Protein 3PVZ (pdb70)

CATH classification: 3.40.50.720 (+1 more: 3.90.25.40)

B-factor: mean 49.59, std 17.49, range [9.99, 131.61]

InterPro domains:
  IPR003869 Polysaccharide biosynthesis protein, CapD-like domain [PF02719] (36-335)
  IPR003869 Polysaccharide biosynthesis protein, CapD-like domain [cd05237] (31-339)
  IPR036291 NAD(P)-binding domain superfamily [SSF51735] (34-307)
  IPR051203 Polysaccharide Synthase-Related Protein [PTHR43318] (16-387)

Foldseek 3Di:
DVQVLQQFDDAQAVPVCVVCVVVLLVDQQEFAEEQEQLLFLLNLLLLLVSVQSAHQYYEYEAQDPPSVVSVVVCCVPRNDHPHHYYYYNDDLPDPVVVVVLVVPVQGQEYEYAWDDDDLCLLVWVVSCVLCGQPVSLLVNLVSNLVNVHAEYEYAAQQAPDDDDSSLSRVNVVLCSLVRHAYEYEHEWAAALTPPDLNVVLVVCVVVLAAREFAPPDWTWYHYSNSSSVQRSCRPPPTRQKYKYWDCDPRTDTDGRVSSSQVVLVVVQAHEDEDDDRVVRGVCSVPVVVVRYGYYYHDYPDRDDDPWDKDVPGDGMIITRDDDDDDPVLVVVVVVQVVVVVVVDDGSVSVVVNSCCVVVD/DCVQPDDDALCPPFCVVCVVVLLVVQQAFAEEEEQLLFLLNLLLQLSSQQSAHQYYEYEAQDPVSVVSVVVSCVPPNDHDHHYYYYNDDLPDPVVVVVCVVPVAGQFYEYEWDDDDPVQLPWVPSCCLCTQPVSLLVVLVSNLVNPHAEYEYAAQQDPDAAQSSLSRVNVVCCSLVRHAYEHEHHDAADPTPPVDVVPPRDDPDYDHSNSSSVQSSCRPPPGHHWYWYACVVPGDRIDTDRHDDPVLVVVVCVQVVVVVVVDDGSVSVVVSSCCSPPHNYDCPVVVPD/DLCVLQPFDDAQAPFPCVVCVVVLLVDQQAWAEEQEQLLFLLNLLLLLVSQQSAHQYYEYEALDPVSVVSVVVNCVPPNDHPHHYYYYNDDLLDPVNVVVCVVPVAGQFYEYAWDDDDLVQLVWVVSCCLCTQPVSLLVNLVSCLVNVHQEYEYAAQQAPDADASSLSRVNVVCCSLVRHAYEYEHEDAAALTPPDLNVCLVVCVVVLAAREFAQPDKDWHHHSNSSSVQRSCRPPPTGHKYKYWDDDPRTDIGGPVSSSQVVLVVVQAHEDEDDDRVRQRVCSVPRVVVRYHYYYHDDDHRDDPPFDWDPPGPTMIITRHDDDPVLNVVVVVQVVVVVVVDDGSVSVVVNSCCSVPHD/DLQVLQQFDDDLAVPVCVVCVVVLLVDQQEFAEEQEQLLFLLNLLLLLVSVQSAHQYYEYEALDPPSVVSVVCCCVVHNDHPHHYYYYNDDLPDPVVVVVCVVPVAGQEYEYAWDDDDLCLLVWDVSCCLCTQPVSVLVNLVSNLVNVHQEYEYAAQLAPDDDDSSLSRVLVVLCSLVRHAYEYEHEWAAALTPPDLNVVLVVCVVVLAAREFEPVAWTWYDYSNSSSVQRSCRVPPGGAKYKYWDDDPRTDTDGRVSSSQSVLVVVQAHEDEDDDRVVQGVCSVPPVVVRYGYYHHDYDPDHRDDPPWDWDVPGDTMIITDDDDPVLNVLVVVQVVVVVVVDDGSVSVVVNSCSVVVD

Secondary structure (DSSP, 8-state):
-HHHHTT-SS-SSHHHHHHHHHHHHHHHHT-EEEEETTTSHHHHHHHHHHHTT--SEEEEE-S-S---HHHHHHHHHT---SSEEEEE---TTSHHHHHHHHH----SEEEE------GGGGSSTTT---IIIIIHHHHHHHHHHHTT-SEEEEEPPS-SS-----HHHH-----GGGTSEEEEE---EETT-TTSHHHHHHHHHHTT--EEEESS-EE-EE-HHHHHHHH--TTT--TTEEEEE---TT---EEHHHHHHHHHHHTT-EEEE-S-HHHHHHHHHHTTTTTEEEEEEE----S-TTS-B----SSEEEEE------HHHHHHHHHHHH---SS---HHHHHHHHH--TT-/-TTTT-SS-TTHHHHHHHHHHHHHHHHT-EEEEETTTSHHHHHHHHHHHTT--SEEEEE-S-S---HHHHHHHHHH---SSEEEEE---TTSHHHHHHHHH----SEEEE------GGGGSSTTT---IIIIIHHHHHHHHHHHTT-SEEEEE--S-SS-----HHHH-----GGGTSEEEEE----BTT-TT--TTTT------B-HHHHHHHH--TTTPPTT-EEEE-----SSEEEE----HHHHHHHHHHHH--TTS---HHHHHHHHH--TT----SSSTT--/-HHHHTT-SS-SSHHHHHHHHHHHHHHHHH-EEEEETTTSHHHHHHHHHHHTT--SEEEEE-S-S---HHHHHHHHHH---SSEEEEE---TTSHHHHHHHHH----SEEEE------GGGSSSTTT---IIIIIHHHHHHHHHHHHT-SEEEEEPPS-SSPP---HHHH-----GGGTS-EEEE----BTT-TTSHHHHHHHHHHHT--EEEESS-EEE-B-HHHHHHHH--TTTPPTT-EEEEPP-TT--EEEHHHHHHHHHHHHT-EEEE-SSHHHHHHHTTTGGGGTEEEEEEE------TTSEE----SSEEEEE----HHHHHHHHHHHH--TTS---HHHHHHHHH--TT--/-HHHHTT--S-SSHHHHHHHHHHHHHHHHT-EEEEETTTSHHHHHHHHHHHTT--SEEEEE-S-S---HHHHHHHHHT---SSEEEEE---TTSHHHHHHHHH----SEEEE------GGGGSSTTT---IIIIIIHHHHHHHHHHTT-SEEEEEPPS-SSPP---HHHH-----GGGTSEEEEE---EETT-TTSHHHHHHHHHHTT--EEEESS-EE-EE-HHHHHHHH--TTTPPTT-EEEE---SS---EEHHHHHHHHHHHTT-EEEE-SSHHHHHHHHHHTGGGTEEEEEEE--------TTSEE----SSEEEEE---HHHHHHHHHHHH--TTS---HHHHHHHHH--TT-

Organism: Aliivibrio fischeri (strain ATCC 700601 / ES114) (NCBI:txid312309)

Solvent-accessible surface area: 57460 Å² total

Sequence (1366 aa):
SILSLIGRDTELFHQDINANEKELQSVVSQSRFLVLGGAGSIGQAVTKEIFKRNPQKLHVVDISENNVELVRRDIRSSFGYINGDFQTFALDIGSIIEYDAFIKADGQYDYVLNLSALKHVRRSEKDPFTLRIDVNVFNTDKTIQQSIDAGAKKYFCVVSTDKAANPVNGASKRRIIEFLRKSEEIAISTARFANVAFSDGSLLHGFNNQRIQKNQPIVAPNDIKRYFVTPQESGELCLSCIFGENRDIFFPKLSEEALHLISFADIAVKYLKQQLGYEPHLLCESEDEARELAKTTLPAQGKWPCLFTTSSEFFTDKETLDARFDNLGIIKNDSLYQQQELLELFEQKIGQKTDRQQWTKEEIVQLFFIIPDFLSLIGRDTELFHQDINANEKELQSVVSQSRFLVLGGAGSIGQQAVTKEIFKRNPQKLHVVDISENNVELVRDIRSSFGYINGDFQTFALDIGSIEYDAFIKADGQYDYVLNLSALKHVRSEKDPFTLRIDVNVFNTDKTIQQSIDAGAKKYFCVSTDKAANPVNGASKRIEFLRKSEEIAISTARFANVAFSDGSRIQKNQPIRRYFVTPQESGELCLSCIFGENRDIFFPKDARFDNLGIIKNYQQQELLELFEQKIGQKTDRRQWTKEEEIVQLFFFIIPDFGHKETGKYLDSILSLIGRDTELFHQDINANEKELQSVVSQSRFLVLGGAGSIGQAVTKEIFKRNPQKLHVVDISENNVELVRDIRSSFGYINGDFQTFALDIGSIEYDAFIKADGQYDYVLNLSALKHHVRSEEKDPFTLRIDVNVFNTDKTIQQSIDAGAKKYFCVSTDKAANNPVNGASKRIEFLRKSEEIAISTARFANVAFSDGSLLHGFNQRIQKNQPIVAPNDIKRYFVTPQESGELCLSCIFGENRDIFFPKLSEALHLISFADIAVKYLKKQLGYEPHLCEESEDEARELAKTLPAQGKWPCLFTSSEFFTDKKETLDARFDNLGIIKNLYQQELLELFEQKIGQKTDRQWTKEEIVQLFFIIPDFGSILSLIGRDDTELFHQQDINANEKELQSVVSQSRFLVLGGAGSIGQAVTKEIFKRNPQKLHVVDIISENNVELVRDIRSSFGYINGDFQTFALDIGSIEYDAFIKADGQYDYVLNLSALKHVRSEKDPFTLLRIDVNVFNTDKTIQQSIDAGAKKYFCVSTDKAANPVNGASKRIEFLRKSEEIAISTARFANVAFSDGSLLHGFNQRIQKNQPIVAPNDIKRYFVTPQESGELCLSCIFGENRDIFFPKLSEALHLISFADIAVKYLKQLGYEEPHLCESEDEARELAKTLPAQGKWPCLFTSSDTEFFTDKETLDARFDNLGIIKNYQQELLELFEQKIGQKTDRRQWTKEEIVQLFFIIPDF

Radius of gyration: 36.91 Å; Cα contacts (8 Å, |Δi|>4): 2591; chains: 4; bounding box: 86×91×104 Å

Structure (mmCIF, N/CA/C/O backbone):
data_3PVZ
#
_entry.id   3PVZ
#
_cell.length_a   69.920
_cell.length_b   74.837
_cell.length_c   88.789
_cell.angle_alpha   102.710
_cell.angle_beta   95.150
_cell.angle_gamma   100.350
#
_symmetry.space_group_name_H-M   'P 1'
#
loop_
_entity.id
_entity.type
_entity.pdbx_description
1 polymer 'UDP-N-acetylglucosamine 4,6-dehydratase'
2 non-polymer NICOTINAMIDE-ADENINE-DINUCLEOTIDE
3 non-polymer 'THIOCYANATE ION'
4 non-polymer 'SODIUM ION'
5 water water
#
loop_
_atom_site.group_PDB
_atom_site.id
_atom_site.type_symbol
_atom_site.label_atom_id
_atom_site.label_alt_id
_atom_site.label_comp_id
_atom_site.label_asym_id
_atom_site.label_entity_id
_atom_site.label_seq_id
_atom_site.pdbx_PDB_ins_code
_atom_site.Cartn_x
_atom_site.Cartn_y
_atom_site.Cartn_z
_atom_site.occupancy
_atom_site.B_iso_or_equiv
_atom_site.auth_seq_id
_atom_site.auth_comp_id
_atom_site.auth_asym_id
_atom_site.auth_atom_id
_atom_site.pdbx_PDB_model_num
ATOM 1 N N . SER A 1 6 ? 0.582 57.178 108.946 1.00 61.10 3 SER A N 1
ATOM 2 C CA . SER A 1 6 ? 1.380 57.174 110.209 1.00 61.47 3 SER A CA 1
ATOM 3 C C . SER A 1 6 ? 2.157 58.461 110.407 1.00 60.64 3 SER A C 1
ATOM 4 O O . SER A 1 6 ? 2.060 59.088 111.463 1.00 61.31 3 SER A O 1
ATOM 7 N N . ILE A 1 7 ? 2.927 58.868 109.401 1.00 59.23 4 ILE A N 1
ATOM 8 C CA . ILE A 1 7 ? 3.515 60.206 109.427 1.00 58.26 4 ILE A CA 1
ATOM 9 C C . ILE A 1 7 ? 2.375 61.228 109.579 1.00 58.10 4 ILE A C 1
ATOM 10 O O . ILE A 1 7 ? 2.476 62.157 110.373 1.00 57.64 4 ILE A O 1
ATOM 15 N N . LEU A 1 8 ? 1.295 61.037 108.818 1.00 57.66 5 LEU A N 1
ATOM 16 C CA . LEU A 1 8 ? 0.119 61.909 108.893 1.00 57.73 5 LEU A CA 1
ATOM 17 C C . LEU A 1 8 ? -0.401 62.052 110.303 1.00 58.59 5 LEU A C 1
ATOM 18 O O . LEU A 1 8 ? -0.517 63.169 110.818 1.00 59.05 5 LEU A O 1
ATOM 23 N N . SER A 1 9 ? -0.705 60.934 110.950 1.00 59.29 6 SER A N 1
ATOM 24 C CA . SER A 1 9 ? -1.164 61.013 112.329 1.00 60.34 6 SER A CA 1
ATOM 25 C C . SER A 1 9 ? -0.153 61.782 113.194 1.00 59.90 6 SER A C 1
ATOM 26 O O . SER A 1 9 ? -0.556 62.557 114.033 1.00 60.67 6 SER A O 1
ATOM 29 N N . LEU A 1 10 ? 1.146 61.618 112.963 1.00 58.86 7 LEU A N 1
ATOM 30 C CA . LEU A 1 10 ? 2.147 62.386 113.724 1.00 58.87 7 LEU A CA 1
ATOM 31 C C . LEU A 1 10 ? 2.053 63.889 113.507 1.00 58.98 7 LEU A C 1
ATOM 32 O O . LEU A 1 10 ? 2.284 64.654 114.437 1.00 59.97 7 LEU A O 1
ATOM 37 N N . ILE A 1 11 ? 1.701 64.325 112.304 1.00 58.19 8 ILE A N 1
ATOM 38 C CA . ILE A 1 11 ? 1.628 65.762 112.059 1.00 57.93 8 ILE A CA 1
ATOM 39 C C . ILE A 1 11 ? 0.195 66.267 112.168 1.00 59.00 8 ILE A C 1
ATOM 40 O O . ILE A 1 11 ? -0.192 67.243 111.507 1.00 59.42 8 ILE A O 1
ATOM 45 N N . GLY A 1 12 ? -0.596 65.607 113.012 1.00 60.25 9 GLY A N 1
ATOM 46 C CA . GLY A 1 12 ? -1.905 66.134 113.422 1.00 60.83 9 GLY A CA 1
ATOM 47 C C . GLY A 1 12 ? -2.932 66.253 112.320 1.00 60.90 9 GLY A C 1
ATOM 48 O O . GLY A 1 12 ? -3.776 67.145 112.354 1.00 61.68 9 GLY A O 1
ATOM 49 N N . ARG A 1 13 ? -2.852 65.351 111.344 1.00 60.79 10 ARG A N 1
ATOM 50 C CA . ARG A 1 13 ? -3.757 65.308 110.204 1.00 60.78 10 ARG A CA 1
ATOM 51 C C . ARG A 1 13 ? -4.114 63.854 109.968 1.00 61.85 10 ARG A C 1
ATOM 52 O O . ARG A 1 13 ? -3.491 62.972 110.516 1.00 62.24 10 ARG A O 1
ATOM 60 N N . ASP A 1 14 ? -5.116 63.608 109.139 1.00 63.09 11 ASP A N 1
ATOM 61 C CA . ASP A 1 14 ? -5.558 62.245 108.846 1.00 64.23 11 ASP A CA 1
ATOM 62 C C . ASP A 1 14 ? -5.727 61.999 107.330 1.00 63.55 11 ASP A C 1
ATOM 63 O O . ASP A 1 14 ? -5.848 60.849 106.890 1.00 63.58 11 ASP A O 1
ATOM 68 N N . THR A 1 15 ? -5.622 63.065 106.530 1.00 62.83 12 THR A N 1
ATOM 69 C CA . THR A 1 15 ? -5.820 62.977 105.079 1.00 61.71 12 THR A CA 1
ATOM 70 C C . THR A 1 15 ? -4.724 63.709 104.265 1.00 59.64 12 THR A C 1
ATOM 71 O O . THR A 1 15 ? -4.196 64.738 104.702 1.00 59.66 12 THR A O 1
ATOM 75 N N . GLU A 1 16 ? -4.404 63.175 103.088 1.00 57.65 13 GLU A N 1
ATOM 76 C CA . GLU A 1 16 ? -3.415 63.783 102.193 1.00 55.94 13 GLU A CA 1
ATOM 77 C C . GLU A 1 16 ? -3.838 65.201 101.804 1.00 53.46 13 GLU A C 1
ATOM 78 O O . GLU A 1 16 ? -5.011 65.539 101.885 1.00 54.32 13 GLU A O 1
ATOM 84 N N . LEU A 1 17 ? -2.868 66.048 101.476 1.00 50.16 14 LEU A N 1
ATOM 85 C CA . LEU A 1 17 ? -3.139 67.417 101.033 1.00 48.70 14 LEU A CA 1
ATOM 86 C C . LEU A 1 17 ? -3.735 67.566 99.637 1.00 46.90 14 LEU A C 1
ATOM 87 O O . LEU A 1 17 ? -4.589 68.415 99.425 1.00 46.10 14 LEU A O 1
ATOM 92 N N . PHE A 1 18 ? -3.243 66.791 98.670 1.00 45.13 15 PHE A N 1
ATOM 93 C CA . PHE A 1 18 ? -3.547 67.058 97.262 1.00 43.89 15 PHE A CA 1
ATOM 94 C C . PHE A 1 18 ? -4.413 65.972 96.597 1.00 44.41 15 PHE A C 1
ATOM 95 O O . PHE A 1 18 ? -4.469 65.858 95.369 1.00 43.19 15 PHE A O 1
ATOM 103 N N . HIS A 1 19 ? -5.079 65.185 97.417 1.00 44.83 16 HIS A N 1
ATOM 104 C CA . HIS A 1 19 ? -5.912 64.115 96.920 1.00 46.67 16 HIS A CA 1
ATOM 105 C C . HIS A 1 19 ? -6.848 64.557 95.775 1.00 46.25 16 HIS A C 1
ATOM 106 O O . HIS A 1 19 ? -7.006 63.851 94.770 1.00 45.82 16 HIS A O 1
ATOM 113 N N . GLN A 1 20 ? -7.420 65.741 95.891 1.00 45.78 17 GLN A N 1
ATOM 114 C CA . GLN A 1 20 ? -8.320 66.240 94.839 1.00 46.14 17 GLN A CA 1
ATOM 115 C C . GLN A 1 20 ? -7.598 66.637 93.526 1.00 44.27 17 GLN A C 1
ATOM 116 O O . GLN A 1 20 ? -8.028 66.257 92.426 1.00 44.36 17 GLN A O 1
ATOM 122 N N . ASP A 1 21 ? -6.511 67.396 93.636 1.00 42.04 18 ASP A N 1
ATOM 123 C CA . ASP A 1 21 ? -5.742 67.804 92.462 1.00 40.15 18 ASP A CA 1
ATOM 124 C C . ASP A 1 21 ? -5.034 66.663 91.789 1.00 39.09 18 ASP A C 1
ATOM 125 O O . ASP A 1 21 ? -5.016 66.580 90.580 1.00 38.65 18 ASP A O 1
ATOM 130 N N . ILE A 1 22 ? -4.472 65.754 92.571 1.00 38.99 19 ILE A N 1
ATOM 131 C CA . ILE A 1 22 ? -3.839 64.586 92.011 1.00 38.38 19 ILE A CA 1
ATOM 132 C C . ILE A 1 22 ? -4.866 63.697 91.279 1.00 38.81 19 ILE A C 1
ATOM 133 O O . ILE A 1 22 ? -4.631 63.306 90.121 1.00 37.96 19 ILE A O 1
ATOM 138 N N . ASN A 1 23 ? -5.972 63.363 91.955 1.00 39.20 20 ASN A N 1
ATOM 139 C CA . ASN A 1 23 ? -7.001 62.532 91.353 1.00 39.51 20 ASN A CA 1
ATOM 140 C C . ASN A 1 23 ? -7.574 63.146 90.114 1.00 38.36 20 ASN A C 1
ATOM 141 O O . ASN A 1 23 ? -7.736 62.472 89.124 1.00 38.25 20 ASN A O 1
ATOM 146 N N . ALA A 1 24 ? -7.838 64.438 90.153 1.00 38.10 21 ALA A N 1
ATOM 147 C CA . ALA A 1 24 ? -8.365 65.159 88.993 1.00 37.77 21 ALA A CA 1
ATOM 148 C C . ALA A 1 24 ? -7.408 65.167 87.780 1.00 37.36 21 ALA A C 1
ATOM 149 O O . ALA A 1 24 ? -7.856 65.289 86.652 1.00 37.64 21 ALA A O 1
ATOM 151 N N . ASN A 1 25 ? -6.101 65.032 88.006 1.00 36.79 22 ASN A N 1
ATOM 152 C CA . ASN A 1 25 ? -5.102 65.158 86.932 1.00 36.50 22 ASN A CA 1
ATOM 153 C C . ASN A 1 25 ? -4.348 63.867 86.657 1.00 36.40 22 ASN A C 1
ATOM 154 O O . ASN A 1 25 ? -3.393 63.861 85.879 1.00 36.47 22 ASN A O 1
ATOM 159 N N . GLU A 1 26 ? -4.768 62.792 87.310 1.00 35.65 23 GLU A N 1
ATOM 160 C CA . GLU A 1 26 ? -4.048 61.526 87.287 1.00 35.76 23 GLU A CA 1
ATOM 161 C C . GLU A 1 26 ? -3.912 61.017 85.873 1.00 35.66 23 GLU A C 1
ATOM 162 O O . GLU A 1 26 ? -2.851 60.578 85.494 1.00 34.35 23 GLU A O 1
ATOM 168 N N . LYS A 1 27 ? -4.976 61.113 85.086 1.00 36.32 24 LYS A N 1
ATOM 169 C CA . LYS A 1 27 ? -4.980 60.507 83.785 1.00 37.61 24 LYS A CA 1
ATOM 170 C C . LYS A 1 27 ? -3.954 61.229 82.925 1.00 36.18 24 LYS A C 1
ATOM 171 O O . LYS A 1 27 ? -3.196 60.594 82.181 1.00 34.61 24 LYS A O 1
ATOM 177 N N . GLU A 1 28 ? -3.943 62.551 83.031 1.00 34.95 25 GLU A N 1
ATOM 178 C CA . GLU A 1 28 ? -3.023 63.372 82.224 1.00 34.15 25 GLU A CA 1
ATOM 179 C C . GLU A 1 28 ? -1.617 63.213 82.737 1.00 32.91 25 GLU A C 1
ATOM 180 O O . GLU A 1 28 ? -0.698 63.142 81.943 1.00 31.85 25 GLU A O 1
ATOM 186 N N . LEU A 1 29 ? -1.446 63.082 84.053 1.00 32.65 26 LEU A N 1
ATOM 187 C CA . LEU A 1 29 ? -0.112 62.795 84.591 1.00 31.89 26 LEU A CA 1
ATOM 188 C C . LEU A 1 29 ? 0.466 61.502 83.957 1.00 32.20 26 LEU A C 1
ATOM 189 O O . LEU A 1 29 ? 1.644 61.443 83.533 1.00 31.30 26 LEU A O 1
ATOM 194 N N . GLN A 1 30 ? -0.381 60.478 83.879 1.00 30.96 27 GLN A N 1
ATOM 195 C CA . GLN A 1 30 ? 0.041 59.182 83.414 1.00 31.00 27 GLN A CA 1
ATOM 196 C C . GLN A 1 30 ? 0.348 59.191 81.930 1.00 29.67 27 GLN A C 1
ATOM 197 O O . GLN A 1 30 ? 1.264 58.562 81.497 1.00 27.55 27 GLN A O 1
ATOM 203 N N . SER A 1 31 ? -0.450 59.919 81.163 1.00 31.13 28 SER A N 1
ATOM 204 C CA . SER A 1 31 ? -0.192 60.140 79.755 1.00 31.09 28 SER A CA 1
ATOM 205 C C . SER A 1 31 ? 1.143 60.834 79.553 1.00 31.00 28 SER A C 1
ATOM 206 O O . SER A 1 31 ? 1.935 60.348 78.747 1.00 32.81 28 SER A O 1
ATOM 209 N N . VAL A 1 32 ? 1.428 61.922 80.277 1.00 29.84 29 VAL A N 1
ATOM 210 C CA . VAL A 1 32 ? 2.668 62.667 80.103 1.00 28.51 29 VAL A CA 1
ATOM 211 C C . VAL A 1 32 ? 3.909 61.864 80.516 1.00 28.01 29 VAL A C 1
ATOM 212 O O . VAL A 1 32 ? 4.827 61.707 79.719 1.00 26.78 29 VAL A O 1
ATOM 216 N N . VAL A 1 33 ? 3.880 61.260 81.700 1.00 27.14 30 VAL A N 1
ATOM 217 C CA . VAL A 1 33 ? 5.014 60.541 82.221 1.00 25.82 30 VAL A CA 1
ATOM 218 C C . VAL A 1 33 ? 5.377 59.352 81.319 1.00 26.61 30 VAL A C 1
ATOM 219 O O . VAL A 1 33 ? 6.561 59.064 81.056 1.00 25.01 30 VAL A O 1
ATOM 223 N N . SER A 1 34 ? 4.353 58.654 80.847 1.00 27.95 31 SER A N 1
ATOM 224 C CA . SER A 1 34 ? 4.572 57.496 79.987 1.00 28.99 31 SER A CA 1
ATOM 225 C C . SER A 1 34 ? 5.253 57.844 78.619 1.00 27.72 31 SER A C 1
ATOM 226 O O . SER A 1 34 ? 5.807 56.965 77.957 1.00 26.42 31 SER A O 1
ATOM 229 N N . GLN A 1 35 ? 5.161 59.088 78.173 1.00 27.09 32 GLN A N 1
ATOM 230 C CA . GLN A 1 35 ? 5.850 59.499 76.940 1.00 27.07 32 GLN A CA 1
ATOM 231 C C . GLN A 1 35 ? 6.979 60.490 77.158 1.00 26.44 32 GLN A C 1
ATOM 232 O O . GLN A 1 35 ? 7.396 61.223 76.189 1.00 27.10 32 GLN A O 1
ATOM 238 N N . SER A 1 36 ? 7.473 60.594 78.376 1.00 25.25 33 SER A N 1
ATOM 239 C CA . SER A 1 36 ? 8.516 61.588 78.621 1.00 25.67 33 SER A CA 1
ATOM 240 C C . SER A 1 36 ? 9.704 61.002 79.335 1.00 24.57 33 SER A C 1
ATOM 241 O O . SER A 1 36 ? 9.663 59.885 79.963 1.00 24.24 33 SER A O 1
ATOM 244 N N . ARG A 1 37 ? 10.805 61.702 79.125 1.00 22.76 34 ARG A N 1
ATOM 245 C CA . ARG A 1 37 ? 12.090 61.425 79.704 1.00 22.43 34 ARG A CA 1
ATOM 246 C C . ARG A 1 37 ? 12.415 62.372 80.846 1.00 23.33 34 ARG A C 1
ATOM 247 O O . ARG A 1 37 ? 12.316 63.594 80.692 1.00 22.96 34 ARG A O 1
ATOM 255 N N . PHE A 1 38 ? 12.889 61.832 81.960 1.00 22.98 35 PHE A N 1
ATOM 256 C CA . PHE A 1 38 ? 13.150 62.603 83.158 1.00 23.31 35 PHE A CA 1
ATOM 257 C C . PHE A 1 38 ? 14.558 62.416 83.675 1.00 24.03 35 PHE A C 1
ATOM 258 O O . PHE A 1 38 ? 15.061 61.282 83.801 1.00 25.62 35 PHE A O 1
ATOM 266 N N . LEU A 1 39 ? 15.133 63.535 84.120 1.00 23.12 36 LEU A N 1
ATOM 267 C CA . LEU A 1 39 ? 16.373 63.576 84.841 1.00 22.34 36 LEU A CA 1
ATOM 268 C C . LEU A 1 39 ? 16.087 64.191 86.232 1.00 23.33 36 LEU A C 1
ATOM 269 O O . LEU A 1 39 ? 15.587 65.268 86.294 1.00 24.04 36 LEU A O 1
ATOM 274 N N . VAL A 1 40 ? 16.440 63.509 87.335 1.00 22.85 37 VAL A N 1
ATOM 275 C CA . VAL A 1 40 ? 16.268 64.041 88.664 1.00 22.36 37 VAL A CA 1
ATOM 276 C C . VAL A 1 40 ? 17.608 64.152 89.316 1.00 23.91 37 VAL A C 1
ATOM 277 O O . VAL A 1 40 ? 18.255 63.142 89.658 1.00 24.83 37 VAL A O 1
ATOM 281 N N . LEU A 1 41 ? 17.995 65.390 89.556 1.00 24.13 38 LEU A N 1
ATOM 282 C CA . LEU A 1 41 ? 19.206 65.722 90.237 1.00 25.51 38 LEU A CA 1
ATOM 283 C C . LEU A 1 41 ? 18.940 65.883 91.725 1.00 25.19 38 LEU A C 1
ATOM 284 O O . LEU A 1 41 ? 17.998 66.462 92.143 1.00 25.71 38 LEU A O 1
ATOM 289 N N . GLY A 1 42 ? 19.862 65.423 92.529 1.00 27.16 39 GLY A N 1
ATOM 290 C CA . GLY A 1 42 ? 19.636 65.310 93.956 1.00 27.15 39 GLY A CA 1
ATOM 291 C C . GLY A 1 42 ? 18.524 64.341 94.246 1.00 26.72 39 GLY A C 1
ATOM 292 O O . GLY A 1 42 ? 17.800 64.450 95.275 1.00 28.08 39 GLY A O 1
ATOM 293 N N . GLY A 1 43 ? 18.408 63.355 93.375 1.00 25.92 40 GLY A N 1
ATOM 294 C CA . GLY A 1 43 ? 17.287 62.439 93.456 1.00 25.33 40 GLY A CA 1
ATOM 295 C C . GLY A 1 43 ? 17.402 61.419 94.560 1.00 25.66 40 GLY A C 1
ATOM 296 O O . GLY A 1 43 ? 16.473 60.705 94.728 1.00 25.48 40 GLY A O 1
ATOM 297 N N . ALA A 1 44 ? 18.541 61.286 95.235 1.00 26.28 41 ALA A N 1
ATOM 298 C CA . ALA A 1 44 ? 18.630 60.430 96.444 1.00 28.45 41 ALA A CA 1
ATOM 299 C C . ALA A 1 44 ? 18.274 61.182 97.733 1.00 28.73 41 ALA A C 1
ATOM 300 O O . ALA A 1 44 ? 18.307 60.617 98.809 1.00 30.71 41 ALA A O 1
ATOM 302 N N . GLY A 1 45 ? 17.941 62.451 97.619 1.00 29.48 42 GLY A N 1
ATOM 303 C CA . GLY A 1 45 ? 17.681 63.277 98.786 1.00 30.23 42 GLY A CA 1
ATOM 304 C C . GLY A 1 45 ? 16.236 63.088 99.194 1.00 31.23 42 GLY A C 1
ATOM 305 O O . GLY A 1 45 ? 15.487 62.337 98.549 1.00 30.33 42 GLY A O 1
ATOM 306 N N . SER A 1 46 ? 15.808 63.800 100.235 1.00 31.92 43 SER A N 1
ATOM 307 C CA . SER A 1 46 ? 14.469 63.574 100.773 1.00 32.32 43 SER A CA 1
ATOM 308 C C . SER A 1 46 ? 13.377 63.974 99.804 1.00 30.69 43 SER A C 1
ATOM 309 O O . SER A 1 46 ? 12.534 63.130 99.491 1.00 31.01 43 SER A O 1
ATOM 312 N N . ILE A 1 47 ? 13.362 65.201 99.295 1.00 28.33 44 ILE A N 1
ATOM 313 C CA . ILE A 1 47 ? 12.364 65.510 98.273 1.00 27.59 44 ILE A CA 1
ATOM 314 C C . ILE A 1 47 ? 12.678 64.791 96.916 1.00 29.01 44 ILE A C 1
ATOM 315 O O . ILE A 1 47 ? 11.760 64.258 96.231 1.00 30.68 44 ILE A O 1
ATOM 320 N N . GLY A 1 48 ? 13.967 64.663 96.592 1.00 27.89 45 GLY A N 1
ATOM 321 C CA . GLY A 1 48 ? 14.398 63.967 95.379 1.00 27.92 45 GLY A CA 1
ATOM 322 C C . GLY A 1 48 ? 13.807 62.585 95.252 1.00 27.41 45 GLY A C 1
ATOM 323 O O . GLY A 1 48 ? 13.273 62.215 94.245 1.00 27.36 45 GLY A O 1
ATOM 324 N N . GLN A 1 49 ? 13.975 61.779 96.273 1.00 28.68 46 GLN A N 1
ATOM 325 C CA . GLN A 1 49 ? 13.444 60.440 96.221 1.00 28.29 46 GLN A CA 1
ATOM 326 C C . GLN A 1 49 ? 11.949 60.475 96.076 1.00 27.38 46 GLN A C 1
ATOM 327 O O . GLN A 1 49 ? 11.383 59.662 95.376 1.00 28.71 46 GLN A O 1
ATOM 333 N N . ALA A 1 50 ? 11.292 61.394 96.745 1.00 27.79 47 ALA A N 1
ATOM 334 C CA . ALA A 1 50 ? 9.841 61.371 96.744 1.00 28.28 47 ALA A CA 1
ATOM 335 C C . ALA A 1 50 ? 9.345 61.647 95.353 1.00 27.24 47 ALA A C 1
ATOM 336 O O . ALA A 1 50 ? 8.410 60.991 94.904 1.00 26.86 47 ALA A O 1
ATOM 338 N N . VAL A 1 51 ? 9.964 62.607 94.669 1.00 27.25 48 VAL A N 1
ATOM 339 C CA . VAL A 1 51 ? 9.455 62.964 93.352 1.00 27.11 48 VAL A CA 1
ATOM 340 C C . VAL A 1 51 ? 9.867 61.858 92.342 1.00 27.65 48 VAL A C 1
ATOM 341 O O . VAL A 1 51 ? 9.139 61.581 91.378 1.00 27.40 48 VAL A O 1
ATOM 345 N N . THR A 1 52 ? 10.983 61.181 92.614 1.00 26.74 49 THR A N 1
ATOM 346 C CA . THR A 1 52 ? 11.449 60.080 91.754 1.00 27.74 49 THR A CA 1
ATOM 347 C C . THR A 1 52 ? 10.453 58.919 91.801 1.00 27.94 49 THR A C 1
ATOM 348 O O . THR A 1 52 ? 10.086 58.342 90.784 1.00 27.11 49 THR A O 1
ATOM 352 N N . LYS A 1 53 ? 9.962 58.645 92.998 1.00 28.66 50 LYS A N 1
ATOM 353 C CA . LYS A 1 53 ? 8.914 57.635 93.178 1.00 29.65 50 LYS A CA 1
ATOM 354 C C . LYS A 1 53 ? 7.624 58.105 92.497 1.00 29.16 50 LYS A C 1
ATOM 355 O O . LYS A 1 53 ? 7.044 57.350 91.747 1.00 29.56 50 LYS A O 1
ATOM 361 N N . GLU A 1 54 ? 7.218 59.351 92.685 1.00 27.78 51 GLU A N 1
ATOM 362 C CA . GLU A 1 54 ? 6.048 59.809 91.966 1.00 28.02 51 GLU A CA 1
ATOM 363 C C . GLU A 1 54 ? 6.141 59.614 90.471 1.00 26.17 51 GLU A C 1
ATOM 364 O O . GLU A 1 54 ? 5.151 59.331 89.833 1.00 25.27 51 GLU A O 1
ATOM 370 N N . ILE A 1 55 ? 7.316 59.743 89.911 1.00 26.31 52 ILE A N 1
ATOM 371 C CA . ILE A 1 55 ? 7.507 59.556 88.483 1.00 26.85 52 ILE A CA 1
ATOM 372 C C . ILE A 1 55 ? 7.495 58.049 88.177 1.00 27.78 52 ILE A C 1
ATOM 373 O O . ILE A 1 55 ? 6.753 57.564 87.315 1.00 27.43 52 ILE A O 1
ATOM 378 N N . PHE A 1 56 ? 8.307 57.304 88.913 1.00 27.92 53 PHE A N 1
ATOM 379 C CA . PHE A 1 56 ? 8.470 55.892 88.649 1.00 26.98 53 PHE A CA 1
ATOM 380 C C . PHE A 1 56 ? 7.136 55.107 88.618 1.00 27.55 53 PHE A C 1
ATOM 381 O O . PHE A 1 56 ? 6.944 54.245 87.770 1.00 27.26 53 PHE A O 1
ATOM 389 N N . LYS A 1 57 ? 6.240 55.386 89.551 1.00 28.64 54 LYS A N 1
ATOM 390 C CA . LYS A 1 57 ? 4.993 54.630 89.686 1.00 29.62 54 LYS A CA 1
ATOM 391 C C . LYS A 1 57 ? 4.037 54.926 88.528 1.00 29.61 54 LYS A C 1
ATOM 392 O O . LYS A 1 57 ? 3.050 54.208 88.343 1.00 28.40 54 LYS A O 1
ATOM 398 N N . ARG A 1 58 ? 4.308 55.999 87.776 1.00 26.84 55 ARG A N 1
ATOM 399 C CA . ARG A 1 58 ? 3.502 56.347 86.597 1.00 27.84 55 ARG A CA 1
ATOM 400 C C . ARG A 1 58 ? 4.173 55.926 85.273 1.00 28.96 55 ARG A C 1
ATOM 401 O O . ARG A 1 58 ? 3.841 56.450 84.182 1.00 29.54 55 ARG A O 1
ATOM 409 N N . ASN A 1 59 ? 5.147 55.019 85.409 1.00 28.35 56 ASN A N 1
ATOM 410 C CA . ASN A 1 59 ? 5.723 54.238 84.318 1.00 28.74 56 ASN A CA 1
ATOM 411 C C . ASN A 1 59 ? 6.362 55.074 83.201 1.00 27.69 56 ASN A C 1
ATOM 412 O O . ASN A 1 59 ? 5.894 55.043 82.089 1.00 28.79 56 ASN A O 1
ATOM 417 N N . PRO A 1 60 ? 7.416 55.821 83.518 1.00 27.52 57 PRO A N 1
ATOM 418 C CA . PRO A 1 60 ? 8.049 56.780 82.637 1.00 26.01 57 PRO A CA 1
ATOM 419 C C . PRO A 1 60 ? 8.898 56.129 81.525 1.00 26.02 57 PRO A C 1
ATOM 420 O O . PRO A 1 60 ? 9.455 55.038 81.733 1.00 22.42 57 PRO A O 1
ATOM 424 N N . GLN A 1 61 ? 9.096 56.853 80.412 1.00 24.60 58 GLN A N 1
ATOM 425 C CA . GLN A 1 61 ? 9.839 56.299 79.277 1.00 26.31 58 GLN A CA 1
ATOM 426 C C . GLN A 1 61 ? 11.294 56.188 79.682 1.00 25.86 58 GLN A C 1
ATOM 427 O O . GLN A 1 61 ? 12.002 55.232 79.366 1.00 27.93 58 GLN A O 1
ATOM 433 N N . LYS A 1 62 ? 11.738 57.181 80.428 1.00 26.91 59 LYS A N 1
ATOM 434 C CA . LYS A 1 62 ? 13.140 57.380 80.789 1.00 25.20 59 LYS A CA 1
ATOM 435 C C . LYS A 1 62 ? 13.151 58.138 82.118 1.00 24.25 59 LYS A C 1
ATOM 436 O O . LYS A 1 62 ? 12.453 59.147 82.261 1.00 20.73 59 LYS A O 1
ATOM 442 N N . LEU A 1 63 ? 13.908 57.588 83.084 1.00 23.38 60 LEU A N 1
ATOM 443 C CA . LEU A 1 63 ? 14.135 58.185 84.354 1.00 24.15 60 LEU A CA 1
ATOM 444 C C . LEU A 1 63 ? 15.539 57.933 84.874 1.00 23.46 60 LEU A C 1
ATOM 445 O O . LEU A 1 63 ? 15.917 56.814 85.241 1.00 23.26 60 LEU A O 1
ATOM 450 N N . HIS A 1 64 ? 16.322 58.997 84.897 1.00 23.41 61 HIS A N 1
ATOM 451 C CA . HIS A 1 64 ? 17.700 58.955 85.341 1.00 23.70 61 HIS A CA 1
ATOM 452 C C . HIS A 1 64 ? 17.834 59.761 86.608 1.00 24.06 61 HIS A C 1
ATOM 453 O O . HIS A 1 64 ? 17.372 60.890 86.665 1.00 22.91 61 HIS A O 1
ATOM 460 N N . VAL A 1 65 ? 18.400 59.119 87.656 1.00 24.46 62 VAL A N 1
ATOM 461 C CA . VAL A 1 65 ? 18.578 59.737 88.962 1.00 25.65 62 VAL A CA 1
ATOM 462 C C . VAL A 1 65 ? 20.066 60.001 89.221 1.00 25.50 62 VAL A C 1
ATOM 463 O O . VAL A 1 65 ? 20.889 59.127 89.031 1.00 27.20 62 VAL A O 1
ATOM 467 N N . VAL A 1 66 ? 20.423 61.187 89.656 1.00 25.81 63 VAL A N 1
ATOM 468 C CA . VAL A 1 66 ? 21.826 61.551 89.930 1.00 25.47 63 VAL A CA 1
ATOM 469 C C . VAL A 1 66 ? 22.015 62.170 91.309 1.00 26.54 63 VAL A C 1
ATOM 470 O O . VAL A 1 66 ? 21.319 63.085 91.676 1.00 27.96 63 VAL A O 1
ATOM 474 N N . ASP A 1 67 ? 22.969 61.682 92.101 1.00 27.71 64 ASP A N 1
ATOM 475 C CA . ASP A 1 67 ? 23.170 62.207 93.447 1.00 28.36 64 ASP A CA 1
ATOM 476 C C . ASP A 1 67 ? 24.516 61.740 93.920 1.00 29.70 64 ASP A C 1
ATOM 477 O O . ASP A 1 67 ? 24.983 60.682 93.519 1.00 28.36 64 ASP A O 1
ATOM 482 N N . ILE A 1 68 ? 25.144 62.514 94.780 1.00 31.36 65 ILE A N 1
ATOM 483 C CA . ILE A 1 68 ? 26.463 62.140 95.229 1.00 33.65 65 ILE A CA 1
ATOM 484 C C . ILE A 1 68 ? 26.396 61.019 96.221 1.00 34.51 65 ILE A C 1
ATOM 485 O O . ILE A 1 68 ? 27.365 60.304 96.341 1.00 35.25 65 ILE A O 1
ATOM 490 N N . SER A 1 69 ? 25.262 60.811 96.888 1.00 33.60 66 SER A N 1
ATOM 491 C CA . SER A 1 69 ? 25.187 59.757 97.890 1.00 34.61 66 SER A CA 1
ATOM 492 C C . SER A 1 69 ? 24.906 58.388 97.248 1.00 35.09 66 SER A C 1
ATOM 493 O O . SER A 1 69 ? 23.782 58.110 96.885 1.00 34.95 66 SER A O 1
ATOM 496 N N . GLU A 1 70 ? 25.924 57.520 97.151 1.00 36.32 67 GLU A N 1
ATOM 497 C CA . GLU A 1 70 ? 25.709 56.140 96.648 1.00 35.78 67 GLU A CA 1
ATOM 498 C C . GLU A 1 70 ? 24.919 55.345 97.634 1.00 36.57 67 GLU A C 1
ATOM 499 O O . GLU A 1 70 ? 24.089 54.501 97.213 1.00 37.32 67 GLU A O 1
ATOM 505 N N . ASN A 1 71 ? 25.160 55.583 98.930 1.00 36.57 68 ASN A N 1
ATOM 506 C CA . ASN A 1 71 ? 24.362 54.908 99.992 1.00 37.84 68 ASN A CA 1
ATOM 507 C C . ASN A 1 71 ? 22.875 55.198 99.944 1.00 37.17 68 ASN A C 1
ATOM 508 O O . ASN A 1 71 ? 22.099 54.287 99.997 1.00 39.23 68 ASN A O 1
ATOM 513 N N . ASN A 1 72 ? 22.465 56.452 99.856 1.00 37.20 69 ASN A N 1
ATOM 514 C CA . ASN A 1 72 ? 21.029 56.767 99.769 1.00 36.72 69 ASN A CA 1
ATOM 515 C C . ASN A 1 72 ? 20.411 56.358 98.435 1.00 36.05 69 ASN A C 1
ATOM 516 O O . ASN A 1 72 ? 19.236 55.976 98.350 1.00 35.06 69 ASN A O 1
ATOM 529 N N . VAL A 1 74 ? 21.194 53.497 96.944 1.00 37.11 71 VAL A N 1
ATOM 530 C CA . VAL A 1 74 ? 20.873 52.099 97.172 1.00 37.61 71 VAL A CA 1
ATOM 531 C C . VAL A 1 74 ? 19.545 51.991 97.904 1.00 36.91 71 VAL A C 1
ATOM 532 O O . VAL A 1 74 ? 18.683 51.179 97.531 1.00 37.49 71 VAL A O 1
ATOM 536 N N . GLU A 1 75 ? 19.340 52.824 98.915 1.00 35.35 72 GLU A N 1
ATOM 537 C CA . GLU A 1 75 ? 18.055 52.854 99.576 1.00 35.93 72 GLU A CA 1
ATOM 538 C C . GLU A 1 75 ? 16.856 53.233 98.648 1.00 34.97 72 GLU A C 1
ATOM 539 O O . GLU A 1 75 ? 15.763 52.635 98.724 1.00 35.11 72 GLU A O 1
ATOM 545 N N . LEU A 1 76 ? 17.058 54.193 97.755 1.00 32.84 73 LEU A N 1
ATOM 546 C CA . LEU A 1 76 ? 16.003 54.605 96.844 1.00 32.52 73 LEU A CA 1
ATOM 547 C C . LEU A 1 76 ? 15.604 53.453 95.943 1.00 33.71 73 LEU A C 1
ATOM 548 O O . LEU A 1 76 ? 14.409 53.194 95.709 1.00 34.46 73 LEU A O 1
ATOM 553 N N . VAL A 1 77 ? 16.594 52.795 95.377 1.00 34.99 74 VAL A N 1
ATOM 554 C CA . VAL A 1 77 ? 16.308 51.633 94.516 1.00 36.97 74 VAL A CA 1
ATOM 555 C C . VAL A 1 77 ? 15.610 50.482 95.303 1.00 38.66 74 VAL A C 1
ATOM 556 O O . VAL A 1 77 ? 14.613 49.957 94.839 1.00 37.88 74 VAL A O 1
ATOM 560 N N . ARG A 1 78 ? 16.092 50.131 96.499 1.00 41.43 75 ARG A N 1
ATOM 561 C CA A ARG A 1 78 ? 15.437 49.076 97.293 0.60 42.99 75 ARG A CA 1
ATOM 562 C CA B ARG A 1 78 ? 15.442 49.097 97.356 0.40 42.64 75 ARG A CA 1
ATOM 563 C C . ARG A 1 78 ? 13.978 49.419 97.606 1.00 43.16 75 ARG A C 1
ATOM 564 O O . ARG A 1 78 ? 13.112 48.609 97.435 1.00 44.58 75 ARG A O 1
ATOM 579 N N . ASP A 1 79 ? 13.716 50.627 98.038 1.00 44.02 76 ASP A N 1
ATOM 580 C CA . ASP A 1 79 ? 12.366 51.116 98.231 1.00 44.98 76 ASP A CA 1
ATOM 581 C C . ASP A 1 79 ? 11.509 51.030 96.932 1.00 43.94 76 ASP A C 1
ATOM 582 O O . ASP A 1 79 ? 10.332 50.629 96.937 1.00 43.12 76 ASP A O 1
ATOM 587 N N . ILE A 1 80 ? 12.080 51.450 95.814 1.00 42.89 77 ILE A N 1
ATOM 588 C CA . ILE A 1 80 ? 11.354 51.396 94.553 1.00 41.95 77 ILE A CA 1
ATOM 589 C C . ILE A 1 80 ? 11.074 49.934 94.191 1.00 42.61 77 ILE A C 1
ATOM 590 O O . ILE A 1 80 ? 9.986 49.608 93.745 1.00 41.97 77 ILE A O 1
ATOM 595 N N . ARG A 1 81 ? 12.055 49.061 94.375 1.00 43.98 78 ARG A N 1
ATOM 596 C CA . ARG A 1 81 ? 11.855 47.652 94.029 1.00 45.92 78 ARG A CA 1
ATOM 597 C C . ARG A 1 81 ? 10.724 47.044 94.841 1.00 46.56 78 ARG A C 1
ATOM 598 O O . ARG A 1 81 ? 9.888 46.351 94.293 1.00 46.89 78 ARG A O 1
ATOM 606 N N . SER A 1 82 ? 10.660 47.324 96.129 1.00 47.43 79 SER A N 1
ATOM 607 C CA . SER A 1 82 ? 9.630 46.680 96.936 1.00 49.52 79 SER A CA 1
ATOM 608 C C . SER A 1 82 ? 8.268 47.368 96.833 1.00 48.60 79 SER A C 1
ATOM 609 O O . SER A 1 82 ? 7.243 46.720 96.899 1.00 49.19 79 SER A O 1
ATOM 612 N N . SER A 1 83 ? 8.254 48.672 96.632 1.00 47.67 80 SER A N 1
ATOM 613 C CA . SER A 1 83 ? 6.998 49.374 96.418 1.00 47.30 80 SER A CA 1
ATOM 614 C C . SER A 1 83 ? 6.389 49.116 95.043 1.00 45.77 80 SER A C 1
ATOM 615 O O . SER A 1 83 ? 5.193 48.895 94.956 1.00 45.21 80 SER A O 1
ATOM 618 N N . PHE A 1 84 ? 7.199 49.184 93.976 1.00 44.06 81 PHE A N 1
ATOM 619 C CA . PHE A 1 84 ? 6.649 49.261 92.615 1.00 42.53 81 PHE A CA 1
ATOM 620 C C . PHE A 1 84 ? 7.137 48.199 91.689 1.00 41.76 81 PHE A C 1
ATOM 621 O O . PHE A 1 84 ? 6.483 47.891 90.705 1.00 42.19 81 PHE A O 1
ATOM 629 N N . GLY A 1 85 ? 8.298 47.638 91.963 1.00 41.45 82 GLY A N 1
ATOM 630 C CA . GLY A 1 85 ? 8.844 46.606 91.089 1.00 41.21 82 GLY A CA 1
ATOM 631 C C . GLY A 1 85 ? 9.654 47.246 89.950 1.00 39.84 82 GLY A C 1
ATOM 632 O O . GLY A 1 85 ? 10.537 48.051 90.203 1.00 38.76 82 GLY A O 1
ATOM 633 N N . TYR A 1 86 ? 9.359 46.845 88.719 1.00 39.26 83 TYR A N 1
ATOM 634 C CA . TYR A 1 86 ? 10.172 47.162 87.553 1.00 39.44 83 TYR A CA 1
ATOM 635 C C . TYR A 1 86 ? 9.304 47.731 86.457 1.00 37.57 83 TYR A C 1
ATOM 636 O O . TYR A 1 86 ? 8.102 47.516 86.450 1.00 37.22 83 TYR A O 1
ATOM 645 N N . ILE A 1 87 ? 9.942 48.507 85.582 1.00 35.31 84 ILE A N 1
ATOM 646 C CA . ILE A 1 87 ? 9.318 49.086 84.420 1.00 34.08 84 ILE A CA 1
ATOM 647 C C . ILE A 1 87 ? 10.117 48.731 83.171 1.00 33.54 84 ILE A C 1
ATOM 648 O O . ILE A 1 87 ? 11.249 48.286 83.272 1.00 31.39 84 ILE A O 1
ATOM 653 N N . ASN A 1 88 ? 9.536 48.971 81.986 1.00 33.63 85 ASN A N 1
ATOM 654 C CA . ASN A 1 88 ? 10.196 48.582 80.720 1.00 34.03 85 ASN A CA 1
ATOM 655 C C . ASN A 1 88 ? 11.183 49.646 80.284 1.00 33.07 85 ASN A C 1
ATOM 656 O O . ASN A 1 88 ? 12.103 49.349 79.547 1.00 32.54 85 ASN A O 1
ATOM 661 N N . GLY A 1 89 ? 10.941 50.863 80.763 1.00 32.11 86 GLY A N 1
ATOM 662 C CA . GLY A 1 89 ? 11.658 52.077 80.339 1.00 31.84 86 GLY A CA 1
ATOM 663 C C . GLY A 1 89 ? 13.028 52.172 80.960 1.00 31.29 86 GLY A C 1
ATOM 664 O O . GLY A 1 89 ? 13.495 51.249 81.623 1.00 30.11 86 GLY A O 1
ATOM 665 N N . ASP A 1 90 ? 13.699 53.283 80.664 1.00 30.69 87 ASP A N 1
ATOM 666 C CA . ASP A 1 90 ? 15.111 53.388 80.879 1.00 29.23 87 ASP A CA 1
ATOM 667 C C . ASP A 1 90 ? 15.288 54.034 82.245 1.00 29.47 87 ASP A C 1
ATOM 668 O O . ASP A 1 90 ? 15.378 55.279 82.343 1.00 28.18 87 ASP A O 1
ATOM 673 N N . PHE A 1 91 ? 15.358 53.182 83.280 1.00 28.59 88 PHE A N 1
ATOM 674 C CA . PHE A 1 91 ? 15.591 53.614 84.655 1.00 28.91 88 PHE A CA 1
ATOM 675 C C . PHE A 1 91 ? 17.043 53.324 85.072 1.00 28.69 88 PHE A C 1
ATOM 676 O O . PHE A 1 91 ? 17.508 52.189 85.028 1.00 28.45 88 PHE A O 1
ATOM 684 N N . GLN A 1 92 ? 17.776 54.371 85.420 1.00 28.73 89 GLN A N 1
ATOM 685 C CA . GLN A 1 92 ? 19.179 54.235 85.835 1.00 27.54 89 GLN A CA 1
ATOM 686 C C . GLN A 1 92 ? 19.554 55.304 86.849 1.00 26.64 89 GLN A C 1
ATOM 687 O O . GLN A 1 92 ? 19.088 56.441 86.787 1.00 25.93 89 GLN A O 1
ATOM 693 N N . THR A 1 93 ? 20.496 54.940 87.713 1.00 26.24 90 THR A N 1
ATOM 694 C CA . THR A 1 93 ? 20.983 55.801 88.740 1.00 25.75 90 THR A CA 1
ATOM 695 C C . THR A 1 93 ? 22.505 55.978 88.576 1.00 26.04 90 THR A C 1
ATOM 696 O O . THR A 1 93 ? 23.199 55.095 88.146 1.00 25.35 90 THR A O 1
ATOM 700 N N . PHE A 1 94 ? 23.018 57.134 88.982 1.00 26.91 91 PHE A N 1
ATOM 701 C CA . PHE A 1 94 ? 24.384 57.557 88.732 1.00 26.26 91 PHE A CA 1
ATOM 702 C C . PHE A 1 94 ? 24.792 58.358 89.941 1.00 26.55 91 PHE A C 1
ATOM 703 O O . PHE A 1 94 ? 24.231 59.434 90.205 1.00 26.47 91 PHE A O 1
ATOM 711 N N . ALA A 1 95 ? 25.811 57.892 90.650 1.00 27.73 92 ALA A N 1
ATOM 712 C CA . ALA A 1 95 ? 26.258 58.550 91.881 1.00 27.40 92 ALA A CA 1
ATOM 713 C C . ALA A 1 95 ? 27.286 59.614 91.542 1.00 26.92 92 ALA A C 1
ATOM 714 O O . ALA A 1 95 ? 28.462 59.466 91.857 1.00 28.00 92 ALA A O 1
ATOM 716 N N . LEU A 1 96 ? 26.836 60.681 90.905 1.00 27.75 93 LEU A N 1
ATOM 717 C CA . LEU A 1 96 ? 27.713 61.705 90.377 1.00 27.52 93 LEU A CA 1
ATOM 718 C C . LEU A 1 96 ? 27.454 63.044 91.106 1.00 28.28 93 LEU A C 1
ATOM 719 O O . LEU A 1 96 ? 26.356 63.300 91.620 1.00 28.56 93 LEU A O 1
ATOM 724 N N . ASP A 1 97 ? 28.507 63.826 91.226 1.00 28.25 94 ASP A N 1
ATOM 725 C CA . ASP A 1 97 ? 28.462 65.160 91.688 1.00 29.46 94 ASP A CA 1
ATOM 726 C C . ASP A 1 97 ? 28.232 66.049 90.455 1.00 29.89 94 ASP A C 1
ATOM 727 O O . ASP A 1 97 ? 28.995 66.003 89.485 1.00 30.15 94 ASP A O 1
ATOM 732 N N . ILE A 1 98 ? 27.220 66.884 90.516 1.00 30.84 95 ILE A N 1
ATOM 733 C CA . ILE A 1 98 ? 26.779 67.666 89.357 1.00 31.39 95 ILE A CA 1
ATOM 734 C C . ILE A 1 98 ? 27.866 68.688 88.907 1.00 32.55 95 ILE A C 1
ATOM 735 O O . ILE A 1 98 ? 27.897 69.100 87.730 1.00 34.23 95 ILE A O 1
ATOM 740 N N . GLY A 1 99 ? 28.724 69.109 89.832 1.00 31.86 96 GLY A N 1
ATOM 741 C CA . GLY A 1 99 ? 29.832 70.012 89.520 1.00 33.36 96 GLY A CA 1
ATOM 742 C C . GLY A 1 99 ? 31.032 69.399 88.799 1.00 33.76 96 GLY A C 1
ATOM 743 O O . GLY A 1 99 ? 31.984 70.091 88.512 1.00 37.23 96 GLY A O 1
ATOM 744 N N . SER A 1 100 ? 31.007 68.123 88.472 1.00 31.81 97 SER A N 1
ATOM 745 C CA . SER A 1 100 ? 32.215 67.438 88.064 1.00 30.91 97 SER A CA 1
ATOM 746 C C . SER A 1 100 ? 32.335 67.190 86.558 1.00 30.66 97 SER A C 1
ATOM 747 O O . SER A 1 100 ? 31.349 67.213 85.814 1.00 30.09 97 SER A O 1
ATOM 750 N N . ILE A 1 101 ? 33.566 66.887 86.145 1.00 31.12 98 ILE A N 1
ATOM 751 C CA A ILE A 1 101 ? 33.909 66.447 84.769 0.50 30.34 98 ILE A CA 1
ATOM 752 C CA B ILE A 1 101 ? 33.825 66.490 84.752 0.50 30.50 98 ILE A CA 1
ATOM 753 C C . ILE A 1 101 ? 33.094 65.194 84.423 1.00 29.56 98 ILE A C 1
ATOM 754 O O . ILE A 1 101 ? 32.646 65.013 83.308 1.00 27.81 98 ILE A O 1
ATOM 763 N N . GLU A 1 102 ? 32.954 64.294 85.422 1.00 29.18 99 GLU A N 1
ATOM 764 C CA . GLU A 1 102 ? 32.218 63.084 85.216 1.00 27.80 99 GLU A CA 1
ATOM 765 C C . GLU A 1 102 ? 30.774 63.381 84.814 1.00 26.74 99 GLU A C 1
ATOM 766 O O . GLU A 1 102 ? 30.253 62.787 83.882 1.00 26.40 99 GLU A O 1
ATOM 772 N N . TYR A 1 103 ? 30.120 64.270 85.548 1.00 25.88 100 TYR A N 1
ATOM 773 C CA . TYR A 1 103 ? 28.758 64.661 85.277 1.00 25.35 100 TYR A CA 1
ATOM 774 C C . TYR A 1 103 ? 28.682 65.357 83.894 1.00 26.42 100 TYR A C 1
ATOM 775 O O . TYR A 1 103 ? 27.750 65.192 83.129 1.00 28.08 100 TYR A O 1
ATOM 784 N N . ASP A 1 104 ? 29.677 66.143 83.552 1.00 27.92 101 ASP A N 1
ATOM 785 C CA . ASP A 1 104 ? 29.636 66.883 82.269 1.00 28.01 101 ASP A CA 1
ATOM 786 C C . ASP A 1 104 ? 29.818 65.915 81.085 1.00 26.99 101 ASP A C 1
ATOM 787 O 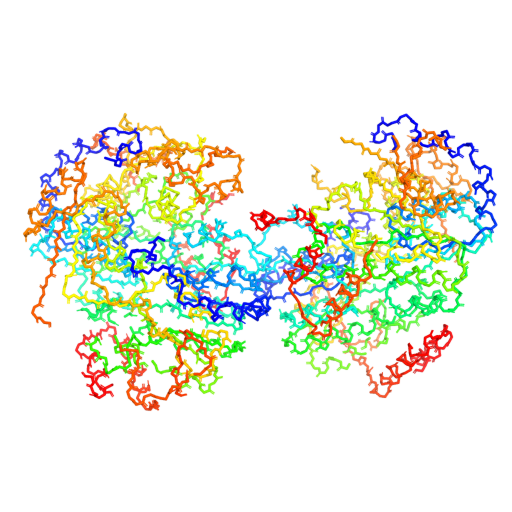O . ASP A 1 104 ? 29.240 66.120 79.998 1.00 27.49 101 ASP A O 1
ATOM 792 N N . ALA A 1 105 ? 30.584 64.864 81.320 1.00 24.95 102 ALA A N 1
ATOM 793 C CA . ALA A 1 105 ? 30.803 63.834 80.314 1.00 25.96 102 ALA A CA 1
ATOM 794 C C . ALA A 1 105 ? 29.531 62.964 80.197 1.00 26.16 102 ALA A C 1
ATOM 795 O O . ALA A 1 105 ? 29.200 62.548 79.108 1.00 28.18 102 ALA A O 1
ATOM 797 N N . PHE A 1 106 ? 28.806 62.780 81.301 1.00 25.31 103 PHE A N 1
ATOM 798 C CA . PHE A 1 106 ? 27.497 62.090 81.295 1.00 26.36 103 PHE A CA 1
ATOM 799 C C . PHE A 1 106 ? 26.499 62.880 80.464 1.00 26.37 103 PHE A C 1
ATOM 800 O O . PHE A 1 106 ? 25.796 62.310 79.673 1.00 29.38 103 PHE A O 1
ATOM 808 N N . ILE A 1 107 ? 26.478 64.193 80.598 1.00 26.52 104 ILE A N 1
ATOM 809 C CA . ILE A 1 107 ? 25.583 65.039 79.803 1.00 25.59 104 ILE A CA 1
ATOM 810 C C . ILE A 1 107 ? 26.024 65.101 78.359 1.00 25.90 104 ILE A C 1
ATOM 811 O O . ILE A 1 107 ? 25.225 65.014 77.497 1.00 26.56 104 ILE A O 1
ATOM 816 N N . LYS A 1 108 ? 27.297 65.198 78.097 1.00 27.79 105 LYS A N 1
ATOM 817 C CA . LYS A 1 108 ? 27.777 65.230 76.699 1.00 28.96 105 LYS A CA 1
ATOM 818 C C . LYS A 1 108 ? 27.430 63.919 75.936 1.00 27.16 105 LYS A C 1
ATOM 819 O O . LYS A 1 108 ? 27.065 63.934 74.761 1.00 25.74 105 LYS A O 1
ATOM 825 N N . ALA A 1 109 ? 27.533 62.775 76.629 1.00 25.74 106 ALA A N 1
ATOM 826 C CA . ALA A 1 109 ? 27.233 61.520 75.994 1.00 24.74 106 ALA A CA 1
ATOM 827 C C . ALA A 1 109 ? 25.724 61.384 75.753 1.00 23.95 106 ALA A C 1
ATOM 828 O O . ALA A 1 109 ? 25.295 60.745 74.802 1.00 24.90 106 ALA A O 1
ATOM 830 N N . ASP A 1 110 ? 24.907 61.962 76.612 1.00 24.49 107 ASP A N 1
ATOM 831 C CA . ASP A 1 110 ? 23.463 61.767 76.548 1.00 24.46 107 ASP A CA 1
ATOM 832 C C . ASP A 1 110 ? 22.766 63.053 76.670 1.00 25.54 107 ASP A C 1
ATOM 833 O O . ASP A 1 110 ? 22.659 63.793 75.619 1.00 28.08 107 ASP A O 1
ATOM 838 N N . GLY A 1 111 ? 22.337 63.415 77.889 1.00 24.58 108 GLY A N 1
ATOM 839 C CA . GLY A 1 111 ? 21.620 64.681 78.124 1.00 25.63 108 GLY A CA 1
ATOM 840 C C . GLY A 1 111 ? 20.231 64.883 77.516 1.00 25.05 108 GLY A C 1
ATOM 841 O O . GLY A 1 111 ? 19.642 65.921 77.608 1.00 24.93 108 GLY A O 1
ATOM 842 N N . GLN A 1 112 ? 19.689 63.866 76.907 1.00 26.23 109 GLN A N 1
ATOM 843 C CA . GLN A 1 112 ? 18.415 63.945 76.202 1.00 25.94 109 GLN A CA 1
ATOM 844 C C . GLN A 1 112 ? 17.275 63.651 77.147 1.00 26.69 109 GLN A C 1
ATOM 845 O O . GLN A 1 112 ? 17.015 62.452 77.438 1.00 25.79 109 GLN A O 1
ATOM 851 N N . TYR A 1 113 ? 16.639 64.722 77.645 1.00 25.56 110 TYR A N 1
ATOM 852 C CA . TYR A 1 113 ? 15.555 64.646 78.637 1.00 26.21 110 TYR A CA 1
ATOM 853 C C . TYR A 1 113 ? 14.474 65.639 78.256 1.00 25.86 110 TYR A C 1
ATOM 854 O O . TYR A 1 113 ? 14.751 66.597 77.587 1.00 25.55 110 TYR A O 1
ATOM 863 N N . ASP A 1 114 ? 13.231 65.380 78.651 1.00 25.73 111 ASP A N 1
ATOM 864 C CA . ASP A 1 114 ? 12.149 66.336 78.414 1.00 26.36 111 ASP A CA 1
ATOM 865 C C . ASP A 1 114 ? 12.012 67.230 79.647 1.00 26.37 111 ASP A C 1
ATOM 866 O O . ASP A 1 114 ? 11.841 68.459 79.514 1.00 24.98 111 ASP A O 1
ATOM 871 N N . TYR A 1 115 ? 12.199 66.621 80.825 1.00 24.04 112 TYR A N 1
ATOM 872 C CA . TYR A 1 115 ? 11.986 67.294 82.078 1.00 24.82 112 TYR A CA 1
ATOM 873 C C . TYR A 1 115 ? 13.192 67.042 82.968 1.00 25.72 112 TYR A C 1
ATOM 874 O O . TYR A 1 115 ? 13.614 65.888 83.182 1.00 24.50 112 TYR A O 1
ATOM 883 N N . VAL A 1 116 ? 13.763 68.134 83.466 1.00 27.30 113 VAL A N 1
ATOM 884 C CA . VAL A 1 116 ? 14.930 68.068 84.342 1.00 27.87 113 VAL A CA 1
ATOM 885 C C . VAL A 1 116 ? 14.519 68.674 85.689 1.00 28.83 113 VAL A C 1
ATOM 886 O O . VAL A 1 116 ? 14.033 69.777 85.719 1.00 28.69 113 VAL A O 1
ATOM 890 N N . LEU A 1 117 ? 14.653 67.898 86.773 1.00 28.32 114 LEU A N 1
ATOM 891 C CA . LEU A 1 117 ? 14.236 68.309 88.110 1.00 28.72 114 LEU A CA 1
ATOM 892 C C . LEU A 1 117 ? 15.481 68.377 89.004 1.00 28.56 114 LEU A C 1
ATOM 893 O O . LEU A 1 117 ? 16.265 67.436 89.050 1.00 27.96 114 LEU A O 1
ATOM 898 N N . ASN A 1 118 ? 15.708 69.514 89.643 1.00 29.35 115 ASN A N 1
ATOM 899 C CA . ASN A 1 118 ? 16.871 69.698 90.502 1.00 29.31 115 ASN A CA 1
ATOM 900 C C . ASN A 1 118 ? 16.442 69.867 91.939 1.00 30.15 115 ASN A C 1
ATOM 901 O O . ASN A 1 118 ? 15.962 70.925 92.327 1.00 29.53 115 ASN A O 1
ATOM 906 N N . LEU A 1 119 ? 16.616 68.803 92.723 1.00 29.74 116 LEU A N 1
ATOM 907 C CA . LEU A 1 119 ? 16.328 68.821 94.131 1.00 29.97 116 LEU A CA 1
ATOM 908 C C . LEU A 1 119 ? 17.652 68.688 94.868 1.00 31.01 116 LEU A C 1
ATOM 909 O O . LEU A 1 119 ? 17.675 68.260 96.003 1.00 30.90 116 LEU A O 1
ATOM 914 N N . SER A 1 120 ? 18.754 69.115 94.247 1.00 31.27 117 SER A N 1
ATOM 915 C CA . SER A 1 120 ? 20.052 69.052 94.915 1.00 31.29 117 SER A CA 1
ATOM 916 C C . SER A 1 120 ? 20.303 70.409 95.566 1.00 31.88 117 SER A C 1
ATOM 917 O O . SER A 1 120 ? 19.845 71.420 95.056 1.00 33.22 117 SER A O 1
ATOM 920 N N . ALA A 1 121 ? 21.046 70.411 96.658 1.00 32.64 118 ALA A N 1
ATOM 921 C CA . ALA A 1 121 ? 21.332 71.635 97.463 1.00 34.11 118 ALA A CA 1
ATOM 922 C C . ALA A 1 121 ? 22.232 71.327 98.613 1.00 34.83 118 ALA A C 1
ATOM 923 O O . ALA A 1 121 ? 22.361 70.169 99.011 1.00 33.70 118 ALA A O 1
ATOM 925 N N . LEU A 1 122 ? 22.830 72.398 99.133 1.00 36.27 119 LEU A N 1
ATOM 926 C CA . LEU A 1 122 ? 23.241 72.477 100.520 1.00 39.00 119 LEU A CA 1
ATOM 927 C C . LEU A 1 122 ? 22.205 73.340 101.200 1.00 40.16 119 LEU A C 1
ATOM 928 O O . LEU A 1 122 ? 21.923 74.442 100.706 1.00 39.47 119 LEU A O 1
ATOM 933 N N . LYS A 1 123 ? 21.621 72.824 102.289 1.00 40.27 120 LYS A N 1
ATOM 934 C CA . LYS A 1 123 ? 20.441 73.446 102.878 1.00 40.84 120 LYS A CA 1
ATOM 935 C C . LYS A 1 123 ? 20.574 73.843 104.347 1.00 42.52 120 LYS A C 1
ATOM 936 O O . LYS A 1 123 ? 19.714 74.573 104.815 1.00 42.43 120 LYS A O 1
ATOM 942 N N . HIS A 1 124 ? 21.616 73.379 105.063 1.00 43.43 121 HIS A N 1
ATOM 943 C CA . HIS A 1 124 ? 21.762 73.668 106.495 1.00 44.76 121 HIS A CA 1
ATOM 944 C C . HIS A 1 124 ? 22.305 75.051 106.742 1.00 45.86 121 HIS A C 1
ATOM 945 O O . HIS A 1 124 ? 23.359 75.427 106.236 1.00 45.06 121 HIS A O 1
ATOM 952 N N . VAL A 1 125 ? 21.550 75.823 107.510 1.00 47.76 122 VAL A N 1
ATOM 953 C CA . VAL A 1 125 ? 21.880 77.224 107.812 1.00 50.00 122 VAL A CA 1
ATOM 954 C C . VAL A 1 125 ? 23.335 77.368 108.317 1.00 51.71 122 VAL A C 1
ATOM 955 O O . VAL A 1 125 ? 24.036 78.302 107.950 1.00 51.69 122 VAL A O 1
ATOM 959 N N . ARG A 1 126 ? 23.763 76.394 109.113 1.00 53.10 123 ARG A N 1
ATOM 960 C CA A ARG A 1 126 ? 25.101 76.342 109.686 0.50 54.75 123 ARG A CA 1
ATOM 961 C CA B ARG A 1 126 ? 25.114 76.370 109.691 0.50 54.69 123 ARG A CA 1
ATOM 962 C C . ARG A 1 126 ? 26.195 76.141 108.639 1.00 54.72 123 ARG A C 1
ATOM 963 O O . ARG A 1 126 ? 27.365 76.303 108.925 1.00 55.65 123 ARG A O 1
ATOM 978 N N . SER A 1 127 ? 25.813 75.792 107.412 1.00 54.02 124 SER A N 1
ATOM 979 C CA . SER A 1 127 ? 26.794 75.659 106.346 1.00 53.83 124 SER A CA 1
ATOM 980 C C . SER A 1 127 ? 27.409 77.022 106.027 1.00 54.90 124 SER A C 1
ATOM 981 O O . SER A 1 127 ? 28.305 77.133 105.201 1.00 55.51 124 SER A O 1
ATOM 984 N N . GLU A 1 128 ? 26.928 78.048 106.714 1.00 55.51 125 GLU A N 1
ATOM 985 C CA . GLU A 1 128 ? 27.539 79.366 106.740 1.00 56.75 125 GLU A CA 1
ATOM 986 C C . GLU A 1 128 ? 28.785 79.545 107.579 1.00 56.63 125 GLU A C 1
ATOM 987 O O . GLU A 1 128 ? 29.410 80.594 107.479 1.00 57.66 125 GLU A O 1
ATOM 993 N N . LYS A 1 129 ? 29.059 78.608 108.483 1.00 55.58 126 LYS A N 1
ATOM 994 C CA . LYS A 1 129 ? 30.126 78.755 109.498 1.00 55.59 126 LYS A CA 1
ATOM 995 C C . LYS A 1 129 ? 31.365 79.387 108.946 1.00 54.11 126 LYS A C 1
ATOM 996 O O . LYS A 1 129 ? 31.903 80.325 109.499 1.00 55.08 126 LYS A O 1
ATOM 1002 N N . ASP A 1 130 ? 31.840 78.784 107.866 1.00 51.12 127 ASP A N 1
ATOM 1003 C CA . ASP A 1 130 ? 33.197 78.977 107.414 1.00 50.20 127 ASP A CA 1
ATOM 1004 C C . ASP A 1 130 ? 33.174 79.341 105.952 1.00 48.14 127 ASP A C 1
ATOM 1005 O O . ASP A 1 130 ? 32.205 79.118 105.289 1.00 46.72 127 ASP A O 1
ATOM 1010 N N . PRO A 1 131 ? 34.246 79.942 105.459 1.00 48.19 128 PRO A N 1
ATOM 1011 C CA . PRO A 1 131 ? 34.139 80.400 104.097 1.00 47.42 128 PRO A CA 1
ATOM 1012 C C . PRO A 1 131 ? 34.199 79.257 103.056 1.00 45.64 128 PRO A C 1
ATOM 1013 O O . PRO A 1 131 ? 33.844 79.467 101.908 1.00 44.69 128 PRO A O 1
ATOM 1017 N N . PHE A 1 132 ? 34.607 78.062 103.464 1.00 44.33 129 PHE A N 1
ATOM 1018 C CA . PHE A 1 132 ? 34.816 76.992 102.504 1.00 43.36 129 PHE A CA 1
ATOM 1019 C C . PHE A 1 132 ? 33.497 76.273 102.253 1.00 42.08 129 PHE A C 1
ATOM 1020 O O . PHE A 1 132 ? 33.101 76.100 101.115 1.00 42.66 129 PHE A O 1
ATOM 1028 N N . THR A 1 133 ? 32.782 75.931 103.305 1.00 41.81 130 THR A N 1
ATOM 1029 C CA . THR A 1 133 ? 31.441 75.394 103.157 1.00 41.21 130 THR A CA 1
ATOM 1030 C C . THR A 1 133 ? 30.500 76.387 102.458 1.00 40.90 130 THR A C 1
ATOM 1031 O O . THR A 1 133 ? 29.691 75.992 101.619 1.00 40.42 130 THR A O 1
ATOM 1035 N N . LEU A 1 134 ? 30.655 77.670 102.759 1.00 41.94 131 LEU A N 1
ATOM 1036 C CA . LEU A 1 134 ? 29.848 78.724 102.163 1.00 41.82 131 LEU A CA 1
ATOM 1037 C C . LEU A 1 134 ? 30.070 78.813 100.669 1.00 41.01 131 LEU A C 1
ATOM 1038 O O . LEU A 1 134 ? 29.144 79.042 99.916 1.00 41.50 131 LEU A O 1
ATOM 1051 N N . ARG A 1 136 ? 31.076 76.325 98.820 1.00 38.40 133 ARG A N 1
ATOM 1052 C CA . ARG A 1 136 ? 30.481 75.135 98.251 1.00 37.37 133 ARG A CA 1
ATOM 1053 C C . ARG A 1 136 ? 28.965 75.294 98.062 1.00 36.45 133 ARG A C 1
ATOM 1054 O O . ARG A 1 136 ? 28.405 74.800 97.121 1.00 34.74 133 ARG A O 1
ATOM 1070 N N . ILE A 1 138 ? 27.399 78.020 97.533 1.00 37.51 135 ILE A N 1
ATOM 1071 C CA . ILE A 1 138 ? 27.206 78.890 96.377 1.00 37.45 135 ILE A CA 1
ATOM 1072 C C . ILE A 1 138 ? 27.361 78.075 95.083 1.00 37.18 135 ILE A C 1
ATOM 1073 O O . ILE A 1 138 ? 26.602 78.286 94.136 1.00 35.88 135 ILE A O 1
ATOM 1078 N N . ASP A 1 139 ? 28.313 77.145 95.064 1.00 37.23 136 ASP A N 1
ATOM 1079 C CA . ASP A 1 139 ? 28.591 76.340 93.864 1.00 38.06 136 ASP A CA 1
ATOM 1080 C C . ASP A 1 139 ? 27.455 75.386 93.598 1.00 36.66 136 ASP A C 1
ATOM 1081 O O . ASP A 1 139 ? 26.969 75.280 92.440 1.00 36.01 136 ASP A O 1
ATOM 1086 N N . VAL A 1 140 ? 27.015 74.712 94.669 1.00 35.56 137 VAL A N 1
ATOM 1087 C CA . VAL A 1 140 ? 25.899 73.763 94.579 1.00 33.20 137 VAL A CA 1
ATOM 1088 C C . VAL A 1 140 ? 24.565 74.482 94.357 1.00 33.56 137 VAL A C 1
ATOM 1089 O O . VAL A 1 140 ? 23.770 74.040 93.528 1.00 31.97 137 VAL A O 1
ATOM 1093 N N . ASN A 1 141 ? 24.298 75.588 95.066 1.00 33.80 138 ASN A N 1
ATOM 1094 C CA . ASN A 1 141 ? 22.968 76.131 94.978 1.00 33.82 138 ASN A CA 1
ATOM 1095 C C . ASN A 1 141 ? 22.875 77.104 93.790 1.00 33.70 138 ASN A C 1
ATOM 1096 O O . ASN A 1 141 ? 21.834 77.156 93.179 1.00 33.64 138 ASN A O 1
ATOM 1101 N N . VAL A 1 142 ? 23.921 77.861 93.464 1.00 33.53 139 VAL A N 1
ATOM 1102 C CA . VAL A 1 142 ? 23.834 78.841 92.342 1.00 34.03 139 VAL A CA 1
ATOM 1103 C C . VAL A 1 142 ? 24.400 78.281 91.013 1.00 33.80 139 VAL A C 1
ATOM 1104 O O . VAL A 1 142 ? 23.645 78.032 90.056 1.00 32.05 139 VAL A O 1
ATOM 1108 N N . PHE A 1 143 ? 25.704 78.017 90.988 1.00 34.40 140 PHE A N 1
ATOM 1109 C CA . PHE A 1 143 ? 26.398 77.689 89.753 1.00 35.06 140 PHE A CA 1
ATOM 1110 C C . PHE A 1 143 ? 26.066 76.352 89.121 1.00 33.82 140 PHE A C 1
ATOM 1111 O O . PHE A 1 143 ? 25.954 76.274 87.911 1.00 34.44 140 PHE A O 1
ATOM 1119 N N . ASN A 1 144 ? 25.849 75.315 89.915 1.00 33.40 141 ASN A N 1
ATOM 1120 C CA . ASN A 1 144 ? 25.421 74.028 89.395 1.00 32.27 141 ASN A CA 1
ATOM 1121 C C . ASN A 1 144 ? 24.041 74.157 88.788 1.00 32.16 141 ASN A C 1
ATOM 1122 O O . ASN A 1 144 ? 23.690 73.475 87.796 1.00 33.16 141 ASN A O 1
ATOM 1127 N N . THR A 1 145 ? 23.216 74.977 89.400 1.00 31.72 142 THR A N 1
ATOM 1128 C CA . THR A 1 145 ? 21.858 75.133 88.929 1.00 31.24 142 THR A CA 1
ATOM 1129 C C . THR A 1 145 ? 21.885 75.829 87.578 1.00 30.97 142 THR A C 1
ATOM 1130 O O . THR A 1 145 ? 21.315 75.303 86.621 1.00 30.24 142 THR A O 1
ATOM 1134 N N . ASP A 1 146 ? 22.616 76.950 87.485 1.00 31.41 143 ASP A N 1
ATOM 1135 C CA . ASP A 1 146 ? 22.735 77.710 86.234 1.00 31.47 143 ASP A CA 1
ATOM 1136 C C . ASP A 1 146 ? 23.315 76.816 85.122 1.00 30.87 143 ASP A C 1
ATOM 1137 O O . ASP A 1 146 ? 22.742 76.760 84.045 1.00 30.61 143 ASP A O 1
ATOM 1142 N N . LYS A 1 147 ? 24.399 76.076 85.397 1.00 30.26 144 LYS A N 1
ATOM 1143 C CA . LYS A 1 147 ? 24.985 75.178 84.402 1.00 29.56 144 LYS A CA 1
ATOM 1144 C C . LYS A 1 147 ? 24.021 74.079 83.921 1.00 29.17 144 LYS A C 1
ATOM 1145 O O . LYS A 1 147 ? 23.935 73.816 82.738 1.00 30.27 144 LYS A O 1
ATOM 1151 N N . THR A 1 148 ? 23.333 73.401 84.826 1.00 28.97 145 THR A N 1
ATOM 1152 C CA . THR A 1 148 ? 22.452 72.283 84.435 1.00 27.65 145 THR A CA 1
ATOM 1153 C C . THR A 1 148 ? 21.226 72.855 83.664 1.00 27.95 145 THR A C 1
ATOM 1154 O O . THR A 1 148 ? 20.669 72.230 82.794 1.00 28.35 145 THR A O 1
ATOM 1158 N N . ILE A 1 149 ? 20.797 74.047 83.992 1.00 28.91 146 ILE A N 1
ATOM 1159 C CA . ILE A 1 149 ? 19.801 74.709 83.130 1.00 29.23 146 ILE A CA 1
ATOM 1160 C C . ILE A 1 149 ? 20.349 74.936 81.691 1.00 29.06 146 ILE A C 1
ATOM 1161 O O . ILE A 1 149 ? 19.664 74.616 80.699 1.00 29.48 146 ILE A O 1
ATOM 1166 N N . GLN A 1 150 ? 21.570 75.445 81.575 1.00 28.88 147 GLN A N 1
ATOM 1167 C CA . GLN A 1 150 ? 22.179 75.680 80.249 1.00 28.95 147 GLN A CA 1
ATOM 1168 C C . GLN A 1 150 ? 22.323 74.367 79.476 1.00 28.88 147 GLN A C 1
ATOM 1169 O O . GLN A 1 150 ? 21.995 74.289 78.288 1.00 27.06 147 GLN A O 1
ATOM 1175 N N . GLN A 1 151 ? 22.700 73.276 80.185 1.00 28.98 148 GLN A N 1
ATOM 1176 C CA . GLN A 1 151 ? 22.825 71.999 79.551 1.00 26.99 148 GLN A CA 1
ATOM 1177 C C . GLN A 1 151 ? 21.444 71.487 79.121 1.00 27.65 148 GLN A C 1
ATOM 1178 O O . GLN A 1 151 ? 21.315 70.756 78.138 1.00 27.18 148 GLN A O 1
ATOM 1184 N N . SER A 1 152 ? 20.416 71.831 79.869 1.00 27.50 149 SER A N 1
ATOM 1185 C CA . SER A 1 152 ? 19.066 71.463 79.494 1.00 28.60 149 SER A CA 1
ATOM 1186 C C . SER A 1 152 ? 18.573 72.247 78.236 1.00 29.36 149 SER A C 1
ATOM 1187 O O . SER A 1 152 ? 17.934 71.645 77.347 1.00 30.59 149 SER A O 1
ATOM 1190 N N . ILE A 1 153 ? 18.850 73.550 78.158 1.00 30.04 150 ILE A N 1
ATOM 1191 C CA . ILE A 1 153 ? 18.556 74.352 76.942 1.00 30.99 150 ILE A CA 1
ATOM 1192 C C . ILE A 1 153 ? 19.277 73.755 75.740 1.00 31.80 150 ILE A C 1
ATOM 1193 O O . ILE A 1 153 ? 18.685 73.547 74.715 1.00 31.32 150 ILE A O 1
ATOM 1198 N N . ASP A 1 154 ? 20.552 73.422 75.904 1.00 33.56 151 ASP A N 1
ATOM 1199 C CA . ASP A 1 154 ? 21.372 72.878 74.811 1.00 34.29 151 ASP A CA 1
ATOM 1200 C C . ASP A 1 154 ? 20.831 71.561 74.259 1.00 33.83 151 ASP A C 1
ATOM 1201 O O . ASP A 1 154 ? 20.984 71.266 73.078 1.00 33.10 151 ASP A O 1
ATOM 1206 N N . ALA A 1 155 ? 20.185 70.770 75.105 1.00 32.99 152 ALA A N 1
ATOM 1207 C CA . ALA A 1 155 ? 19.667 69.487 74.654 1.00 32.99 152 ALA A CA 1
ATOM 1208 C C . ALA A 1 155 ? 18.212 69.593 74.221 1.00 32.57 152 ALA A C 1
ATOM 1209 O O . ALA A 1 155 ? 17.603 68.592 73.892 1.00 30.70 152 ALA A O 1
ATOM 1211 N N . GLY A 1 156 ? 17.635 70.798 74.240 1.00 32.79 153 GLY A N 1
ATOM 1212 C CA . GLY A 1 156 ? 16.209 70.938 73.899 1.00 33.03 153 GLY A CA 1
ATOM 1213 C C . GLY A 1 156 ? 15.180 70.405 74.913 1.00 32.80 153 GLY A C 1
ATOM 1214 O O . GLY A 1 156 ? 14.063 70.121 74.520 1.00 33.88 153 GLY A O 1
ATOM 1215 N N . ALA A 1 157 ? 15.539 70.226 76.199 1.00 31.92 154 ALA A N 1
ATOM 1216 C CA . ALA A 1 157 ? 14.536 69.962 77.268 1.00 30.52 154 ALA A CA 1
ATOM 1217 C C . ALA A 1 157 ? 13.404 70.958 77.207 1.00 31.01 154 ALA A C 1
ATOM 1218 O O . ALA A 1 157 ? 13.609 72.093 76.800 1.00 30.25 154 ALA A O 1
ATOM 1220 N N . LYS A 1 158 ? 12.216 70.562 77.631 1.00 29.54 155 LYS A N 1
ATOM 1221 C CA . LYS A 1 158 ? 11.116 71.477 77.556 1.00 31.07 155 LYS A CA 1
ATOM 1222 C C . LYS A 1 158 ? 10.849 72.208 78.857 1.00 29.98 155 LYS A C 1
ATOM 1223 O O . LYS A 1 158 ? 10.207 73.265 78.823 1.00 27.21 155 LYS A O 1
ATOM 1229 N N . LYS A 1 159 ? 11.403 71.681 79.961 1.00 28.76 156 LYS A N 1
ATOM 1230 C CA . LYS A 1 159 ? 11.067 72.168 81.286 1.00 29.00 156 LYS A CA 1
ATOM 1231 C C . LYS A 1 159 ? 12.135 71.830 82.305 1.00 28.45 156 LYS A C 1
ATOM 1232 O O . LYS A 1 159 ? 12.633 70.707 82.383 1.00 26.67 156 LYS A O 1
ATOM 1238 N N . TYR A 1 160 ? 12.492 72.845 83.077 1.00 28.33 157 TYR A N 1
ATOM 1239 C CA . TYR A 1 160 ? 13.386 72.674 84.197 1.00 28.76 157 TYR A CA 1
ATOM 1240 C C . TYR A 1 160 ? 12.604 73.049 85.461 1.00 28.89 157 TYR A C 1
ATOM 1241 O O . TYR A 1 160 ? 11.837 73.967 85.462 1.00 28.49 157 TYR A O 1
ATOM 1250 N N . PHE A 1 161 ? 12.769 72.262 86.502 1.00 30.04 158 PHE A N 1
ATOM 1251 C CA . PHE A 1 161 ? 12.079 72.439 87.745 1.00 29.64 158 PHE A CA 1
ATOM 1252 C C . PHE A 1 161 ? 13.120 72.479 88.832 1.00 30.96 158 PHE A C 1
ATOM 1253 O O . PHE A 1 161 ? 14.054 71.645 88.875 1.00 28.16 158 PHE A O 1
ATOM 1261 N N . CYS A 1 162 ? 12.930 73.414 89.759 1.00 32.94 159 CYS A N 1
ATOM 1262 C CA . CYS A 1 162 ? 13.760 73.411 90.936 1.00 35.41 159 CYS A CA 1
ATOM 1263 C C . CYS A 1 162 ? 13.033 74.111 92.081 1.00 36.12 159 CYS A C 1
ATOM 1264 O O . CYS A 1 162 ? 11.923 74.540 91.917 1.00 36.59 159 CYS A O 1
ATOM 1267 N N . VAL A 1 163 ? 13.674 74.233 93.231 1.00 36.83 160 VAL A N 1
ATOM 1268 C CA A VAL A 1 163 ? 13.009 74.726 94.431 0.50 37.93 160 VAL A CA 1
ATOM 1269 C CA B VAL A 1 163 ? 12.982 74.724 94.404 0.50 37.65 160 VAL A CA 1
ATOM 1270 C C . VAL A 1 163 ? 13.134 76.230 94.543 1.00 39.36 160 VAL A C 1
ATOM 1271 O O . VAL A 1 163 ? 14.123 76.800 94.098 1.00 39.41 160 VAL A O 1
ATOM 1278 N N . SER A 1 164 ? 12.132 76.856 95.160 1.00 41.36 161 SER A N 1
ATOM 1279 C CA . SER A 1 164 ? 12.205 78.266 95.495 1.00 43.93 161 SER A CA 1
ATOM 1280 C C . SER A 1 164 ? 12.707 78.466 96.913 1.00 45.86 161 SER A C 1
ATOM 1281 O O . SER A 1 164 ? 12.754 77.512 97.701 1.00 46.15 161 SER A O 1
ATOM 1284 N N . THR A 1 165 ? 13.050 79.729 97.216 1.00 48.01 162 THR A N 1
ATOM 1285 C CA . THR A 1 165 ? 13.253 80.213 98.593 1.00 49.89 162 THR A CA 1
ATOM 1286 C C . THR A 1 165 ? 12.087 79.778 99.461 1.00 51.08 162 THR A C 1
ATOM 1287 O O . THR A 1 165 ? 10.938 79.816 99.022 1.00 51.10 162 THR A O 1
ATOM 1291 N N . ASP A 1 166 ? 12.375 79.339 100.678 1.00 53.36 163 ASP A N 1
ATOM 1292 C CA . ASP A 1 166 ? 11.323 78.835 101.575 1.00 55.40 163 ASP A CA 1
ATOM 1293 C C . ASP A 1 166 ? 10.231 79.876 101.853 1.00 57.12 163 ASP A C 1
ATOM 1294 O O . ASP A 1 166 ? 9.075 79.518 102.102 1.00 58.02 163 ASP A O 1
ATOM 1299 N N . LYS A 1 167 ? 10.596 81.157 101.811 1.00 58.67 164 LYS A N 1
ATOM 1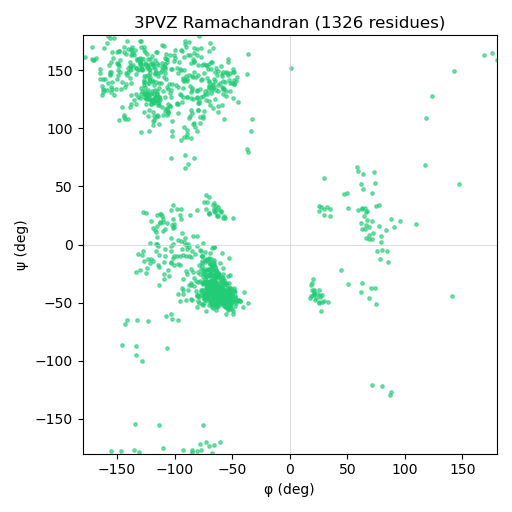300 C CA . LYS A 1 167 ? 9.656 82.231 102.106 1.00 60.05 164 LYS A CA 1
ATOM 1301 C C . LYS A 1 167 ? 9.782 83.412 101.152 1.00 60.04 164 LYS A C 1
ATOM 1302 O O . LYS A 1 167 ? 10.851 83.670 100.563 1.00 59.34 164 LYS A O 1
ATOM 1308 N N . ALA A 1 168 ? 8.671 84.129 101.011 1.00 60.11 165 ALA A N 1
ATOM 1309 C CA . ALA A 1 168 ? 8.614 85.274 100.117 1.00 60.53 165 ALA A CA 1
ATOM 1310 C C . ALA A 1 168 ? 9.409 86.457 100.691 1.00 61.31 165 ALA A C 1
ATOM 1311 O O . ALA A 1 168 ? 9.906 87.302 99.945 1.00 61.51 165 ALA A O 1
ATOM 1313 N N . ALA A 1 169 ? 9.544 86.494 102.019 1.00 61.79 166 ALA A N 1
ATOM 1314 C CA . ALA A 1 169 ? 10.215 87.604 102.731 1.00 62.65 166 ALA A CA 1
ATOM 1315 C C . ALA A 1 169 ? 11.691 87.607 102.445 1.00 62.10 166 ALA A C 1
ATOM 1316 O O . ALA A 1 169 ? 12.236 86.585 102.089 1.00 61.16 166 ALA A O 1
ATOM 1318 N N . ASN A 1 170 ? 12.323 88.761 102.607 1.00 62.56 167 ASN A N 1
ATOM 1319 C CA . ASN A 1 170 ? 13.767 88.873 102.529 1.00 62.74 167 ASN A CA 1
ATOM 1320 C C . ASN A 1 170 ? 14.514 87.804 103.298 1.00 61.23 167 ASN A C 1
ATOM 1321 O O . ASN A 1 170 ? 14.065 87.360 104.353 1.00 60.78 167 ASN A O 1
ATOM 1326 N N . PRO A 1 171 ? 15.657 87.364 102.753 1.00 60.08 168 PRO A N 1
ATOM 1327 C CA . PRO A 1 171 ? 16.436 86.368 103.465 1.00 58.74 168 PRO A CA 1
ATOM 1328 C C . PRO A 1 171 ? 17.089 87.000 104.660 1.00 58.77 168 PRO A C 1
ATOM 1329 O O . PRO A 1 171 ? 17.335 88.202 104.667 1.00 58.91 168 PRO A O 1
ATOM 1333 N N . VAL A 1 172 ? 17.346 86.174 105.662 1.00 58.01 169 VAL A N 1
ATOM 1334 C CA . VAL A 1 172 ? 17.936 86.615 106.914 1.00 58.72 169 VAL A CA 1
ATOM 1335 C C . VAL A 1 172 ? 19.299 85.936 107.169 1.00 58.05 169 VAL A C 1
ATOM 1336 O O . VAL A 1 172 ? 20.077 86.397 107.997 1.00 59.55 169 VAL A O 1
ATOM 1340 N N . ASN A 1 173 ? 19.597 84.873 106.423 1.00 55.94 170 ASN A N 1
ATOM 1341 C CA . ASN A 1 173 ? 20.870 84.147 106.527 1.00 55.11 170 ASN A CA 1
ATOM 1342 C C . ASN A 1 173 ? 21.461 83.894 105.113 1.00 53.22 170 ASN A C 1
ATOM 1343 O O . ASN A 1 173 ? 20.812 84.209 104.129 1.00 52.71 170 ASN A O 1
ATOM 1364 N N . GLY A 1 176 ? 19.438 81.477 102.550 1.00 45.31 173 GLY A N 1
ATOM 1365 C CA . GLY A 1 176 ? 18.335 82.114 101.885 1.00 43.88 173 GLY A CA 1
ATOM 1366 C C . GLY A 1 176 ? 18.837 83.109 100.887 1.00 43.24 173 GLY A C 1
ATOM 1367 O O . GLY A 1 176 ? 18.256 83.242 99.819 1.00 43.41 173 GLY A O 1
ATOM 1368 N N . ALA A 1 177 ? 19.913 83.818 101.207 1.00 43.34 174 ALA A N 1
ATOM 1369 C CA . ALA A 1 177 ? 20.507 84.716 100.214 1.00 43.09 174 ALA A CA 1
ATOM 1370 C C . ALA A 1 177 ? 20.997 83.906 98.987 1.00 42.40 174 ALA A C 1
ATOM 1371 O O . ALA A 1 177 ? 20.821 84.343 97.836 1.00 42.14 174 ALA A O 1
ATOM 1373 N N . SER A 1 178 ? 21.559 82.721 99.220 1.00 41.36 175 SER A N 1
ATOM 1374 C CA . SER A 1 178 ? 22.080 81.927 98.098 1.00 41.01 175 SER A CA 1
ATOM 1375 C C . SER A 1 178 ? 20.934 81.505 97.213 1.00 39.88 175 SER A C 1
ATOM 1376 O O . SER A 1 178 ? 21.051 81.630 95.997 1.00 39.73 175 SER A O 1
ATOM 1379 N N . LYS A 1 179 ? 19.835 81.039 97.808 1.00 39.78 176 LYS A N 1
ATOM 1380 C CA . LYS A 1 179 ? 18.637 80.680 97.028 1.00 39.56 176 LYS A CA 1
ATOM 1381 C C . LYS A 1 179 ? 18.047 81.945 96.356 1.00 39.39 176 LYS A C 1
ATOM 1382 O O . LYS A 1 179 ? 17.478 81.871 95.268 1.00 39.53 176 LYS A O 1
ATOM 1388 N N . ARG A 1 180 ? 18.166 83.104 96.985 1.00 39.24 177 ARG A N 1
ATOM 1389 C CA A ARG A 1 180 ? 17.664 84.332 96.375 0.60 39.70 177 ARG A CA 1
ATOM 1390 C CA B ARG A 1 180 ? 17.647 84.332 96.367 0.40 39.72 177 ARG A CA 1
ATOM 1391 C C . ARG A 1 180 ? 18.519 84.742 95.184 1.00 39.41 177 ARG A C 1
ATOM 1392 O O . ARG A 1 180 ? 18.005 85.236 94.187 1.00 39.14 177 ARG A O 1
ATOM 1407 N N . ILE A 1 181 ? 19.829 84.543 95.291 1.00 39.63 178 ILE A N 1
ATOM 1408 C CA A ILE A 1 181 ? 20.721 84.849 94.178 0.60 40.01 178 ILE A CA 1
ATOM 1409 C CA B ILE A 1 181 ? 20.731 84.833 94.176 0.40 40.13 178 ILE A CA 1
ATOM 1410 C C . ILE A 1 181 ? 20.463 83.836 93.057 1.00 39.27 178 ILE A C 1
ATOM 1411 O O . ILE A 1 181 ? 20.403 84.203 91.884 1.00 38.97 178 ILE A O 1
ATOM 1428 N N . GLU A 1 183 ? 17.666 82.427 92.202 1.00 38.92 180 GLU A N 1
ATOM 1429 C CA . GLU A 1 183 ? 16.430 82.895 91.543 1.00 38.63 180 GLU A CA 1
ATOM 1430 C C . GLU A 1 183 ? 16.718 83.975 90.479 1.00 37.52 180 GLU A C 1
ATOM 1431 O O . GLU A 1 183 ? 16.087 84.006 89.420 1.00 37.93 180 GLU A O 1
ATOM 1445 N N . PHE A 1 185 ? 19.508 84.141 88.692 1.00 34.09 182 PHE A N 1
ATOM 1446 C CA . PHE A 1 185 ? 20.064 83.363 87.587 1.00 33.47 182 PHE A CA 1
ATOM 1447 C C . PHE A 1 185 ? 18.975 82.608 86.869 1.00 33.52 182 PHE A C 1
ATOM 1448 O O . PHE A 1 185 ? 19.033 82.465 85.656 1.00 34.64 182 PHE A O 1
ATOM 1456 N N . LEU A 1 186 ? 18.030 82.072 87.636 1.00 33.68 183 LEU A N 1
ATOM 1457 C CA . LEU A 1 186 ? 16.868 81.354 87.116 1.00 33.82 183 LEU A CA 1
ATOM 1458 C C . LEU A 1 186 ? 16.007 82.293 86.237 1.00 34.00 183 LEU A C 1
ATOM 1459 O O . LEU A 1 186 ? 15.496 81.910 85.230 1.00 32.78 183 LEU A O 1
ATOM 1472 N N . ARG A 1 188 ? 17.012 84.773 84.512 1.00 37.74 185 ARG A N 1
ATOM 1473 C CA . ARG A 1 188 ? 17.680 84.996 83.228 1.00 37.28 185 ARG A CA 1
ATOM 1474 C C . ARG A 1 188 ? 17.465 83.807 82.329 1.00 36.43 185 ARG A C 1
ATOM 1475 O O . ARG A 1 188 ? 17.160 83.977 81.146 1.00 35.89 185 ARG A O 1
ATOM 1483 N N . LYS A 1 189 ? 17.646 82.614 82.884 1.00 34.93 186 LYS A N 1
ATOM 1484 C CA . LYS A 1 189 ? 17.450 81.362 82.118 1.00 34.63 186 LYS A CA 1
ATOM 1485 C C . LYS A 1 189 ? 16.025 81.103 81.661 1.00 34.14 186 LYS A C 1
ATOM 1486 O O . LYS A 1 189 ? 15.807 80.406 80.675 1.00 33.25 186 LYS A O 1
ATOM 1492 N N . SER A 1 190 ? 15.063 81.645 82.392 1.00 35.20 187 SER A N 1
ATOM 1493 C CA . SER A 1 190 ? 13.668 81.521 82.031 1.00 35.54 187 SER A CA 1
ATOM 1494 C C . SER A 1 190 ? 13.271 82.322 80.798 1.00 35.51 187 SER A C 1
ATOM 1495 O O . SER A 1 190 ? 12.190 82.121 80.297 1.00 35.29 187 SER A O 1
ATOM 1498 N N . GLU A 1 191 ? 14.132 83.220 80.325 1.00 36.34 188 GLU A N 1
ATOM 1499 C CA . GLU A 1 191 ? 13.962 83.837 78.990 1.00 36.82 188 GLU A CA 1
ATOM 1500 C C . GLU A 1 191 ? 14.307 82.858 77.842 1.00 36.52 188 GLU A C 1
ATOM 1501 O O . GLU A 1 191 ? 14.123 83.219 76.697 1.00 36.71 188 GLU A O 1
ATOM 1507 N N . GLU A 1 192 ? 14.837 81.660 78.153 1.00 34.41 189 GLU A N 1
ATOM 1508 C CA . GLU A 1 192 ? 15.180 80.670 77.125 1.00 35.14 189 GLU A CA 1
ATOM 1509 C C . GLU A 1 192 ? 14.537 79.301 77.289 1.00 33.74 189 GLU A C 1
ATOM 1510 O O . GLU A 1 192 ? 14.528 78.563 76.352 1.00 34.72 189 GLU A O 1
ATOM 1516 N N . ILE A 1 193 ? 14.076 78.962 78.483 1.00 32.24 190 ILE A N 1
ATOM 1517 C CA . ILE A 1 193 ? 13.405 77.702 78.726 1.00 31.13 190 ILE A CA 1
ATOM 1518 C C . ILE A 1 193 ? 12.396 77.947 79.829 1.00 31.37 190 ILE A C 1
ATOM 1519 O O . ILE A 1 193 ? 12.634 78.766 80.709 1.00 31.96 190 ILE A O 1
ATOM 1524 N N . ALA A 1 194 ? 11.266 77.252 79.749 1.00 31.30 191 ALA A N 1
ATOM 1525 C CA . ALA A 1 194 ? 10.294 77.190 80.813 1.00 31.97 191 ALA A CA 1
ATOM 1526 C C . ALA A 1 194 ? 10.893 76.629 82.141 1.00 32.39 191 ALA A C 1
ATOM 1527 O O . ALA A 1 194 ? 11.364 75.476 82.200 1.00 32.17 191 ALA A O 1
ATOM 1529 N N . ILE A 1 195 ? 10.827 77.452 83.188 1.00 32.85 192 ILE A N 1
ATOM 1530 C CA . ILE A 1 195 ? 11.272 77.089 84.525 1.00 34.12 192 ILE A CA 1
ATOM 1531 C C . ILE A 1 195 ? 10.117 77.264 85.506 1.00 34.20 192 ILE A C 1
ATOM 1532 O O . ILE A 1 195 ? 9.480 78.332 85.559 1.00 36.18 192 ILE A O 1
ATOM 1537 N N . SER A 1 196 ? 9.825 76.245 86.295 1.00 32.98 193 SER A N 1
ATOM 1538 C CA . SER A 1 196 ? 8.853 76.413 87.368 1.00 33.55 193 SER A CA 1
ATOM 1539 C C . SER A 1 196 ? 9.434 75.881 88.669 1.00 33.57 193 SER A C 1
ATOM 1540 O O . SER A 1 196 ? 10.325 75.037 88.623 1.00 32.67 193 SER A O 1
ATOM 1543 N N . THR A 1 197 ? 8.930 76.354 89.818 1.00 33.80 194 THR A N 1
ATOM 1544 C CA . THR A 1 197 ? 9.462 75.907 91.103 1.00 34.16 194 THR A CA 1
ATOM 1545 C C . THR A 1 197 ? 8.354 75.487 92.074 1.00 34.01 194 THR A C 1
ATOM 1546 O O . THR A 1 197 ? 7.180 75.442 91.721 1.00 33.87 194 THR A O 1
ATOM 1550 N N . ALA A 1 198 ? 8.766 75.096 93.277 1.00 34.21 195 ALA A N 1
ATOM 1551 C CA . ALA A 1 198 ? 7.886 74.890 94.385 1.00 34.01 195 ALA A CA 1
ATOM 1552 C C . ALA A 1 198 ? 8.428 75.542 95.645 1.00 34.75 195 ALA A C 1
ATOM 1553 O O . ALA A 1 198 ? 9.616 75.679 95.820 1.00 35.30 195 ALA A O 1
ATOM 1555 N N . ARG A 1 199 ? 7.528 75.929 96.530 1.00 36.15 196 ARG A N 1
ATOM 1556 C CA . ARG A 1 199 ? 7.896 76.396 97.857 1.00 37.33 196 ARG A CA 1
ATOM 1557 C C . ARG A 1 199 ? 7.235 75.470 98.875 1.00 36.93 196 ARG A C 1
ATOM 1558 O O . ARG A 1 199 ? 6.006 75.250 98.837 1.00 37.03 196 ARG A O 1
ATOM 1566 N N . PHE A 1 200 ? 8.046 74.899 99.752 1.00 37.01 197 PHE A N 1
ATOM 1567 C CA . PHE A 1 200 ? 7.581 73.845 100.664 1.00 37.21 197 PHE A CA 1
ATOM 1568 C C . PHE A 1 200 ? 7.471 74.301 102.126 1.00 38.02 197 PHE A C 1
ATOM 1569 O O . PHE A 1 200 ? 8.198 75.177 102.552 1.00 39.16 197 PHE A O 1
ATOM 1577 N N . ALA A 1 201 ? 6.508 73.732 102.843 1.00 38.60 198 ALA A N 1
ATOM 1578 C CA . ALA A 1 201 ? 6.485 73.641 104.302 1.00 39.83 198 ALA A CA 1
ATOM 1579 C C . ALA A 1 201 ? 7.598 72.705 104.769 1.00 40.01 198 ALA A C 1
ATOM 1580 O O . ALA A 1 201 ? 8.315 72.130 103.964 1.00 40.39 198 ALA A O 1
ATOM 1582 N N . ASN A 1 202 ? 7.725 72.493 106.061 1.00 39.88 199 ASN A N 1
ATOM 1583 C CA . ASN A 1 202 ? 8.650 71.469 106.529 1.00 39.19 199 ASN A CA 1
ATOM 1584 C C . ASN A 1 202 ? 8.250 70.077 106.102 1.00 38.47 199 ASN A C 1
ATOM 1585 O O . ASN A 1 202 ? 7.145 69.638 106.398 1.00 38.24 199 ASN A O 1
ATOM 1590 N N . VAL A 1 203 ? 9.152 69.354 105.437 1.00 37.49 200 VAL A N 1
ATOM 1591 C CA . VAL A 1 203 ? 8.841 68.009 104.991 1.00 36.25 200 VAL A CA 1
ATOM 1592 C C . VAL A 1 203 ? 9.151 66.957 106.080 1.00 37.42 200 VAL A C 1
ATOM 1593 O O . VAL A 1 203 ? 10.307 66.689 106.388 1.00 36.69 200 VAL A O 1
ATOM 1597 N N . ALA A 1 204 ? 8.106 66.371 106.681 1.00 38.29 201 ALA A N 1
ATOM 1598 C CA . ALA A 1 204 ? 8.309 65.595 107.935 1.00 39.16 201 ALA A CA 1
ATOM 1599 C C . ALA A 1 204 ? 9.345 64.509 107.738 1.00 38.91 201 ALA A C 1
ATOM 1600 O O . ALA A 1 204 ? 9.270 63.738 106.807 1.00 39.14 201 ALA A O 1
ATOM 1602 N N . PHE A 1 205 ? 10.324 64.485 108.612 1.00 39.83 202 PHE A N 1
ATOM 1603 C CA . PHE A 1 205 ? 11.339 63.452 108.661 1.00 40.56 202 PHE A CA 1
ATOM 1604 C C . PHE A 1 205 ? 12.349 63.526 107.533 1.00 39.82 202 PHE A C 1
ATOM 1605 O O . PHE A 1 205 ? 13.196 62.656 107.413 1.00 38.29 202 PHE A O 1
ATOM 1613 N N . SER A 1 206 ? 12.320 64.609 106.760 1.00 39.17 203 SER A N 1
ATOM 1614 C CA . SER A 1 206 ? 13.343 64.778 105.742 1.00 38.60 203 SER A CA 1
ATOM 1615 C C . SER A 1 206 ? 14.733 64.656 106.403 1.00 38.67 203 SER A C 1
ATOM 1616 O O . SER A 1 206 ? 14.926 64.988 107.586 1.00 38.81 203 SER A O 1
ATOM 1619 N N . ASP A 1 207 ? 15.654 64.092 105.640 1.00 37.54 204 ASP A N 1
ATOM 1620 C CA . ASP A 1 207 ? 17.030 63.877 106.056 1.00 37.95 204 ASP A CA 1
ATOM 1621 C C . ASP A 1 207 ? 17.651 65.143 106.627 1.00 38.02 204 ASP A C 1
ATOM 1622 O O . ASP A 1 207 ? 17.464 66.222 106.092 1.00 37.51 204 ASP A O 1
ATOM 1627 N N . GLY A 1 208 ? 18.410 65.006 107.705 1.00 37.76 205 GLY A N 1
ATOM 1628 C CA . GLY A 1 208 ? 19.008 66.159 108.334 1.00 38.96 205 GLY A CA 1
ATOM 1629 C C . GLY A 1 208 ? 18.097 67.012 109.238 1.00 39.49 205 GLY A C 1
ATOM 1630 O O . GLY A 1 208 ? 18.594 67.873 109.942 1.00 39.71 205 GLY A O 1
ATOM 1631 N N . SER A 1 209 ? 16.785 66.795 109.197 1.00 39.70 206 SER A N 1
ATOM 1632 C CA . SER A 1 209 ? 15.832 67.578 109.982 1.00 40.16 206 SER A CA 1
ATOM 1633 C C . SER A 1 209 ? 15.833 67.119 111.444 1.00 41.27 206 SER A C 1
ATOM 1634 O O . SER A 1 209 ? 16.257 66.008 111.769 1.00 40.82 206 SER A O 1
ATOM 1637 N N . LEU A 1 210 ? 15.324 67.980 112.314 1.00 42.55 207 LEU A N 1
ATOM 1638 C CA . LEU A 1 210 ? 15.112 67.631 113.705 1.00 44.31 207 LEU A CA 1
ATOM 1639 C C . LEU A 1 210 ? 14.325 66.334 113.860 1.00 43.68 207 LEU A C 1
ATOM 1640 O O . LEU A 1 210 ? 14.650 65.498 114.685 1.00 44.30 207 LEU A O 1
ATOM 1645 N N . LEU A 1 211 ? 13.290 66.174 113.060 1.00 42.99 208 LEU A N 1
ATOM 1646 C CA . LEU A 1 211 ? 12.460 64.990 113.126 1.00 43.13 208 LEU A CA 1
ATOM 1647 C C . LEU A 1 211 ? 13.257 63.755 112.754 1.00 42.86 208 LEU A C 1
ATOM 1648 O O . LEU A 1 211 ? 13.121 62.721 113.372 1.00 42.99 208 LEU A O 1
ATOM 1653 N N . HIS A 1 212 ? 14.075 63.866 111.720 1.00 42.11 209 HIS A N 1
ATOM 1654 C CA . HIS A 1 212 ? 14.933 62.773 111.327 1.00 42.45 209 HIS A CA 1
ATOM 1655 C C . HIS A 1 212 ? 15.868 62.467 112.498 1.00 42.86 209 HIS A C 1
ATOM 1656 O O . HIS A 1 212 ? 16.169 61.314 112.774 1.00 42.25 209 HIS A O 1
ATOM 1663 N N . GLY A 1 213 ? 16.326 63.520 113.158 1.00 43.27 210 GLY A N 1
ATOM 1664 C CA . GLY A 1 213 ? 17.063 63.373 114.401 1.00 45.13 210 GLY A CA 1
ATOM 1665 C C . GLY A 1 213 ? 16.346 62.528 115.469 1.00 45.52 210 GLY A C 1
ATOM 1666 O O . GLY A 1 213 ? 16.993 61.733 116.155 1.00 45.13 210 GLY A O 1
ATOM 1667 N N . PHE A 1 214 ? 15.021 62.662 115.589 1.00 45.94 211 PHE A N 1
ATOM 1668 C CA . PHE A 1 214 ? 14.288 61.876 116.617 1.00 47.07 211 PHE A CA 1
ATOM 1669 C C . PHE A 1 214 ? 14.502 60.400 116.385 1.00 47.36 211 PHE A C 1
ATOM 1670 O O . PHE A 1 214 ? 14.801 59.674 117.330 1.00 48.08 211 PHE A O 1
ATOM 1678 N N . ASN A 1 215 ? 14.412 59.947 115.134 1.00 47.13 212 ASN A N 1
ATOM 1679 C CA A ASN A 1 215 ? 14.678 58.536 114.808 0.50 47.24 212 ASN A CA 1
ATOM 1680 C CA B ASN A 1 215 ? 14.643 58.530 114.866 0.50 47.30 212 ASN A CA 1
ATOM 1681 C C . ASN A 1 215 ? 16.062 58.107 115.284 1.00 47.82 212 ASN A C 1
ATOM 1682 O O . ASN A 1 215 ? 16.258 57.016 115.836 1.00 47.57 212 ASN A O 1
ATOM 1691 N N . GLN A 1 216 ? 17.045 58.962 115.028 1.00 47.85 213 GLN A N 1
ATOM 1692 C CA . GLN A 1 216 ? 18.417 58.605 115.343 1.00 47.91 213 GLN A CA 1
ATOM 1693 C C . GLN A 1 216 ? 18.572 58.498 116.829 1.00 48.57 213 GLN A C 1
ATOM 1694 O O . GLN A 1 216 ? 19.113 57.515 117.340 1.00 48.47 213 GLN A O 1
ATOM 1700 N N . ARG A 1 217 ? 18.049 59.497 117.538 1.00 49.15 214 ARG A N 1
ATOM 1701 C CA . ARG A 1 217 ? 18.087 59.479 118.986 1.00 49.67 214 ARG A CA 1
ATOM 1702 C C . ARG A 1 217 ? 17.446 58.196 119.516 1.00 50.57 214 ARG A C 1
ATOM 1703 O O . ARG A 1 217 ? 18.022 57.529 120.368 1.00 50.80 214 ARG A O 1
ATOM 1711 N N . ILE A 1 218 ? 16.280 57.827 119.008 1.00 51.31 215 ILE A N 1
ATOM 1712 C CA . ILE A 1 218 ? 15.627 56.611 119.490 1.00 53.67 215 ILE A CA 1
ATOM 1713 C C . ILE A 1 218 ? 16.491 55.383 119.220 1.00 55.00 215 ILE A C 1
ATOM 1714 O O . ILE A 1 218 ? 16.613 54.499 120.064 1.00 56.55 215 ILE A O 1
ATOM 1719 N N . GLN A 1 219 ? 17.082 55.345 118.037 1.00 55.19 216 GLN A N 1
ATOM 1720 C CA . GLN A 1 219 ? 17.905 54.227 117.614 1.00 56.72 216 GLN A CA 1
ATOM 1721 C C . GLN A 1 219 ? 19.205 54.079 118.446 1.00 57.49 216 GLN A C 1
ATOM 1722 O O . GLN A 1 219 ? 19.740 52.967 118.595 1.00 57.92 216 GLN A O 1
ATOM 1728 N N . LYS A 1 220 ? 19.708 55.200 118.968 1.00 57.07 217 LYS A N 1
ATOM 1729 C CA . LYS A 1 220 ? 20.981 55.222 119.674 1.00 57.48 217 LYS A CA 1
ATOM 1730 C C . LYS A 1 220 ? 20.808 55.375 121.183 1.00 58.69 217 LYS A C 1
ATOM 1731 O O . LYS A 1 220 ? 21.739 55.757 121.877 1.00 59.80 217 LYS A O 1
ATOM 1737 N N . ASN A 1 221 ? 19.611 55.080 121.684 1.00 58.62 218 ASN A N 1
ATOM 1738 C CA . ASN A 1 221 ? 19.292 55.216 123.090 1.00 59.38 218 ASN A CA 1
ATOM 1739 C C . ASN A 1 221 ? 19.726 56.551 123.716 1.00 59.05 218 ASN A C 1
ATOM 1740 O O . ASN A 1 221 ? 20.223 56.596 124.855 1.00 59.51 218 ASN A O 1
ATOM 1745 N N . GLN A 1 222 ? 19.471 57.640 122.979 1.00 56.85 219 GLN A N 1
ATOM 1746 C CA . GLN A 1 222 ? 19.832 58.996 123.410 1.00 56.31 219 GLN A CA 1
ATOM 1747 C C . GLN A 1 222 ? 18.606 59.899 123.644 1.00 55.76 219 GLN A C 1
ATOM 1748 O O . GLN A 1 222 ? 17.529 59.673 123.089 1.00 54.98 219 GLN A O 1
ATOM 1754 N N . PRO A 1 223 ? 18.771 60.934 124.475 1.00 55.59 220 PRO A N 1
ATOM 1755 C CA . PRO A 1 223 ? 17.663 61.848 124.735 1.00 55.09 220 PRO A CA 1
ATOM 1756 C C . PRO A 1 223 ? 17.118 62.545 123.477 1.00 53.62 220 PRO A C 1
ATOM 1757 O O . PRO A 1 223 ? 17.888 62.871 122.562 1.00 53.00 220 PRO A O 1
ATOM 1761 N N . ILE A 1 224 ? 15.805 62.781 123.450 1.00 52.12 221 ILE A N 1
ATOM 1762 C CA . ILE A 1 224 ? 15.205 63.620 122.433 1.00 50.62 221 ILE A CA 1
ATOM 1763 C C . ILE A 1 224 ? 15.267 65.065 122.892 1.00 51.24 221 ILE A C 1
ATOM 1764 O O . ILE A 1 224 ? 14.949 65.379 124.070 1.00 52.20 221 ILE A O 1
ATOM 1769 N N . VAL A 1 225 ? 15.636 65.939 121.960 1.00 49.23 222 VAL A N 1
ATOM 1770 C CA . VAL A 1 225 ? 15.810 67.357 122.201 1.00 49.89 222 VAL A CA 1
ATOM 1771 C C . VAL A 1 225 ? 14.968 68.101 121.168 1.00 48.42 222 VAL A C 1
ATOM 1772 O O . VAL A 1 225 ? 15.018 67.791 119.997 1.00 47.83 222 VAL A O 1
ATOM 1776 N N . ALA A 1 226 ? 14.153 69.053 121.589 1.00 48.72 223 ALA A N 1
ATOM 1777 C CA . ALA A 1 226 ? 13.235 69.718 120.661 1.00 47.63 223 ALA A CA 1
ATOM 1778 C C . ALA A 1 226 ? 12.732 71.026 121.220 1.00 49.14 223 ALA A C 1
ATOM 1779 O O . ALA A 1 226 ? 12.305 71.073 122.372 1.00 48.74 223 ALA A O 1
ATOM 1781 N N . PRO A 1 227 ? 12.742 72.094 120.391 1.00 49.14 224 PRO A N 1
ATOM 1782 C CA . PRO A 1 227 ? 12.166 73.347 120.820 1.00 49.68 224 PRO A CA 1
ATOM 1783 C C . PRO A 1 227 ? 10.676 73.214 121.150 1.00 49.89 224 PRO A C 1
ATOM 1784 O O . PRO A 1 227 ? 9.950 72.531 120.429 1.00 48.81 224 PRO A O 1
ATOM 1788 N N . ASN A 1 228 ? 10.227 73.855 122.235 1.00 50.26 225 ASN A N 1
ATOM 1789 C CA . ASN A 1 228 ? 8.816 73.855 122.514 1.00 50.79 225 ASN A CA 1
ATOM 1790 C C . ASN A 1 228 ? 8.199 75.151 122.096 1.00 50.75 225 ASN A C 1
ATOM 1791 O O . ASN A 1 228 ? 6.996 75.281 122.215 1.00 51.34 225 ASN A O 1
ATOM 1796 N N . ASP A 1 229 ? 9.000 76.074 121.550 1.00 50.69 226 ASP A N 1
ATOM 1797 C CA . ASP A 1 229 ? 8.504 77.426 121.194 1.00 52.19 226 ASP A CA 1
ATOM 1798 C C . ASP A 1 229 ? 8.606 77.796 119.695 1.00 51.16 226 ASP A C 1
ATOM 1799 O O . ASP A 1 229 ? 8.460 78.953 119.312 1.00 50.93 226 ASP A O 1
ATOM 1804 N N . ILE A 1 230 ? 8.843 76.801 118.859 1.00 50.73 227 ILE A N 1
ATOM 1805 C CA . ILE A 1 230 ? 8.866 76.964 117.401 1.00 50.22 227 ILE A CA 1
ATOM 1806 C C . ILE A 1 230 ? 7.778 76.040 116.825 1.00 49.66 227 ILE A C 1
ATOM 1807 O O . ILE A 1 230 ? 7.788 74.824 117.055 1.00 49.12 227 ILE A O 1
ATOM 1812 N N . LYS A 1 231 ? 6.826 76.628 116.113 1.00 49.48 228 LYS A N 1
ATOM 1813 C CA . LYS A 1 231 ? 5.775 75.864 115.455 1.00 49.59 228 LYS A CA 1
ATOM 1814 C C . LYS A 1 231 ? 5.979 75.899 113.949 1.00 48.54 228 LYS A C 1
ATOM 1815 O O . LYS A 1 231 ? 6.420 76.906 113.406 1.00 49.79 228 LYS A O 1
ATOM 1821 N N . ARG A 1 232 ? 5.665 74.806 113.275 1.00 47.10 229 ARG A N 1
ATOM 1822 C CA . ARG A 1 232 ? 5.701 74.799 111.810 1.00 45.89 229 ARG A CA 1
ATOM 1823 C C . ARG A 1 232 ? 4.500 74.075 111.255 1.00 44.46 229 ARG A C 1
ATOM 1824 O O . ARG A 1 232 ? 3.840 73.317 111.969 1.00 44.56 229 ARG A O 1
ATOM 1832 N N . TYR A 1 233 ? 4.264 74.312 109.966 1.00 43.08 230 TYR A N 1
ATOM 1833 C CA . TYR A 1 233 ? 3.478 73.436 109.119 1.00 41.84 230 TYR A CA 1
ATOM 1834 C C . TYR A 1 233 ? 4.302 72.308 108.548 1.00 40.54 230 TYR A C 1
ATOM 1835 O O . TYR A 1 233 ? 5.406 72.522 108.019 1.00 40.34 230 TYR A O 1
ATOM 1844 N N . PHE A 1 234 ? 3.738 71.109 108.600 1.00 39.09 231 PHE A N 1
ATOM 1845 C CA . PHE A 1 234 ? 4.396 69.927 108.150 1.00 38.52 231 PHE A CA 1
ATOM 1846 C C . PHE A 1 234 ? 3.631 69.202 107.046 1.00 37.75 231 PHE A C 1
ATOM 1847 O O . PHE A 1 234 ? 2.413 69.086 107.081 1.00 38.53 231 PHE A O 1
ATOM 1855 N N . VAL A 1 235 ? 4.369 68.677 106.089 1.00 36.27 232 VAL A N 1
ATOM 1856 C CA . VAL A 1 235 ? 3.827 67.800 105.064 1.00 35.11 232 VAL A CA 1
ATOM 1857 C C . VAL A 1 235 ? 4.589 66.505 105.084 1.00 34.83 232 VAL A C 1
ATOM 1858 O O . VAL A 1 235 ? 5.653 66.425 105.679 1.00 34.85 232 VAL A O 1
ATOM 1862 N N . THR A 1 236 ? 4.004 65.486 104.453 1.00 34.58 233 THR A N 1
ATOM 1863 C CA . THR A 1 236 ? 4.666 64.218 104.211 1.00 34.30 233 THR A CA 1
ATOM 1864 C C . THR A 1 236 ? 5.628 64.248 103.004 1.00 34.40 233 THR A C 1
ATOM 1865 O O . THR A 1 236 ? 5.469 65.033 102.040 1.00 32.37 233 THR A O 1
ATOM 1869 N N . PRO A 1 237 ? 6.622 63.357 103.040 1.00 34.85 234 PRO A N 1
ATOM 1870 C CA . PRO A 1 237 ? 7.449 63.151 101.873 1.00 35.06 234 PRO A CA 1
ATOM 1871 C C . PRO A 1 237 ? 6.618 62.996 100.592 1.00 35.15 234 PRO A C 1
ATOM 1872 O O . PRO A 1 237 ? 6.898 63.694 99.627 1.00 35.10 234 PRO A O 1
ATOM 1876 N N . GLN A 1 238 ? 5.601 62.137 100.573 1.00 35.44 235 GLN A N 1
ATOM 1877 C CA . GLN A 1 238 ? 4.841 61.943 99.336 1.00 36.09 235 GLN A CA 1
ATOM 1878 C C . GLN A 1 238 ? 4.211 63.216 98.855 1.00 34.58 235 GLN A C 1
ATOM 1879 O O . GLN A 1 238 ? 4.112 63.465 97.660 1.00 33.16 235 GLN A O 1
ATOM 1885 N N . GLU A 1 239 ? 3.776 64.031 99.800 1.00 34.76 236 GLU A N 1
ATOM 1886 C CA . GLU A 1 239 ? 3.166 65.293 99.466 1.00 34.69 236 GLU A CA 1
ATOM 1887 C C . GLU A 1 239 ? 4.182 66.196 98.799 1.00 33.64 236 GLU A C 1
ATOM 1888 O O . GLU A 1 239 ? 3.845 66.896 97.830 1.00 33.62 236 GLU A O 1
ATOM 1894 N N . SER A 1 240 ? 5.428 66.162 99.288 1.00 32.82 237 SER A N 1
ATOM 1895 C CA . SER A 1 240 ? 6.520 66.950 98.665 1.00 32.53 237 SER A CA 1
ATOM 1896 C C . SER A 1 240 ? 6.786 66.492 97.244 1.00 30.56 237 SER A C 1
ATOM 1897 O O . SER A 1 240 ? 6.976 67.279 96.328 1.00 30.02 237 SER A O 1
ATOM 1900 N N . GLY A 1 241 ? 6.748 65.208 97.066 1.00 31.02 238 GLY A N 1
ATOM 1901 C CA . GLY A 1 241 ? 6.965 64.620 95.764 1.00 30.61 238 GLY A CA 1
ATOM 1902 C C . GLY A 1 241 ? 5.846 64.950 94.824 1.00 30.67 238 GLY A C 1
ATOM 1903 O O . GLY A 1 241 ? 6.082 65.215 93.648 1.00 30.77 238 GLY A O 1
ATOM 1904 N N . GLU A 1 242 ? 4.622 64.959 95.335 1.00 31.31 239 GLU A N 1
ATOM 1905 C CA . GLU A 1 242 ? 3.471 65.262 94.486 1.00 31.50 239 GLU A CA 1
ATOM 1906 C C . GLU A 1 242 ? 3.471 66.715 94.017 1.00 31.41 239 GLU A C 1
ATOM 1907 O O . GLU A 1 242 ? 3.146 66.997 92.880 1.00 30.73 239 GLU A O 1
ATOM 1913 N N . LEU A 1 243 ? 3.853 67.615 94.908 1.00 31.88 240 LEU A N 1
ATOM 1914 C CA . LEU A 1 243 ? 3.968 69.007 94.583 1.00 33.34 240 LEU A CA 1
ATOM 1915 C C . LEU A 1 243 ? 5.063 69.269 93.539 1.00 33.20 240 LEU A C 1
ATOM 1916 O O . LEU A 1 243 ? 4.807 69.997 92.610 1.00 32.33 240 LEU A O 1
ATOM 1921 N N . CYS A 1 244 ? 6.263 68.685 93.704 1.00 33.26 241 CYS A N 1
ATOM 1922 C CA . CYS A 1 244 ? 7.298 68.731 92.640 1.00 33.28 241 CYS A CA 1
ATOM 1923 C C . CYS A 1 244 ? 6.771 68.327 91.248 1.00 32.64 241 CYS A C 1
ATOM 1924 O O . CYS A 1 244 ? 7.041 69.000 90.267 1.00 31.39 241 CYS A O 1
ATOM 1927 N N . LEU A 1 245 ? 6.050 67.211 91.180 1.00 32.01 242 LEU A N 1
ATOM 1928 C CA . LEU A 1 245 ? 5.621 66.642 89.911 1.00 31.83 242 LEU A CA 1
ATOM 1929 C C . LEU A 1 245 ? 4.540 67.526 89.264 1.00 32.43 242 LEU A C 1
ATOM 1930 O O . LEU A 1 245 ? 4.518 67.667 88.054 1.00 31.78 242 LEU A O 1
ATOM 1943 N N . SER A 1 247 ? 4.158 70.811 89.730 1.00 31.02 244 SER A N 1
ATOM 1944 C CA . SER A 1 247 ? 4.796 72.009 89.234 1.00 30.75 244 SER A CA 1
ATOM 1945 C C . SER A 1 247 ? 5.562 71.636 87.976 1.00 30.27 244 SER A C 1
ATOM 1946 O O . SER A 1 247 ? 5.459 72.302 86.961 1.00 28.00 244 SER A O 1
ATOM 1949 N N . CYS A 1 248 ? 6.292 70.535 88.043 1.00 29.86 245 CYS A N 1
ATOM 1950 C CA . CYS A 1 248 ? 6.999 70.009 86.854 1.00 31.18 245 CYS A CA 1
ATOM 1951 C C . CYS A 1 248 ? 6.156 69.879 85.587 1.00 30.65 245 CYS A C 1
ATOM 1952 O O . CYS A 1 248 ? 6.535 70.389 84.538 1.00 30.22 245 CYS A O 1
ATOM 1955 N N . ILE A 1 249 ? 5.068 69.124 85.668 1.00 30.38 246 ILE A N 1
ATOM 1956 C CA . ILE A 1 249 ? 4.278 68.815 84.504 1.00 29.62 246 ILE A CA 1
ATOM 1957 C C . ILE A 1 249 ? 3.332 69.967 84.141 1.00 30.12 246 ILE A C 1
ATOM 1958 O O . ILE A 1 249 ? 3.239 70.325 82.984 1.00 30.70 246 ILE A O 1
ATOM 1963 N N . PHE A 1 250 ? 2.675 70.556 85.134 1.00 30.95 247 PHE A N 1
ATOM 1964 C CA . PHE A 1 250 ? 1.643 71.598 84.920 1.00 32.36 247 PHE A CA 1
ATOM 1965 C C . PHE A 1 250 ? 2.077 73.057 85.143 1.00 32.84 247 PHE A C 1
ATOM 1966 O O . PHE A 1 250 ? 1.353 73.961 84.781 1.00 34.19 247 PHE A O 1
ATOM 1974 N N . GLY A 1 251 ? 3.233 73.291 85.731 1.00 32.15 248 GLY A N 1
ATOM 1975 C CA . GLY A 1 251 ? 3.690 74.645 85.953 1.00 33.72 248 GLY A CA 1
ATOM 1976 C C . GLY A 1 251 ? 4.014 75.387 84.649 1.00 34.25 248 GLY A C 1
ATOM 1977 O O . GLY A 1 251 ? 4.643 74.824 83.719 1.00 32.45 248 GLY A O 1
ATOM 1978 N N . GLU A 1 252 ? 3.595 76.652 84.577 1.00 34.51 249 GLU A N 1
ATOM 1979 C CA . GLU A 1 252 ? 4.011 77.472 83.475 1.00 35.64 249 GLU A CA 1
ATOM 1980 C C . GLU A 1 252 ? 5.315 78.149 83.818 1.00 34.98 249 GLU A C 1
ATOM 1981 O O . GLU A 1 252 ? 5.685 78.223 84.982 1.00 35.25 249 GLU A O 1
ATOM 1987 N N . ASN A 1 253 ? 6.000 78.660 82.797 1.00 35.02 250 ASN A N 1
ATOM 1988 C CA . ASN A 1 253 ? 7.228 79.452 83.005 1.00 34.98 250 ASN A CA 1
ATOM 1989 C C . ASN A 1 253 ? 7.012 80.453 84.116 1.00 34.79 250 ASN A C 1
ATOM 1990 O O . ASN A 1 253 ? 6.136 81.273 84.017 1.00 34.11 250 ASN A O 1
ATOM 1995 N N . ARG A 1 254 ? 7.856 80.364 85.141 1.00 35.08 251 ARG A N 1
ATOM 1996 C CA . ARG A 1 254 ? 7.860 81.221 86.334 1.00 35.81 251 ARG A CA 1
ATOM 1997 C C . ARG A 1 254 ? 6.831 80.930 87.432 1.00 35.42 251 ARG A C 1
ATOM 1998 O O . ARG A 1 254 ? 6.749 81.689 88.392 1.00 36.43 251 ARG A O 1
ATOM 2006 N N . ASP A 1 255 ? 6.072 79.844 87.344 1.00 34.16 252 ASP A N 1
ATOM 2007 C CA . ASP A 1 255 ? 5.098 79.552 88.384 1.00 34.37 252 ASP A CA 1
ATOM 2008 C C . ASP A 1 255 ? 5.824 78.952 89.611 1.00 35.14 252 ASP A C 1
ATOM 2009 O O . ASP A 1 255 ? 6.686 78.073 89.440 1.00 33.34 252 ASP A O 1
ATOM 2014 N N . ILE A 1 256 ? 5.488 79.439 90.811 1.00 35.64 253 ILE A N 1
ATOM 2015 C CA . ILE A 1 256 ? 5.898 78.833 92.061 1.00 36.13 253 ILE A CA 1
ATOM 2016 C C . ILE A 1 256 ? 4.661 78.156 92.666 1.00 36.46 253 ILE A C 1
ATOM 2017 O O . ILE A 1 256 ? 3.703 78.823 93.087 1.00 37.32 253 ILE A O 1
ATOM 2022 N N . PHE A 1 257 ? 4.685 76.834 92.704 1.00 35.85 254 PHE A N 1
ATOM 2023 C CA . PHE A 1 257 ? 3.587 76.059 93.293 1.00 35.70 254 PHE A CA 1
ATOM 2024 C C . PHE A 1 257 ? 3.801 75.972 94.799 1.00 36.21 254 PHE A C 1
ATOM 2025 O O . PHE A 1 257 ? 4.938 75.919 95.254 1.00 35.43 254 PHE A O 1
ATOM 2033 N N . PHE A 1 258 ? 2.718 75.995 95.570 1.00 37.89 255 PHE A N 1
ATOM 2034 C CA . PHE A 1 258 ? 2.804 75.813 97.053 1.00 38.93 255 PHE A CA 1
ATOM 2035 C C . PHE A 1 258 ? 1.507 75.280 97.607 1.00 38.66 255 PHE A C 1
ATOM 2036 O O . PHE A 1 258 ? 0.453 75.457 96.984 1.00 38.90 255 PHE A O 1
ATOM 2044 N N . PRO A 1 259 ? 1.571 74.634 98.778 1.00 38.77 256 PRO A N 1
ATOM 2045 C CA . PRO A 1 259 ? 0.371 74.111 99.388 1.00 40.40 256 PRO A CA 1
ATOM 2046 C C . PRO A 1 259 ? -0.457 75.187 100.045 1.00 42.78 256 PRO A C 1
ATOM 2047 O O . PRO A 1 259 ? 0.055 75.997 100.844 1.00 42.18 256 PRO A O 1
ATOM 2051 N N . LYS A 1 260 ? -1.733 75.227 99.655 1.00 44.89 257 LYS A N 1
ATOM 2052 C CA . LYS A 1 260 ? -2.678 76.117 100.292 1.00 47.54 257 LYS A CA 1
ATOM 2053 C C . LYS A 1 260 ? -2.818 75.710 101.764 1.00 49.08 257 LYS A C 1
ATOM 2054 O O . LYS A 1 260 ? -2.697 74.534 102.111 1.00 48.50 257 LYS A O 1
ATOM 2060 N N . LEU A 1 261 ? -3.015 76.698 102.633 1.00 52.32 258 LEU A N 1
ATOM 2061 C CA . LEU A 1 261 ? -3.247 76.416 104.043 1.00 54.53 258 LEU A CA 1
ATOM 2062 C C . LEU A 1 261 ? -4.696 75.987 104.094 1.00 56.01 258 LEU A C 1
ATOM 2063 O O . LEU A 1 261 ? -5.570 76.798 103.919 1.00 57.27 258 LEU A O 1
ATOM 2068 N N . SER A 1 262 ? -4.931 74.691 104.237 1.00 57.26 259 SER A N 1
ATOM 2069 C CA . SER A 1 262 ? -6.266 74.158 104.374 1.00 58.67 259 SER A CA 1
ATOM 2070 C C . SER A 1 262 ? -6.544 74.129 105.842 1.00 60.07 259 SER A C 1
ATOM 2071 O O . SER A 1 262 ? -5.647 74.321 106.665 1.00 60.66 259 SER A O 1
ATOM 2074 N N . GLU A 1 263 ? -7.788 73.818 106.160 1.00 61.03 260 GLU A N 1
ATOM 2075 C CA A GLU A 1 263 ? -8.271 73.791 107.542 0.50 61.87 260 GLU A CA 1
ATOM 2076 C CA B GLU A 1 263 ? -8.247 73.822 107.529 0.50 62.05 260 GLU A CA 1
ATOM 2077 C C . GLU A 1 263 ? -7.615 72.658 108.298 1.00 61.71 260 GLU A C 1
ATOM 2078 O O . GLU A 1 263 ? -7.529 72.694 109.536 1.00 62.81 260 GLU A O 1
ATOM 2089 N N . ALA A 1 264 ? -7.165 71.644 107.558 1.00 60.30 261 ALA A N 1
ATOM 2090 C CA . ALA A 1 264 ? -6.477 70.499 108.145 1.00 59.95 261 ALA A CA 1
ATOM 2091 C C . ALA A 1 264 ? -5.064 70.856 108.654 1.00 59.49 261 ALA A C 1
ATOM 2092 O O . ALA A 1 264 ? -4.639 70.322 109.698 1.00 60.79 261 ALA A O 1
ATOM 2094 N N . LEU A 1 265 ? -4.346 71.723 107.921 1.00 57.75 262 LEU A N 1
ATOM 2095 C CA . LEU A 1 265 ? -2.949 72.043 108.221 1.00 56.40 262 LEU A CA 1
ATOM 2096 C C . LEU A 1 265 ? -2.847 72.948 109.443 1.00 57.04 262 LEU A C 1
ATOM 2097 O O . LEU A 1 265 ? -3.311 74.106 109.415 1.00 57.32 262 LEU A O 1
ATOM 2102 N N . HIS A 1 266 ? -2.249 72.430 110.517 1.00 56.30 263 HIS A N 1
ATOM 2103 C CA . HIS A 1 266 ? -2.106 73.207 111.735 1.00 56.73 263 HIS A CA 1
ATOM 2104 C C . HIS A 1 266 ? -0.653 73.407 112.033 1.00 54.06 263 HIS A C 1
ATOM 2105 O O . HIS A 1 266 ? 0.154 72.528 111.757 1.00 52.63 263 HIS A O 1
ATOM 2112 N N . LEU A 1 267 ? -0.334 74.555 112.625 1.00 52.23 264 LEU A N 1
ATOM 2113 C CA . LEU A 1 267 ? 0.981 74.772 113.175 1.00 51.15 264 LEU A CA 1
ATOM 2114 C C . LEU A 1 267 ? 1.144 73.835 114.360 1.00 50.32 264 LEU A C 1
ATOM 2115 O O . LEU A 1 267 ? 0.226 73.706 115.143 1.00 51.74 264 LEU A O 1
ATOM 2120 N N . ILE A 1 268 ? 2.289 73.161 114.460 1.00 47.99 265 ILE A N 1
ATOM 2121 C CA . ILE A 1 268 ? 2.562 72.217 115.527 1.00 46.76 265 ILE A CA 1
ATOM 2122 C C . ILE A 1 268 ? 3.996 72.442 115.947 1.00 45.74 265 ILE A C 1
ATOM 2123 O O . ILE A 1 268 ? 4.854 72.690 115.122 1.00 44.17 265 ILE A O 1
ATOM 2128 N N . SER A 1 269 ? 4.273 72.324 117.231 1.00 46.02 266 SER A N 1
ATOM 2129 C CA . SER A 1 269 ? 5.629 72.538 117.718 1.00 45.91 266 SER A CA 1
ATOM 2130 C C . SER A 1 269 ? 6.436 71.261 117.566 1.00 44.61 266 SER A C 1
ATOM 2131 O O . SER A 1 269 ? 5.871 70.191 117.441 1.00 44.19 266 SER A O 1
ATOM 2134 N N . PHE A 1 270 ? 7.753 71.403 117.560 1.00 43.46 267 PHE A N 1
ATOM 2135 C CA . PHE A 1 270 ? 8.643 70.289 117.476 1.00 43.31 267 PHE A CA 1
ATOM 2136 C C . PHE A 1 270 ? 8.508 69.389 118.700 1.00 44.00 267 PHE A C 1
ATOM 2137 O O . PHE A 1 270 ? 8.548 68.168 118.565 1.00 43.27 267 PHE A O 1
ATOM 2145 N N . ALA A 1 271 ? 8.406 69.994 119.881 1.00 44.06 268 ALA A N 1
ATOM 2146 C CA . ALA A 1 271 ? 8.190 69.237 121.109 1.00 45.45 268 ALA A CA 1
ATOM 2147 C C . ALA A 1 271 ? 6.902 68.413 121.026 1.00 45.45 268 ALA A C 1
ATOM 2148 O O . ALA A 1 271 ? 6.862 67.228 121.424 1.00 45.54 268 ALA A O 1
ATOM 2150 N N . ASP A 1 272 ? 5.854 69.030 120.496 1.00 45.54 269 ASP A N 1
ATOM 2151 C CA . ASP A 1 272 ? 4.586 68.351 120.386 1.00 46.01 269 ASP A CA 1
ATOM 2152 C C . ASP A 1 272 ? 4.675 67.151 119.434 1.00 45.39 269 ASP A C 1
ATOM 2153 O O . ASP A 1 272 ? 4.126 66.095 119.739 1.00 45.83 269 ASP A O 1
ATOM 2158 N N . ILE A 1 273 ? 5.408 67.281 118.333 1.00 44.67 270 ILE A N 1
ATOM 2159 C CA . ILE A 1 273 ? 5.617 66.127 117.440 1.00 44.18 270 ILE A CA 1
ATOM 2160 C C . ILE A 1 273 ? 6.394 65.053 118.167 1.00 44.12 270 ILE A C 1
ATOM 2161 O O . ILE A 1 273 ? 6.045 63.898 118.054 1.00 44.14 270 ILE A O 1
ATOM 2166 N N . ALA A 1 274 ? 7.432 65.418 118.920 1.00 44.58 271 ALA A N 1
ATOM 2167 C CA . ALA A 1 274 ? 8.202 64.408 119.673 1.00 45.84 271 ALA A CA 1
ATOM 2168 C C . ALA A 1 274 ? 7.318 63.590 120.627 1.00 47.37 271 ALA A C 1
ATOM 2169 O O . ALA A 1 274 ? 7.349 62.369 120.622 1.00 48.23 271 ALA A O 1
ATOM 2171 N N . VAL A 1 275 ? 6.519 64.261 121.431 1.00 49.11 272 VAL A N 1
ATOM 2172 C CA . VAL A 1 275 ? 5.614 63.557 122.329 1.00 50.81 272 VAL A CA 1
ATOM 2173 C C . VAL A 1 275 ? 4.704 62.592 121.542 1.00 51.77 272 VAL A C 1
ATOM 2174 O O . VAL A 1 275 ? 4.673 61.399 121.843 1.00 51.84 272 VAL A O 1
ATOM 2178 N N . LYS A 1 276 ? 4.023 63.077 120.492 1.00 52.20 273 LYS A N 1
ATOM 2179 C CA . LYS A 1 276 ? 3.175 62.194 119.677 1.00 52.84 273 LYS A CA 1
ATOM 2180 C C . LYS A 1 276 ? 3.930 60.976 119.185 1.00 52.64 273 LYS A C 1
ATOM 2181 O O . LYS A 1 276 ? 3.379 59.876 119.128 1.00 52.78 273 LYS A O 1
ATOM 2187 N N . TYR A 1 277 ? 5.184 61.206 118.811 1.00 52.44 274 TYR A N 1
ATOM 2188 C CA . TYR A 1 277 ? 6.014 60.220 118.181 1.00 52.83 274 TYR A CA 1
ATOM 2189 C C . TYR A 1 277 ? 6.484 59.161 119.191 1.00 54.27 274 TYR A C 1
ATOM 2190 O O . TYR A 1 277 ? 6.463 57.968 118.893 1.00 53.68 274 TYR A O 1
ATOM 2199 N N . LEU A 1 278 ? 6.868 59.605 120.384 1.00 55.98 275 LEU A N 1
ATOM 2200 C CA . LEU A 1 278 ? 7.204 58.691 121.484 1.00 57.59 275 LEU A CA 1
ATOM 2201 C C . LEU A 1 278 ? 6.010 57.846 121.912 1.00 59.68 275 LEU A C 1
ATOM 2202 O O . LEU A 1 278 ? 6.167 56.682 122.186 1.00 60.67 275 LEU A O 1
ATOM 2207 N N . LYS A 1 279 ? 4.812 58.420 121.950 1.00 62.03 276 LYS A N 1
ATOM 2208 C CA . LYS A 1 279 ? 3.613 57.648 122.319 1.00 63.79 276 LYS A CA 1
ATOM 2209 C C . LYS A 1 279 ? 3.280 56.617 121.254 1.00 64.28 276 LYS A C 1
ATOM 2210 O O . LYS A 1 279 ? 2.885 55.502 121.574 1.00 64.53 276 LYS A O 1
ATOM 2216 N N . GLN A 1 280 ? 3.450 56.991 119.988 1.00 64.48 277 GLN A N 1
ATOM 2217 C CA A GLN A 1 280 ? 3.227 56.053 118.884 0.60 64.49 277 GLN A CA 1
ATOM 2218 C CA B GLN A 1 280 ? 3.253 56.055 118.874 0.40 64.37 277 GLN A CA 1
ATOM 2219 C C . GLN A 1 280 ? 4.247 54.891 118.950 1.00 64.71 277 GLN A C 1
ATOM 2220 O O . GLN A 1 280 ? 3.952 53.792 118.512 1.00 64.66 277 GLN A O 1
ATOM 2231 N N . LEU A 1 281 ? 5.432 55.149 119.516 1.00 65.12 278 LEU A N 1
ATOM 2232 C CA . LEU A 1 281 ? 6.470 54.125 119.767 1.00 65.43 278 LEU A CA 1
ATOM 2233 C C . LEU A 1 281 ? 6.271 53.374 121.101 1.00 66.54 278 LEU A C 1
ATOM 2234 O O . LEU A 1 281 ? 7.013 52.447 121.415 1.00 67.19 278 LEU A O 1
ATOM 2239 N N . GLY A 1 282 ? 5.294 53.791 121.897 1.00 67.19 279 GLY A N 1
ATOM 2240 C CA . GLY A 1 282 ? 4.994 53.132 123.167 1.00 68.00 279 GLY A CA 1
ATOM 2241 C C . GLY A 1 282 ? 5.792 53.666 124.339 1.00 68.52 279 GLY A C 1
ATOM 2242 O O . GLY A 1 282 ? 5.934 52.983 125.355 1.00 69.62 279 GLY A O 1
ATOM 2243 N N . TYR A 1 283 ? 6.291 54.894 124.218 1.00 67.56 280 TYR A N 1
ATOM 2244 C CA . TYR A 1 283 ? 7.065 55.520 125.290 1.00 67.97 280 TYR A CA 1
ATOM 2245 C C . TYR A 1 283 ? 6.340 56.748 125.874 1.00 68.25 280 TYR A C 1
ATOM 2246 O O . TYR A 1 283 ? 5.613 57.457 125.175 1.00 66.69 280 TYR A O 1
ATOM 2255 N N . GLU A 1 284 ? 6.537 56.984 127.167 1.00 69.45 281 GLU A N 1
ATOM 2256 C CA . GLU A 1 284 ? 6.024 58.191 127.804 1.00 70.35 281 GLU A CA 1
ATOM 2257 C C . GLU A 1 284 ? 7.188 59.154 128.015 1.00 69.61 281 GLU A C 1
ATOM 2258 O O . GLU A 1 284 ? 8.249 58.752 128.504 1.00 69.60 281 GLU A O 1
ATOM 2264 N N . PRO A 1 285 ? 7.012 60.419 127.601 1.00 68.54 282 PRO A N 1
ATOM 2265 C CA . PRO A 1 285 ? 8.071 61.407 127.740 1.00 68.49 282 PRO A CA 1
ATOM 2266 C C . PRO A 1 285 ? 8.392 61.713 129.203 1.00 70.06 282 PRO A C 1
ATOM 2267 O O . PRO A 1 285 ? 7.481 61.876 129.997 1.00 69.81 282 PRO A O 1
ATOM 2271 N N . HIS A 1 286 ? 9.676 61.774 129.545 1.00 70.88 283 HIS A N 1
ATOM 2272 C CA . HIS A 1 286 ? 10.098 62.268 130.842 1.00 72.93 283 HIS A CA 1
ATOM 2273 C C . HIS A 1 286 ? 10.742 63.616 130.612 1.00 73.19 283 HIS A C 1
ATOM 2274 O O . HIS A 1 286 ? 11.777 63.700 129.958 1.00 71.88 283 HIS A O 1
ATOM 2281 N N . LEU A 1 287 ? 10.131 64.669 131.142 1.00 74.28 284 LEU A N 1
ATOM 2282 C CA A LEU A 1 287 ? 10.681 66.016 131.010 0.60 74.92 284 LEU A CA 1
ATOM 2283 C CA B LEU A 1 287 ? 10.681 66.006 130.999 0.40 74.77 284 LEU A CA 1
ATOM 2284 C C . LEU A 1 287 ? 11.893 66.190 131.922 1.00 76.35 284 LEU A C 1
ATOM 2285 O O . LEU A 1 287 ? 11.776 66.157 133.144 1.00 77.44 284 LEU A O 1
ATOM 2294 N N . CYS A 1 288 ? 13.065 66.345 131.319 1.00 77.22 285 CYS A N 1
ATOM 2295 C CA . CYS A 1 288 ? 14.283 66.634 132.057 1.00 79.45 285 CYS A CA 1
ATOM 2296 C C . CYS A 1 288 ? 14.548 68.111 131.959 1.00 80.73 285 CYS A C 1
ATOM 2297 O O . CYS A 1 288 ? 14.072 68.779 131.046 1.00 80.31 285 CYS A O 1
ATOM 2300 N N . GLU A 1 289 ? 15.362 68.607 132.876 1.00 83.44 286 GLU A N 1
ATOM 2301 C CA . GLU A 1 289 ? 15.685 70.021 132.922 1.00 84.94 286 GLU A CA 1
ATOM 2302 C C . GLU A 1 289 ? 17.183 70.235 132.774 1.00 86.14 286 GLU A C 1
ATOM 2303 O O . GLU A 1 289 ? 17.684 71.291 133.164 1.00 87.53 286 GLU A O 1
ATOM 2309 N N . SER A 1 290 ? 17.897 69.244 132.233 1.00 86.21 287 SER A N 1
ATOM 2310 C CA . SER A 1 290 ? 19.348 69.350 132.049 1.00 87.08 287 SER A CA 1
ATOM 2311 C C . SER A 1 290 ? 19.895 68.314 131.043 1.00 86.68 287 SER A C 1
ATOM 2312 O O . SER A 1 290 ? 19.431 67.169 131.013 1.00 86.22 287 SER A O 1
ATOM 2315 N N . GLU A 1 291 ? 20.874 68.719 130.228 1.00 87.13 288 GLU A N 1
ATOM 2316 C CA . GLU A 1 291 ? 21.586 67.781 129.350 1.00 87.05 288 GLU A CA 1
ATOM 2317 C C . GLU A 1 291 ? 22.190 66.650 130.182 1.00 88.06 288 GLU A C 1
ATOM 2318 O O . GLU A 1 291 ? 21.966 65.461 129.905 1.00 87.52 288 GLU A O 1
ATOM 2324 N N . ASP A 1 292 ? 22.965 67.040 131.194 1.00 89.30 289 ASP A N 1
ATOM 2325 C CA . ASP A 1 292 ? 23.697 66.085 132.023 1.00 90.33 289 ASP A CA 1
ATOM 2326 C C . ASP A 1 292 ? 22.753 65.067 132.649 1.00 89.92 289 ASP A C 1
ATOM 2327 O O . ASP A 1 292 ? 23.014 63.855 132.625 1.00 89.89 289 ASP A O 1
ATOM 2332 N N . GLU A 1 293 ? 21.655 65.574 133.195 1.00 89.40 290 GLU A N 1
ATOM 2333 C CA . GLU A 1 293 ? 20.603 64.734 133.756 1.00 89.15 290 GLU A CA 1
ATOM 2334 C C . GLU A 1 293 ? 20.116 63.739 132.697 1.00 87.03 290 GLU A C 1
ATOM 2335 O O . GLU A 1 293 ? 20.236 62.518 132.876 1.00 86.72 290 GLU A O 1
ATOM 2341 N N . ALA A 1 294 ? 19.611 64.288 131.590 1.00 84.96 291 ALA A N 1
ATOM 2342 C CA . ALA A 1 294 ? 19.125 63.516 130.429 1.00 83.13 291 ALA A CA 1
ATOM 2343 C C . ALA A 1 294 ? 20.022 62.361 130.017 1.00 82.33 291 ALA A C 1
ATOM 2344 O O . ALA A 1 294 ? 19.540 61.246 129.810 1.00 81.74 291 ALA A O 1
ATOM 2346 N N . ARG A 1 295 ? 21.320 62.636 129.887 1.00 82.26 292 ARG A N 1
ATOM 2347 C CA . ARG A 1 295 ? 22.280 61.630 129.437 1.00 82.03 292 ARG A CA 1
ATOM 2348 C C . ARG A 1 295 ? 22.261 60.424 130.372 1.00 82.60 292 ARG A C 1
ATOM 2349 O O . ARG A 1 295 ? 22.215 59.284 129.914 1.00 82.33 292 ARG A O 1
ATOM 2357 N N . GLU A 1 296 ? 22.273 60.680 131.675 1.00 83.60 293 GLU A N 1
ATOM 2358 C CA . GLU A 1 296 ? 22.212 59.606 132.661 1.00 84.55 293 GLU A CA 1
ATOM 2359 C C . GLU A 1 296 ? 20.866 58.881 132.648 1.00 83.50 293 GLU A C 1
ATOM 2360 O O . GLU A 1 296 ? 20.813 57.661 132.749 1.00 83.42 293 GLU A O 1
ATOM 2366 N N . LEU A 1 297 ? 19.776 59.626 132.521 1.00 82.63 294 LEU A N 1
ATOM 2367 C CA . LEU A 1 297 ? 18.458 59.004 132.541 1.00 82.20 294 LEU A CA 1
ATOM 2368 C C . LEU A 1 297 ? 18.195 58.131 131.305 1.00 81.29 294 LEU A C 1
ATOM 2369 O O . LEU A 1 297 ? 17.435 57.169 131.383 1.00 80.90 294 LEU A O 1
ATOM 2374 N N . ALA A 1 298 ? 18.853 58.447 130.190 1.00 80.60 295 ALA A N 1
ATOM 2375 C CA . ALA A 1 298 ? 18.705 57.687 128.948 1.00 80.26 295 ALA A CA 1
ATOM 2376 C C . ALA A 1 298 ? 19.178 56.222 129.032 1.00 81.21 295 ALA A C 1
ATOM 2377 O O . ALA A 1 298 ? 18.733 55.372 128.254 1.00 80.13 295 ALA A O 1
ATOM 2379 N N . LYS A 1 299 ? 20.073 55.927 129.972 1.00 83.44 296 LYS A N 1
ATOM 2380 C CA . LYS A 1 299 ? 20.621 54.560 130.120 1.00 84.57 296 LYS A CA 1
ATOM 2381 C C . LYS A 1 299 ? 19.576 53.579 130.655 1.00 85.00 296 LYS A C 1
ATOM 2382 O O . LYS A 1 299 ? 19.517 52.431 130.203 1.00 84.96 296 LYS A O 1
ATOM 2388 N N . THR A 1 300 ? 18.751 54.057 131.590 1.00 85.60 297 THR A N 1
ATOM 2389 C CA A THR A 1 300 ? 17.837 53.179 132.328 0.50 86.32 297 THR A CA 1
ATOM 2390 C CA B THR A 1 300 ? 17.835 53.219 132.378 0.50 86.34 297 THR A CA 1
ATOM 2391 C C . THR A 1 300 ? 16.344 53.377 132.035 1.00 85.79 297 THR A C 1
ATOM 2392 O O . THR A 1 300 ? 15.565 52.430 132.205 1.00 86.10 297 THR A O 1
ATOM 2399 N N . LEU A 1 301 ? 15.941 54.578 131.583 1.00 84.59 298 LEU A N 1
ATOM 2400 C CA . LEU A 1 301 ? 14.503 54.911 131.443 1.00 83.57 298 LEU A CA 1
ATOM 2401 C C . LEU A 1 301 ? 13.745 54.188 130.319 1.00 82.24 298 LEU A C 1
ATOM 2402 O O . LEU A 1 301 ? 12.597 53.795 130.522 1.00 81.97 298 LEU A O 1
ATOM 2407 N N . PRO A 1 302 ? 14.364 54.033 129.134 1.00 80.79 299 PRO A N 1
ATOM 2408 C CA . PRO A 1 302 ? 13.762 53.296 128.020 1.00 79.90 299 PRO A CA 1
ATOM 2409 C C . PRO A 1 302 ? 13.362 51.854 128.310 1.00 80.75 299 PRO A C 1
ATOM 2410 O O . PRO A 1 302 ? 12.428 51.347 127.681 1.00 80.32 299 PRO A O 1
ATOM 2414 N N . ALA A 1 303 ? 14.088 51.194 129.213 1.00 81.93 300 ALA A N 1
ATOM 2415 C CA . ALA A 1 303 ? 13.683 49.885 129.752 1.00 82.88 300 ALA A CA 1
ATOM 2416 C C . ALA A 1 303 ? 12.279 49.939 130.372 1.00 83.08 300 ALA A C 1
ATOM 2417 O O . ALA A 1 303 ? 11.404 49.142 130.015 1.00 83.24 300 ALA A O 1
ATOM 2419 N N . GLN A 1 304 ? 12.087 50.890 131.290 1.00 83.28 301 GLN A N 1
ATOM 2420 C CA . GLN A 1 304 ? 10.791 51.155 131.957 1.00 83.16 301 GLN A CA 1
ATOM 2421 C C . GLN A 1 304 ? 9.828 52.004 131.094 1.00 81.12 301 GLN A C 1
ATOM 2422 O O . GLN A 1 304 ? 9.013 52.763 131.626 1.00 81.34 301 GLN A O 1
ATOM 2428 N N . GLY A 1 305 ? 9.940 51.888 129.769 1.00 78.56 302 GLY A N 1
ATOM 2429 C CA . GLY A 1 305 ? 9.037 52.583 128.820 1.00 76.38 302 GLY A CA 1
ATOM 2430 C C . GLY A 1 305 ? 8.815 54.086 128.990 1.00 74.70 302 GLY A C 1
ATOM 2431 O O . GLY A 1 305 ? 7.734 54.575 128.696 1.00 74.28 302 GLY A O 1
ATOM 2432 N N . LYS A 1 306 ? 9.828 54.805 129.479 1.00 73.32 303 LYS A N 1
ATOM 2433 C CA . LYS A 1 306 ? 9.870 56.274 129.489 1.00 71.68 303 LYS A CA 1
ATOM 2434 C C . LYS A 1 306 ? 11.059 56.718 128.598 1.00 69.14 303 LYS A C 1
ATOM 2435 O O . LYS A 1 306 ? 12.038 55.959 128.445 1.00 68.86 303 LYS A O 1
ATOM 2441 N N . TRP A 1 307 ? 10.964 57.909 127.987 1.00 65.97 304 TRP A N 1
ATOM 2442 C CA . TRP A 1 307 ? 12.082 58.478 127.201 1.00 62.98 304 TRP A CA 1
ATOM 2443 C C . TRP A 1 307 ? 12.444 59.875 127.704 1.00 62.02 304 TRP A C 1
ATOM 2444 O O . TRP A 1 307 ? 11.574 60.716 127.846 1.00 62.37 304 TRP A O 1
ATOM 2455 N N . PRO A 1 308 ? 13.724 60.131 127.993 1.00 60.47 305 PRO A N 1
ATOM 2456 C CA . PRO A 1 308 ? 14.063 61.454 128.489 1.00 60.27 305 PRO A CA 1
ATOM 2457 C C . PRO A 1 308 ? 13.960 62.499 127.401 1.00 59.27 305 PRO A C 1
ATOM 2458 O O . PRO A 1 308 ? 14.468 62.296 126.307 1.00 57.73 305 PRO A O 1
ATOM 2462 N N . CYS A 1 309 ? 13.318 63.604 127.720 1.00 59.39 306 CYS A N 1
ATOM 2463 C CA . CYS A 1 309 ? 13.126 64.675 126.790 1.00 59.16 306 CYS A CA 1
ATOM 2464 C C . CYS A 1 309 ? 13.607 65.979 127.368 1.00 59.99 306 CYS A C 1
ATOM 2465 O O . CYS A 1 309 ? 13.482 66.260 128.564 1.00 60.89 306 CYS A O 1
ATOM 2468 N N . LEU A 1 310 ? 14.141 66.793 126.475 1.00 59.96 307 LEU A N 1
ATOM 2469 C CA . LEU A 1 310 ? 14.647 68.085 126.825 1.00 60.71 307 LEU A CA 1
ATOM 2470 C C . LEU A 1 310 ? 14.044 69.087 125.884 1.00 59.35 307 LEU A C 1
ATOM 2471 O O . LEU A 1 310 ? 14.500 69.277 124.756 1.00 58.29 307 LEU A O 1
ATOM 2476 N N . PHE A 1 311 ? 12.981 69.711 126.348 1.00 59.30 308 PHE A N 1
ATOM 2477 C CA . PHE A 1 311 ? 12.249 70.639 125.521 1.00 58.34 308 PHE A CA 1
ATOM 2478 C C . PHE A 1 311 ? 12.699 72.053 125.824 1.00 59.47 308 PHE A C 1
ATOM 2479 O O . PHE A 1 311 ? 12.494 72.568 126.893 1.00 61.50 308 PHE A O 1
ATOM 2487 N N . THR A 1 312 ? 13.340 72.654 124.836 1.00 59.51 309 THR A N 1
ATOM 2488 C CA A THR A 1 312 ? 14.094 73.882 125.000 0.60 60.33 309 THR A CA 1
ATOM 2489 C CA B THR A 1 312 ? 14.090 73.890 125.008 0.40 60.06 309 THR A CA 1
ATOM 2490 C C . THR A 1 312 ? 13.288 75.066 124.500 1.00 60.06 309 THR A C 1
ATOM 2491 O O . THR A 1 312 ? 12.320 74.894 123.794 1.00 59.37 309 THR A O 1
ATOM 2498 N N . SER A 1 313 ? 13.713 76.261 124.866 1.00 61.44 310 SER A N 1
ATOM 2499 C CA . SER A 1 313 ? 13.127 77.496 124.361 1.00 62.06 310 SER A CA 1
ATOM 2500 C C . SER A 1 313 ? 14.224 78.575 124.341 1.00 63.74 310 SER A C 1
ATOM 2501 O O . SER A 1 313 ? 15.284 78.388 124.948 1.00 64.16 310 SER A O 1
ATOM 2504 N N . SER A 1 314 ? 13.986 79.686 123.651 1.00 64.38 311 SER A N 1
ATOM 2505 C CA . SER A 1 314 ? 15.006 80.724 123.539 1.00 65.96 311 SER A CA 1
ATOM 2506 C C . SER A 1 314 ? 14.390 82.118 123.573 1.00 67.35 311 SER A C 1
ATOM 2507 O O . SER A 1 314 ? 13.605 82.462 122.688 1.00 67.54 311 SER A O 1
ATOM 2510 N N . GLU A 1 324 ? 4.503 82.494 106.032 1.00 77.76 321 GLU A N 1
ATOM 2511 C CA . GLU A 1 324 ? 3.774 82.841 104.812 1.00 77.70 321 GLU A CA 1
ATOM 2512 C C . GLU A 1 324 ? 4.465 82.362 103.535 1.00 76.35 321 GLU A C 1
ATOM 2513 O O . GLU A 1 324 ? 5.641 82.657 103.317 1.00 76.67 321 GLU A O 1
ATOM 2519 N N . PHE A 1 325 ? 3.714 81.650 102.688 1.00 75.17 322 PHE A N 1
ATOM 2520 C CA . PHE A 1 325 ? 4.186 81.231 101.355 1.00 73.50 322 PHE A CA 1
ATOM 2521 C C . PHE A 1 325 ? 4.161 82.377 100.339 1.00 72.91 322 PHE A C 1
ATOM 2522 O O . PHE A 1 325 ? 4.836 82.341 99.306 1.00 71.87 322 PHE A O 1
ATOM 2530 N N . PHE A 1 326 ? 3.359 83.386 100.627 1.00 73.14 323 PHE A N 1
ATOM 2531 C CA . PHE A 1 326 ? 3.202 84.515 99.720 1.00 73.27 323 PHE A CA 1
ATOM 2532 C C . PHE A 1 326 ? 2.966 85.788 100.541 1.00 74.02 323 PHE A C 1
ATOM 2533 O O . PHE A 1 326 ? 2.184 85.781 101.496 1.00 74.15 323 PHE A O 1
ATOM 2541 N N . THR A 1 327 ? 3.671 86.858 100.183 1.00 74.25 324 THR A N 1
ATOM 2542 C CA . THR A 1 327 ? 3.407 88.180 100.753 1.00 75.44 324 THR A CA 1
ATOM 2543 C C . THR A 1 327 ? 2.172 88.745 100.046 1.00 75.27 324 THR A C 1
ATOM 2544 O O . THR A 1 327 ? 1.510 88.041 99.252 1.00 74.47 324 THR A O 1
ATOM 2548 N N . ASP A 1 328 ? 1.887 90.018 100.314 1.00 75.59 325 ASP A N 1
ATOM 2549 C CA . ASP A 1 328 ? 0.683 90.666 99.811 1.00 75.67 325 ASP A CA 1
ATOM 2550 C C . ASP A 1 328 ? 0.886 91.323 98.451 1.00 74.67 325 ASP A C 1
ATOM 2551 O O . ASP A 1 328 ? -0.082 91.532 97.735 1.00 74.21 325 ASP A O 1
ATOM 2556 N N . LYS A 1 329 ? 2.121 91.657 98.079 1.00 73.98 326 LYS A N 1
ATOM 2557 C CA . LYS A 1 329 ? 2.341 92.186 96.725 1.00 73.72 326 LYS A CA 1
ATOM 2558 C C . LYS A 1 329 ? 2.758 91.104 95.708 1.00 71.38 326 LYS A C 1
ATOM 2559 O O . LYS A 1 329 ? 3.467 91.405 94.735 1.00 71.61 326 LYS A O 1
ATOM 2565 N N . GLU A 1 330 ? 2.293 89.868 95.912 1.00 68.44 327 GLU A N 1
ATOM 2566 C CA . GLU A 1 330 ? 2.484 88.806 94.929 1.00 66.16 327 GLU A CA 1
ATOM 2567 C C . GLU A 1 330 ? 1.216 88.546 94.127 1.00 64.04 327 GLU A C 1
ATOM 2568 O O . GLU A 1 330 ? 0.109 88.550 94.682 1.00 64.69 327 GLU A O 1
ATOM 2574 N N . THR A 1 331 ? 1.387 88.350 92.819 1.00 60.99 328 THR A N 1
ATOM 2575 C CA . THR A 1 331 ? 0.302 87.931 91.940 1.00 58.85 328 THR A CA 1
ATOM 2576 C C . THR A 1 331 ? 0.091 86.421 92.080 1.00 56.30 328 THR A C 1
ATOM 2577 O O . THR A 1 331 ? 1.017 85.632 91.852 1.00 54.69 328 THR A O 1
ATOM 2581 N N . LEU A 1 332 ? -1.121 86.038 92.460 1.00 54.87 329 LEU A N 1
ATOM 2582 C CA . LEU A 1 332 ? -1.470 84.668 92.715 1.00 53.85 329 LEU A CA 1
ATOM 2583 C C . LEU A 1 332 ? -2.438 84.128 91.670 1.00 52.94 329 LEU A C 1
ATOM 2584 O O . LEU A 1 332 ? -3.197 84.869 91.078 1.00 53.76 329 LEU A O 1
ATOM 2589 N N . ASP A 1 333 ? -2.408 82.824 91.456 1.00 51.45 330 ASP A N 1
ATOM 2590 C CA . ASP A 1 333 ? -3.529 82.125 90.851 1.00 51.35 330 ASP A CA 1
ATOM 2591 C C . ASP A 1 333 ? -3.996 81.046 91.848 1.00 50.58 330 ASP A C 1
ATOM 2592 O O . ASP A 1 333 ? -3.369 79.969 91.980 1.00 48.74 330 ASP A O 1
ATOM 2605 N N . ALA A 1 335 ? -7.195 79.978 91.654 1.00 49.59 332 ALA A N 1
ATOM 2606 C CA . ALA A 1 335 ? -8.337 79.383 90.932 1.00 49.72 332 ALA A CA 1
ATOM 2607 C C . ALA A 1 335 ? -8.035 78.069 90.214 1.00 48.42 332 ALA A C 1
ATOM 2608 O O . ALA A 1 335 ? -8.902 77.209 90.125 1.00 48.93 332 ALA A O 1
ATOM 2610 N N . ARG A 1 336 ? -6.825 77.910 89.693 1.00 47.59 333 ARG A N 1
ATOM 2611 C CA . ARG A 1 336 ? -6.504 76.752 88.845 1.00 46.31 333 ARG A CA 1
ATOM 2612 C C . ARG A 1 336 ? -6.602 75.406 89.564 1.00 45.49 333 ARG A C 1
ATOM 2613 O O . ARG A 1 336 ? -7.068 74.428 89.004 1.00 45.79 333 ARG A O 1
ATOM 2621 N N . PHE A 1 337 ? -6.141 75.347 90.796 1.00 44.81 334 PHE A N 1
ATOM 2622 C CA . PHE A 1 337 ? -6.186 74.106 91.544 1.00 44.25 334 PHE A CA 1
ATOM 2623 C C . PHE A 1 337 ? -6.926 74.324 92.863 1.00 45.09 334 PHE A C 1
ATOM 2624 O O . PHE A 1 337 ? -6.946 75.423 93.399 1.00 45.24 334 PHE A O 1
ATOM 2632 N N . ASP A 1 338 ? -7.494 73.246 93.382 1.00 45.44 335 ASP A N 1
ATOM 2633 C CA . ASP A 1 338 ? -8.180 73.250 94.661 1.00 47.15 335 ASP A CA 1
ATOM 2634 C C . ASP A 1 338 ? -7.230 73.315 95.845 1.00 46.45 335 ASP A C 1
ATOM 2635 O O . ASP A 1 338 ? -7.457 74.106 96.763 1.00 47.35 335 ASP A O 1
ATOM 2640 N N . ASN A 1 339 ? -6.172 72.502 95.804 1.00 45.57 336 ASN A N 1
ATOM 2641 C CA . ASN A 1 339 ? -5.233 72.313 96.942 1.00 44.81 336 ASN A CA 1
ATOM 2642 C C . ASN A 1 339 ? -3.895 73.058 96.779 1.00 43.07 336 ASN A C 1
ATOM 2643 O O . ASN A 1 339 ? -3.174 73.227 97.743 1.00 41.99 336 ASN A O 1
ATOM 2648 N N . LEU A 1 340 ? -3.595 73.502 95.559 1.00 41.61 337 LEU A N 1
ATOM 2649 C CA . LEU A 1 340 ? -2.307 74.069 95.205 1.00 40.85 337 LEU A CA 1
ATOM 2650 C C . LEU A 1 340 ? -2.446 75.505 94.793 1.00 39.78 337 LEU A C 1
ATOM 2651 O O . LEU A 1 340 ? -3.281 75.858 93.959 1.00 39.95 337 LEU A O 1
ATOM 2656 N N . GLY A 1 341 ? -1.582 76.340 95.341 1.00 39.61 338 GLY A N 1
ATOM 2657 C CA . GLY A 1 341 ? -1.552 77.749 94.960 1.00 39.37 338 GLY A CA 1
ATOM 2658 C C . GLY A 1 341 ? -0.375 78.005 94.027 1.00 38.56 338 GLY A C 1
ATOM 2659 O O . GLY A 1 341 ? 0.661 77.328 94.122 1.00 36.36 338 GLY A O 1
ATOM 2660 N N . ILE A 1 342 ? -0.538 79.002 93.154 1.00 38.82 339 ILE A N 1
ATOM 2661 C CA . ILE A 1 342 ? 0.483 79.400 92.217 1.00 38.41 339 ILE A CA 1
ATOM 2662 C C . ILE A 1 342 ? 0.822 80.889 92.404 1.00 40.68 339 ILE A C 1
ATOM 2663 O O . ILE A 1 342 ? -0.061 81.769 92.375 1.00 41.69 339 ILE A O 1
ATOM 2668 N N . ILE A 1 343 ? 2.102 81.163 92.611 1.00 41.19 340 ILE A N 1
ATOM 2669 C CA . ILE A 1 343 ? 2.618 82.517 92.522 1.00 42.05 340 ILE A CA 1
ATOM 2670 C C . ILE A 1 343 ? 3.162 82.659 91.131 1.00 42.26 340 ILE A C 1
ATOM 2671 O O . ILE A 1 343 ? 3.898 81.803 90.625 1.00 41.16 340 ILE A O 1
ATOM 2676 N N . LYS A 1 344 ? 2.740 83.726 90.495 1.00 43.28 341 LYS A N 1
ATOM 2677 C CA . LYS A 1 344 ? 3.240 84.095 89.200 1.00 44.51 341 LYS A CA 1
ATOM 2678 C C . LYS A 1 344 ? 4.487 84.901 89.462 1.00 45.41 341 LYS A C 1
ATOM 2679 O O . LYS A 1 344 ? 4.394 86.087 89.675 1.00 46.13 341 LYS A O 1
ATOM 2685 N N . ASN A 1 345 ? 5.653 84.265 89.501 1.00 45.23 342 ASN A N 1
ATOM 2686 C CA . ASN A 1 345 ? 6.873 85.011 89.878 1.00 45.96 342 ASN A CA 1
ATOM 2687 C C . ASN A 1 345 ? 7.148 86.118 88.866 1.00 46.66 342 ASN A C 1
ATOM 2688 O O . ASN A 1 345 ? 7.080 85.900 87.675 1.00 46.42 342 ASN A O 1
ATOM 2693 N N . ASP A 1 346 ? 7.414 87.313 89.354 1.00 48.13 343 ASP A N 1
ATOM 2694 C CA . ASP A 1 346 ? 7.938 88.381 88.503 1.00 49.31 343 ASP A CA 1
ATOM 2695 C C . ASP A 1 346 ? 9.221 89.029 89.078 1.00 48.69 343 ASP A C 1
ATOM 2696 O O . ASP A 1 346 ? 9.479 90.170 88.777 1.00 49.57 343 ASP A O 1
ATOM 2701 N N . SER A 1 347 ? 10.024 88.288 89.859 1.00 46.81 344 SER A N 1
ATOM 2702 C CA . SER A 1 347 ? 11.379 88.721 90.276 1.00 46.75 344 SER A CA 1
ATOM 2703 C C . SER A 1 347 ? 12.171 89.125 89.055 1.00 45.86 344 SER A C 1
ATOM 2704 O O . SER A 1 347 ? 12.006 88.506 88.016 1.00 44.29 344 SER A O 1
ATOM 2707 N N . LEU A 1 348 ? 13.072 90.098 89.213 1.00 46.69 345 LEU A N 1
ATOM 2708 C CA . LEU A 1 348 ? 13.933 90.632 88.134 1.00 46.62 345 LEU A CA 1
ATOM 2709 C C . LEU A 1 348 ? 15.393 90.216 88.289 1.00 45.83 345 LEU A C 1
ATOM 2710 O O . LEU A 1 348 ? 15.823 89.848 89.378 1.00 46.61 345 LEU A O 1
ATOM 2715 N N . TYR A 1 349 ? 16.161 90.292 87.198 1.00 45.04 346 TYR A N 1
ATOM 2716 C CA . TYR A 1 349 ? 17.626 90.337 87.287 1.00 43.78 346 TYR A CA 1
ATOM 2717 C C . TYR A 1 349 ? 18.237 91.522 86.516 1.00 44.52 346 TYR A C 1
ATOM 2718 O O . TYR A 1 349 ? 17.604 92.084 85.622 1.00 43.58 346 TYR A O 1
ATOM 2727 N N . GLN A 1 350 ? 19.466 91.858 86.885 1.00 44.76 347 GLN A N 1
ATOM 2728 C CA A GLN A 1 350 ? 20.296 92.757 86.127 0.60 46.43 347 GLN A CA 1
ATOM 2729 C CA B GLN A 1 350 ? 20.316 92.792 86.127 0.40 46.29 347 GLN A CA 1
ATOM 2730 C C . GLN A 1 350 ? 21.520 92.016 85.604 1.00 46.09 347 GLN A C 1
ATOM 2731 O O . GLN A 1 350 ? 22.215 91.348 86.365 1.00 46.61 347 GLN A O 1
ATOM 2742 N N . GLN A 1 351 ? 21.768 92.101 84.298 1.00 46.50 348 GLN A N 1
ATOM 2743 C CA . GLN A 1 351 ? 22.881 91.395 83.674 1.00 46.20 348 GLN A CA 1
ATOM 2744 C C . GLN A 1 351 ? 24.182 91.695 84.407 1.00 47.71 348 GLN A C 1
ATOM 2745 O O . GLN A 1 351 ? 24.952 90.778 84.743 1.00 46.56 348 GLN A O 1
ATOM 2751 N N . GLU A 1 352 ? 24.394 92.969 84.691 1.00 49.45 349 GLU A N 1
ATOM 2752 C CA . GLU A 1 352 ? 25.616 93.409 85.339 1.00 51.50 349 GLU A CA 1
ATOM 2753 C C . GLU A 1 352 ? 25.889 92.796 86.694 1.00 50.47 349 GLU A C 1
ATOM 2754 O O . GLU A 1 352 ? 27.038 92.556 87.015 1.00 50.30 349 GLU A O 1
ATOM 2760 N N . LEU A 1 353 ? 24.852 92.581 87.502 1.00 49.84 350 LEU A N 1
ATOM 2761 C CA . LEU A 1 353 ? 25.051 92.004 88.835 1.00 49.10 350 LEU A CA 1
ATOM 2762 C C . LEU A 1 353 ? 25.329 90.513 88.725 1.00 47.31 350 LEU A C 1
ATOM 2763 O O . LEU A 1 353 ? 26.058 89.959 89.535 1.00 47.95 350 LEU A O 1
ATOM 2768 N N . LEU A 1 354 ? 24.718 89.849 87.754 1.00 46.07 351 LEU A N 1
ATOM 2769 C CA . LEU A 1 354 ? 25.051 88.432 87.498 1.00 44.78 351 LEU A CA 1
ATOM 2770 C C . LEU A 1 354 ? 26.500 88.290 87.039 1.00 44.95 351 LEU A C 1
ATOM 2771 O O . LEU A 1 354 ? 27.233 87.418 87.508 1.00 43.87 351 LEU A O 1
ATOM 2776 N N . GLU A 1 355 ? 26.915 89.168 86.142 1.00 46.10 352 GLU A N 1
ATOM 2777 C CA . GLU A 1 355 ? 28.294 89.125 85.687 1.00 47.44 352 GLU A CA 1
ATOM 2778 C C . GLU A 1 355 ? 29.264 89.402 86.819 1.00 47.51 352 GLU A C 1
ATOM 2779 O O . GLU A 1 355 ? 30.258 88.688 86.930 1.00 46.91 352 GLU A O 1
ATOM 2785 N N . LEU A 1 356 ? 28.952 90.404 87.651 1.00 47.89 353 LEU A N 1
ATOM 2786 C CA . LEU A 1 356 ? 29.764 90.752 88.824 1.00 49.23 353 LEU A CA 1
ATOM 2787 C C . LEU A 1 356 ? 29.989 89.534 89.710 1.00 48.21 353 LEU A C 1
ATOM 2788 O O . LEU A 1 356 ? 31.124 89.229 90.083 1.00 48.15 353 LEU A O 1
ATOM 2793 N N . PHE A 1 357 ? 28.892 88.838 90.012 1.00 46.85 354 PHE A N 1
ATOM 2794 C CA . PHE A 1 357 ? 28.908 87.696 90.907 1.00 45.84 354 PHE A CA 1
ATOM 2795 C C . PHE A 1 357 ? 29.795 86.609 90.307 1.00 45.22 354 PHE A C 1
ATOM 2796 O O . PHE A 1 357 ? 30.656 86.085 90.975 1.00 45.07 354 PHE A O 1
ATOM 2804 N N . GLU A 1 358 ? 29.608 86.295 89.035 1.00 44.90 355 GLU A N 1
ATOM 2805 C CA . GLU A 1 358 ? 30.472 85.299 88.385 1.00 45.26 355 GLU A CA 1
ATOM 2806 C C . GLU A 1 358 ? 31.931 85.760 88.357 1.00 46.22 355 GLU A C 1
ATOM 2807 O O . GLU A 1 358 ? 32.823 84.963 88.523 1.00 46.00 355 GLU A O 1
ATOM 2813 N N . GLN A 1 359 ? 32.168 87.048 88.155 1.00 47.15 356 GLN A N 1
ATOM 2814 C CA . GLN A 1 359 ? 33.529 87.561 88.069 1.00 49.03 356 GLN A CA 1
ATOM 2815 C C . GLN A 1 359 ? 34.233 87.528 89.425 1.00 49.24 356 GLN A C 1
ATOM 2816 O O . GLN A 1 359 ? 35.326 86.994 89.532 1.00 49.43 356 GLN A O 1
ATOM 2822 N N . LYS A 1 360 ? 33.601 88.101 90.444 1.00 50.08 357 LYS A N 1
ATOM 2823 C CA . LYS A 1 360 ? 34.133 88.102 91.814 1.00 51.07 357 LYS A CA 1
ATOM 2824 C C . LYS A 1 360 ? 34.258 86.705 92.451 1.00 49.87 357 LYS A C 1
ATOM 2825 O O . LYS A 1 360 ? 35.200 86.454 93.183 1.00 50.29 357 LYS A O 1
ATOM 2831 N N . ILE A 1 361 ? 33.302 85.806 92.213 1.00 48.68 358 ILE A N 1
ATOM 2832 C CA . ILE A 1 361 ? 33.431 84.446 92.744 1.00 46.95 358 ILE A CA 1
ATOM 2833 C C . ILE A 1 361 ? 34.581 83.720 92.042 1.00 47.33 358 ILE A C 1
ATOM 2834 O O . ILE A 1 361 ? 35.423 83.119 92.721 1.00 47.52 358 ILE A O 1
ATOM 2839 N N . GLY A 1 362 ? 34.621 83.787 90.704 1.00 47.25 359 GLY A N 1
ATOM 2840 C CA . GLY A 1 362 ? 35.698 83.174 89.905 1.00 47.53 359 GLY A CA 1
ATOM 2841 C C . GLY A 1 362 ? 37.101 83.598 90.387 1.00 49.39 359 GLY A C 1
ATOM 2842 O O . GLY A 1 362 ? 37.999 82.766 90.459 1.00 48.62 359 GLY A O 1
ATOM 2843 N N . GLN A 1 363 ? 37.255 84.880 90.740 1.00 50.30 360 GLN A N 1
ATOM 2844 C CA . GLN A 1 363 ? 38.541 85.429 91.190 1.00 52.64 360 GLN A CA 1
ATOM 2845 C C . GLN A 1 363 ? 38.883 84.983 92.603 1.00 53.15 360 GLN A C 1
ATOM 2846 O O . GLN A 1 363 ? 40.042 84.802 92.921 1.00 54.30 360 GLN A O 1
ATOM 2860 N N . LYS A 1 365 ? 38.144 82.072 93.610 1.00 53.20 362 LYS A N 1
ATOM 2861 C CA . LYS A 1 365 ? 38.607 80.711 93.321 1.00 53.36 362 LYS A CA 1
ATOM 2862 C C . LYS A 1 365 ? 40.005 80.663 92.691 1.00 55.21 362 LYS A C 1
ATOM 2863 O O . LYS A 1 365 ? 40.730 79.696 92.868 1.00 56.20 362 LYS A O 1
ATOM 2869 N N . THR A 1 366 ? 40.361 81.702 91.954 1.00 56.91 363 THR A N 1
ATOM 2870 C CA . THR A 1 366 ? 41.646 81.782 91.291 1.00 58.17 363 THR A CA 1
ATOM 2871 C C . THR A 1 366 ? 42.691 82.071 92.335 1.00 59.83 363 THR A C 1
ATOM 2872 O O . THR A 1 366 ? 43.741 81.440 92.341 1.00 60.82 363 THR A O 1
ATOM 2876 N N . ASP A 1 367 ? 42.374 82.993 93.240 1.00 60.18 364 ASP A N 1
ATOM 2877 C CA . ASP A 1 367 ? 43.278 83.374 94.306 1.00 61.64 364 ASP A CA 1
ATOM 2878 C C . ASP A 1 367 ? 43.521 82.247 95.320 1.00 61.13 364 ASP A C 1
ATOM 2879 O O . ASP A 1 367 ? 44.475 82.304 96.104 1.00 62.38 364 ASP A O 1
ATOM 2884 N N . ARG A 1 368 ? 42.671 81.228 95.284 1.00 59.36 365 ARG A N 1
ATOM 2885 C CA . ARG A 1 368 ? 42.733 80.064 96.172 1.00 59.14 365 ARG A CA 1
ATOM 2886 C C . ARG A 1 368 ? 42.556 80.472 97.612 1.00 58.44 365 ARG A C 1
ATOM 2887 O O . ARG A 1 368 ? 42.905 79.719 98.520 1.00 58.89 365 ARG A O 1
ATOM 2895 N N . GLN A 1 369 ? 42.007 81.661 97.822 1.00 57.97 366 GLN A N 1
ATOM 2896 C CA A GLN A 1 369 ? 41.820 82.208 99.170 0.60 58.26 366 GLN A CA 1
ATOM 2897 C CA B GLN A 1 369 ? 41.745 82.146 99.169 0.40 57.98 366 GLN A CA 1
ATOM 2898 C C . GLN A 1 369 ? 40.736 83.272 99.148 1.00 57.24 366 GLN A C 1
ATOM 2899 O O . GLN A 1 369 ? 40.649 84.052 98.193 1.00 56.59 366 GLN A O 1
ATOM 2910 N N . TRP A 1 370 ? 39.949 83.306 100.211 1.00 55.94 367 TRP A N 1
ATOM 2911 C CA . TRP A 1 370 ? 38.877 84.242 100.369 1.00 55.26 367 TRP A CA 1
ATOM 2912 C C . TRP A 1 370 ? 38.383 84.173 101.822 1.00 56.40 367 TRP A C 1
ATOM 2913 O O . TRP A 1 370 ? 38.630 83.192 102.539 1.00 56.47 367 TRP A O 1
ATOM 2924 N N . THR A 1 371 ? 37.692 85.225 102.245 1.00 57.46 368 THR A N 1
ATOM 2925 C CA . THR A 1 371 ? 37.197 85.344 103.603 1.00 57.79 368 THR A CA 1
ATOM 2926 C C . THR A 1 371 ? 35.692 85.234 103.551 1.00 57.25 368 THR A C 1
ATOM 2927 O O . THR A 1 371 ? 35.086 85.538 102.522 1.00 56.98 368 THR A O 1
ATOM 2931 N N . LYS A 1 372 ? 35.081 84.827 104.659 1.00 57.21 369 LYS A N 1
ATOM 2932 C CA . LYS A 1 372 ? 33.636 84.866 104.771 1.00 56.61 369 LYS A CA 1
ATOM 2933 C C . LYS A 1 372 ? 33.113 86.262 104.441 1.00 56.92 369 LYS A C 1
ATOM 2934 O O . LYS A 1 372 ? 32.172 86.424 103.670 1.00 55.53 369 LYS A O 1
ATOM 2940 N N . GLU A 1 373 ? 33.740 87.268 105.031 1.00 58.24 370 GLU A N 1
ATOM 2941 C CA . GLU A 1 373 ? 33.227 88.624 104.956 1.00 59.41 370 GLU A CA 1
ATOM 2942 C C . GLU A 1 373 ? 33.322 89.206 103.552 1.00 58.46 370 GLU A C 1
ATOM 2943 O O . GLU A 1 373 ? 32.558 90.078 103.197 1.00 57.90 370 GLU A O 1
ATOM 2949 N N . GLU A 1 374 ? 34.258 88.717 102.752 1.00 57.84 371 GLU A N 1
ATOM 2950 C CA . GLU A 1 374 ? 34.302 89.058 101.336 1.00 57.62 371 GLU A CA 1
ATOM 2951 C C . GLU A 1 374 ? 33.035 88.576 100.604 1.00 55.40 371 GLU A C 1
ATOM 2952 O O . GLU A 1 374 ? 32.489 89.285 99.752 1.00 54.86 371 GLU A O 1
ATOM 2958 N N . ILE A 1 375 ? 32.580 87.367 100.934 1.00 53.59 372 ILE A N 1
ATOM 2959 C CA . ILE A 1 375 ? 31.373 86.813 100.306 1.00 51.84 372 ILE A CA 1
ATOM 2960 C C . ILE A 1 375 ? 30.138 87.599 100.765 1.00 51.80 372 ILE A C 1
ATOM 2961 O O . ILE A 1 375 ? 29.322 88.020 99.937 1.00 50.53 372 ILE A O 1
ATOM 2966 N N . VAL A 1 376 ? 30.040 87.837 102.080 1.00 52.44 373 VAL A N 1
ATOM 2967 C CA . VAL A 1 376 ? 28.966 88.660 102.651 1.00 52.45 373 VAL A CA 1
ATOM 2968 C C . VAL A 1 376 ? 28.893 90.015 101.969 1.00 53.64 373 VAL A C 1
ATOM 2969 O O . VAL A 1 376 ? 27.811 90.483 101.639 1.00 53.76 373 VAL A O 1
ATOM 2973 N N . GLN A 1 377 ? 30.037 90.633 101.727 1.00 54.89 374 GLN A N 1
ATOM 2974 C CA . GLN A 1 377 ? 30.049 91.933 101.059 1.00 56.32 374 GLN A CA 1
ATOM 2975 C C . GLN A 1 377 ? 29.525 91.855 99.633 1.00 54.88 374 GLN A C 1
ATOM 2976 O O . GLN A 1 377 ? 28.796 92.726 99.180 1.00 55.16 374 GLN A O 1
ATOM 2982 N N . LEU A 1 378 ? 29.905 90.813 98.917 1.00 53.66 375 LEU A N 1
ATOM 2983 C CA . LEU A 1 378 ? 29.350 90.583 97.608 1.00 52.51 375 LEU A CA 1
ATOM 2984 C C . LEU A 1 378 ? 27.827 90.341 97.701 1.00 51.51 375 LEU A C 1
ATOM 2985 O O . LEU A 1 378 ? 27.067 90.880 96.915 1.00 50.70 375 LEU A O 1
ATOM 2990 N N . PHE A 1 379 ? 27.393 89.552 98.675 1.00 51.34 376 PHE A N 1
ATOM 2991 C CA . PHE A 1 379 ? 25.962 89.337 98.878 1.00 51.17 376 PHE A CA 1
ATOM 2992 C C . PHE A 1 379 ? 25.217 90.646 99.174 1.00 52.46 376 PHE A C 1
ATOM 2993 O O . PHE A 1 379 ? 24.074 90.789 98.780 1.00 51.21 376 PHE A O 1
ATOM 3001 N N . PHE A 1 380 ? 25.840 91.596 99.868 1.00 54.91 377 PHE A N 1
ATOM 3002 C CA . PHE A 1 380 ? 25.169 92.886 100.104 1.00 56.92 377 PHE A CA 1
ATOM 3003 C C . PHE A 1 380 ? 24.963 93.665 98.797 1.00 57.40 377 PHE A C 1
ATOM 3004 O O . PHE A 1 380 ? 23.940 94.333 98.621 1.00 58.60 377 PHE A O 1
ATOM 3012 N N . ILE A 1 381 ? 25.911 93.568 97.871 1.00 57.37 378 ILE A N 1
ATOM 3013 C CA . ILE A 1 381 ? 25.761 94.235 96.566 1.00 57.38 378 ILE A CA 1
ATOM 3014 C C . ILE A 1 381 ? 24.679 93.530 95.754 1.00 55.59 378 ILE A C 1
ATOM 3015 O O . ILE A 1 381 ? 23.836 94.174 95.150 1.00 55.21 378 ILE A O 1
ATOM 3028 N N . ILE A 1 383 ? 22.070 91.809 96.918 1.00 55.05 380 ILE A N 1
ATOM 3029 C CA . ILE A 1 383 ? 20.763 91.961 97.566 1.00 56.04 380 ILE A CA 1
ATOM 3030 C C . ILE A 1 383 ? 20.809 93.107 98.597 1.00 58.71 380 ILE A C 1
ATOM 3031 O O . ILE A 1 383 ? 20.958 92.852 99.785 1.00 59.11 380 ILE A O 1
ATOM 3036 N N . PRO A 1 384 ? 20.667 94.365 98.155 1.00 61.39 381 PRO A N 1
ATOM 3037 C CA . PRO A 1 384 ? 20.878 95.524 99.065 1.00 64.30 381 PRO A CA 1
ATOM 3038 C C . PRO A 1 384 ? 20.111 95.517 100.397 1.00 65.63 381 PRO A C 1
ATOM 3039 O O . PRO A 1 384 ? 20.661 95.922 101.425 1.00 67.40 381 PRO A O 1
ATOM 3043 N N . ASP A 1 385 ? 18.873 95.043 100.397 1.00 66.08 382 ASP A N 1
ATOM 3044 C CA . ASP A 1 385 ? 18.078 95.007 101.636 1.00 67.36 382 ASP A CA 1
ATOM 3045 C C . ASP A 1 385 ? 18.406 93.818 102.563 1.00 66.97 382 ASP A C 1
ATOM 3046 O O . ASP A 1 385 ? 17.721 93.602 103.561 1.00 67.15 382 ASP A O 1
ATOM 3051 N N . PHE A 1 386 ? 19.454 93.063 102.235 1.00 66.81 383 PHE A N 1
ATOM 3052 C CA . PHE A 1 386 ? 19.944 91.962 103.069 1.00 66.47 383 PHE A CA 1
ATOM 3053 C C . PHE A 1 386 ? 21.058 92.449 104.013 1.00 67.76 383 PHE A C 1
ATOM 3054 O O . PHE A 1 386 ? 21.888 93.297 103.648 1.00 68.71 383 PHE A O 1
ATOM 3062 N N . LEU B 1 8 ? 26.370 45.065 119.013 1.00 100.55 5 LEU B N 1
ATOM 3063 C CA . LEU B 1 8 ? 27.497 44.382 119.715 1.00 102.49 5 LEU B CA 1
ATOM 3064 C C . LEU B 1 8 ? 26.993 43.050 120.257 1.00 106.01 5 LEU B C 1
ATOM 3065 O O . LEU B 1 8 ? 27.532 41.986 119.923 1.00 106.70 5 LEU B O 1
ATOM 3070 N N . SER B 1 9 ? 25.965 43.128 121.105 1.00 108.12 6 SER B N 1
ATOM 3071 C CA . SER B 1 9 ? 25.169 41.964 121.485 1.00 111.66 6 SER B CA 1
ATOM 3072 C C . SER B 1 9 ? 24.166 41.674 120.368 1.00 111.06 6 SER B C 1
ATOM 3073 O O . SER B 1 9 ? 23.711 40.541 120.216 1.00 113.36 6 SER B O 1
ATOM 3076 N N . LEU B 1 10 ? 23.844 42.704 119.583 1.00 108.16 7 LEU B N 1
ATOM 3077 C CA . LEU B 1 10 ? 22.979 42.566 118.407 1.00 107.30 7 LEU B CA 1
ATOM 3078 C C . LEU B 1 10 ? 23.622 41.667 117.339 1.00 106.48 7 LEU B C 1
ATOM 3079 O O . LEU B 1 10 ? 22.913 41.035 116.556 1.00 107.04 7 LEU B O 1
ATOM 3084 N N . ILE B 1 11 ? 24.954 41.622 117.303 1.00 105.14 8 ILE B N 1
ATOM 3085 C CA . ILE B 1 11 ? 25.671 40.688 116.423 1.00 104.66 8 ILE B CA 1
ATOM 3086 C C . ILE B 1 11 ? 26.113 39.417 117.170 1.00 107.70 8 ILE B C 1
ATOM 3087 O O . ILE B 1 11 ? 26.569 38.456 116.552 1.00 107.71 8 ILE B O 1
ATOM 3092 N N . GLY B 1 12 ? 25.979 39.425 118.493 1.00 109.99 9 GLY B N 1
ATOM 3093 C CA . GLY B 1 12 ? 25.954 38.188 119.284 1.00 113.95 9 GLY B CA 1
ATOM 3094 C C . GLY B 1 12 ? 27.144 37.884 120.181 1.00 115.47 9 GLY B C 1
ATOM 3095 O O . GLY B 1 12 ? 27.295 36.746 120.641 1.00 118.62 9 GLY B O 1
ATOM 3096 N N . ARG B 1 13 ? 27.956 38.898 120.477 1.00 113.47 10 ARG B N 1
ATOM 3097 C CA . ARG B 1 13 ? 29.238 38.694 121.160 1.00 114.26 10 ARG B CA 1
ATOM 3098 C C . ARG B 1 13 ? 29.259 39.181 122.609 1.00 115.87 10 ARG B C 1
ATOM 3099 O O . ARG B 1 13 ? 28.524 40.097 122.983 1.00 114.77 10 ARG B O 1
ATOM 3107 N N . ASP B 1 14 ? 30.118 38.542 123.408 1.00 118.55 11 ASP B N 1
ATOM 3108 C CA . ASP B 1 14 ? 30.315 38.877 124.824 1.00 120.61 11 ASP B CA 1
ATOM 3109 C C . ASP B 1 14 ? 31.069 40.197 124.977 1.00 117.81 11 ASP B C 1
ATOM 3110 O O . ASP B 1 14 ? 30.561 41.130 125.607 1.00 117.34 11 ASP B O 1
ATOM 3115 N N . THR B 1 15 ? 32.271 40.265 124.392 1.00 115.89 12 THR B N 1
ATOM 3116 C CA . THR B 1 15 ? 33.217 41.348 124.683 1.00 113.89 12 THR B CA 1
ATOM 3117 C C . THR B 1 15 ? 33.803 42.068 123.459 1.00 110.15 12 THR B C 1
ATOM 3118 O O . THR B 1 15 ? 33.558 41.697 122.311 1.00 108.44 12 THR B O 1
ATOM 3122 N N . GLU B 1 16 ? 34.571 43.116 123.759 1.00 108.63 13 GLU B N 1
ATOM 3123 C CA . GLU B 1 16 ? 35.418 43.823 122.802 1.00 105.63 13 GLU B CA 1
ATOM 3124 C C . GLU B 1 16 ? 36.449 42.890 122.143 1.00 105.72 13 GLU B C 1
ATOM 3125 O O . GLU B 1 16 ? 37.014 42.012 122.814 1.00 108.39 13 GLU B O 1
ATOM 3131 N N . LEU B 1 17 ? 36.695 43.082 120.842 1.00 102.70 14 LEU B N 1
ATOM 3132 C CA . LEU B 1 17 ? 37.743 42.325 120.137 1.00 102.45 14 LEU B CA 1
ATOM 3133 C C . LEU B 1 17 ? 39.101 42.834 120.608 1.00 102.03 14 LEU B C 1
ATOM 3134 O O . LEU B 1 17 ? 40.042 42.061 120.754 1.00 103.72 14 LEU B O 1
ATOM 3139 N N . PHE B 1 18 ? 39.180 44.138 120.869 1.00 99.96 15 PHE B N 1
ATOM 3140 C CA . PHE B 1 18 ? 40.417 44.778 121.311 1.00 99.33 15 PHE B CA 1
ATOM 3141 C C . PHE B 1 18 ? 40.421 45.088 122.812 1.00 100.78 15 PHE B C 1
ATOM 3142 O O . PHE B 1 18 ? 41.069 46.044 123.232 1.00 99.41 15 PHE B O 1
ATOM 3150 N N . HIS B 1 19 ? 39.710 44.292 123.616 1.00 103.16 16 HIS B N 1
ATOM 3151 C CA . HIS B 1 19 ? 39.656 44.527 125.074 1.00 105.40 16 HIS B CA 1
ATOM 3152 C C . HIS B 1 19 ? 41.083 44.715 125.581 1.00 105.32 16 HIS B C 1
ATOM 3153 O O . HIS B 1 19 ? 41.422 45.781 126.086 1.00 104.11 16 HIS B O 1
ATOM 3160 N N . GLN B 1 20 ? 41.920 43.699 125.379 1.00 106.40 17 GLN B N 1
ATOM 3161 C CA . GLN B 1 20 ? 43.281 43.677 125.933 1.00 107.31 17 GLN B CA 1
ATOM 3162 C C . GLN B 1 20 ? 44.222 44.741 125.345 1.00 104.18 17 GLN B C 1
ATOM 3163 O O . GLN B 1 20 ? 45.031 45.323 126.071 1.00 104.40 17 GLN B O 1
ATOM 3169 N N . ASP B 1 21 ? 44.109 45.006 124.046 1.00 101.12 18 ASP B N 1
ATOM 3170 C CA . ASP B 1 21 ? 45.099 45.834 123.349 1.00 98.59 18 ASP B CA 1
ATOM 3171 C C . ASP B 1 21 ? 44.982 47.327 123.669 1.00 96.64 18 ASP B C 1
ATOM 3172 O O . ASP B 1 21 ? 45.988 47.960 123.998 1.00 96.44 18 ASP B O 1
ATOM 3177 N N . ILE B 1 22 ? 43.776 47.896 123.558 1.00 94.93 19 ILE B N 1
ATOM 3178 C CA . ILE B 1 22 ? 43.584 49.323 123.896 1.00 93.38 19 ILE B CA 1
ATOM 3179 C C . ILE B 1 22 ? 43.775 49.551 125.397 1.00 94.91 19 ILE B C 1
ATOM 3180 O O . ILE B 1 22 ? 44.208 50.625 125.809 1.00 93.67 19 ILE B O 1
ATOM 3185 N N . ASN B 1 23 ? 43.455 48.533 126.194 1.00 97.42 20 ASN B N 1
ATOM 3186 C CA . ASN B 1 23 ? 43.702 48.555 127.641 1.00 99.78 20 ASN B CA 1
ATOM 3187 C C . ASN B 1 23 ? 45.167 48.846 127.958 1.00 99.74 20 ASN B C 1
ATOM 3188 O O . ASN B 1 23 ? 45.475 49.790 128.687 1.00 99.70 20 ASN B O 1
ATOM 3193 N N . ALA B 1 24 ? 46.056 48.040 127.374 1.00 99.57 21 ALA B N 1
ATOM 3194 C CA . ALA B 1 24 ? 47.493 48.121 127.636 1.00 99.96 21 ALA B CA 1
ATOM 3195 C C . ALA B 1 24 ? 48.095 49.416 127.109 1.00 96.79 21 ALA B C 1
ATOM 3196 O O . ALA B 1 24 ? 49.157 49.827 127.530 1.00 97.15 21 ALA B O 1
ATOM 3198 N N . ASN B 1 25 ? 47.419 50.056 126.173 1.00 93.79 22 ASN B N 1
ATOM 3199 C CA . ASN B 1 25 ? 47.940 51.276 125.585 1.00 91.18 22 ASN B CA 1
ATOM 3200 C C . ASN B 1 25 ? 47.067 52.499 125.872 1.00 89.17 22 ASN B C 1
ATOM 3201 O O . ASN B 1 25 ? 47.417 53.605 125.464 1.00 87.40 22 ASN B O 1
ATOM 3206 N N . GLU B 1 26 ? 45.967 52.315 126.605 1.00 89.51 23 GLU B N 1
ATOM 3207 C CA . GLU B 1 26 ? 45.008 53.399 126.829 1.00 88.30 23 GLU B CA 1
ATOM 3208 C C . GLU B 1 26 ? 45.687 54.697 127.241 1.00 87.46 23 GLU B C 1
ATOM 3209 O O . GLU B 1 26 ? 45.356 55.764 126.725 1.00 85.46 23 GLU B O 1
ATOM 3215 N N . LYS B 1 27 ? 46.649 54.607 128.146 1.00 89.20 24 LYS B N 1
ATOM 3216 C CA . LYS B 1 27 ? 47.269 55.801 128.697 1.00 89.08 24 LYS B CA 1
ATOM 3217 C C . LYS B 1 27 ? 48.076 56.563 127.649 1.00 86.48 24 LYS B C 1
ATOM 3218 O O . LYS B 1 27 ? 47.993 57.788 127.576 1.00 84.88 24 LYS B O 1
ATOM 3224 N N . GLU B 1 28 ? 48.833 55.846 126.824 1.00 86.18 25 GLU B N 1
ATOM 3225 C CA . GLU B 1 28 ? 49.563 56.495 125.733 1.00 84.12 25 GLU B CA 1
ATOM 3226 C C . GLU B 1 28 ? 48.584 56.984 124.682 1.00 81.26 25 GLU B C 1
ATOM 3227 O O . GLU B 1 28 ? 48.774 58.055 124.113 1.00 79.60 25 GLU B O 1
ATOM 3233 N N . LEU B 1 29 ? 47.545 56.194 124.416 1.00 80.83 26 LEU B N 1
ATOM 3234 C CA . LEU B 1 29 ? 46.498 56.611 123.470 1.00 78.71 26 LEU B CA 1
ATOM 3235 C C . LEU B 1 29 ? 45.928 57.937 123.909 1.00 77.91 26 LEU B C 1
ATOM 3236 O O . LEU B 1 29 ? 45.850 58.881 123.119 1.00 76.11 26 LEU B O 1
ATOM 3241 N N . GLN B 1 30 ? 45.542 57.985 125.184 1.00 79.51 27 GLN B N 1
ATOM 3242 C CA . GLN B 1 30 ? 45.063 59.200 125.815 1.00 79.36 27 GLN B CA 1
ATOM 3243 C C . GLN B 1 30 ? 46.123 60.281 125.712 1.00 78.21 27 GLN B C 1
ATOM 3244 O O . GLN B 1 30 ? 45.852 61.397 125.265 1.00 76.38 27 GLN B O 1
ATOM 3250 N N . SER B 1 31 ? 47.326 59.934 126.144 1.00 79.01 28 SER B N 1
ATOM 3251 C CA . SER B 1 31 ? 48.440 60.855 126.123 1.00 78.64 28 SER B CA 1
ATOM 3252 C C . SER B 1 31 ? 48.646 61.456 124.732 1.00 75.72 28 SER B C 1
ATOM 3253 O O . SER B 1 31 ? 48.665 62.675 124.573 1.00 74.99 28 SER B O 1
ATOM 3256 N N . VAL B 1 32 ? 48.779 60.605 123.720 1.00 74.15 29 VAL B N 1
ATOM 3257 C CA . VAL B 1 32 ? 49.127 61.086 122.391 1.00 71.44 29 VAL B CA 1
ATOM 3258 C C . VAL B 1 32 ? 47.979 61.913 121.753 1.00 68.91 29 VAL B C 1
ATOM 3259 O O . VAL B 1 32 ? 48.247 62.896 121.047 1.00 67.42 29 VAL B O 1
ATOM 3263 N N . VAL B 1 33 ? 46.724 61.536 122.018 1.00 67.92 30 VAL B N 1
ATOM 3264 C CA . VAL B 1 33 ? 45.564 62.222 121.431 1.00 65.90 30 VAL B CA 1
ATOM 3265 C C . VAL B 1 33 ? 45.420 63.640 122.005 1.00 65.83 30 VAL B C 1
ATOM 3266 O O . VAL B 1 33 ? 45.119 64.582 121.272 1.00 63.32 30 VAL B O 1
ATOM 3270 N N . SER B 1 34 ? 45.678 63.762 123.309 1.00 67.71 31 SER B N 1
ATOM 3271 C CA . SER B 1 34 ? 45.677 65.031 124.060 1.00 68.76 31 SER B CA 1
ATOM 3272 C C . SER B 1 34 ? 46.545 66.118 123.455 1.00 67.64 31 SER B C 1
ATOM 3273 O O . SER B 1 34 ? 46.168 67.286 123.419 1.00 67.32 31 SER B O 1
ATOM 3276 N N . GLN B 1 35 ? 47.719 65.721 123.006 1.00 67.87 32 GLN B N 1
ATOM 3277 C CA . GLN B 1 35 ? 48.718 66.653 122.489 1.00 67.90 32 GLN B CA 1
ATOM 3278 C C . GLN B 1 35 ? 48.747 66.659 120.970 1.00 65.16 32 GLN B C 1
ATOM 3279 O O . GLN B 1 35 ? 49.700 67.161 120.389 1.00 66.06 32 GLN B O 1
ATOM 3285 N N . SER B 1 36 ? 47.734 66.096 120.318 1.00 62.86 33 SER B N 1
ATOM 3286 C CA . SER B 1 36 ? 47.803 65.934 118.869 1.00 60.13 33 SER B CA 1
ATOM 3287 C C . SER B 1 36 ? 46.679 66.567 118.105 1.00 57.51 33 SER B C 1
ATOM 3288 O O . SER B 1 36 ? 45.610 66.825 118.649 1.00 56.91 33 SER B O 1
ATOM 3291 N N . ARG B 1 37 ? 46.953 66.785 116.815 1.00 55.52 34 ARG B N 1
ATOM 3292 C CA . ARG B 1 37 ? 46.041 67.427 115.900 1.00 53.41 34 ARG B CA 1
ATOM 3293 C C . ARG B 1 37 ? 45.655 66.472 114.778 1.00 51.93 34 ARG B C 1
ATOM 3294 O O . ARG B 1 37 ? 46.534 65.904 114.101 1.00 51.38 34 ARG B O 1
ATOM 3302 N N . PHE B 1 38 ? 44.340 66.369 114.561 1.00 50.47 35 PHE B N 1
ATOM 3303 C CA . PHE B 1 38 ? 43.714 65.322 113.750 1.00 49.14 35 PHE B CA 1
ATOM 3304 C C . PHE B 1 38 ? 42.836 65.888 112.647 1.00 46.87 35 PHE B C 1
ATOM 3305 O O . PHE B 1 38 ? 42.024 66.749 112.909 1.00 46.93 35 PHE B O 1
ATOM 3313 N N . LEU B 1 39 ? 43.008 65.373 111.428 1.00 44.46 36 LEU B N 1
ATOM 3314 C CA . LEU B 1 39 ? 42.132 65.636 110.317 1.00 42.15 36 LEU B CA 1
ATOM 3315 C C . LEU B 1 39 ? 41.547 64.299 109.929 1.00 41.46 36 LEU B C 1
ATOM 3316 O O . LEU B 1 39 ? 42.296 63.376 109.641 1.00 41.45 36 LEU B O 1
ATOM 3321 N N . VAL B 1 40 ? 40.214 64.190 109.956 1.00 40.98 37 VAL B N 1
ATOM 3322 C CA . VAL B 1 40 ? 39.535 62.969 109.578 1.00 40.08 37 VAL B CA 1
ATOM 3323 C C . VAL B 1 40 ? 38.706 63.232 108.324 1.00 39.53 37 VAL B C 1
ATOM 3324 O O . VAL B 1 40 ? 37.722 63.997 108.354 1.00 38.52 37 VAL B O 1
ATOM 3328 N N . LEU B 1 41 ? 39.139 62.617 107.213 1.00 38.57 38 LEU B N 1
ATOM 3329 C CA . LEU B 1 41 ? 38.452 62.736 105.930 1.00 37.03 38 LEU B CA 1
ATOM 3330 C C . LEU B 1 41 ? 37.472 61.581 105.821 1.00 36.93 38 LEU B C 1
ATOM 3331 O O . LEU B 1 41 ? 37.745 60.489 106.249 1.00 36.20 38 LEU B O 1
ATOM 3336 N N . GLY B 1 42 ? 36.317 61.835 105.234 1.00 37.30 39 GLY B N 1
ATOM 3337 C CA . GLY B 1 42 ? 35.245 60.827 105.244 1.00 37.74 39 GLY B CA 1
ATOM 3338 C C . GLY B 1 42 ? 34.657 60.533 106.601 1.00 38.83 39 GLY B C 1
ATOM 3339 O O . GLY B 1 42 ? 33.998 59.510 106.788 1.00 39.38 39 GLY B O 1
ATOM 3340 N N . GLY B 1 43 ? 34.828 61.484 107.524 1.00 39.88 40 GLY B N 1
ATOM 3341 C CA . GLY B 1 43 ? 34.498 61.316 108.938 1.00 40.09 40 GLY B CA 1
ATOM 3342 C C . GLY B 1 43 ? 33.032 61.140 109.318 1.00 40.40 40 GLY B C 1
ATOM 3343 O O . GLY B 1 43 ? 32.754 60.712 110.414 1.00 42.10 40 GLY B O 1
ATOM 3344 N N . ALA B 1 44 ? 32.099 61.465 108.433 1.00 38.04 41 ALA B N 1
ATOM 3345 C CA . ALA B 1 44 ? 30.688 61.203 108.664 1.00 38.51 41 ALA B CA 1
ATOM 3346 C C . ALA B 1 44 ? 30.220 59.834 108.105 1.00 39.38 41 ALA B C 1
ATOM 3347 O O . ALA B 1 44 ? 29.039 59.523 108.143 1.00 40.08 41 ALA B O 1
ATOM 3349 N N . GLY B 1 45 ? 31.131 59.053 107.530 1.00 39.14 42 GLY B N 1
ATOM 3350 C CA . GLY B 1 45 ? 30.825 57.717 107.032 1.00 39.46 42 GLY B CA 1
ATOM 3351 C C . GLY B 1 45 ? 30.790 56.769 108.217 1.00 41.28 42 GLY B C 1
ATOM 3352 O O . GLY B 1 45 ? 30.949 57.211 109.365 1.00 41.94 42 GLY B O 1
ATOM 3353 N N . SER B 1 46 ? 30.519 55.497 107.966 1.00 41.22 43 SER B N 1
ATOM 3354 C CA . SER B 1 46 ? 30.315 54.560 109.055 1.00 44.51 43 SER B CA 1
ATOM 3355 C C . SER B 1 46 ? 31.584 54.263 109.831 1.00 45.17 43 SER B C 1
ATOM 3356 O O . SER B 1 46 ? 31.516 54.070 111.033 1.00 47.35 43 SER B O 1
ATOM 3359 N N . ILE B 1 47 ? 32.712 54.139 109.140 1.00 44.26 44 ILE B N 1
ATOM 3360 C CA . ILE B 1 47 ? 33.960 53.910 109.834 1.00 45.59 44 ILE B CA 1
ATOM 3361 C C . ILE B 1 47 ? 34.497 55.239 110.307 1.00 43.90 44 ILE B C 1
ATOM 3362 O O . ILE B 1 47 ? 35.108 55.325 111.351 1.00 44.72 44 ILE B O 1
ATOM 3367 N N . GLY B 1 48 ? 34.290 56.269 109.516 1.00 41.55 45 GLY B N 1
ATOM 3368 C CA . GLY B 1 48 ? 34.763 57.587 109.862 1.00 40.96 45 GLY B CA 1
ATOM 3369 C C . GLY B 1 48 ? 34.082 58.214 111.078 1.00 40.87 45 GLY B C 1
ATOM 3370 O O . GLY B 1 48 ? 34.722 59.012 111.783 1.00 41.19 45 GLY B O 1
ATOM 3371 N N . GLN B 1 49 ? 32.794 57.917 111.273 1.00 40.88 46 GLN B N 1
ATOM 3372 C CA A GLN B 1 49 ? 32.070 58.409 112.450 0.60 42.04 46 GLN B CA 1
ATOM 3373 C CA B GLN B 1 49 ? 32.030 58.345 112.453 0.40 41.89 46 GLN B CA 1
ATOM 3374 C C . GLN B 1 49 ? 32.672 57.735 113.685 1.00 43.80 46 GLN B C 1
ATOM 3375 O O . GLN B 1 49 ? 32.876 58.398 114.689 1.00 44.86 46 GLN B O 1
ATOM 3386 N N . ALA B 1 50 ? 33.009 56.447 113.594 1.00 44.36 47 ALA B N 1
ATOM 3387 C CA . ALA B 1 50 ? 33.533 55.697 114.762 1.00 47.23 47 ALA B CA 1
ATOM 3388 C C . ALA B 1 50 ? 34.969 56.123 115.126 1.00 47.51 47 ALA B C 1
ATOM 3389 O O . ALA B 1 50 ? 35.290 56.310 116.279 1.00 50.30 47 ALA B O 1
ATOM 3391 N N . VAL B 1 51 ? 35.809 56.316 114.130 1.00 47.03 48 VAL B N 1
ATOM 3392 C CA . VAL B 1 51 ? 37.166 56.859 114.316 1.00 47.32 48 VAL B CA 1
ATOM 3393 C C . VAL B 1 51 ? 37.134 58.258 114.948 1.00 47.38 48 VAL B C 1
ATOM 3394 O O . VAL B 1 51 ? 37.855 58.532 115.914 1.00 48.14 48 VAL B O 1
ATOM 3398 N N . THR B 1 52 ? 36.303 59.133 114.389 1.00 45.84 49 THR B N 1
ATOM 3399 C CA . THR B 1 52 ? 36.087 60.463 114.941 1.00 45.29 49 THR B CA 1
ATOM 3400 C C . THR B 1 52 ? 35.619 60.406 116.390 1.00 47.47 49 THR B C 1
ATOM 3401 O O . THR B 1 52 ? 36.089 61.151 117.224 1.00 47.90 49 THR B O 1
ATOM 3405 N N . LYS B 1 53 ? 34.675 59.532 116.686 1.00 48.93 50 LYS B N 1
ATOM 3406 C CA . LYS B 1 53 ? 34.165 59.425 118.047 1.00 51.12 50 LYS B CA 1
ATOM 3407 C C . LYS B 1 53 ? 35.240 58.932 119.012 1.00 52.75 50 LYS B C 1
ATOM 3408 O O . LYS B 1 53 ? 35.241 59.328 120.163 1.00 52.68 50 LYS B O 1
ATOM 3414 N N . GLU B 1 54 ? 36.156 58.095 118.521 1.00 53.30 51 GLU B N 1
ATOM 3415 C CA . GLU B 1 54 ? 37.280 57.585 119.331 1.00 55.47 51 GLU B CA 1
ATOM 3416 C C . GLU B 1 54 ? 38.333 58.645 119.621 1.00 54.96 51 GLU B C 1
ATOM 3417 O O . GLU B 1 54 ? 38.921 58.654 120.714 1.00 56.87 51 GLU B O 1
ATOM 3423 N N . ILE B 1 55 ? 38.582 59.511 118.647 1.00 52.61 52 ILE B N 1
ATOM 3424 C CA . ILE B 1 55 ? 39.464 60.645 118.857 1.00 52.54 52 ILE B CA 1
ATOM 3425 C C . ILE B 1 55 ? 38.805 61.646 119.824 1.00 53.83 52 ILE B C 1
ATOM 3426 O O . ILE B 1 55 ? 39.469 62.162 120.716 1.00 54.21 52 ILE B O 1
ATOM 3431 N N . PHE B 1 56 ? 37.501 61.879 119.646 1.00 54.10 53 PHE B N 1
ATOM 3432 C CA . PHE B 1 56 ? 36.773 62.901 120.394 1.00 54.95 53 PHE B CA 1
ATOM 3433 C C . PHE B 1 56 ? 36.708 62.579 121.888 1.00 57.92 53 PHE B C 1
ATOM 3434 O O . PHE B 1 56 ? 37.023 63.420 122.714 1.00 59.13 53 PHE B O 1
ATOM 3442 N N . LYS B 1 57 ? 36.331 61.350 122.224 1.00 59.87 54 LYS B N 1
ATOM 3443 C CA . LYS B 1 57 ? 36.232 60.914 123.613 1.00 62.23 54 LYS B CA 1
ATOM 3444 C C . LYS B 1 57 ? 37.572 60.848 124.367 1.00 63.37 54 LYS B C 1
ATOM 3445 O O . LYS B 1 57 ? 37.587 60.501 125.541 1.00 64.60 54 LYS B O 1
ATOM 3451 N N . ARG B 1 58 ? 38.678 61.149 123.691 1.00 62.74 55 ARG B N 1
ATOM 3452 C CA . ARG B 1 58 ? 40.014 61.099 124.282 1.00 64.03 55 ARG B CA 1
ATOM 3453 C C . ARG B 1 58 ? 40.669 62.470 124.333 1.00 63.75 55 ARG B C 1
ATOM 3454 O O . ARG B 1 58 ? 41.865 62.591 124.606 1.00 63.91 55 ARG B O 1
ATOM 3462 N N . ASN B 1 59 ? 39.875 63.495 124.062 1.00 63.50 56 ASN B N 1
ATOM 3463 C CA . ASN B 1 59 ? 40.225 64.872 124.395 1.00 64.42 56 ASN B CA 1
ATOM 3464 C C . ASN B 1 59 ? 41.292 65.474 123.484 1.00 62.62 56 ASN B C 1
ATOM 3465 O O . ASN B 1 59 ? 42.261 66.055 123.943 1.00 63.62 56 ASN B O 1
ATOM 3470 N N . PRO B 1 60 ? 41.070 65.402 122.177 1.00 60.55 57 PRO B N 1
ATOM 3471 C CA . PRO B 1 60 ? 42.105 65.839 121.251 1.00 59.54 57 PRO B CA 1
ATOM 3472 C C . PRO B 1 60 ? 42.356 67.342 121.308 1.00 59.16 57 PRO B C 1
ATOM 3473 O O . PRO B 1 60 ? 41.491 68.094 121.698 1.00 60.03 57 PRO B O 1
ATOM 3477 N N . GLN B 1 61 ? 43.531 67.763 120.886 1.00 58.67 58 GLN B N 1
ATOM 3478 C CA . GLN B 1 61 ? 43.878 69.164 120.859 1.00 58.56 58 GLN B CA 1
ATOM 3479 C C . GLN B 1 61 ? 43.225 69.862 119.656 1.00 56.94 58 GLN B C 1
ATOM 3480 O O . GLN B 1 61 ? 42.960 71.071 119.682 1.00 56.92 58 GLN B O 1
ATOM 3486 N N . LYS B 1 62 ? 42.948 69.077 118.616 1.00 54.94 59 LYS B N 1
ATOM 3487 C CA . LYS B 1 62 ? 42.430 69.565 117.349 1.00 52.50 59 LYS B CA 1
ATOM 3488 C C . LYS B 1 62 ? 41.856 68.355 116.606 1.00 50.96 59 LYS B C 1
ATOM 3489 O O . LYS B 1 62 ? 42.511 67.325 116.475 1.00 50.10 59 LYS B O 1
ATOM 3495 N N . LEU B 1 63 ? 40.618 68.481 116.147 1.00 49.65 60 LEU B N 1
ATOM 3496 C CA . LEU B 1 63 ? 39.931 67.400 115.472 1.00 47.88 60 LEU B CA 1
ATOM 3497 C C . LEU B 1 63 ? 39.037 68.090 114.475 1.00 46.75 60 LEU B C 1
ATOM 3498 O O . LEU B 1 63 ? 38.098 68.744 114.868 1.00 47.02 60 LEU B O 1
ATOM 3503 N N . HIS B 1 64 ? 39.382 68.013 113.194 1.00 45.72 61 HIS B N 1
ATOM 3504 C CA . HIS B 1 64 ? 38.559 68.550 112.139 1.00 45.34 61 HIS B CA 1
ATOM 3505 C C . HIS B 1 64 ? 38.076 67.370 111.329 1.00 44.78 61 HIS B C 1
ATOM 3506 O O . HIS B 1 64 ? 38.872 66.482 111.012 1.00 46.09 61 HIS B O 1
ATOM 3513 N N . VAL B 1 65 ? 36.784 67.365 111.008 1.00 43.92 62 VAL B N 1
ATOM 3514 C CA . VAL B 1 65 ? 36.147 66.313 110.275 1.00 42.95 62 VAL B CA 1
ATOM 3515 C C . VAL B 1 65 ? 35.647 66.878 108.944 1.00 42.25 62 VAL B C 1
ATOM 3516 O O . VAL B 1 65 ? 34.951 67.897 108.917 1.00 42.37 62 VAL B O 1
ATOM 3520 N N . VAL B 1 66 ? 36.037 66.229 107.842 1.00 40.80 63 VAL B N 1
ATOM 3521 C CA . VAL B 1 66 ? 35.613 66.611 106.500 1.00 38.68 63 VAL B CA 1
ATOM 3522 C C . VAL B 1 66 ? 34.861 65.462 105.822 1.00 39.13 63 VAL B C 1
ATOM 3523 O O . VAL B 1 66 ? 35.307 64.298 105.850 1.00 38.74 63 VAL B O 1
ATOM 3527 N N . ASP B 1 67 ? 33.691 65.785 105.275 1.00 38.31 64 ASP B N 1
ATOM 3528 C CA . ASP B 1 67 ? 32.873 64.833 104.600 1.00 38.13 64 ASP B CA 1
ATOM 3529 C C . ASP B 1 67 ? 31.894 65.576 103.696 1.00 38.26 64 ASP B C 1
ATOM 3530 O O . ASP B 1 67 ? 31.358 66.642 104.056 1.00 39.19 64 ASP B O 1
ATOM 3535 N N . ILE B 1 68 ? 31.649 64.979 102.537 1.00 36.79 65 ILE B N 1
ATOM 3536 C CA . ILE B 1 68 ? 30.846 65.572 101.473 1.00 36.23 65 ILE B CA 1
ATOM 3537 C C . ILE B 1 68 ? 29.344 65.552 101.847 1.00 36.84 65 ILE B C 1
ATOM 3538 O O . ILE B 1 68 ? 28.568 66.390 101.396 1.00 35.63 65 ILE B O 1
ATOM 3543 N N . SER B 1 69 ? 28.961 64.645 102.744 1.00 37.39 66 SER B N 1
ATOM 3544 C CA . SER B 1 69 ? 27.580 64.554 103.147 1.00 37.84 66 SER B CA 1
ATOM 3545 C C . SER B 1 69 ? 27.245 65.585 104.232 1.00 39.07 66 SER B C 1
ATOM 3546 O O . SER B 1 69 ? 27.521 65.376 105.401 1.00 40.00 66 SER B O 1
ATOM 3549 N N . GLU B 1 70 ? 26.613 66.679 103.827 1.00 38.64 67 GLU B N 1
ATOM 3550 C CA . GLU B 1 70 ? 26.157 67.693 104.762 1.00 39.85 67 GLU B CA 1
ATOM 3551 C C . GLU B 1 70 ? 25.224 67.062 105.820 1.00 40.36 67 GLU B C 1
ATOM 3552 O O . GLU B 1 70 ? 25.434 67.238 107.024 1.00 42.29 67 GLU B O 1
ATOM 3558 N N . ASN B 1 71 ? 24.228 66.282 105.381 1.00 39.28 68 ASN B N 1
ATOM 3559 C CA . ASN B 1 71 ? 23.310 65.635 106.320 1.00 39.87 68 ASN B CA 1
ATOM 3560 C C . ASN B 1 71 ? 23.968 64.673 107.320 1.00 40.47 68 ASN B C 1
ATOM 3561 O O . ASN B 1 71 ? 23.728 64.764 108.514 1.00 42.03 68 ASN B O 1
ATOM 3566 N N . ASN B 1 72 ? 24.782 63.736 106.857 1.00 39.29 69 ASN B N 1
ATOM 3567 C CA . ASN B 1 72 ? 25.349 62.775 107.791 1.00 40.12 69 ASN B CA 1
ATOM 3568 C C . ASN B 1 72 ? 26.328 63.413 108.814 1.00 39.89 69 ASN B C 1
ATOM 3569 O O . ASN B 1 72 ? 26.447 62.912 109.927 1.00 40.62 69 ASN B O 1
ATOM 3582 N N . VAL B 1 74 ? 25.905 66.538 110.158 1.00 41.64 71 VAL B N 1
ATOM 3583 C CA . VAL B 1 74 ? 24.938 66.994 111.136 1.00 43.24 71 VAL B CA 1
ATOM 3584 C C . VAL B 1 74 ? 24.605 65.878 112.134 1.00 44.93 71 VAL B C 1
ATOM 3585 O O . VAL B 1 74 ? 24.627 66.097 113.352 1.00 46.06 71 VAL B O 1
ATOM 3589 N N . GLU B 1 75 ? 24.291 64.690 111.636 1.00 44.72 72 GLU B N 1
ATOM 3590 C CA . GLU B 1 75 ? 23.981 63.588 112.530 1.00 46.22 72 GLU B CA 1
ATOM 3591 C C . GLU B 1 75 ? 25.216 63.220 113.395 1.00 46.23 72 GLU B C 1
ATOM 3592 O O . GLU B 1 75 ? 25.075 62.902 114.563 1.00 46.16 72 GLU B O 1
ATOM 3598 N N . LEU B 1 76 ? 26.393 63.220 112.785 1.00 45.18 73 LEU B N 1
ATOM 3599 C CA . LEU B 1 76 ? 27.624 62.886 113.512 1.00 45.81 73 LEU B CA 1
ATOM 3600 C C . LEU B 1 76 ? 27.687 63.774 114.723 1.00 46.75 73 LEU B C 1
ATOM 3601 O O . LEU B 1 76 ? 27.890 63.288 115.863 1.00 48.96 73 LEU B O 1
ATOM 3606 N N . VAL B 1 77 ? 27.494 65.070 114.483 1.00 46.04 74 VAL B N 1
ATOM 3607 C CA . VAL B 1 77 ? 27.589 66.076 115.537 1.00 47.15 74 VAL B CA 1
ATOM 3608 C C . VAL B 1 77 ? 26.515 65.858 116.591 1.00 49.59 74 VAL B C 1
ATOM 3609 O O . VAL B 1 77 ? 26.807 65.686 117.777 1.00 51.35 74 VAL B O 1
ATOM 3613 N N . ARG B 1 78 ? 25.265 65.830 116.172 1.00 50.48 75 ARG B N 1
ATOM 3614 C CA . ARG B 1 78 ? 24.208 65.459 117.086 1.00 52.61 75 ARG B CA 1
ATOM 3615 C C . ARG B 1 78 ? 24.626 64.262 117.934 1.00 54.51 75 ARG B C 1
ATOM 3616 O O . ARG B 1 78 ? 24.463 64.281 119.144 1.00 56.11 75 ARG B O 1
ATOM 3624 N N . ASP B 1 79 ? 25.145 63.213 117.298 1.00 54.33 76 ASP B N 1
ATOM 3625 C CA . ASP B 1 79 ? 25.492 61.963 118.013 1.00 56.33 76 ASP B CA 1
ATOM 3626 C C . ASP B 1 79 ? 26.579 62.279 119.042 1.00 56.84 76 ASP B C 1
ATOM 3627 O O . ASP B 1 79 ? 26.500 61.817 120.157 1.00 58.71 76 ASP B O 1
ATOM 3632 N N . ILE B 1 80 ? 27.565 63.090 118.664 1.00 56.01 77 ILE B N 1
ATOM 3633 C CA . ILE B 1 80 ? 28.686 63.436 119.543 1.00 57.15 77 ILE B CA 1
ATOM 3634 C C . ILE B 1 80 ? 28.252 64.269 120.728 1.00 58.83 77 ILE B C 1
ATOM 3635 O O . ILE B 1 80 ? 28.688 64.014 121.858 1.00 61.00 77 ILE B O 1
ATOM 3640 N N . ARG B 1 81 ? 27.404 65.259 120.489 1.00 58.77 78 ARG B N 1
ATOM 3641 C CA . ARG B 1 81 ? 26.832 66.050 121.581 1.00 60.86 78 ARG B CA 1
ATOM 3642 C C . ARG B 1 81 ? 26.138 65.161 122.613 1.00 63.27 78 ARG B C 1
ATOM 3643 O O . ARG B 1 81 ? 26.429 65.271 123.789 1.00 63.52 78 ARG B O 1
ATOM 3651 N N . SER B 1 82 ? 25.244 64.273 122.174 1.00 64.38 79 SER B N 1
ATOM 3652 C CA . SER B 1 82 ? 24.497 63.417 123.118 1.00 67.44 79 SER B CA 1
ATOM 3653 C C . SER B 1 82 ? 25.393 62.434 123.849 1.00 68.75 79 SER B C 1
ATOM 3654 O O . SER B 1 82 ? 25.198 62.189 125.030 1.00 70.62 79 SER B O 1
ATOM 3657 N N . SER B 1 83 ? 26.347 61.847 123.129 1.00 68.03 80 SER B N 1
ATOM 3658 C CA . SER B 1 83 ? 27.195 60.789 123.685 1.00 69.52 80 SER B CA 1
ATOM 3659 C C . SER B 1 83 ? 28.186 61.357 124.692 1.00 70.15 80 SER B C 1
ATOM 3660 O O . SER B 1 83 ? 28.388 60.766 125.741 1.00 71.93 80 SER B O 1
ATOM 3663 N N . PHE B 1 84 ? 28.811 62.482 124.341 1.00 69.19 81 PHE B N 1
ATOM 3664 C CA . PHE B 1 84 ? 30.017 62.977 125.032 1.00 70.34 81 PHE B CA 1
ATOM 3665 C C . PHE B 1 84 ? 29.971 64.435 125.499 1.00 71.11 81 PHE B C 1
ATOM 3666 O O . PHE B 1 84 ? 30.889 64.889 126.189 1.00 71.44 81 PHE B O 1
ATOM 3674 N N . GLY B 1 85 ? 28.941 65.173 125.095 1.00 71.46 82 GLY B N 1
ATOM 3675 C CA . GLY B 1 85 ? 28.890 66.609 125.337 1.00 71.71 82 GLY B CA 1
ATOM 3676 C C . GLY B 1 85 ? 29.872 67.375 124.471 1.00 70.17 82 GLY B C 1
ATOM 3677 O O . GLY B 1 85 ? 29.817 67.301 123.235 1.00 69.32 82 GLY B O 1
ATOM 3678 N N . TYR B 1 86 ? 30.778 68.100 125.130 1.00 70.78 83 TYR B N 1
ATOM 3679 C CA . TYR B 1 86 ? 31.675 69.051 124.472 1.00 69.16 83 TYR B CA 1
ATOM 3680 C C . TYR B 1 86 ? 33.087 68.897 124.986 1.00 68.83 83 TYR B C 1
ATOM 3681 O O . TYR B 1 86 ? 33.310 68.322 126.043 1.00 70.67 83 TYR B O 1
ATOM 3690 N N . ILE B 1 87 ? 34.021 69.452 124.219 1.00 66.99 84 ILE B N 1
ATOM 3691 C CA . ILE B 1 87 ? 35.450 69.195 124.339 1.00 66.56 84 ILE B CA 1
ATOM 3692 C C . ILE B 1 87 ? 36.161 70.546 124.311 1.00 65.89 84 ILE B C 1
ATOM 3693 O O . ILE B 1 87 ? 35.669 71.506 123.729 1.00 64.50 84 ILE B O 1
ATOM 3698 N N . ASN B 1 88 ? 37.312 70.650 124.948 1.00 67.13 85 ASN B N 1
ATOM 3699 C CA . ASN B 1 88 ? 37.944 71.961 125.043 1.00 67.84 85 ASN B CA 1
ATOM 3700 C C . ASN B 1 88 ? 38.872 72.276 123.874 1.00 66.78 85 ASN B C 1
ATOM 3701 O O . ASN B 1 88 ? 39.041 73.452 123.540 1.00 67.80 85 ASN B O 1
ATOM 3706 N N . GLY B 1 89 ? 39.413 71.252 123.210 1.00 65.37 86 GLY B N 1
ATOM 3707 C CA . GLY B 1 89 ? 40.162 71.476 121.984 1.00 63.26 86 GLY B CA 1
ATOM 3708 C C . GLY B 1 89 ? 39.333 72.125 120.877 1.00 61.32 86 GLY B C 1
ATOM 3709 O O . GLY B 1 89 ? 38.197 72.562 121.107 1.00 62.75 86 GLY B O 1
ATOM 3710 N N . ASP B 1 90 ? 39.897 72.172 119.674 1.00 58.69 87 ASP B N 1
ATOM 3711 C CA . ASP B 1 90 ? 39.290 72.843 118.537 1.00 56.77 87 ASP B CA 1
ATOM 3712 C C . ASP B 1 90 ? 38.679 71.754 117.661 1.00 54.63 87 ASP B C 1
ATOM 3713 O O . ASP B 1 90 ? 39.374 71.075 116.891 1.00 53.27 87 ASP B O 1
ATOM 3718 N N . PHE B 1 91 ? 37.384 71.556 117.830 1.00 53.13 88 PHE B N 1
ATOM 3719 C CA . PHE B 1 91 ? 36.647 70.577 117.067 1.00 51.89 88 PHE B CA 1
ATOM 3720 C C . PHE B 1 91 ? 35.801 71.321 116.055 1.00 50.29 88 PHE B C 1
ATOM 3721 O O . PHE B 1 91 ? 34.970 72.113 116.441 1.00 51.04 88 PHE B O 1
ATOM 3729 N N . GLN B 1 92 ? 36.043 71.102 114.771 1.00 48.26 89 GLN B N 1
ATOM 3730 C CA . GLN B 1 92 ? 35.256 71.738 113.712 1.00 47.61 89 GLN B CA 1
ATOM 3731 C C . GLN B 1 92 ? 34.899 70.714 112.627 1.00 46.26 89 GLN B C 1
ATOM 3732 O O . GLN B 1 92 ? 35.602 69.712 112.442 1.00 46.73 89 GLN B O 1
ATOM 3738 N N . THR B 1 93 ? 33.813 70.955 111.913 1.00 45.59 90 THR B N 1
ATOM 3739 C CA . THR B 1 93 ? 33.393 70.075 110.840 1.00 44.40 90 THR B CA 1
ATOM 3740 C C . THR B 1 93 ? 33.154 70.896 109.591 1.00 43.29 90 THR B C 1
ATOM 3741 O O . THR B 1 93 ? 32.826 72.086 109.668 1.00 42.43 90 THR B O 1
ATOM 3745 N N . PHE B 1 94 ? 33.380 70.245 108.446 1.00 41.61 91 PHE B N 1
ATOM 3746 C CA . PHE B 1 94 ? 33.395 70.878 107.150 1.00 41.08 91 PHE B CA 1
ATOM 3747 C C . PHE B 1 94 ? 32.803 69.939 106.102 1.00 39.72 91 PHE B C 1
ATOM 3748 O O . PHE B 1 94 ? 33.395 68.917 105.773 1.00 38.67 91 PHE B O 1
ATOM 3756 N N . ALA B 1 95 ? 31.637 70.309 105.589 1.00 38.32 92 ALA B N 1
ATOM 3757 C CA . ALA B 1 95 ? 30.923 69.501 104.630 1.00 37.82 92 ALA B CA 1
ATOM 3758 C C . ALA B 1 95 ? 31.503 69.791 103.215 1.00 37.07 92 ALA B C 1
ATOM 3759 O O . ALA B 1 95 ? 30.896 70.487 102.387 1.00 36.93 92 ALA B O 1
ATOM 3761 N N . LEU B 1 96 ? 32.691 69.259 102.974 1.00 35.83 93 LEU B N 1
ATOM 3762 C CA . LEU B 1 96 ? 33.430 69.538 101.760 1.00 35.50 93 LEU B CA 1
ATOM 3763 C C . LEU B 1 96 ? 33.749 68.283 100.961 1.00 34.19 93 LEU B C 1
ATOM 3764 O O . LEU B 1 96 ? 33.896 67.184 101.514 1.00 33.40 93 LEU B O 1
ATOM 3769 N N . ASP B 1 97 ? 33.853 68.487 99.654 1.00 33.92 94 ASP B N 1
ATOM 3770 C CA . ASP B 1 97 ? 34.403 67.493 98.713 1.00 33.14 94 ASP B CA 1
ATOM 3771 C C . ASP B 1 97 ? 35.918 67.657 98.687 1.00 33.16 94 ASP B C 1
ATOM 3772 O O . ASP B 1 97 ? 36.449 68.673 98.231 1.00 32.02 94 ASP B O 1
ATOM 3777 N N . ILE B 1 98 ? 36.594 66.617 99.136 1.00 33.49 95 ILE B N 1
ATOM 3778 C CA . ILE B 1 98 ? 38.047 66.560 99.149 1.00 35.19 95 ILE B CA 1
ATOM 3779 C C . ILE B 1 98 ? 38.727 66.876 97.803 1.00 34.95 95 ILE B C 1
ATOM 3780 O O . ILE B 1 98 ? 39.834 67.325 97.779 1.00 36.87 95 ILE B O 1
ATOM 3785 N N . GLY B 1 99 ? 38.072 66.665 96.679 1.00 35.57 96 GLY B N 1
ATOM 3786 C CA . GLY B 1 99 ? 38.681 66.979 95.383 1.00 35.69 96 GLY B CA 1
ATOM 3787 C C . GLY B 1 99 ? 38.407 68.368 94.865 1.00 36.35 96 GLY B C 1
ATOM 3788 O O . GLY B 1 99 ? 38.745 68.694 93.732 1.00 37.54 96 GLY B O 1
ATOM 3789 N N . SER B 1 100 ? 37.757 69.199 95.659 1.00 37.26 97 SER B N 1
ATOM 3790 C CA . SER B 1 100 ? 37.338 70.522 95.169 1.00 36.06 97 SER B CA 1
ATOM 3791 C C . SER B 1 100 ? 38.345 71.623 95.468 1.00 37.22 97 SER B C 1
ATOM 3792 O O . SER B 1 100 ? 39.232 71.459 96.326 1.00 36.87 97 SER B O 1
ATOM 3795 N N . ILE B 1 101 ? 38.160 72.771 94.804 1.00 38.13 98 ILE B N 1
ATOM 3796 C CA . ILE B 1 101 ? 38.917 73.985 95.107 1.00 39.68 98 ILE B CA 1
ATOM 3797 C C . ILE B 1 101 ? 38.595 74.467 96.521 1.00 40.00 98 ILE B C 1
ATOM 3798 O O . ILE B 1 101 ? 39.408 75.156 97.097 1.00 41.03 98 ILE B O 1
ATOM 3803 N N . GLU B 1 102 ? 37.416 74.137 97.070 1.00 39.53 99 GLU B N 1
ATOM 3804 C CA . GLU B 1 102 ? 37.026 74.648 98.402 1.00 40.30 99 GLU B CA 1
ATOM 3805 C C . GLU B 1 102 ? 37.851 73.973 99.486 1.00 39.74 99 GLU B C 1
ATOM 3806 O O . GLU B 1 102 ? 38.271 74.617 100.464 1.00 39.15 99 GLU B O 1
ATOM 3812 N N . TYR B 1 103 ? 38.053 72.670 99.303 1.00 38.50 100 TYR B N 1
ATOM 3813 C CA . TYR B 1 103 ? 38.927 71.891 100.167 1.00 38.68 100 TYR B CA 1
ATOM 3814 C C . TYR B 1 103 ? 40.364 72.326 100.031 1.00 40.20 100 TYR B C 1
ATOM 3815 O O . TYR B 1 103 ? 41.088 72.343 101.020 1.00 41.92 100 TYR B O 1
ATOM 3824 N N . ASP B 1 104 ? 40.797 72.657 98.821 1.00 40.74 101 ASP B N 1
ATOM 3825 C CA . ASP B 1 104 ? 42.185 73.029 98.667 1.00 41.80 101 ASP B CA 1
ATOM 3826 C C . ASP B 1 104 ? 42.389 74.342 99.415 1.00 43.07 101 ASP B C 1
ATOM 3827 O O . ASP B 1 104 ? 43.381 74.461 100.139 1.00 43.34 101 ASP B O 1
ATOM 3832 N N . ALA B 1 105 ? 41.450 75.298 99.247 1.00 42.28 102 ALA B N 1
ATOM 3833 C CA . ALA B 1 105 ? 41.448 76.561 100.014 1.00 43.04 102 ALA B CA 1
ATOM 3834 C C . ALA B 1 105 ? 41.493 76.317 101.522 1.00 42.65 102 ALA B C 1
ATOM 3835 O O . ALA B 1 105 ? 42.251 76.953 102.212 1.00 43.44 102 ALA B O 1
ATOM 3837 N N . PHE B 1 106 ? 40.665 75.400 102.000 1.00 41.74 103 PHE B N 1
ATOM 3838 C CA . PHE B 1 106 ? 40.633 74.981 103.409 1.00 42.21 103 PHE B CA 1
ATOM 3839 C C . PHE B 1 106 ? 42.046 74.610 103.894 1.00 43.19 103 PHE B C 1
ATOM 3840 O O . PHE B 1 106 ? 42.543 75.126 104.891 1.00 43.89 103 PHE B O 1
ATOM 3848 N N . ILE B 1 107 ? 42.706 73.753 103.150 1.00 42.86 104 ILE B N 1
ATOM 3849 C CA . ILE B 1 107 ? 44.027 73.302 103.501 1.00 43.70 104 ILE B CA 1
ATOM 3850 C C . ILE B 1 107 ? 45.051 74.439 103.410 1.00 45.55 104 ILE B C 1
ATOM 3851 O O . ILE B 1 107 ? 45.919 74.576 104.271 1.00 46.09 104 ILE B O 1
ATOM 3856 N N . LYS B 1 108 ? 44.954 75.250 102.372 1.00 46.30 105 LYS B N 1
ATOM 3857 C CA . LYS B 1 108 ? 45.913 76.321 102.214 1.00 48.71 105 LYS B CA 1
ATOM 3858 C C . LYS B 1 108 ? 45.790 77.289 103.379 1.00 49.99 105 LYS B C 1
ATOM 3859 O O . LYS B 1 108 ? 46.789 77.799 103.833 1.00 51.46 105 LYS B O 1
ATOM 3865 N N . ALA B 1 109 ? 44.580 77.514 103.884 1.00 50.25 106 ALA B N 1
ATOM 3866 C CA . ALA B 1 109 ? 44.361 78.428 105.021 1.00 51.13 106 ALA B CA 1
ATOM 3867 C C . ALA B 1 109 ? 44.873 77.888 106.372 1.00 51.93 106 ALA B C 1
ATOM 3868 O O . ALA B 1 109 ? 45.125 78.681 107.304 1.00 53.30 106 ALA B O 1
ATOM 3870 N N . ASP B 1 110 ? 45.050 76.572 106.484 1.00 50.86 107 ASP B N 1
ATOM 3871 C CA . ASP B 1 110 ? 45.477 75.983 107.750 1.00 51.35 107 ASP B CA 1
ATOM 3872 C C . ASP B 1 110 ? 46.381 74.790 107.492 1.00 51.19 107 ASP B C 1
ATOM 3873 O O . ASP B 1 110 ? 47.606 74.914 107.474 1.00 51.69 107 ASP B O 1
ATOM 3878 N N . GLY B 1 111 ? 45.765 73.631 107.308 1.00 50.54 108 GLY B N 1
ATOM 3879 C CA . GLY B 1 111 ? 46.471 72.396 106.968 1.00 50.04 108 GLY B CA 1
ATOM 3880 C C . GLY B 1 111 ? 47.355 71.824 108.060 1.00 50.72 108 GLY B C 1
ATOM 3881 O O . GLY B 1 111 ? 48.044 70.850 107.827 1.00 51.24 108 GLY B O 1
ATOM 3882 N N . GLN B 1 112 ? 47.351 72.409 109.248 1.00 51.20 109 GLN B N 1
ATOM 3883 C CA . GLN B 1 112 ? 48.275 71.971 110.301 1.00 51.81 109 GLN B CA 1
ATOM 3884 C C . GLN B 1 112 ? 47.714 70.841 111.178 1.00 51.10 109 GLN B C 1
ATOM 3885 O O . GLN B 1 112 ? 46.985 71.100 112.168 1.00 50.15 109 GLN B O 1
ATOM 3891 N N . TYR B 1 113 ? 48.066 69.599 110.799 1.00 49.54 110 TYR B N 1
ATOM 3892 C CA . TYR B 1 113 ? 47.704 68.392 111.557 1.00 48.86 110 TYR B CA 1
ATOM 3893 C C . TYR B 1 113 ? 48.890 67.475 111.765 1.00 49.35 110 TYR B C 1
ATOM 3894 O O . TYR B 1 113 ? 49.870 67.544 111.049 1.00 49.62 110 TYR B O 1
ATOM 3903 N N . ASP B 1 114 ? 48.785 66.608 112.761 1.00 49.49 111 ASP B N 1
ATOM 3904 C CA . ASP B 1 114 ? 49.816 65.599 113.027 1.00 50.10 111 ASP B CA 1
ATOM 3905 C C . ASP B 1 114 ? 49.438 64.261 112.402 1.00 48.96 111 ASP B C 1
ATOM 3906 O O . ASP B 1 114 ? 50.300 63.552 111.836 1.00 48.33 111 ASP B O 1
ATOM 3911 N N . TYR B 1 115 ? 48.151 63.913 112.554 1.00 47.46 112 TYR B N 1
ATOM 3912 C CA . TYR B 1 115 ? 47.588 62.672 112.023 1.00 46.86 112 TYR B CA 1
ATOM 3913 C C . TYR B 1 115 ? 46.436 62.987 111.070 1.00 43.94 112 TYR B C 1
ATOM 3914 O O . TYR B 1 115 ? 45.503 63.685 111.451 1.00 43.68 112 TYR B O 1
ATOM 3923 N N . VAL B 1 116 ? 46.535 62.489 109.837 1.00 42.20 113 VAL B N 1
ATOM 3924 C CA . VAL B 1 116 ? 45.496 62.604 108.842 1.00 40.14 113 VAL B CA 1
ATOM 3925 C C . VAL B 1 116 ? 44.966 61.231 108.534 1.00 39.70 113 VAL B C 1
ATOM 3926 O O . VAL B 1 116 ? 45.724 60.378 108.127 1.00 40.66 113 VAL B O 1
ATOM 3930 N N . LEU B 1 117 ? 43.654 61.035 108.675 1.00 39.06 114 LEU B N 1
ATOM 3931 C CA . LEU B 1 117 ? 43.034 59.727 108.549 1.00 38.80 114 LEU B CA 1
ATOM 3932 C C . LEU B 1 117 ? 41.967 59.838 107.489 1.00 38.04 114 LEU B C 1
ATOM 3933 O O . LEU B 1 117 ? 41.095 60.706 107.577 1.00 37.78 114 LEU B O 1
ATOM 3938 N N . ASN B 1 118 ? 42.017 58.947 106.500 1.00 37.40 115 ASN B N 1
ATOM 3939 C CA . ASN B 1 118 ? 41.147 59.051 105.361 1.00 36.01 115 ASN B CA 1
ATOM 3940 C C . ASN B 1 118 ? 40.268 57.843 105.263 1.00 36.07 115 ASN B C 1
ATOM 3941 O O . ASN B 1 118 ? 40.735 56.809 104.833 1.00 37.14 115 ASN B O 1
ATOM 3946 N N . LEU B 1 119 ? 39.004 57.998 105.661 1.00 35.87 116 LEU B N 1
ATOM 3947 C CA . LEU B 1 119 ? 37.978 56.964 105.580 1.00 35.86 116 LEU B CA 1
ATOM 3948 C C . LEU B 1 119 ? 36.913 57.325 104.489 1.00 34.30 116 LEU B C 1
ATOM 3949 O O . LEU B 1 119 ? 35.816 56.770 104.484 1.00 33.76 116 LEU B O 1
ATOM 3954 N N . SER B 1 120 ? 37.264 58.216 103.559 1.00 33.48 117 SER B N 1
ATOM 3955 C CA . SER B 1 120 ? 36.427 58.544 102.408 1.00 32.45 117 SER B CA 1
ATOM 3956 C C . SER B 1 120 ? 36.611 57.532 101.259 1.00 32.14 117 SER B C 1
ATOM 3957 O O . SER B 1 120 ? 37.703 57.000 101.061 1.00 33.66 117 SER B O 1
ATOM 3960 N N . ALA B 1 121 ? 35.545 57.306 100.481 1.00 31.70 118 ALA B N 1
ATOM 3961 C CA . ALA B 1 121 ? 35.474 56.232 99.501 1.00 31.43 118 ALA B CA 1
ATOM 3962 C C . ALA B 1 121 ? 34.153 56.210 98.768 1.00 31.35 118 ALA B C 1
ATOM 3963 O O . ALA B 1 121 ? 33.124 56.662 99.284 1.00 30.66 118 ALA B O 1
ATOM 3965 N N . LEU B 1 122 ? 34.174 55.571 97.602 1.00 32.80 119 LEU B N 1
ATOM 3966 C CA . LEU B 1 122 ? 32.994 55.045 96.933 1.00 33.76 119 LEU B CA 1
ATOM 3967 C C . LEU B 1 122 ? 33.222 53.583 96.956 1.00 36.45 119 LEU B C 1
ATOM 3968 O O . LEU B 1 122 ? 34.241 53.124 96.442 1.00 37.07 119 LEU B O 1
ATOM 3973 N N . LYS B 1 123 ? 32.261 52.848 97.473 1.00 38.45 120 LYS B N 1
ATOM 3974 C CA . LYS B 1 123 ? 32.458 51.448 97.775 1.00 41.18 120 LYS B CA 1
ATOM 3975 C C . LYS B 1 123 ? 31.432 50.531 97.181 1.00 41.82 120 LYS B C 1
ATOM 3976 O O . LYS B 1 123 ? 31.574 49.358 97.363 1.00 42.92 120 LYS B O 1
ATOM 3982 N N . HIS B 1 124 ? 30.377 51.017 96.525 1.00 42.98 121 HIS B N 1
ATOM 3983 C CA . HIS B 1 124 ? 29.279 50.087 96.155 1.00 45.06 121 HIS B CA 1
ATOM 3984 C C . HIS B 1 124 ? 29.393 49.552 94.747 1.00 45.52 121 HIS B C 1
ATOM 3985 O O . HIS B 1 124 ? 29.893 50.236 93.871 1.00 44.07 121 HIS B O 1
ATOM 3992 N N . VAL B 1 125 ? 28.866 48.345 94.540 1.00 48.22 122 VAL B N 1
ATOM 3993 C CA . VAL B 1 125 ? 28.837 47.712 93.224 1.00 49.53 122 VAL B CA 1
ATOM 3994 C C . VAL B 1 125 ? 27.990 48.479 92.211 1.00 49.52 122 VAL B C 1
ATOM 3995 O O . VAL B 1 125 ? 28.356 48.550 91.049 1.00 50.16 122 VAL B O 1
ATOM 3999 N N . ARG B 1 126 ? 26.913 49.131 92.650 1.00 50.17 123 ARG B N 1
ATOM 4000 C CA . ARG B 1 126 ? 26.215 50.114 91.794 1.00 49.31 123 ARG B CA 1
ATOM 4001 C C . ARG B 1 126 ? 27.217 51.004 91.103 1.00 47.20 123 ARG B C 1
ATOM 4002 O O . ARG B 1 126 ? 27.132 51.178 89.916 1.00 47.30 123 ARG B O 1
ATOM 4010 N N . SER B 1 127 ? 28.173 51.529 91.866 1.00 44.78 124 SER B N 1
ATOM 4011 C CA . SER B 1 127 ? 29.077 52.530 91.404 1.00 42.46 124 SER B CA 1
ATOM 4012 C C . SER B 1 127 ? 30.078 52.117 90.286 1.00 41.29 124 SER B C 1
ATOM 4013 O O . SER B 1 127 ? 30.697 52.975 89.686 1.00 40.36 124 SER B O 1
ATOM 4016 N N . GLU B 1 128 ? 30.225 50.831 90.014 1.00 41.41 125 GLU B N 1
ATOM 4017 C CA . GLU B 1 128 ? 31.039 50.375 88.888 1.00 40.72 125 GLU B CA 1
ATOM 4018 C C . GLU B 1 128 ? 30.232 50.170 87.594 1.00 39.90 125 GLU B C 1
ATOM 4019 O O . GLU B 1 128 ? 30.801 49.868 86.574 1.00 40.77 125 GLU B O 1
ATOM 4025 N N . LYS B 1 129 ? 28.913 50.238 87.638 1.00 39.62 126 LYS B N 1
ATOM 4026 C CA . LYS B 1 129 ? 28.109 49.840 86.492 1.00 39.52 126 LYS B CA 1
ATOM 4027 C C . LYS B 1 129 ? 28.248 50.736 85.266 1.00 36.34 126 LYS B C 1
ATOM 4028 O O . LYS B 1 129 ? 27.896 50.309 84.181 1.00 36.88 126 LYS B O 1
ATOM 4034 N N . ASP B 1 130 ? 28.764 51.946 85.413 1.00 32.80 127 ASP B N 1
ATOM 4035 C CA . ASP B 1 130 ? 28.738 52.890 84.295 1.00 30.56 127 ASP B CA 1
ATOM 4036 C C . ASP B 1 130 ? 30.028 53.688 84.280 1.00 28.81 127 ASP B C 1
ATOM 4037 O O . ASP B 1 130 ? 30.589 53.937 85.326 1.00 28.82 127 ASP B O 1
ATOM 4042 N N . PRO B 1 131 ? 30.507 54.071 83.080 1.00 28.23 128 PRO B N 1
ATOM 4043 C CA . PRO B 1 131 ? 31.805 54.684 83.052 1.00 28.49 128 PRO B CA 1
ATOM 4044 C C . PRO B 1 131 ? 31.907 55.924 83.906 1.00 27.38 128 PRO B C 1
ATOM 4045 O O . PRO B 1 131 ? 33.034 56.308 84.285 1.00 29.92 128 PRO B O 1
ATOM 4049 N N . PHE B 1 132 ? 30.794 56.609 84.160 1.00 26.94 129 PHE B N 1
ATOM 4050 C CA . PHE B 1 132 ? 30.871 57.949 84.787 1.00 26.72 129 PHE B CA 1
ATOM 4051 C C . PHE B 1 132 ? 31.086 57.860 86.269 1.00 26.29 129 PHE B C 1
ATOM 4052 O O . PHE B 1 132 ? 31.957 58.504 86.803 1.00 25.24 129 PHE B O 1
ATOM 4060 N N . THR B 1 133 ? 30.363 56.978 86.918 1.00 26.30 130 THR B N 1
ATOM 4061 C CA . THR B 1 133 ? 30.547 56.771 88.347 1.00 27.81 130 THR B CA 1
ATOM 4062 C C . THR B 1 133 ? 31.873 56.055 88.626 1.00 27.78 130 THR B C 1
ATOM 4063 O O . THR B 1 133 ? 32.549 56.310 89.626 1.00 28.25 130 THR B O 1
ATOM 4067 N N . LEU B 1 134 ? 32.238 55.164 87.708 1.00 28.17 131 LEU B N 1
ATOM 4068 C CA . LEU B 1 134 ? 33.493 54.460 87.748 1.00 27.58 131 LEU B CA 1
ATOM 4069 C C . LEU B 1 134 ? 34.582 55.488 87.701 1.00 25.87 131 LEU B C 1
ATOM 4070 O O . LEU B 1 134 ? 35.526 55.385 88.446 1.00 25.50 131 LEU B O 1
ATOM 4083 N N . ARG B 1 136 ? 34.456 58.522 88.762 1.00 27.66 133 ARG B N 1
ATOM 4084 C CA . ARG B 1 136 ? 34.381 59.134 90.105 1.00 28.19 133 ARG B CA 1
ATOM 4085 C C . ARG B 1 136 ? 34.999 58.264 91.170 1.00 28.54 133 ARG B C 1
ATOM 4086 O O . ARG B 1 136 ? 35.698 58.730 92.040 1.00 27.81 133 ARG B O 1
ATOM 4102 N N . ILE B 1 138 ? 37.397 56.335 90.820 1.00 31.48 135 ILE B N 1
ATOM 4103 C CA . ILE B 1 138 ? 38.818 56.464 90.689 1.00 30.50 135 ILE B CA 1
ATOM 4104 C C . ILE B 1 138 ? 39.282 57.763 91.334 1.00 29.81 135 ILE B C 1
ATOM 4105 O O . ILE B 1 138 ? 40.218 57.761 92.127 1.00 28.59 135 ILE B O 1
ATOM 4110 N N . ASP B 1 139 ? 38.654 58.878 90.989 1.00 30.16 136 ASP B N 1
ATOM 4111 C CA . ASP B 1 139 ? 38.929 60.151 91.688 1.00 30.87 136 ASP B CA 1
ATOM 4112 C C . ASP B 1 139 ? 38.951 60.096 93.192 1.00 31.91 136 ASP B C 1
ATOM 4113 O O . ASP B 1 139 ? 39.842 60.656 93.835 1.00 32.60 136 ASP B O 1
ATOM 4118 N N . VAL B 1 140 ? 37.936 59.455 93.763 1.00 31.90 137 VAL B N 1
ATOM 4119 C CA . VAL B 1 140 ? 37.730 59.500 95.180 1.00 32.02 137 VAL B CA 1
ATOM 4120 C C . VAL B 1 140 ? 38.704 58.530 95.878 1.00 32.51 137 VAL B C 1
ATOM 4121 O O . VAL B 1 140 ? 39.336 58.914 96.849 1.00 32.04 137 VAL B O 1
ATOM 4125 N N . ASN B 1 141 ? 38.830 57.301 95.344 1.00 31.87 138 ASN B N 1
ATOM 4126 C CA . ASN B 1 141 ? 39.628 56.250 95.956 1.00 31.84 138 ASN B CA 1
ATOM 4127 C C . ASN B 1 141 ? 41.108 56.395 95.677 1.00 32.25 138 ASN B C 1
ATOM 4128 O O . ASN B 1 141 ? 41.903 56.010 96.510 1.00 33.58 138 ASN B O 1
ATOM 4133 N N . VAL B 1 142 ? 41.497 56.929 94.511 1.00 32.58 139 VAL B N 1
ATOM 4134 C CA . VAL B 1 142 ? 42.917 56.953 94.098 1.00 31.80 139 VAL B CA 1
ATOM 4135 C C . VAL B 1 142 ? 43.518 58.361 94.168 1.00 31.34 139 VAL B C 1
ATOM 4136 O O . VAL B 1 142 ? 44.447 58.604 94.905 1.00 31.60 139 VAL B O 1
ATOM 4140 N N . PHE B 1 143 ? 42.976 59.286 93.387 1.00 30.49 140 PHE B N 1
ATOM 4141 C CA . PHE B 1 143 ? 43.567 60.573 93.242 1.00 30.82 140 PHE B CA 1
ATOM 4142 C C . PHE B 1 143 ? 43.373 61.490 94.436 1.00 31.29 140 PHE B C 1
ATOM 4143 O O . PHE B 1 143 ? 44.284 62.236 94.788 1.00 31.08 140 PHE B O 1
ATOM 4151 N N . ASN B 1 144 ? 42.195 61.466 95.041 1.00 31.40 141 ASN B N 1
ATOM 4152 C CA . ASN B 1 144 ? 41.970 62.248 96.254 1.00 32.34 141 ASN B CA 1
ATOM 4153 C C . ASN B 1 144 ? 42.933 61.740 97.351 1.00 33.88 141 ASN B C 1
ATOM 4154 O O . ASN B 1 144 ? 43.384 62.513 98.167 1.00 34.28 141 ASN B O 1
ATOM 4159 N N . THR B 1 145 ? 43.241 60.448 97.362 1.00 35.31 142 THR B N 1
ATOM 4160 C CA . THR B 1 145 ? 44.131 59.858 98.385 1.00 36.30 142 THR B CA 1
ATOM 4161 C C . THR B 1 145 ? 45.545 60.346 98.118 1.00 37.27 142 THR B C 1
ATOM 4162 O O . THR B 1 145 ? 46.249 60.799 99.023 1.00 38.03 142 THR B O 1
ATOM 4166 N N . ASP B 1 146 ? 45.925 60.358 96.854 1.00 37.35 143 ASP B N 1
ATOM 4167 C CA . ASP B 1 146 ? 47.245 60.799 96.495 1.00 38.20 143 ASP B CA 1
ATOM 4168 C C . ASP B 1 146 ? 47.438 62.273 96.790 1.00 38.47 143 ASP B C 1
ATOM 4169 O O . ASP B 1 146 ? 48.483 62.685 97.345 1.00 38.17 143 ASP B O 1
ATOM 4174 N N . LYS B 1 147 ? 46.453 63.082 96.411 1.00 37.42 144 LYS B N 1
ATOM 4175 C CA . LYS B 1 147 ? 46.549 64.517 96.668 1.00 37.89 144 LYS B CA 1
ATOM 4176 C C . LYS B 1 147 ? 46.606 64.808 98.165 1.00 38.10 144 LYS B C 1
ATOM 4177 O O . LYS B 1 147 ? 47.426 65.600 98.591 1.00 38.94 144 LYS B O 1
ATOM 4183 N N . THR B 1 148 ? 45.728 64.204 98.954 1.00 37.56 145 THR B N 1
ATOM 4184 C CA . THR B 1 148 ? 45.709 64.530 100.385 1.00 37.85 145 THR B CA 1
ATOM 4185 C C . THR B 1 148 ? 46.962 64.036 101.126 1.00 39.56 145 THR B C 1
ATOM 4186 O O . THR B 1 148 ? 47.346 64.651 102.132 1.00 38.59 145 THR B O 1
ATOM 4190 N N . ILE B 1 149 ? 47.609 62.977 100.619 1.00 40.25 146 ILE B N 1
ATOM 4191 C CA . ILE B 1 149 ? 48.871 62.571 101.206 1.00 42.77 146 ILE B CA 1
ATOM 4192 C C . ILE B 1 149 ? 49.928 63.626 100.875 1.00 44.24 146 ILE B C 1
ATOM 4193 O O . ILE B 1 149 ? 50.702 64.030 101.744 1.00 45.78 146 ILE B O 1
ATOM 4198 N N . GLN B 1 150 ? 49.974 64.065 99.630 1.00 44.72 147 GLN B N 1
ATOM 4199 C CA . GLN B 1 150 ? 50.887 65.144 99.269 1.00 46.36 147 GLN B CA 1
ATOM 4200 C C . GLN B 1 150 ? 50.665 66.361 100.192 1.00 46.90 147 GLN B C 1
ATOM 4201 O O . GLN B 1 150 ? 51.632 66.907 100.735 1.00 49.00 147 GLN B O 1
ATOM 4207 N N . GLN B 1 151 ? 49.412 66.752 100.388 1.00 45.25 148 GLN B N 1
ATOM 4208 C CA . GLN B 1 151 ? 49.089 67.899 101.256 1.00 45.14 148 GLN B CA 1
ATOM 4209 C C . GLN B 1 151 ? 49.542 67.706 102.698 1.00 45.94 148 GLN B C 1
ATOM 4210 O O . GLN B 1 151 ? 49.993 68.657 103.348 1.00 47.19 148 GLN B O 1
ATOM 4216 N N . SER B 1 152 ? 49.415 66.480 103.186 1.00 45.60 149 SER B N 1
ATOM 4217 C CA . SER B 1 152 ? 49.851 66.127 104.510 1.00 46.22 149 SER B CA 1
ATOM 4218 C C . SER B 1 152 ? 51.373 66.178 104.587 1.00 48.18 149 SER B C 1
ATOM 4219 O O . SER B 1 152 ? 51.935 66.689 105.553 1.00 50.40 149 SER B O 1
ATOM 4222 N N . ILE B 1 153 ? 52.043 65.656 103.569 1.00 48.05 150 ILE B N 1
ATOM 4223 C CA . ILE B 1 153 ? 53.492 65.747 103.498 1.00 48.98 150 ILE B CA 1
ATOM 4224 C C . ILE B 1 153 ? 53.914 67.191 103.555 1.00 50.67 150 ILE B C 1
ATOM 4225 O O . ILE B 1 153 ? 54.782 67.533 104.333 1.00 52.45 150 ILE B O 1
ATOM 4230 N N . ASP B 1 154 ? 53.307 68.046 102.729 1.00 50.73 151 ASP B N 1
ATOM 4231 C CA . ASP B 1 154 ? 53.752 69.443 102.637 1.00 52.17 151 ASP B CA 1
ATOM 4232 C C . ASP B 1 154 ? 53.542 70.211 103.961 1.00 53.54 151 ASP B C 1
ATOM 4233 O O . ASP B 1 154 ? 54.195 71.237 104.188 1.00 54.18 151 ASP B O 1
ATOM 4238 N N . ALA B 1 155 ? 52.615 69.717 104.796 1.00 52.99 152 ALA B N 1
ATOM 4239 C CA . ALA B 1 155 ? 52.315 70.293 106.104 1.00 53.86 152 ALA B CA 1
ATOM 4240 C C . ALA B 1 155 ? 53.163 69.694 107.239 1.00 55.09 152 ALA B C 1
ATOM 4241 O O . ALA B 1 155 ? 53.020 70.096 108.384 1.00 55.85 152 ALA B O 1
ATOM 4243 N N . GLY B 1 156 ? 54.038 68.743 106.921 1.00 55.41 153 GLY B N 1
ATOM 4244 C CA . GLY B 1 156 ? 54.814 68.024 107.935 1.00 56.10 153 GLY B CA 1
ATOM 4245 C C . GLY B 1 156 ? 53.985 67.196 108.923 1.00 55.93 153 GLY B C 1
ATOM 4246 O O . GLY B 1 156 ? 54.374 67.022 110.072 1.00 57.54 153 GLY B O 1
ATOM 4247 N N . ALA B 1 157 ? 52.837 66.681 108.498 1.00 53.89 154 ALA B N 1
ATOM 4248 C CA . ALA B 1 157 ? 52.152 65.660 109.278 1.00 53.28 154 ALA B CA 1
ATOM 4249 C C . ALA B 1 157 ? 53.062 64.467 109.488 1.00 53.89 154 ALA B C 1
ATOM 4250 O O . ALA B 1 157 ? 53.864 64.126 108.630 1.00 52.94 154 ALA B O 1
ATOM 4252 N N . LYS B 1 158 ? 52.898 63.805 110.622 1.00 55.47 155 LYS B N 1
ATOM 4253 C CA . LYS B 1 158 ? 53.714 62.641 110.957 1.00 57.21 155 LYS B CA 1
ATOM 4254 C C . LYS B 1 158 ? 53.213 61.355 110.334 1.00 56.27 155 LYS B C 1
ATOM 4255 O O . LYS B 1 158 ? 54.001 60.428 110.121 1.00 57.49 155 LYS B O 1
ATOM 4261 N N . LYS B 1 159 ? 51.905 61.272 110.102 1.00 54.56 156 LYS B N 1
ATOM 4262 C CA . LYS B 1 159 ? 51.277 60.003 109.779 1.00 54.16 156 LYS B CA 1
ATOM 4263 C C . LYS B 1 159 ? 49.979 60.159 108.989 1.00 51.94 156 LYS B C 1
ATOM 4264 O O . LYS B 1 159 ? 49.146 60.993 109.306 1.00 50.93 156 LYS B O 1
ATOM 4270 N N . TYR B 1 160 ? 49.842 59.337 107.953 1.00 50.33 157 TYR B N 1
ATOM 4271 C CA . TYR B 1 160 ? 48.654 59.284 107.128 1.00 48.22 157 TYR B CA 1
ATOM 4272 C C . TYR B 1 160 ? 48.095 57.878 107.224 1.00 48.69 157 TYR B C 1
ATOM 4273 O O . TYR B 1 160 ? 48.788 56.920 106.903 1.00 49.67 157 TYR B O 1
ATOM 4282 N N . PHE B 1 161 ? 46.835 57.774 107.628 1.00 48.34 158 PHE B N 1
ATOM 4283 C CA . PHE B 1 161 ? 46.131 56.510 107.704 1.00 48.62 158 PHE B CA 1
ATOM 4284 C C . PHE B 1 161 ? 45.093 56.427 106.586 1.00 47.45 158 PHE B C 1
ATOM 4285 O O . PHE B 1 161 ? 44.446 57.432 106.239 1.00 44.76 158 PHE B O 1
ATOM 4293 N N . CYS B 1 162 ? 44.932 55.234 106.023 1.00 47.56 159 CYS B N 1
ATOM 4294 C CA . CYS B 1 162 ? 43.840 54.999 105.098 1.00 47.88 159 CYS B CA 1
ATOM 4295 C C . CYS B 1 162 ? 43.480 53.536 105.154 1.00 48.94 159 CYS B C 1
ATOM 4296 O O . CYS B 1 162 ? 44.067 52.803 105.955 1.00 50.55 159 CYS B O 1
ATOM 4299 N N . VAL B 1 163 ? 42.466 53.125 104.398 1.00 49.21 160 VAL B N 1
ATOM 4300 C CA . VAL B 1 163 ? 41.928 51.766 104.532 1.00 51.73 160 VAL B CA 1
ATOM 4301 C C . VAL B 1 163 ? 42.328 50.946 103.345 1.00 53.21 160 VAL B C 1
ATOM 4302 O O . VAL B 1 163 ? 41.916 51.229 102.218 1.00 52.25 160 VAL B O 1
ATOM 4306 N N . SER B 1 164 ? 43.113 49.919 103.616 1.00 56.01 161 SER B N 1
ATOM 4307 C CA . SER B 1 164 ? 43.680 49.092 102.589 1.00 57.61 161 SER B CA 1
ATOM 4308 C C . SER B 1 164 ? 42.557 48.291 101.978 1.00 58.76 161 SER B C 1
ATOM 4309 O O . SER B 1 164 ? 41.452 48.260 102.518 1.00 57.94 161 SER B O 1
ATOM 4312 N N . THR B 1 165 ? 42.844 47.677 100.832 1.00 60.49 162 THR B N 1
ATOM 4313 C CA . THR B 1 165 ? 42.006 46.626 100.282 1.00 63.00 162 THR B CA 1
ATOM 4314 C C . THR B 1 165 ? 41.453 45.784 101.429 1.00 65.73 162 THR B C 1
ATOM 4315 O O . THR B 1 165 ? 41.938 45.867 102.560 1.00 67.22 162 THR B O 1
ATOM 4319 N N . ASP B 1 166 ? 40.427 44.988 101.150 1.00 67.51 163 ASP B N 1
ATOM 4320 C CA . ASP B 1 166 ? 39.772 44.206 102.207 1.00 70.58 163 ASP B CA 1
ATOM 4321 C C . ASP B 1 166 ? 40.339 42.792 102.268 1.00 73.03 163 ASP B C 1
ATOM 4322 O O . ASP B 1 166 ? 40.052 42.024 103.210 1.00 74.74 163 ASP B O 1
ATOM 4327 N N . LYS B 1 167 ? 41.147 42.468 101.257 1.00 73.15 164 LYS B N 1
ATOM 4328 C CA . LYS B 1 167 ? 41.640 41.107 101.017 1.00 75.51 164 LYS B CA 1
ATOM 4329 C C . LYS B 1 167 ? 43.122 41.127 100.628 1.00 74.51 164 LYS B C 1
ATOM 4330 O O . LYS B 1 167 ? 43.560 41.969 99.833 1.00 72.25 164 LYS B O 1
ATOM 4336 N N . ALA B 1 168 ? 43.881 40.178 101.154 1.00 75.66 165 ALA B N 1
ATOM 4337 C CA . ALA B 1 168 ? 45.262 40.009 100.726 1.00 75.47 165 ALA B CA 1
ATOM 4338 C C . ALA B 1 168 ? 45.376 39.797 99.188 1.00 74.03 165 ALA B C 1
ATOM 4339 O O . ALA B 1 168 ? 46.196 40.45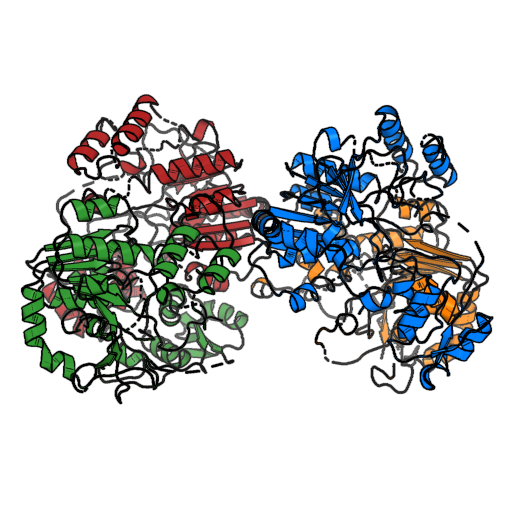1 98.514 1.00 72.92 165 ALA B O 1
ATOM 4341 N N . ALA B 1 169 ? 44.530 38.912 98.646 1.00 73.50 166 ALA B N 1
ATOM 4342 C CA . ALA B 1 169 ? 44.661 38.415 97.263 1.00 72.01 166 ALA B CA 1
ATOM 4343 C C . ALA B 1 169 ? 44.228 39.424 96.167 1.00 68.13 166 ALA B C 1
ATOM 4344 O O . ALA B 1 169 ? 44.278 40.630 96.367 1.00 66.01 166 ALA B O 1
ATOM 4346 N N . ASN B 1 170 ? 43.842 38.924 94.998 1.00 66.36 167 ASN B N 1
ATOM 4347 C CA . ASN B 1 170 ? 43.685 39.798 93.849 1.00 63.48 167 ASN B CA 1
ATOM 4348 C C . ASN B 1 170 ? 42.267 40.317 93.779 1.00 60.42 167 ASN B C 1
ATOM 4349 O O . ASN B 1 170 ? 41.323 39.600 94.071 1.00 60.39 167 ASN B O 1
ATOM 4354 N N . PRO B 1 171 ? 42.113 41.585 93.401 1.00 56.85 168 PRO B N 1
ATOM 4355 C CA . PRO B 1 171 ? 40.770 42.162 93.343 1.00 54.91 168 PRO B CA 1
ATOM 4356 C C . PRO B 1 171 ? 39.908 41.370 92.383 1.00 54.41 168 PRO B C 1
ATOM 4357 O O . PRO B 1 171 ? 40.434 40.824 91.410 1.00 54.91 168 PRO B O 1
ATOM 4361 N N . VAL B 1 172 ? 38.618 41.263 92.658 1.00 53.68 169 VAL B N 1
ATOM 4362 C CA . VAL B 1 172 ? 37.711 40.650 91.677 1.00 54.18 169 VAL B CA 1
ATOM 4363 C C . VAL B 1 172 ? 36.842 41.691 90.978 1.00 51.96 169 VAL B C 1
ATOM 4364 O O . VAL B 1 172 ? 36.391 41.439 89.852 1.00 53.12 169 VAL B O 1
ATOM 4368 N N . ASN B 1 173 ? 36.669 42.864 91.595 1.00 48.76 170 ASN B N 1
ATOM 4369 C CA . ASN B 1 173 ? 35.847 43.923 91.024 1.00 45.85 170 ASN B CA 1
ATOM 4370 C C . ASN B 1 173 ? 36.598 45.233 90.841 1.00 42.84 170 ASN B C 1
ATOM 4371 O O . ASN B 1 173 ? 37.787 45.355 91.170 1.00 41.76 170 ASN B O 1
ATOM 4392 N N . GLY B 1 176 ? 37.757 46.978 94.438 1.00 35.93 173 GLY B N 1
ATOM 4393 C CA . GLY B 1 176 ? 39.040 46.425 94.901 1.00 37.74 173 GLY B CA 1
ATOM 4394 C C . GLY B 1 176 ? 40.224 46.829 94.016 1.00 37.48 173 GLY B C 1
ATOM 4395 O O . GLY B 1 176 ? 41.266 47.230 94.493 1.00 37.79 173 GLY B O 1
ATOM 4396 N N . ALA B 1 177 ? 40.057 46.734 92.711 1.00 37.28 174 ALA B N 1
ATOM 4397 C CA . ALA B 1 177 ? 41.095 47.143 91.806 1.00 36.91 174 ALA B CA 1
ATOM 4398 C C . ALA B 1 177 ? 41.462 48.574 92.084 1.00 34.86 174 ALA B C 1
ATOM 4399 O O . ALA B 1 177 ? 42.636 48.894 92.091 1.00 34.54 174 ALA B O 1
ATOM 4401 N N . SER B 1 178 ? 40.486 49.430 92.363 1.00 34.25 175 SER B N 1
ATOM 4402 C CA . SER B 1 178 ? 40.798 50.857 92.625 1.00 32.76 175 SER B CA 1
ATOM 4403 C C . SER B 1 178 ? 41.555 50.994 93.937 1.00 34.22 175 SER B C 1
ATOM 4404 O O . SER B 1 178 ? 42.441 51.822 94.060 1.00 32.98 175 SER B O 1
ATOM 4407 N N . LYS B 1 179 ? 41.256 50.126 94.895 1.00 35.23 176 LYS B N 1
ATOM 4408 C CA . LYS B 1 179 ? 41.985 50.143 96.137 1.00 36.87 176 LYS B CA 1
ATOM 4409 C C . LYS B 1 179 ? 43.428 49.656 95.941 1.00 37.99 176 LYS B C 1
ATOM 4410 O O . LYS B 1 179 ? 44.351 50.167 96.597 1.00 37.54 176 LYS B O 1
ATOM 4416 N N . ARG B 1 180 ? 43.608 48.637 95.092 1.00 38.04 177 ARG B N 1
ATOM 4417 C CA . ARG B 1 180 ? 44.950 48.097 94.809 1.00 39.21 177 ARG B CA 1
ATOM 4418 C C . ARG B 1 180 ? 45.778 49.165 94.074 1.00 37.43 177 ARG B C 1
ATOM 4419 O O . ARG B 1 180 ? 46.968 49.359 94.355 1.00 38.28 177 ARG B O 1
ATOM 4427 N N . ILE B 1 181 ? 45.155 49.879 93.151 1.00 34.09 178 ILE B N 1
ATOM 4428 C CA . ILE B 1 181 ? 45.877 50.935 92.476 1.00 33.05 178 ILE B CA 1
ATOM 4429 C C . ILE B 1 181 ? 46.210 52.058 93.449 1.00 33.41 178 ILE B C 1
ATOM 4430 O O . ILE B 1 181 ? 47.313 52.603 93.431 1.00 33.43 178 ILE B O 1
ATOM 4443 N N . GLU B 1 183 ? 46.876 51.727 96.478 1.00 36.47 180 GLU B N 1
ATOM 4444 C CA . GLU B 1 183 ? 48.026 51.261 97.258 1.00 39.80 180 GLU B CA 1
ATOM 4445 C C . GLU B 1 183 ? 49.362 51.505 96.566 1.00 41.01 180 GLU B C 1
ATOM 4446 O O . GLU B 1 183 ? 50.349 51.765 97.232 1.00 42.40 180 GLU B O 1
ATOM 4460 N N . PHE B 1 185 ? 50.048 53.971 94.506 1.00 40.91 182 PHE B N 1
ATOM 4461 C CA . PHE B 1 185 ? 50.365 55.397 94.693 1.00 41.32 182 PHE B CA 1
ATOM 4462 C C . PHE B 1 185 ? 50.808 55.664 96.127 1.00 42.09 182 PHE B C 1
ATOM 4463 O O . PHE B 1 185 ? 51.654 56.511 96.361 1.00 42.02 182 PHE B O 1
ATOM 4471 N N . LEU B 1 186 ? 50.227 54.953 97.085 1.00 42.94 183 LEU B N 1
ATOM 4472 C CA . LEU B 1 186 ? 50.673 55.054 98.472 1.00 44.43 183 LEU B CA 1
ATOM 4473 C C . LEU B 1 186 ? 52.139 54.725 98.620 1.00 45.56 183 LEU B C 1
ATOM 4474 O O . LEU B 1 186 ? 52.856 55.403 99.353 1.00 44.09 183 LEU B O 1
ATOM 4487 N N . ARG B 1 188 ? 54.727 54.834 96.591 1.00 47.51 185 ARG B N 1
ATOM 4488 C CA . ARG B 1 188 ? 55.566 55.953 96.167 1.00 48.25 185 ARG B CA 1
ATOM 4489 C C . ARG B 1 188 ? 55.589 57.039 97.246 1.00 48.61 185 ARG B C 1
ATOM 4490 O O . ARG B 1 188 ? 56.636 57.586 97.564 1.00 49.95 185 ARG B O 1
ATOM 4498 N N . LYS B 1 189 ? 54.434 57.344 97.824 1.00 48.30 186 LYS B N 1
ATOM 4499 C CA . LYS B 1 189 ? 54.370 58.394 98.869 1.00 48.20 186 LYS B CA 1
ATOM 4500 C C . LYS B 1 189 ? 55.040 58.010 100.187 1.00 49.62 186 LYS B C 1
ATOM 4501 O O . LYS B 1 189 ? 55.473 58.881 100.918 1.00 50.37 186 LYS B O 1
ATOM 4507 N N . SER B 1 190 ? 55.134 56.723 100.498 1.00 50.61 187 SER B N 1
ATOM 4508 C CA . SER B 1 190 ? 55.699 56.291 101.792 1.00 52.99 187 SER B CA 1
ATOM 4509 C C . SER B 1 190 ? 57.221 56.531 101.937 1.00 55.61 187 SER B C 1
ATOM 4510 O O . SER B 1 190 ? 57.814 56.305 102.999 1.00 56.22 187 SER B O 1
ATOM 4513 N N . GLU B 1 191 ? 57.835 56.950 100.837 1.00 57.34 188 GLU B N 1
ATOM 4514 C CA . GLU B 1 191 ? 59.195 57.473 100.817 1.00 60.15 188 GLU B CA 1
ATOM 4515 C C . GLU B 1 191 ? 59.307 58.818 101.560 1.00 60.35 188 GLU B C 1
ATOM 4516 O O . GLU B 1 191 ? 60.410 59.211 101.921 1.00 62.99 188 GLU B O 1
ATOM 4522 N N . GLU B 1 192 ? 58.181 59.507 101.801 1.00 58.71 189 GLU B N 1
ATOM 4523 C CA . GLU B 1 192 ? 58.181 60.870 102.363 1.00 58.18 189 GLU B CA 1
ATOM 4524 C C . GLU B 1 192 ? 57.423 61.065 103.680 1.00 56.92 189 GLU B C 1
ATOM 4525 O O . GLU B 1 192 ? 57.586 62.087 104.349 1.00 58.12 189 GLU B O 1
ATOM 4531 N N . ILE B 1 193 ? 56.570 60.119 104.037 1.00 55.17 190 ILE B N 1
ATOM 4532 C CA . ILE B 1 193 ? 55.726 60.222 105.222 1.00 53.07 190 ILE B CA 1
ATOM 4533 C C . ILE B 1 193 ? 55.366 58.807 105.646 1.00 52.71 190 ILE B C 1
ATOM 4534 O O . ILE B 1 193 ? 55.264 57.920 104.806 1.00 52.17 190 ILE B O 1
ATOM 4539 N N . ALA B 1 194 ? 55.221 58.577 106.943 1.00 53.10 191 ALA B N 1
ATOM 4540 C CA . ALA B 1 194 ? 54.763 57.286 107.445 1.00 53.24 191 ALA B CA 1
ATOM 4541 C C . ALA B 1 194 ? 53.312 57.065 107.031 1.00 52.25 191 ALA B C 1
ATOM 4542 O O . ALA B 1 194 ? 52.453 57.938 107.179 1.00 50.75 191 ALA B O 1
ATOM 4544 N N . ILE B 1 195 ? 53.033 55.877 106.520 1.00 52.65 192 ILE B N 1
ATOM 4545 C CA . ILE B 1 195 ? 51.701 55.552 106.060 1.00 51.13 192 ILE B CA 1
ATOM 4546 C C . ILE B 1 195 ? 51.293 54.252 106.660 1.00 52.07 192 ILE B C 1
ATOM 4547 O O . ILE B 1 195 ? 52.023 53.281 106.550 1.00 53.67 192 ILE B O 1
ATOM 4552 N N . SER B 1 196 ? 50.145 54.210 107.323 1.00 51.73 193 SER B N 1
ATOM 4553 C CA . SER B 1 196 ? 49.638 52.915 107.735 1.00 53.00 193 SER B CA 1
ATOM 4554 C C . SER B 1 196 ? 48.217 52.733 107.310 1.00 52.25 193 SER B C 1
ATOM 4555 O O . SER B 1 196 ? 47.472 53.693 107.084 1.00 49.67 193 SER B O 1
ATOM 4558 N N . THR B 1 197 ? 47.850 51.478 107.147 1.00 53.72 194 THR B N 1
ATOM 4559 C CA . THR B 1 197 ? 46.566 51.163 106.592 1.00 53.81 194 THR B CA 1
ATOM 4560 C C . THR B 1 197 ? 45.879 50.220 107.559 1.00 56.37 194 THR B C 1
ATOM 4561 O O . THR B 1 197 ? 46.495 49.759 108.532 1.00 58.61 194 THR B O 1
ATOM 4565 N N . ALA B 1 198 ? 44.595 49.984 107.325 1.00 56.34 195 ALA B N 1
ATOM 4566 C CA . ALA B 1 198 ? 43.848 48.972 108.056 1.00 58.00 195 ALA B CA 1
ATOM 4567 C C . ALA B 1 198 ? 43.151 48.109 107.040 1.00 58.40 195 ALA B C 1
ATOM 4568 O O . ALA B 1 198 ? 42.596 48.607 106.068 1.00 55.45 195 ALA B O 1
ATOM 4570 N N . ARG B 1 199 ? 43.227 46.811 107.249 1.00 61.59 196 ARG B N 1
ATOM 4571 C CA . ARG B 1 199 ? 42.528 45.852 106.431 1.00 64.00 196 ARG B CA 1
ATOM 4572 C C . ARG B 1 199 ? 41.474 45.200 107.314 1.00 67.22 196 ARG B C 1
ATOM 4573 O O . ARG B 1 199 ? 41.792 44.666 108.389 1.00 69.41 196 ARG B O 1
ATOM 4581 N N . PHE B 1 200 ? 40.211 45.278 106.900 1.00 68.61 197 PHE B N 1
ATOM 4582 C CA . PHE B 1 200 ? 39.117 44.701 107.707 1.00 71.89 197 PHE B CA 1
ATOM 4583 C C . PHE B 1 200 ? 37.855 44.423 106.894 1.00 72.02 197 PHE B C 1
ATOM 4584 O O . PHE B 1 200 ? 37.782 44.747 105.705 1.00 70.89 197 PHE B O 1
ATOM 4592 N N . ALA B 1 201 ? 36.894 43.774 107.553 1.00 74.51 198 ALA B N 1
ATOM 4593 C CA . ALA B 1 201 ? 35.679 43.267 106.919 1.00 75.12 198 ALA B CA 1
ATOM 4594 C C . ALA B 1 201 ? 34.489 43.227 107.897 1.00 76.67 198 ALA B C 1
ATOM 4595 O O . ALA B 1 201 ? 34.621 42.769 109.039 1.00 78.34 198 ALA B O 1
ATOM 4597 N N . ASN B 1 202 ? 33.347 43.726 107.422 1.00 76.04 199 ASN B N 1
ATOM 4598 C CA . ASN B 1 202 ? 32.026 43.504 108.025 1.00 77.98 199 ASN B CA 1
ATOM 4599 C C . ASN B 1 202 ? 31.750 44.255 109.327 1.00 78.24 199 ASN B C 1
ATOM 4600 O O . ASN B 1 202 ? 31.492 43.648 110.389 1.00 80.23 199 ASN B O 1
ATOM 4605 N N . VAL B 1 203 ? 31.772 45.583 109.221 1.00 75.79 200 VAL B N 1
ATOM 4606 C CA . VAL B 1 203 ? 31.340 46.439 110.325 1.00 75.93 200 VAL B CA 1
ATOM 4607 C C . VAL B 1 203 ? 29.806 46.456 110.282 1.00 75.77 200 VAL B C 1
ATOM 4608 O O . VAL B 1 203 ? 29.227 46.900 109.290 1.00 73.77 200 VAL B O 1
ATOM 4612 N N . ALA B 1 204 ? 29.159 45.924 111.324 1.00 77.43 201 ALA B N 1
ATOM 4613 C CA . ALA B 1 204 ? 27.702 45.753 111.314 1.00 77.96 201 ALA B CA 1
ATOM 4614 C C . ALA B 1 204 ? 27.043 47.122 111.264 1.00 76.06 201 ALA B C 1
ATOM 4615 O O . ALA B 1 204 ? 27.534 48.079 111.882 1.00 75.20 201 ALA B O 1
ATOM 4617 N N . PHE B 1 205 ? 25.960 47.214 110.492 1.00 75.16 202 PHE B N 1
ATOM 4618 C CA . PHE B 1 205 ? 25.141 48.438 110.379 1.00 73.66 202 PHE B CA 1
ATOM 4619 C C . PHE B 1 205 ? 25.840 49.594 109.669 1.00 70.51 202 PHE B C 1
ATOM 4620 O O . PHE B 1 205 ? 25.362 50.732 109.714 1.00 69.39 202 PHE B O 1
ATOM 4628 N N . SER B 1 206 ? 26.939 49.315 108.978 1.00 68.82 203 SER B N 1
ATOM 4629 C CA . SER B 1 206 ? 27.562 50.361 108.152 1.00 66.66 203 SER B CA 1
ATOM 4630 C C . SER B 1 206 ? 26.547 50.956 107.181 1.00 64.87 203 SER B C 1
ATOM 4631 O O . SER B 1 206 ? 25.616 50.279 106.719 1.00 65.62 203 SER B O 1
ATOM 4634 N N . ASP B 1 207 ? 26.716 52.236 106.898 1.00 62.81 204 ASP B N 1
ATOM 4635 C CA . ASP B 1 207 ? 25.899 52.877 105.907 1.00 61.20 204 ASP B CA 1
ATOM 4636 C C . ASP B 1 207 ? 25.997 52.101 104.576 1.00 61.05 204 ASP B C 1
ATOM 4637 O O . ASP B 1 207 ? 27.099 51.742 104.132 1.00 60.23 204 ASP B O 1
ATOM 4642 N N . GLY B 1 208 ? 24.831 51.834 103.976 1.00 61.58 205 GLY B N 1
ATOM 4643 C CA . GLY B 1 208 ? 24.731 51.141 102.687 1.00 61.39 205 GLY B CA 1
ATOM 4644 C C . GLY B 1 208 ? 24.752 49.613 102.741 1.00 63.08 205 GLY B C 1
ATOM 4645 O O . GLY B 1 208 ? 24.575 48.979 101.700 1.00 63.27 205 GLY B O 1
ATOM 4646 N N . SER B 1 209 ? 24.965 49.022 103.928 1.00 64.40 206 SER B N 1
ATOM 4647 C CA . SER B 1 209 ? 25.072 47.560 104.073 1.00 65.95 206 SER B CA 1
ATOM 4648 C C . SER B 1 209 ? 23.737 46.896 103.789 1.00 67.41 206 SER B C 1
ATOM 4649 O O . SER B 1 209 ? 22.694 47.412 104.190 1.00 67.87 206 SER B O 1
ATOM 4652 N N . ARG B 1 217 ? 13.646 49.845 106.127 1.00 88.52 214 ARG B N 1
ATOM 4653 C CA . ARG B 1 217 ? 12.636 48.795 105.886 1.00 91.24 214 ARG B CA 1
ATOM 4654 C C . ARG B 1 217 ? 11.538 48.735 106.945 1.00 93.75 214 ARG B C 1
ATOM 4655 O O . ARG B 1 217 ? 10.372 48.579 106.586 1.00 95.08 214 ARG B O 1
ATOM 4663 N N . ILE B 1 218 ? 11.900 48.828 108.229 1.00 94.74 215 ILE B N 1
ATOM 4664 C CA . ILE B 1 218 ? 10.897 48.852 109.319 1.00 97.54 215 ILE B CA 1
ATOM 4665 C C . ILE B 1 218 ? 10.215 50.220 109.407 1.00 96.82 215 ILE B C 1
ATOM 4666 O O . ILE B 1 218 ? 9.001 50.300 109.660 1.00 98.68 215 ILE B O 1
ATOM 4671 N N . GLN B 1 219 ? 10.999 51.284 109.211 1.00 94.23 216 GLN B N 1
ATOM 4672 C CA . GLN B 1 219 ? 10.449 52.635 109.100 1.00 93.36 216 GLN B CA 1
ATOM 4673 C C . GLN B 1 219 ? 9.359 52.671 108.032 1.00 93.30 216 GLN B C 1
ATOM 4674 O O . GLN B 1 219 ? 8.252 53.162 108.279 1.00 94.73 216 GLN B O 1
ATOM 4680 N N . LYS B 1 220 ? 9.660 52.091 106.871 1.00 91.69 217 LYS B N 1
ATOM 4681 C CA . LYS B 1 220 ? 8.736 52.088 105.736 1.00 91.33 217 LYS B CA 1
ATOM 4682 C C . LYS B 1 220 ? 7.865 50.810 105.621 1.00 93.72 217 LYS B C 1
ATOM 4683 O O . LYS B 1 220 ? 7.406 50.487 104.529 1.00 93.36 217 LYS B O 1
ATOM 4689 N N . ASN B 1 221 ? 7.624 50.107 106.732 1.00 96.01 218 ASN B N 1
ATOM 4690 C CA . ASN B 1 221 ? 6.899 48.810 106.734 1.00 98.96 218 ASN B CA 1
ATOM 4691 C C . ASN B 1 221 ? 7.075 47.996 105.449 1.00 98.48 218 ASN B C 1
ATOM 4692 O O . ASN B 1 221 ? 6.108 47.643 104.761 1.00 99.47 218 ASN B O 1
ATOM 4697 N N . GLN B 1 222 ? 8.337 47.722 105.139 1.00 96.94 219 GLN B N 1
ATOM 4698 C CA . GLN B 1 222 ? 8.703 46.857 104.031 1.00 96.83 219 GLN B CA 1
ATOM 4699 C C . GLN B 1 222 ? 9.314 45.575 104.600 1.00 99.04 219 GLN B C 1
ATOM 4700 O O . GLN B 1 222 ? 9.945 45.612 105.662 1.00 99.36 219 GLN B O 1
ATOM 4706 N N . PRO B 1 223 ? 9.126 44.436 103.902 1.00 101.16 220 PRO B N 1
ATOM 4707 C CA . PRO B 1 223 ? 9.778 43.172 104.290 1.00 103.05 220 PRO B CA 1
ATOM 4708 C C . PRO B 1 223 ? 11.306 43.284 104.438 1.00 101.30 220 PRO B C 1
ATOM 4709 O O . PRO B 1 223 ? 11.923 44.188 103.861 1.00 98.23 220 PRO B O 1
ATOM 4713 N N . ILE B 1 224 ? 11.910 42.382 105.211 1.00 103.29 221 ILE B N 1
ATOM 4714 C CA . ILE B 1 224 ? 13.365 42.167 105.116 1.00 101.95 221 ILE B CA 1
ATOM 4715 C C . ILE B 1 224 ? 13.606 40.761 104.572 1.00 103.55 221 ILE B C 1
ATOM 4716 O O . ILE B 1 224 ? 12.680 39.936 104.539 1.00 106.13 221 ILE B O 1
ATOM 4721 N N . ARG B 1 232 ? 28.843 34.365 108.919 1.00 99.61 229 ARG B N 1
ATOM 4722 C CA A ARG B 1 232 ? 29.922 35.318 108.698 0.60 96.84 229 ARG B CA 1
ATOM 4723 C CA B ARG B 1 232 ? 30.013 35.224 108.733 0.40 97.18 229 ARG B CA 1
ATOM 4724 C C . ARG B 1 232 ? 30.324 36.013 110.017 1.00 97.29 229 ARG B C 1
ATOM 4725 O O . ARG B 1 232 ? 29.569 35.955 111.003 1.00 99.13 229 ARG B O 1
ATOM 4740 N N . TYR B 1 233 ? 31.489 36.683 110.028 1.00 95.78 230 TYR B N 1
ATOM 4741 C CA . TYR B 1 233 ? 31.982 37.446 111.204 1.00 95.96 230 TYR B CA 1
ATOM 4742 C C . TYR B 1 233 ? 31.716 38.945 111.095 1.00 92.82 230 TYR B C 1
ATOM 4743 O O . TYR B 1 233 ? 31.952 39.553 110.050 1.00 90.68 230 TYR B O 1
ATOM 4752 N N . PHE B 1 234 ? 31.277 39.544 112.197 1.00 93.19 231 PHE B N 1
ATOM 4753 C CA . PHE B 1 234 ? 31.061 40.979 112.250 1.00 90.38 231 PHE B CA 1
ATOM 4754 C C . PHE B 1 234 ? 31.883 41.654 113.336 1.00 90.41 231 PHE B C 1
ATOM 4755 O O . PHE B 1 234 ? 32.149 41.083 114.395 1.00 92.65 231 PHE B O 1
ATOM 4763 N N . VAL B 1 235 ? 32.279 42.889 113.044 1.00 87.90 232 VAL B N 1
ATOM 4764 C CA . VAL B 1 235 ? 32.930 43.756 114.008 1.00 87.42 232 VAL B CA 1
ATOM 4765 C C . VAL B 1 235 ? 32.018 44.967 114.173 1.00 85.96 232 VAL B C 1
ATOM 4766 O O . VAL B 1 235 ? 31.205 45.256 113.290 1.00 84.46 232 VAL B O 1
ATOM 4770 N N . THR B 1 236 ? 32.103 45.622 115.330 1.00 86.60 233 THR B N 1
ATOM 4771 C CA . THR B 1 236 ? 31.221 46.756 115.652 1.00 85.68 233 THR B CA 1
ATOM 4772 C C . THR B 1 236 ? 31.809 48.052 115.121 1.00 82.81 233 THR B C 1
ATOM 4773 O O . THR B 1 236 ? 33.008 48.111 114.816 1.00 81.40 233 THR B O 1
ATOM 4777 N N . PRO B 1 237 ? 30.975 49.106 115.027 1.00 81.77 234 PRO B N 1
ATOM 4778 C CA . PRO B 1 237 ? 31.550 50.362 114.527 1.00 79.40 234 PRO B CA 1
ATOM 4779 C C . PRO B 1 237 ? 32.663 50.881 115.447 1.00 79.19 234 PRO B C 1
ATOM 4780 O O . PRO B 1 237 ? 33.698 51.352 114.958 1.00 78.01 234 PRO B O 1
ATOM 4784 N N . GLN B 1 238 ? 32.471 50.766 116.753 1.00 80.24 235 GLN B N 1
ATOM 4785 C CA . GLN B 1 238 ? 33.481 51.233 117.691 1.00 80.54 235 GLN B CA 1
ATOM 4786 C C . GLN B 1 238 ? 34.807 50.458 117.578 1.00 80.88 235 GLN B C 1
ATOM 4787 O O . GLN B 1 238 ? 35.890 51.037 117.732 1.00 80.76 235 GLN B O 1
ATOM 4793 N N . GLU B 1 239 ? 34.729 49.157 117.318 1.00 81.33 236 GLU B N 1
ATOM 4794 C CA . GLU B 1 239 ? 35.939 48.370 117.082 1.00 81.15 236 GLU B CA 1
ATOM 4795 C C . GLU B 1 239 ? 36.690 48.802 115.811 1.00 77.99 236 GLU B C 1
ATOM 4796 O O . GLU B 1 239 ? 37.914 48.765 115.773 1.00 77.64 236 GLU B O 1
ATOM 4802 N N . SER B 1 240 ? 35.960 49.256 114.797 1.00 75.40 237 SER B N 1
ATOM 4803 C CA . SER B 1 240 ? 36.585 49.726 113.564 1.00 72.80 237 SER B CA 1
ATOM 4804 C C . SER B 1 240 ? 37.290 51.075 113.745 1.00 70.97 237 SER B C 1
ATOM 4805 O O . SER B 1 240 ? 38.200 51.405 112.988 1.00 69.05 237 SER B O 1
ATOM 4808 N N . GLY B 1 241 ? 36.879 51.840 114.754 1.00 71.44 238 GLY B N 1
ATOM 4809 C CA . GLY B 1 241 ? 37.444 53.174 114.992 1.00 69.94 238 GLY B CA 1
ATOM 4810 C C . GLY B 1 241 ? 38.705 53.092 115.821 1.00 70.72 238 GLY B C 1
ATOM 4811 O O . GLY B 1 241 ? 39.622 53.899 115.665 1.00 69.28 238 GLY B O 1
ATOM 4812 N N . GLU B 1 242 ? 38.737 52.114 116.719 1.00 72.67 239 GLU B N 1
ATOM 4813 C CA . GLU B 1 242 ? 39.891 51.894 117.574 1.00 74.24 239 GLU B CA 1
ATOM 4814 C C . GLU B 1 242 ? 41.071 51.355 116.757 1.00 73.87 239 GLU B C 1
ATOM 4815 O O . GLU B 1 242 ? 42.204 51.775 116.977 1.00 74.04 239 GLU B O 1
ATOM 4821 N N . LEU B 1 243 ? 40.789 50.449 115.811 1.00 73.41 240 LEU B N 1
ATOM 4822 C CA . LEU B 1 243 ? 41.810 49.845 114.928 1.00 72.83 240 LEU B CA 1
ATOM 4823 C C . LEU B 1 243 ? 42.463 50.913 114.065 1.00 70.61 240 LEU B C 1
ATOM 4824 O O . LEU B 1 243 ? 43.693 51.043 114.027 1.00 70.17 240 LEU B O 1
ATOM 4829 N N . CYS B 1 244 ? 41.630 51.676 113.363 1.00 68.83 241 CYS B N 1
ATOM 4830 C CA . CYS B 1 244 ? 42.129 52.774 112.561 1.00 67.13 241 CYS B CA 1
ATOM 4831 C C . CYS B 1 244 ? 42.983 53.703 113.422 1.00 67.25 241 CYS B C 1
ATOM 4832 O O . CYS B 1 244 ? 44.082 54.085 113.030 1.00 66.66 241 CYS B O 1
ATOM 4835 N N . LEU B 1 245 ? 42.496 54.018 114.620 1.00 68.51 242 LEU B N 1
ATOM 4836 C CA . LEU B 1 245 ? 43.243 54.840 115.566 1.00 68.88 242 LEU B CA 1
ATOM 4837 C C . LEU B 1 245 ? 44.553 54.180 116.026 1.00 70.40 242 LEU B C 1
ATOM 4838 O O . LEU B 1 245 ? 45.591 54.844 116.105 1.00 69.73 242 LEU B O 1
ATOM 4851 N N . SER B 1 247 ? 46.333 51.885 114.448 1.00 72.11 244 SER B N 1
ATOM 4852 C CA . SER B 1 247 ? 47.225 51.926 113.302 1.00 71.81 244 SER B CA 1
ATOM 4853 C C . SER B 1 247 ? 47.747 53.346 113.073 1.00 70.54 244 SER B C 1
ATOM 4854 O O . SER B 1 247 ? 48.930 53.539 112.800 1.00 70.49 244 SER B O 1
ATOM 4857 N N . CYS B 1 248 ? 46.872 54.338 113.194 1.00 70.03 245 CYS B N 1
ATOM 4858 C CA . CYS B 1 248 ? 47.289 55.738 113.033 1.00 69.32 245 CYS B CA 1
ATOM 4859 C C . CYS B 1 248 ? 48.431 56.082 113.987 1.00 71.17 245 CYS B C 1
ATOM 4860 O O . CYS B 1 248 ? 49.481 56.576 113.561 1.00 71.20 245 CYS B O 1
ATOM 4863 N N . ILE B 1 249 ? 48.242 55.776 115.270 1.00 73.02 246 ILE B N 1
ATOM 4864 C CA . ILE B 1 249 ? 49.149 56.253 116.302 1.00 73.94 246 ILE B CA 1
ATOM 4865 C C . ILE B 1 249 ? 50.395 55.401 116.384 1.00 75.28 246 ILE B C 1
ATOM 4866 O O . ILE B 1 249 ? 51.504 55.932 116.456 1.00 75.43 246 ILE B O 1
ATOM 4871 N N . PHE B 1 250 ? 50.211 54.086 116.347 1.00 76.25 247 PHE B N 1
ATOM 4872 C CA . PHE B 1 250 ? 51.293 53.147 116.671 1.00 78.04 247 PHE B CA 1
ATOM 4873 C C . PHE B 1 250 ? 51.839 52.400 115.465 1.00 77.53 247 PHE B C 1
ATOM 4874 O O . PHE B 1 250 ? 52.850 51.720 115.581 1.00 78.49 247 PHE B O 1
ATOM 4882 N N . GLY B 1 251 ? 51.159 52.521 114.321 1.00 75.39 248 GLY B N 1
ATOM 4883 C CA . GLY B 1 251 ? 51.581 51.853 113.100 1.00 74.97 248 GLY B CA 1
ATOM 4884 C C . GLY B 1 251 ? 52.810 52.498 112.481 1.00 74.37 248 GLY B C 1
ATOM 4885 O O . GLY B 1 251 ? 52.872 53.714 112.354 1.00 73.14 248 GLY B O 1
ATOM 4886 N N . GLU B 1 252 ? 53.791 51.669 112.125 1.00 75.54 249 GLU B N 1
ATOM 4887 C CA . GLU B 1 252 ? 55.019 52.117 111.464 1.00 75.40 249 GLU B CA 1
ATOM 4888 C C . GLU B 1 252 ? 54.785 52.248 109.954 1.00 73.29 249 GLU B C 1
ATOM 4889 O O . GLU B 1 252 ? 53.776 51.773 109.426 1.00 72.05 249 GLU B O 1
ATOM 4895 N N . ASN B 1 253 ? 55.737 52.856 109.252 1.00 72.85 250 ASN B N 1
ATOM 4896 C CA . ASN B 1 253 ? 55.571 53.060 107.824 1.00 71.48 250 ASN B CA 1
ATOM 4897 C C . ASN B 1 253 ? 55.342 51.740 107.055 1.00 71.66 250 ASN B C 1
ATOM 4898 O O . ASN B 1 253 ? 56.085 50.755 107.230 1.00 72.66 250 ASN B O 1
ATOM 4903 N N . ARG B 1 254 ? 54.284 51.759 106.231 1.00 69.77 251 ARG B N 1
ATOM 4904 C CA . ARG B 1 254 ? 53.770 50.602 105.469 1.00 69.86 251 ARG B CA 1
ATOM 4905 C C . ARG B 1 254 ? 53.113 49.467 106.311 1.00 70.28 251 ARG B C 1
ATOM 4906 O O . ARG B 1 254 ? 52.780 48.404 105.768 1.00 70.76 251 ARG B O 1
ATOM 4914 N N . ASP B 1 255 ? 52.911 49.685 107.613 1.00 69.51 252 ASP B N 1
ATOM 4915 C CA . ASP B 1 255 ? 52.138 48.737 108.414 1.00 69.76 252 ASP B CA 1
ATOM 4916 C C . ASP B 1 255 ? 50.695 48.684 107.911 1.00 67.75 252 ASP B C 1
ATOM 4917 O O . ASP B 1 255 ? 50.094 49.721 107.660 1.00 64.80 252 ASP B O 1
ATOM 4922 N N . ILE B 1 256 ? 50.168 47.473 107.743 1.00 68.08 253 ILE B N 1
ATOM 4923 C CA . ILE B 1 256 ? 48.725 47.257 107.691 1.00 67.18 253 ILE B CA 1
ATOM 4924 C C . ILE B 1 256 ? 48.284 46.517 108.968 1.00 67.92 253 ILE B C 1
ATOM 4925 O O . ILE B 1 256 ? 48.612 45.361 109.144 1.00 69.61 253 ILE B O 1
ATOM 4930 N N . PHE B 1 257 ? 47.537 47.191 109.833 1.00 66.77 254 PHE B N 1
ATOM 4931 C CA . PHE B 1 257 ? 46.858 46.549 110.971 1.00 68.32 254 PHE B CA 1
ATOM 4932 C C . PHE B 1 257 ? 45.587 45.760 110.534 1.00 67.93 254 PHE B C 1
ATOM 4933 O O . PHE B 1 257 ? 44.818 46.216 109.660 1.00 65.31 254 PHE B O 1
ATOM 4941 N N . PHE B 1 258 ? 45.344 44.607 111.162 1.00 69.42 255 PHE B N 1
ATOM 4942 C CA . PHE B 1 258 ? 44.069 43.872 110.983 1.00 69.86 255 PHE B CA 1
ATOM 4943 C C . PHE B 1 258 ? 43.562 43.201 112.295 1.00 72.58 255 PHE B C 1
ATOM 4944 O O . PHE B 1 258 ? 44.326 43.064 113.265 1.00 73.02 255 PHE B O 1
ATOM 4952 N N . PRO B 1 259 ? 42.264 42.802 112.326 1.00 73.39 256 PRO B N 1
ATOM 4953 C CA . PRO B 1 259 ? 41.676 42.051 113.468 1.00 75.99 256 PRO B CA 1
ATOM 4954 C C . PRO B 1 259 ? 41.998 40.534 113.453 1.00 79.23 256 PRO B C 1
ATOM 4955 O O . PRO B 1 259 ? 41.844 39.886 112.406 1.00 78.96 256 PRO B O 1
ATOM 4959 N N . LYS B 1 260 ? 42.416 39.967 114.595 1.00 81.99 257 LYS B N 1
ATOM 4960 C CA . LYS B 1 260 ? 42.851 38.544 114.645 1.00 84.91 257 LYS B CA 1
ATOM 4961 C C . LYS B 1 260 ? 41.735 37.548 114.979 1.00 87.09 257 LYS B C 1
ATOM 4962 O O . LYS B 1 260 ? 40.601 37.939 115.246 1.00 86.78 257 LYS B O 1
ATOM 4968 N N . ASP B 1 333 ? 53.804 40.404 111.643 1.00 94.75 330 ASP B N 1
ATOM 4969 C CA . ASP B 1 333 ? 54.148 40.673 113.038 1.00 96.45 330 ASP B CA 1
ATOM 4970 C C . ASP B 1 333 ? 52.940 40.420 113.945 1.00 97.49 330 ASP B C 1
ATOM 4971 O O . ASP B 1 333 ? 52.056 41.278 114.085 1.00 95.45 330 ASP B O 1
ATOM 4984 N N . ALA B 1 335 ? 53.361 39.482 117.274 1.00 104.34 332 ALA B N 1
ATOM 4985 C CA . ALA B 1 335 ? 53.828 39.536 118.677 1.00 106.56 332 ALA B CA 1
ATOM 4986 C C . ALA B 1 335 ? 53.725 40.924 119.338 1.00 104.88 332 ALA B C 1
ATOM 4987 O O . ALA B 1 335 ? 53.694 41.014 120.568 1.00 106.53 332 ALA B O 1
ATOM 4989 N N . ARG B 1 336 ? 53.676 41.997 118.548 1.00 101.57 333 ARG B N 1
ATOM 4990 C CA . ARG B 1 336 ? 53.618 43.348 119.129 1.00 100.36 333 ARG B CA 1
ATOM 4991 C C . ARG B 1 336 ? 52.313 43.609 119.911 1.00 100.04 333 ARG B C 1
ATOM 4992 O O . ARG B 1 336 ? 52.338 44.301 120.932 1.00 100.47 333 ARG B O 1
ATOM 5000 N N . PHE B 1 337 ? 51.190 43.059 119.437 1.00 99.29 334 PHE B N 1
ATOM 5001 C CA . PHE B 1 337 ? 49.884 43.218 120.108 1.00 99.13 334 PHE B CA 1
ATOM 5002 C C . PHE B 1 337 ? 49.177 41.868 120.311 1.00 101.01 334 PHE B C 1
ATOM 5003 O O . PHE B 1 337 ? 49.651 40.837 119.827 1.00 102.17 334 PHE B O 1
ATOM 5011 N N . ASP B 1 338 ? 48.033 41.900 121.003 1.00 101.17 335 ASP B N 1
ATOM 5012 C CA . ASP B 1 338 ? 47.295 40.691 121.411 1.00 103.56 335 ASP B CA 1
ATOM 5013 C C . ASP B 1 338 ? 46.154 40.271 120.459 1.00 102.08 335 ASP B C 1
ATOM 5014 O O . ASP B 1 338 ? 46.036 39.101 120.093 1.00 103.34 335 ASP B O 1
ATOM 5019 N N . ASN B 1 339 ? 45.312 41.231 120.092 1.00 99.48 336 ASN B N 1
ATOM 5020 C CA . ASN B 1 339 ? 44.209 41.035 119.134 1.00 97.94 336 ASN B CA 1
ATOM 5021 C C . ASN B 1 339 ? 44.468 41.715 117.779 1.00 94.82 336 ASN B C 1
ATOM 5022 O O . ASN B 1 339 ? 43.675 41.568 116.847 1.00 93.40 336 ASN B O 1
ATOM 5027 N N . LEU B 1 340 ? 45.589 42.434 117.680 1.00 94.09 337 LEU B N 1
ATOM 5028 C CA . LEU B 1 340 ? 45.988 43.161 116.462 1.00 91.44 337 LEU B CA 1
ATOM 5029 C C . LEU B 1 340 ? 47.176 42.502 115.746 1.00 92.11 337 LEU B C 1
ATOM 5030 O O . LEU B 1 340 ? 48.224 42.248 116.364 1.00 94.14 337 LEU B O 1
ATOM 5035 N N . GLY B 1 341 ? 47.002 42.224 114.452 1.00 90.78 338 GLY B N 1
ATOM 5036 C CA . GLY B 1 341 ? 48.082 41.753 113.583 1.00 90.77 338 GLY B CA 1
ATOM 5037 C C . GLY B 1 341 ? 48.621 42.904 112.753 1.00 88.34 338 GLY B C 1
ATOM 5038 O O . GLY B 1 341 ? 47.966 43.951 112.619 1.00 86.46 338 GLY B O 1
ATOM 5039 N N . ILE B 1 342 ? 49.815 42.722 112.190 1.00 88.64 339 ILE B N 1
ATOM 5040 C CA . ILE B 1 342 ? 50.438 43.750 111.354 1.00 86.68 339 ILE B CA 1
ATOM 5041 C C . ILE B 1 342 ? 51.109 43.117 110.130 1.00 86.74 339 ILE B C 1
ATOM 5042 O O . ILE B 1 342 ? 52.026 42.308 110.271 1.00 88.56 339 ILE B O 1
ATOM 5047 N N . ILE B 1 343 ? 50.650 43.478 108.932 1.00 84.92 340 ILE B N 1
ATOM 5048 C CA . ILE B 1 343 ? 51.354 43.102 107.693 1.00 84.92 340 ILE B CA 1
ATOM 5049 C C . ILE B 1 343 ? 52.469 44.133 107.401 1.00 84.04 340 ILE B C 1
ATOM 5050 O O . ILE B 1 343 ? 52.178 45.301 107.135 1.00 82.10 340 ILE B O 1
ATOM 5055 N N . LYS B 1 344 ? 53.736 43.706 107.478 1.00 85.99 341 LYS B N 1
ATOM 5056 C CA . LYS B 1 344 ? 54.875 44.550 107.065 1.00 85.65 341 LYS B CA 1
ATOM 5057 C C . LYS B 1 344 ? 54.911 44.631 105.535 1.00 84.55 341 LYS B C 1
ATOM 5058 O O . LYS B 1 344 ? 54.848 43.608 104.850 1.00 84.86 341 LYS B O 1
ATOM 5064 N N . ASN B 1 345 ? 54.999 45.846 105.002 1.00 83.34 342 ASN B N 1
ATOM 5065 C CA . ASN B 1 345 ? 54.681 46.080 103.583 1.00 82.20 342 ASN B CA 1
ATOM 5066 C C . ASN B 1 345 ? 55.584 47.143 102.933 1.00 81.34 342 ASN B C 1
ATOM 5067 O O . ASN B 1 345 ? 56.801 47.183 103.155 1.00 82.44 342 ASN B O 1
ATOM 5072 N N . TYR B 1 349 ? 56.267 49.244 93.999 1.00 57.79 346 TYR B N 1
ATOM 5073 C CA . TYR B 1 349 ? 55.531 49.921 92.927 1.00 55.79 346 TYR B CA 1
ATOM 5074 C C . TYR B 1 349 ? 56.424 50.130 91.668 1.00 55.29 346 TYR B C 1
ATOM 5075 O O . TYR B 1 349 ? 57.662 49.982 91.748 1.00 57.01 346 TYR B O 1
ATOM 5084 N N . GLN B 1 350 ? 55.784 50.410 90.523 1.00 52.48 347 GLN B N 1
ATOM 5085 C CA A GLN B 1 350 ? 56.472 50.823 89.304 0.60 52.25 347 GLN B CA 1
ATOM 5086 C CA B GLN B 1 350 ? 56.507 50.845 89.321 0.40 51.87 347 GLN B CA 1
ATOM 5087 C C . GLN B 1 350 ? 56.096 52.278 88.997 1.00 49.97 347 GLN B C 1
ATOM 5088 O O . GLN B 1 350 ? 54.941 52.603 88.931 1.00 48.22 347 GLN B O 1
ATOM 5099 N N . GLN B 1 351 ? 57.087 53.137 88.834 1.00 49.43 348 GLN B N 1
ATOM 5100 C CA . GLN B 1 351 ? 56.888 54.554 88.544 1.00 47.49 348 GLN B CA 1
ATOM 5101 C C . GLN B 1 351 ? 56.172 54.717 87.214 1.00 44.78 348 GLN B C 1
ATOM 5102 O O . GLN B 1 351 ? 55.301 55.574 87.064 1.00 41.25 348 GLN B O 1
ATOM 5108 N N . GLU B 1 352 ? 56.559 53.886 86.250 1.00 44.43 349 GLU B N 1
ATOM 5109 C CA . GLU B 1 352 ? 56.018 53.969 84.905 1.00 42.90 349 GLU B CA 1
ATOM 5110 C C . GLU B 1 352 ? 54.538 53.558 84.832 1.00 40.62 349 GLU B C 1
ATOM 5111 O O . GLU B 1 352 ? 53.820 54.095 84.014 1.00 37.40 349 GLU B O 1
ATOM 5117 N N . LEU B 1 353 ? 54.085 52.585 85.634 1.00 40.21 350 LEU B N 1
ATOM 5118 C CA . LEU B 1 353 ? 52.648 52.274 85.650 1.00 39.71 350 LEU B CA 1
ATOM 5119 C C . LEU B 1 353 ? 51.848 53.457 86.189 1.00 38.08 350 LEU B C 1
ATOM 5120 O O . LEU B 1 353 ? 50.773 53.735 85.697 1.00 36.80 350 LEU B O 1
ATOM 5125 N N . LEU B 1 354 ? 52.369 54.138 87.206 1.00 38.17 351 LEU B N 1
ATOM 5126 C CA . LEU B 1 354 ? 51.647 55.236 87.802 1.00 36.87 351 LEU B CA 1
ATOM 5127 C C . LEU B 1 354 ? 51.493 56.355 86.792 1.00 37.11 351 LEU B C 1
ATOM 5128 O O . LEU B 1 354 ? 50.377 56.899 86.615 1.00 36.29 351 LEU B O 1
ATOM 5133 N N . GLU B 1 355 ? 52.589 56.628 86.085 1.00 37.79 352 GLU B N 1
ATOM 5134 C CA . GLU B 1 355 ? 52.623 57.640 85.054 1.00 38.13 352 GLU B CA 1
ATOM 5135 C C . GLU B 1 355 ? 51.666 57.321 83.954 1.00 36.31 352 GLU B C 1
ATOM 5136 O O . GLU B 1 355 ? 50.936 58.161 83.528 1.00 35.65 352 GLU B O 1
ATOM 5142 N N . LEU B 1 356 ? 51.704 56.092 83.473 1.00 36.85 353 LEU B N 1
ATOM 5143 C CA . LEU B 1 356 ? 50.759 55.632 82.469 1.00 36.67 353 LEU B CA 1
ATOM 5144 C C . LEU B 1 356 ? 49.304 55.797 82.961 1.00 34.86 353 LEU B C 1
ATOM 5145 O O . LEU B 1 356 ? 48.441 56.316 82.239 1.00 35.02 353 LEU B O 1
ATOM 5150 N N . PHE B 1 357 ? 49.046 55.406 84.198 1.00 33.87 354 PHE B N 1
ATOM 5151 C CA . PHE B 1 357 ? 47.702 55.637 84.768 1.00 33.25 354 PHE B CA 1
ATOM 5152 C C . PHE B 1 357 ? 47.254 57.094 84.714 1.00 32.93 354 PHE B C 1
ATOM 5153 O O . PHE B 1 357 ? 46.155 57.360 84.254 1.00 31.57 354 PHE B O 1
ATOM 5161 N N . GLU B 1 358 ? 48.110 58.022 85.147 1.00 34.13 355 GLU B N 1
ATOM 5162 C CA . GLU B 1 358 ? 47.743 59.459 85.205 1.00 35.69 355 GLU B CA 1
ATOM 5163 C C . GLU B 1 358 ? 47.550 60.020 83.810 1.00 36.28 355 GLU B C 1
ATOM 5164 O O . GLU B 1 358 ? 46.718 60.918 83.597 1.00 35.73 355 GLU B O 1
ATOM 5170 N N . GLN B 1 359 ? 48.363 59.517 82.869 1.00 37.00 356 GLN B N 1
ATOM 5171 C CA . GLN B 1 359 ? 48.292 59.943 81.482 1.00 38.01 356 GLN B CA 1
ATOM 5172 C C . GLN B 1 359 ? 47.002 59.506 80.797 1.00 36.39 356 GLN B C 1
ATOM 5173 O O . GLN B 1 359 ? 46.272 60.329 80.197 1.00 34.81 356 GLN B O 1
ATOM 5179 N N . LYS B 1 360 ? 46.706 58.215 80.896 1.00 34.79 357 LYS B N 1
ATOM 5180 C CA . LYS B 1 360 ? 45.517 57.670 80.242 1.00 33.98 357 LYS B CA 1
ATOM 5181 C C . LYS B 1 360 ? 44.215 58.232 80.804 1.00 32.35 357 LYS B C 1
ATOM 5182 O O . LYS B 1 360 ? 43.338 58.684 80.032 1.00 32.33 357 LYS B O 1
ATOM 5188 N N . ILE B 1 361 ? 44.063 58.175 82.142 1.00 32.69 358 ILE B N 1
ATOM 5189 C CA . ILE B 1 361 ? 42.902 58.747 82.830 1.00 29.77 358 ILE B CA 1
ATOM 5190 C C . ILE B 1 361 ? 42.864 60.234 82.470 1.00 30.47 358 ILE B C 1
ATOM 5191 O O . ILE B 1 361 ? 41.821 60.760 82.089 1.00 29.50 358 ILE B O 1
ATOM 5196 N N . GLY B 1 362 ? 44.005 60.905 82.574 1.00 30.73 359 GLY B N 1
ATOM 5197 C CA . GLY B 1 362 ? 44.078 62.318 82.170 1.00 30.94 359 GLY B CA 1
ATOM 5198 C C . GLY B 1 362 ? 43.543 62.569 80.798 1.00 31.32 359 GLY B C 1
ATOM 5199 O O . GLY B 1 362 ? 42.745 63.454 80.621 1.00 33.12 359 GLY B O 1
ATOM 5200 N N . GLN B 1 363 ? 43.954 61.788 79.803 1.00 32.71 360 GLN B N 1
ATOM 5201 C CA . GLN B 1 363 ? 43.484 62.020 78.404 1.00 33.91 360 GLN B CA 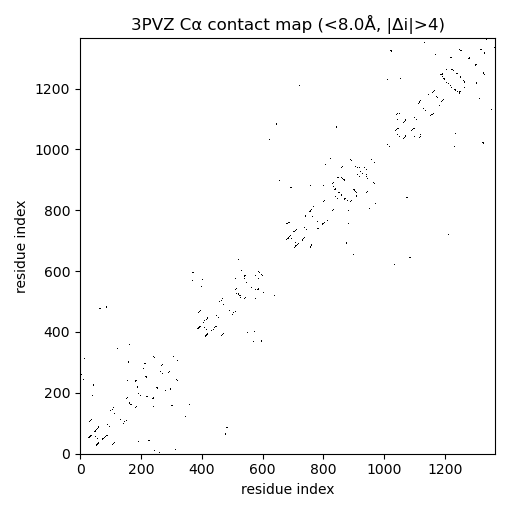1
ATOM 5202 C C . GLN B 1 363 ? 41.964 61.797 78.222 1.00 33.85 360 GLN B C 1
ATOM 5203 O O . GLN B 1 363 ? 41.260 62.603 77.556 1.00 32.84 360 GLN B O 1
ATOM 5217 N N . LYS B 1 365 ? 39.763 62.263 80.466 1.00 34.02 362 LYS B N 1
ATOM 5218 C CA . LYS B 1 365 ? 39.091 63.401 81.018 1.00 34.65 362 LYS B CA 1
ATOM 5219 C C . LYS B 1 365 ? 39.148 64.558 80.037 1.00 35.94 362 LYS B C 1
ATOM 5220 O O . LYS B 1 365 ? 38.132 65.164 79.808 1.00 37.02 362 LYS B O 1
ATOM 5226 N N . THR B 1 366 ? 40.320 64.864 79.477 1.00 37.18 363 THR B N 1
ATOM 5227 C CA . THR B 1 366 ? 40.443 65.913 78.437 1.00 38.35 363 THR B CA 1
ATOM 5228 C C . THR B 1 366 ? 39.489 65.677 77.286 1.00 39.03 363 THR B C 1
ATOM 5229 O O . THR B 1 366 ? 38.877 66.623 76.772 1.00 41.55 363 THR B O 1
ATOM 5233 N N . ASP B 1 367 ? 39.388 64.426 76.846 1.00 38.33 364 ASP B N 1
ATOM 5234 C CA . ASP B 1 367 ? 38.520 64.083 75.737 1.00 38.51 364 ASP B CA 1
ATOM 5235 C C . ASP B 1 367 ? 37.064 64.201 76.113 1.00 37.53 364 ASP B C 1
ATOM 5236 O O . ASP B 1 367 ? 36.179 64.277 75.232 1.00 37.46 364 ASP B O 1
ATOM 5241 N N . ARG B 1 368 ? 36.795 64.152 77.412 1.00 35.56 365 ARG B N 1
ATOM 5242 C CA A ARG B 1 368 ? 35.455 64.345 77.940 0.60 35.70 365 ARG B CA 1
ATOM 5243 C CA B ARG B 1 368 ? 35.445 64.355 77.912 0.40 35.47 365 ARG B CA 1
ATOM 5244 C C . ARG B 1 368 ? 34.519 63.211 77.518 1.00 34.69 365 ARG B C 1
ATOM 5245 O O . ARG B 1 368 ? 33.292 63.380 77.532 1.00 33.66 365 ARG B O 1
ATOM 5260 N N . GLN B 1 369 ? 35.114 62.057 77.166 1.00 32.94 366 GLN B N 1
ATOM 5261 C CA . GLN B 1 369 ? 34.385 60.803 76.873 1.00 32.52 366 GLN B CA 1
ATOM 5262 C C . GLN B 1 369 ? 35.275 59.585 77.093 1.00 31.34 366 GLN B C 1
ATOM 5263 O O . GLN B 1 369 ? 36.474 59.654 76.924 1.00 30.57 366 GLN B O 1
ATOM 5269 N N . TRP B 1 370 ? 34.676 58.476 77.499 1.00 29.44 367 TRP B N 1
ATOM 5270 C CA . TRP B 1 370 ? 35.417 57.251 77.673 1.00 28.85 367 TRP B CA 1
ATOM 5271 C C . TRP B 1 370 ? 34.404 56.152 77.919 1.00 28.52 367 TRP B C 1
ATOM 5272 O O . TRP B 1 370 ? 33.289 56.426 78.353 1.00 29.05 367 TRP B O 1
ATOM 5283 N N . THR B 1 371 ? 34.799 54.913 77.676 1.00 28.38 368 THR B N 1
ATOM 5284 C CA . THR B 1 371 ? 33.939 53.783 77.915 1.00 27.30 368 THR B CA 1
ATOM 5285 C C . THR B 1 371 ? 34.392 53.008 79.150 1.00 28.65 368 THR B C 1
ATOM 5286 O O . THR B 1 371 ? 35.559 53.101 79.574 1.00 28.07 368 THR B O 1
ATOM 5290 N N . LYS B 1 372 ? 33.493 52.220 79.727 1.00 27.67 369 LYS B N 1
ATOM 5291 C CA . LYS B 1 372 ? 33.855 51.457 80.839 1.00 29.48 369 LYS B CA 1
ATOM 5292 C C . LYS B 1 372 ? 35.001 50.531 80.420 1.00 30.25 369 LYS B C 1
ATOM 5293 O O . LYS B 1 372 ? 35.925 50.333 81.197 1.00 31.79 369 LYS B O 1
ATOM 5299 N N . GLU B 1 373 ? 34.913 49.942 79.215 1.00 31.29 370 GLU B N 1
ATOM 5300 C CA A GLU B 1 373 ? 35.900 49.008 78.683 0.60 31.53 370 GLU B CA 1
ATOM 5301 C CA B GLU B 1 373 ? 35.942 48.974 78.742 0.40 31.38 370 GLU B CA 1
ATOM 5302 C C . GLU B 1 373 ? 37.304 49.625 78.625 1.00 30.93 370 GLU B C 1
ATOM 5303 O O . GLU B 1 373 ? 38.279 48.978 78.896 1.00 30.73 370 GLU B O 1
ATOM 5314 N N . GLU B 1 374 ? 37.400 50.901 78.262 1.00 29.76 371 GLU B N 1
ATOM 5315 C CA . GLU B 1 374 ? 38.717 51.611 78.302 1.00 30.98 371 GLU B CA 1
ATOM 5316 C C . GLU B 1 374 ? 39.336 51.541 79.692 1.00 29.66 371 GLU B C 1
ATOM 5317 O O . GLU B 1 374 ? 40.564 51.354 79.871 1.00 31.00 371 GLU B O 1
ATOM 5323 N N . ILE B 1 375 ? 38.501 51.762 80.691 1.00 27.68 372 ILE B N 1
ATOM 5324 C CA . ILE B 1 375 ? 39.002 51.809 82.028 1.00 27.22 372 ILE B CA 1
ATOM 5325 C C . ILE B 1 375 ? 39.414 50.391 82.463 1.00 28.02 372 ILE B C 1
ATOM 5326 O O . ILE B 1 375 ? 40.492 50.200 83.081 1.00 28.25 372 ILE B O 1
ATOM 5331 N N . VAL B 1 376 ? 38.555 49.427 82.167 1.00 28.55 373 VAL B N 1
ATOM 5332 C CA . VAL B 1 376 ? 38.823 47.994 82.507 1.00 30.78 373 VAL B CA 1
ATOM 5333 C C . VAL B 1 376 ? 40.138 47.522 81.855 1.00 32.00 373 VAL B C 1
ATOM 5334 O O . VAL B 1 376 ? 40.982 46.903 82.504 1.00 32.49 373 VAL B O 1
ATOM 5338 N N . GLN B 1 377 ? 40.316 47.829 80.570 1.00 32.27 374 GLN B N 1
ATOM 5339 C CA . GLN B 1 377 ? 41.585 47.507 79.896 1.00 34.08 374 GLN B CA 1
ATOM 5340 C C . GLN B 1 377 ? 42.803 48.158 80.597 1.00 32.56 374 GLN B C 1
ATOM 5341 O O . GLN B 1 377 ? 43.794 47.506 80.788 1.00 33.96 374 GLN B O 1
ATOM 5347 N N . LEU B 1 378 ? 42.682 49.396 81.054 1.00 31.60 375 LEU B N 1
ATOM 5348 C CA . LEU B 1 378 ? 43.751 50.032 81.755 1.00 31.22 375 LEU B CA 1
ATOM 5349 C C . LEU B 1 378 ? 44.052 49.315 83.072 1.00 32.07 375 LEU B C 1
ATOM 5350 O O . LEU B 1 378 ? 45.224 49.139 83.454 1.00 31.44 375 LEU B O 1
ATOM 5355 N N . PHE B 1 379 ? 42.999 48.880 83.749 1.00 32.88 376 PHE B N 1
ATOM 5356 C CA . PHE B 1 379 ? 43.145 48.187 85.032 1.00 32.62 376 PHE B CA 1
ATOM 5357 C C . PHE B 1 379 ? 43.942 46.923 84.869 1.00 34.28 376 PHE B C 1
ATOM 5358 O O . PHE B 1 379 ? 44.767 46.623 85.747 1.00 36.85 376 PHE B O 1
ATOM 5366 N N . PHE B 1 380 ? 43.669 46.151 83.810 1.00 34.19 377 PHE B N 1
ATOM 5367 C CA A PHE B 1 380 ? 44.363 44.906 83.532 0.60 35.95 377 PHE B CA 1
ATOM 5368 C CA B PHE B 1 380 ? 44.372 44.898 83.593 0.40 35.08 377 PHE B CA 1
ATOM 5369 C C . PHE B 1 380 ? 45.876 45.151 83.379 1.00 36.06 377 PHE B C 1
ATOM 5370 O O . PHE B 1 380 ? 46.685 44.386 83.822 1.00 36.43 377 PHE B O 1
ATOM 5385 N N . ILE B 1 381 ? 46.254 46.235 82.713 1.00 34.74 378 ILE B N 1
ATOM 5386 C CA . ILE B 1 381 ? 47.676 46.575 82.695 1.00 34.77 378 ILE B CA 1
ATOM 5387 C C . ILE B 1 381 ? 48.188 46.941 84.113 1.00 34.93 378 ILE B C 1
ATOM 5388 O O . ILE B 1 381 ? 49.294 46.576 84.490 1.00 35.36 378 ILE B O 1
ATOM 5401 N N . ILE B 1 383 ? 47.020 45.878 86.964 1.00 38.09 380 ILE B N 1
ATOM 5402 C CA . ILE B 1 383 ? 46.981 44.732 87.897 1.00 41.22 380 ILE B CA 1
ATOM 5403 C C . ILE B 1 383 ? 47.033 43.439 87.093 1.00 45.01 380 ILE B C 1
ATOM 5404 O O . ILE B 1 383 ? 46.077 43.073 86.448 1.00 44.33 380 ILE B O 1
ATOM 5409 N N . PRO B 1 384 ? 48.148 42.740 87.136 1.00 50.08 381 PRO B N 1
ATOM 5410 C CA . PRO B 1 384 ? 48.296 41.616 86.200 1.00 53.94 381 PRO B CA 1
ATOM 5411 C C . PRO B 1 384 ? 47.322 40.444 86.395 1.00 57.06 381 PRO B C 1
ATOM 5412 O O . PRO B 1 384 ? 46.779 39.910 85.425 1.00 58.62 381 PRO B O 1
ATOM 5416 N N . ASP B 1 385 ? 47.116 40.029 87.631 1.00 59.54 382 ASP B N 1
ATOM 5417 C CA . ASP B 1 385 ? 46.277 38.860 87.893 1.00 62.56 382 ASP B CA 1
ATOM 5418 C C . ASP B 1 385 ? 44.816 39.242 88.209 1.00 62.26 382 ASP B C 1
ATOM 5419 O O . ASP B 1 385 ? 44.079 38.466 88.820 1.00 62.97 382 ASP B O 1
ATOM 5424 N N . PHE B 1 386 ? 44.419 40.434 87.771 1.00 61.42 383 PHE B N 1
ATOM 5425 C CA . PHE B 1 386 ? 43.086 40.971 88.015 1.00 61.46 383 PHE B CA 1
ATOM 5426 C C . PHE B 1 386 ? 42.070 39.978 87.468 1.00 64.22 383 PHE B C 1
ATOM 5427 O O . PHE B 1 386 ? 41.945 39.829 86.262 1.00 64.44 383 PHE B O 1
ATOM 5435 N N . GLY B 1 387 ? 41.371 39.291 88.379 1.00 67.75 384 GLY B N 1
ATOM 5436 C CA . GLY B 1 387 ? 40.435 38.200 88.046 1.00 70.28 384 GLY B CA 1
ATOM 5437 C C . GLY B 1 387 ? 39.021 38.668 87.721 1.00 70.67 384 GLY B C 1
ATOM 5438 O O . GLY B 1 387 ? 38.058 37.908 87.877 1.00 71.65 384 GLY B O 1
ATOM 5439 N N . HIS B 1 388 ? 38.890 39.921 87.266 1.00 70.15 385 HIS B N 1
ATOM 5440 C CA . HIS B 1 388 ? 37.621 40.433 86.730 1.00 70.42 385 HIS B CA 1
ATOM 5441 C C . HIS B 1 388 ? 37.288 39.671 85.454 1.00 71.81 385 HIS B C 1
ATOM 5442 O O . HIS B 1 388 ? 38.173 39.309 84.679 1.00 72.19 385 HIS B O 1
ATOM 5449 N N . LYS B 1 389 ? 36.001 39.400 85.271 1.00 73.70 386 LYS B N 1
ATOM 5450 C CA . LYS B 1 389 ? 35.523 38.581 84.165 1.00 75.41 386 LYS B CA 1
ATOM 5451 C C . LYS B 1 389 ? 34.267 39.192 83.527 1.00 75.15 386 LYS B C 1
ATOM 5452 O O . LYS B 1 389 ? 33.690 40.165 84.047 1.00 73.20 386 LYS B O 1
ATOM 5458 N N . GLU B 1 390 ? 33.886 38.627 82.379 1.00 76.58 387 GLU B N 1
ATOM 5459 C CA . GLU B 1 390 ? 32.624 38.946 81.714 1.00 77.13 387 GLU B CA 1
ATOM 5460 C C . GLU B 1 390 ? 31.659 37.781 81.985 1.00 78.99 387 GLU B C 1
ATOM 5461 O O . GLU B 1 390 ? 31.445 36.881 81.144 1.00 80.20 387 GLU B O 1
ATOM 5467 N N . THR B 1 391 ? 31.170 37.767 83.226 1.00 79.19 388 THR B N 1
ATOM 5468 C CA . THR B 1 391 ? 30.062 36.900 83.657 1.00 80.68 388 THR B CA 1
ATOM 5469 C C . THR B 1 391 ? 28.994 37.729 84.407 1.00 79.93 388 THR B C 1
ATOM 5470 O O . THR B 1 391 ? 27.834 37.312 84.507 1.00 81.03 388 THR B O 1
ATOM 5474 N N . GLY B 1 392 ? 29.406 38.889 84.939 1.00 77.97 389 GLY B N 1
ATOM 5475 C CA . GLY B 1 392 ? 28.490 39.968 85.319 1.00 76.65 389 GLY B CA 1
ATOM 5476 C C . GLY B 1 392 ? 27.587 40.384 84.156 1.00 75.96 389 GLY B C 1
ATOM 5477 O O . GLY B 1 392 ? 26.367 40.491 84.331 1.00 76.50 389 GLY B O 1
ATOM 5478 N N . LYS B 1 393 ? 28.183 40.594 82.972 1.00 74.78 390 LYS B N 1
ATOM 5479 C CA . LYS B 1 393 ? 27.445 40.897 81.706 1.00 74.02 390 LYS B CA 1
ATOM 5480 C C . LYS B 1 393 ? 26.147 40.086 81.520 1.00 74.80 390 LYS B C 1
ATOM 5481 O O . LYS B 1 393 ? 25.137 40.623 81.065 1.00 73.77 390 LYS B O 1
ATOM 5487 N N . TYR B 1 394 ? 26.193 38.795 81.865 1.00 75.59 391 TYR B N 1
ATOM 5488 C CA . TYR B 1 394 ? 25.048 37.896 81.686 1.00 77.09 391 TYR B CA 1
ATOM 5489 C C . TYR B 1 394 ? 24.087 37.910 82.884 1.00 78.09 391 TYR B C 1
ATOM 5490 O O . TYR B 1 394 ? 23.043 37.245 82.855 1.00 79.64 391 TYR B O 1
ATOM 5499 N N . LEU B 1 395 ? 24.431 38.687 83.916 1.00 77.39 392 LEU B N 1
ATOM 5500 C CA . LEU B 1 395 ? 23.537 38.925 85.061 1.00 78.74 392 LEU B CA 1
ATOM 5501 C C . LEU B 1 395 ? 22.697 40.200 84.840 1.00 77.16 392 LEU B C 1
ATOM 5502 O O . LEU B 1 395 ? 23.229 41.270 84.546 1.00 75.07 392 LEU B O 1
ATOM 5507 N N . ASP B 1 396 ? 21.379 40.045 84.969 1.00 78.71 393 ASP B N 1
ATOM 5508 C CA . ASP B 1 396 ? 20.414 41.092 84.639 1.00 78.12 393 ASP B CA 1
ATOM 5509 C C . ASP B 1 396 ? 20.552 42.312 85.558 1.00 76.39 393 ASP B C 1
ATOM 5510 O O . ASP B 1 396 ? 21.320 43.229 85.259 1.00 75.07 393 ASP B O 1
ATOM 5515 N N . SER C 1 6 ? 8.521 10.154 64.631 1.00 62.14 3 SER C N 1
ATOM 5516 C CA . SER C 1 6 ? 9.731 10.894 65.160 1.00 62.03 3 SER C CA 1
ATOM 5517 C C . SER C 1 6 ? 9.332 12.004 66.111 1.00 60.26 3 SER C C 1
ATOM 5518 O O . SER C 1 6 ? 9.828 12.084 67.231 1.00 60.00 3 SER C O 1
ATOM 5521 N N . ILE C 1 7 ? 8.421 12.853 65.664 1.00 59.11 4 ILE C N 1
ATOM 5522 C CA . ILE C 1 7 ? 7.849 13.853 66.549 1.00 57.79 4 ILE C CA 1
ATOM 5523 C C . ILE C 1 7 ? 7.041 13.209 67.692 1.00 57.45 4 ILE C C 1
ATOM 5524 O O . ILE C 1 7 ? 7.244 13.564 68.862 1.00 56.45 4 ILE C O 1
ATOM 5529 N N . LEU C 1 8 ? 6.187 12.228 67.378 1.00 57.31 5 LEU C N 1
ATOM 5530 C CA . LEU C 1 8 ? 5.506 11.480 68.434 1.00 57.39 5 LEU C CA 1
ATOM 5531 C C . LEU C 1 8 ? 6.535 10.999 69.450 1.00 56.68 5 LEU C C 1
ATOM 5532 O O . LEU C 1 8 ? 6.371 11.189 70.665 1.00 56.07 5 LEU C O 1
ATOM 5537 N N . SER C 1 9 ? 7.597 10.392 68.921 1.00 55.99 6 SER C N 1
ATOM 5538 C CA . SER C 1 9 ? 8.676 9.814 69.726 1.00 56.04 6 SER C CA 1
ATOM 5539 C C . SER C 1 9 ? 9.423 10.852 70.581 1.00 54.38 6 SER C C 1
ATOM 5540 O O . SER C 1 9 ? 9.727 10.603 71.748 1.00 54.87 6 SER C O 1
ATOM 5543 N N . LEU C 1 10 ? 9.704 12.017 70.012 1.00 52.21 7 LEU C N 1
ATOM 5544 C CA . LEU C 1 10 ? 10.336 13.097 70.779 1.00 51.02 7 LEU C CA 1
ATOM 5545 C C . LEU C 1 10 ? 9.495 13.534 71.971 1.00 50.82 7 LEU C C 1
ATOM 5546 O O . LEU C 1 10 ? 10.063 13.999 72.976 1.00 50.18 7 LEU C O 1
ATOM 5551 N N . ILE C 1 11 ? 8.164 13.409 71.857 1.00 50.45 8 ILE C N 1
ATOM 5552 C CA . ILE C 1 11 ? 7.276 13.774 72.971 1.00 50.40 8 ILE C CA 1
ATOM 5553 C C . ILE C 1 11 ? 6.757 12.579 73.771 1.00 52.18 8 ILE C C 1
ATOM 5554 O O . ILE C 1 11 ? 5.752 12.672 74.481 1.00 52.62 8 ILE C O 1
ATOM 5559 N N . GLY C 1 12 ? 7.480 11.468 73.676 1.00 53.39 9 GLY C N 1
ATOM 5560 C CA . GLY C 1 12 ? 7.285 10.337 74.574 1.00 54.81 9 GLY C CA 1
ATOM 5561 C C . GLY C 1 12 ? 5.983 9.584 74.321 1.00 55.99 9 GLY C C 1
ATOM 5562 O O . GLY C 1 12 ? 5.276 9.268 75.260 1.00 56.42 9 GLY C O 1
ATOM 5563 N N . ARG C 1 13 ? 5.674 9.320 73.052 1.00 56.03 10 ARG C N 1
ATOM 5564 C CA . ARG C 1 13 ? 4.410 8.700 72.657 1.00 57.14 10 ARG C CA 1
ATOM 5565 C C . ARG C 1 13 ? 4.660 7.842 71.441 1.00 58.39 10 ARG C C 1
ATOM 5566 O O . ARG C 1 13 ? 5.536 8.173 70.628 1.00 58.02 10 ARG C O 1
ATOM 5574 N N . ASP C 1 14 ? 3.890 6.760 71.317 1.00 60.21 11 ASP C N 1
ATOM 5575 C CA . ASP C 1 14 ? 3.946 5.889 70.142 1.00 61.53 11 ASP C CA 1
ATOM 5576 C C . ASP C 1 14 ? 2.676 5.904 69.286 1.00 62.15 11 ASP C C 1
ATOM 5577 O O . ASP C 1 14 ? 2.729 5.529 68.112 1.00 61.87 11 ASP C O 1
ATOM 5582 N N . THR C 1 15 ? 1.550 6.346 69.840 1.00 62.84 12 THR C N 1
ATOM 5583 C CA . THR C 1 15 ? 0.291 6.276 69.102 1.00 64.03 12 THR C CA 1
ATOM 5584 C C . THR C 1 15 ? -0.385 7.637 68.951 1.00 63.32 12 THR C C 1
ATOM 5585 O O . THR C 1 15 ? -0.452 8.418 69.895 1.00 63.19 12 THR C O 1
ATOM 5589 N N . GLU C 1 16 ? -0.923 7.873 67.756 1.00 63.84 13 GLU C N 1
ATOM 5590 C CA . GLU C 1 16 ? -1.546 9.146 67.360 1.00 63.58 13 GLU C CA 1
ATOM 5591 C C . GLU C 1 16 ? -2.863 9.353 68.094 1.00 63.44 13 GLU C C 1
ATOM 5592 O O . GLU C 1 16 ? -3.498 8.385 68.491 1.00 65.63 13 GLU C O 1
ATOM 5598 N N . LEU C 1 17 ? -3.290 10.601 68.244 1.00 61.87 14 LEU C N 1
ATOM 5599 C CA . LEU C 1 17 ? -4.427 10.939 69.108 1.00 61.63 14 LEU C CA 1
ATOM 5600 C C . LEU C 1 17 ? -5.777 10.609 68.470 1.00 62.49 14 LEU C C 1
ATOM 5601 O O . LEU C 1 17 ? -6.675 10.093 69.131 1.00 62.78 14 LEU C O 1
ATOM 5606 N N . PHE C 1 18 ? -5.901 10.896 67.181 1.00 62.32 15 PHE C N 1
ATOM 5607 C CA . PHE C 1 18 ? -7.186 10.883 66.512 1.00 62.60 15 PHE C CA 1
ATOM 5608 C C . PHE C 1 18 ? -7.332 9.774 65.494 1.00 64.05 15 PHE C C 1
ATOM 5609 O O . PHE C 1 18 ? -8.101 9.908 64.556 1.00 64.34 15 PHE C O 1
ATOM 5617 N N . HIS C 1 19 ? -6.600 8.682 65.671 1.00 65.64 16 HIS C N 1
ATOM 5618 C CA . HIS C 1 19 ? -6.631 7.572 64.725 1.00 67.41 16 HIS C CA 1
ATOM 5619 C C . HIS C 1 19 ? -8.082 7.132 64.462 1.00 68.43 16 HIS C C 1
ATOM 5620 O O . HIS C 1 19 ? -8.538 7.117 63.315 1.00 68.97 16 HIS C O 1
ATOM 5627 N N . GLN C 1 20 ? -8.815 6.840 65.535 1.00 68.85 17 GLN C N 1
ATOM 5628 C CA . GLN C 1 20 ? -10.169 6.292 65.441 1.00 69.29 17 GLN C CA 1
ATOM 5629 C C . GLN C 1 20 ? -11.127 7.210 64.695 1.00 67.93 17 GLN C C 1
ATOM 5630 O O . GLN C 1 20 ? -11.877 6.767 63.835 1.00 68.58 17 GLN C O 1
ATOM 5636 N N . ASP C 1 21 ? -11.107 8.488 65.047 1.00 66.06 18 ASP C N 1
ATOM 5637 C CA . ASP C 1 21 ? -12.045 9.465 64.498 1.00 64.74 18 ASP C CA 1
ATOM 5638 C C . ASP C 1 21 ? -11.720 9.907 63.088 1.00 63.67 18 ASP C C 1
ATOM 5639 O O . ASP C 1 21 ? -12.622 10.244 62.340 1.00 62.84 18 ASP C O 1
ATOM 5644 N N . ILE C 1 22 ? -10.435 9.972 62.741 1.00 63.30 19 ILE C N 1
ATOM 5645 C CA . ILE C 1 22 ? -10.030 10.398 61.393 1.00 63.23 19 ILE C CA 1
ATOM 5646 C C . ILE C 1 22 ? -10.320 9.237 60.431 1.00 64.24 19 ILE C C 1
ATOM 5647 O O . ILE C 1 22 ? -10.908 9.434 59.366 1.00 64.06 19 ILE C O 1
ATOM 5652 N N . ASN C 1 23 ? -9.927 8.037 60.838 1.00 65.31 20 ASN C N 1
ATOM 5653 C CA . ASN C 1 23 ? -10.223 6.807 60.080 1.00 67.28 20 ASN C CA 1
ATOM 5654 C C . ASN C 1 23 ? -11.747 6.662 59.808 1.00 67.31 20 ASN C C 1
ATOM 5655 O O . ASN C 1 23 ? -12.160 6.477 58.665 1.00 67.20 20 ASN C O 1
ATOM 5660 N N . ALA C 1 24 ? -12.571 6.824 60.844 1.00 66.97 21 ALA C N 1
ATOM 5661 C CA . ALA C 1 24 ? -14.020 6.661 60.711 1.00 67.58 21 ALA C CA 1
ATOM 5662 C C . ALA C 1 24 ? -14.705 7.736 59.833 1.00 66.87 21 ALA C C 1
ATOM 5663 O O . ALA C 1 24 ? -15.809 7.517 59.317 1.00 67.36 21 ALA C O 1
ATOM 5665 N N . ASN C 1 25 ? -14.075 8.895 59.658 1.00 64.65 22 ASN C N 1
ATOM 5666 C CA . ASN C 1 25 ? -14.679 9.962 58.843 1.00 63.83 22 ASN C CA 1
ATOM 5667 C C . ASN C 1 25 ? -13.878 10.329 57.594 1.00 63.61 22 ASN C C 1
ATOM 5668 O O . ASN C 1 25 ? -14.170 11.330 56.929 1.00 62.72 22 ASN C O 1
ATOM 5673 N N . GLU C 1 26 ? -12.892 9.512 57.244 1.00 64.44 23 GLU C N 1
ATOM 5674 C CA . GLU C 1 26 ? -12.019 9.869 56.136 1.00 64.94 23 GLU C CA 1
ATOM 5675 C C . GLU C 1 26 ? -12.778 10.132 54.833 1.00 65.55 23 GLU C C 1
ATOM 5676 O O . GLU C 1 26 ? -12.502 11.118 54.138 1.00 64.72 23 GLU C O 1
ATOM 5682 N N . LYS C 1 27 ? -13.733 9.271 54.498 1.00 67.01 24 LYS C N 1
ATOM 5683 C CA . LYS C 1 27 ? -14.361 9.376 53.185 1.00 67.72 24 LYS C CA 1
ATOM 5684 C C . LYS C 1 27 ? -15.184 10.662 53.091 1.00 66.62 24 LYS C C 1
ATOM 5685 O O . LYS C 1 27 ? -15.124 11.376 52.090 1.00 66.60 24 LYS C O 1
ATOM 5691 N N . GLU C 1 28 ? -15.924 10.987 54.140 1.00 65.84 25 GLU C N 1
ATOM 5692 C CA . GLU C 1 28 ? -16.676 12.237 54.133 1.00 65.14 25 GLU C CA 1
ATOM 5693 C C . GLU C 1 28 ? -15.749 13.472 54.110 1.00 63.35 25 GLU C C 1
ATOM 5694 O O . GLU C 1 28 ? -16.011 14.453 53.419 1.00 62.53 25 GLU C O 1
ATOM 5700 N N . LEU C 1 29 ? -14.659 13.420 54.855 1.00 62.82 26 LEU C N 1
ATOM 5701 C CA . LEU C 1 29 ? -13.660 14.507 54.795 1.00 61.52 26 LEU C CA 1
ATOM 5702 C C . LEU C 1 29 ? -13.146 14.751 53.371 1.00 61.48 26 LEU C C 1
ATOM 5703 O O . LEU C 1 29 ? -13.170 15.893 52.873 1.00 60.45 26 LEU C O 1
ATOM 5708 N N . GLN C 1 30 ? -12.699 13.664 52.725 1.00 62.41 27 GLN C N 1
ATOM 5709 C CA . GLN C 1 30 ? -12.242 13.693 51.334 1.00 62.99 27 GLN C CA 1
ATOM 5710 C C . GLN C 1 30 ? -13.315 14.303 50.433 1.00 62.60 27 GLN C C 1
ATOM 5711 O O . GLN C 1 30 ? -13.046 15.210 49.640 1.00 61.75 27 GLN C O 1
ATOM 5717 N N . SER C 1 31 ? -14.535 13.807 50.578 1.00 62.32 28 SER C N 1
ATOM 5718 C CA . SER C 1 31 ? -15.610 14.186 49.690 1.00 63.12 28 SER C CA 1
ATOM 5719 C C . SER C 1 31 ? -15.988 15.659 49.840 1.00 62.02 28 SER C C 1
ATOM 5720 O O . SER C 1 31 ? -16.143 16.376 48.853 1.00 62.98 28 SER C O 1
ATOM 5723 N N . VAL C 1 32 ? -16.138 16.125 51.073 1.00 60.92 29 VAL C N 1
ATOM 5724 C CA . VAL C 1 32 ? -16.385 17.541 51.290 1.00 58.71 29 VAL C CA 1
ATOM 5725 C C . VAL C 1 32 ? -15.187 18.404 50.835 1.00 57.20 29 VAL C C 1
ATOM 5726 O O . VAL C 1 32 ? -15.371 19.384 50.108 1.00 56.17 29 VAL C O 1
ATOM 5730 N N . VAL C 1 33 ? -13.968 18.038 51.227 1.00 56.53 30 VAL C N 1
ATOM 5731 C CA . VAL C 1 33 ? -12.800 18.868 50.861 1.00 55.72 30 VAL C CA 1
ATOM 5732 C C . VAL C 1 33 ? -12.693 18.989 49.354 1.00 56.59 30 VAL C C 1
ATOM 5733 O O . VAL C 1 33 ? -12.478 20.083 48.830 1.00 55.22 30 VAL C O 1
ATOM 5737 N N . SER C 1 34 ? -12.893 17.861 48.665 1.00 58.30 31 SER C N 1
ATOM 5738 C CA . SER C 1 34 ? -12.785 17.816 47.213 1.00 59.63 31 SER C CA 1
ATOM 5739 C C . SER C 1 34 ? -13.852 18.672 46.571 1.00 60.03 31 SER C C 1
ATOM 5740 O O . SER C 1 34 ? -13.635 19.220 45.500 1.00 60.14 31 SER C O 1
ATOM 5743 N N . GLN C 1 35 ? -14.979 18.825 47.251 1.00 60.47 32 GLN C N 1
ATOM 5744 C CA . GLN C 1 35 ? -16.080 19.614 46.707 1.00 61.58 32 GLN C CA 1
ATOM 5745 C C . GLN C 1 35 ? -16.145 21.051 47.208 1.00 59.68 32 GLN C C 1
ATOM 5746 O O . GLN C 1 35 ? -17.054 21.780 46.818 1.00 59.46 32 GLN C O 1
ATOM 5752 N N . SER C 1 36 ? -15.175 21.468 48.015 1.00 57.75 33 SER C N 1
ATOM 5753 C CA .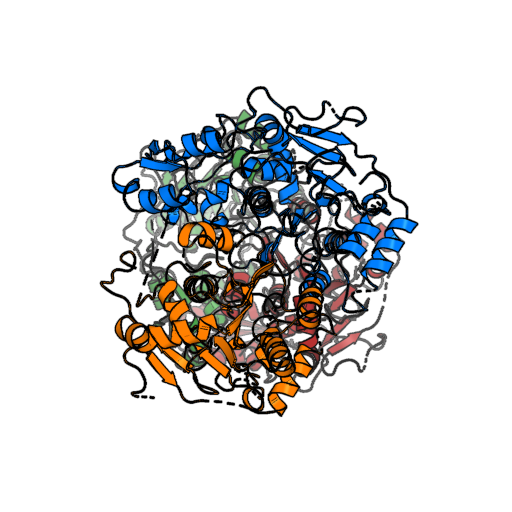 SER C 1 36 ? -15.246 22.787 48.654 1.00 56.90 33 SER C CA 1
ATOM 5754 C C . SER C 1 36 ? -14.045 23.707 48.425 1.00 55.24 33 SER C C 1
ATOM 5755 O O . SER C 1 36 ? -12.963 23.270 48.012 1.00 55.93 33 SER C O 1
ATOM 5758 N N . ARG C 1 37 ? -14.254 24.983 48.745 1.00 53.66 34 ARG C N 1
ATOM 5759 C CA . ARG C 1 37 ? -13.275 26.037 48.536 1.00 51.64 34 ARG C CA 1
ATOM 5760 C C . ARG C 1 37 ? -12.854 26.591 49.901 1.00 50.57 34 ARG C C 1
ATOM 5761 O O . ARG C 1 37 ? -13.715 26.934 50.739 1.00 50.23 34 ARG C O 1
ATOM 5769 N N . PHE C 1 38 ? -11.539 26.676 50.122 1.00 48.76 35 PHE C N 1
ATOM 5770 C CA . PHE C 1 38 ? -10.978 26.986 51.430 1.00 46.79 35 PHE C CA 1
ATOM 5771 C C . PHE C 1 38 ? -10.080 28.215 51.378 1.00 44.94 35 PHE C C 1
ATOM 5772 O O . PHE C 1 38 ? -9.261 28.343 50.482 1.00 44.07 35 PHE C O 1
ATOM 5780 N N . LEU C 1 39 ? -10.284 29.113 52.338 1.00 43.99 36 LEU C N 1
ATOM 5781 C CA . LEU C 1 39 ? -9.392 30.223 52.626 1.00 43.05 36 LEU C CA 1
ATOM 5782 C C . LEU C 1 39 ? -8.818 30.019 54.043 1.00 42.22 36 LEU C C 1
ATOM 5783 O O . LEU C 1 39 ? -9.558 29.861 55.011 1.00 41.59 36 LEU C O 1
ATOM 5788 N N . VAL C 1 40 ? -7.493 30.008 54.137 1.00 41.64 37 VAL C N 1
ATOM 5789 C CA . VAL C 1 40 ? -6.799 29.814 55.403 1.00 39.86 37 VAL C CA 1
ATOM 5790 C C . VAL C 1 40 ? -6.013 31.067 55.707 1.00 39.16 37 VAL C C 1
ATOM 5791 O O . VAL C 1 40 ? -5.024 31.390 55.029 1.00 37.77 37 VAL C O 1
ATOM 5795 N N . LEU C 1 41 ? -6.473 31.794 56.725 1.00 38.98 38 LEU C N 1
ATOM 5796 C CA . LEU C 1 41 ? -5.787 32.978 57.201 1.00 38.01 38 LEU C CA 1
ATOM 5797 C C . LEU C 1 41 ? -4.776 32.572 58.288 1.00 36.52 38 LEU C C 1
ATOM 5798 O O . LEU C 1 41 ? -5.035 31.706 59.103 1.00 35.66 38 LEU C O 1
ATOM 5803 N N . GLY C 1 42 ? -3.615 33.202 58.281 1.00 36.42 39 GLY C N 1
ATOM 5804 C CA . GLY C 1 42 ? -2.514 32.797 59.157 1.00 35.73 39 GLY C CA 1
ATOM 5805 C C . GLY C 1 42 ? -1.964 31.439 58.826 1.00 36.22 39 GLY C C 1
ATOM 5806 O O . GLY C 1 42 ? -1.417 30.745 59.690 1.00 37.40 39 GLY C O 1
ATOM 5807 N N . GLY C 1 43 ? -2.079 31.067 57.551 1.00 37.17 40 GLY C N 1
ATOM 5808 C CA . GLY C 1 43 ? -1.795 29.698 57.098 1.00 36.93 40 GLY C CA 1
ATOM 5809 C C . GLY C 1 43 ? -0.341 29.261 57.079 1.00 36.74 40 GLY C C 1
ATOM 5810 O O . GLY C 1 43 ? -0.090 28.048 56.951 1.00 37.41 40 GLY C O 1
ATOM 5811 N N . ALA C 1 44 ? 0.595 30.218 57.214 1.00 34.38 41 ALA C N 1
ATOM 5812 C CA . ALA C 1 44 ? 2.020 29.920 57.323 1.00 33.88 41 ALA C CA 1
ATOM 5813 C C . ALA C 1 44 ? 2.504 29.687 58.764 1.00 33.69 41 ALA C C 1
ATOM 5814 O O . ALA C 1 44 ? 3.675 29.432 58.994 1.00 32.72 41 ALA C O 1
ATOM 5816 N N . GLY C 1 45 ? 1.623 29.848 59.741 1.00 34.46 42 GLY C N 1
ATOM 5817 C CA . GLY C 1 45 ? 1.993 29.699 61.140 1.00 34.04 42 GLY C CA 1
ATOM 5818 C C . GLY C 1 45 ? 2.033 28.228 61.504 1.00 34.16 42 GLY C C 1
ATOM 5819 O O . GLY C 1 45 ? 1.849 27.378 60.652 1.00 34.61 42 GLY C O 1
ATOM 5820 N N . SER C 1 46 ? 2.307 27.910 62.761 1.00 34.56 43 SER C N 1
ATOM 5821 C CA . SER C 1 46 ? 2.536 26.523 63.119 1.00 35.15 43 SER C CA 1
ATOM 5822 C C . SER C 1 46 ? 1.247 25.714 62.959 1.00 36.13 43 SER C C 1
ATOM 5823 O O . SER C 1 46 ? 1.248 24.667 62.340 1.00 36.02 43 SER C O 1
ATOM 5826 N N . ILE C 1 47 ? 0.133 26.218 63.468 1.00 35.99 44 ILE C N 1
ATOM 5827 C CA . ILE C 1 47 ? -1.124 25.501 63.326 1.00 36.93 44 ILE C CA 1
ATOM 5828 C C . ILE C 1 47 ? -1.684 25.683 61.914 1.00 36.67 44 ILE C C 1
ATOM 5829 O O . ILE C 1 47 ? -2.241 24.733 61.340 1.00 36.21 44 ILE C O 1
ATOM 5834 N N . GLY C 1 48 ? -1.545 26.886 61.370 1.00 35.37 45 GLY C N 1
ATOM 5835 C CA . GLY C 1 48 ? -2.011 27.192 60.011 1.00 36.18 45 GLY C CA 1
ATOM 5836 C C . GLY C 1 48 ? -1.421 26.289 58.924 1.00 36.95 45 GLY C C 1
ATOM 5837 O O . GLY C 1 48 ? -2.145 25.813 58.073 1.00 37.82 45 GLY C O 1
ATOM 5838 N N . GLN C 1 49 ? -0.106 26.047 58.969 1.00 37.88 46 GLN C N 1
ATOM 5839 C CA . GLN C 1 49 ? 0.578 25.128 58.037 1.00 38.59 46 GLN C CA 1
ATOM 5840 C C . GLN C 1 49 ? 0.003 23.718 58.169 1.00 39.69 46 GLN C C 1
ATOM 5841 O O . GLN C 1 49 ? -0.254 23.029 57.156 1.00 38.73 46 GLN C O 1
ATOM 5847 N N . ALA C 1 50 ? -0.194 23.292 59.413 1.00 39.50 47 ALA C N 1
ATOM 5848 C CA . ALA C 1 50 ? -0.696 21.947 59.682 1.00 41.09 47 ALA C CA 1
ATOM 5849 C C . ALA C 1 50 ? -2.099 21.779 59.087 1.00 42.01 47 ALA C C 1
ATOM 5850 O O . ALA C 1 50 ? -2.365 20.784 58.433 1.00 42.76 47 ALA C O 1
ATOM 5852 N N . VAL C 1 51 ? -2.975 22.759 59.266 1.00 42.69 48 VAL C N 1
ATOM 5853 C CA . VAL C 1 51 ? -4.336 22.620 58.762 1.00 43.97 48 VAL C CA 1
ATOM 5854 C C . VAL C 1 51 ? -4.339 22.780 57.252 1.00 44.29 48 VAL C C 1
ATOM 5855 O O . VAL C 1 51 ? -5.143 22.139 56.564 1.00 44.57 48 VAL C O 1
ATOM 5859 N N . THR C 1 52 ? -3.451 23.617 56.731 1.00 43.45 49 THR C N 1
ATOM 5860 C CA . THR C 1 52 ? -3.360 23.763 55.285 1.00 44.06 49 THR C CA 1
ATOM 5861 C C . THR C 1 52 ? -3.000 22.423 54.608 1.00 44.72 49 THR C C 1
ATOM 5862 O O . THR C 1 52 ? -3.551 22.078 53.577 1.00 44.38 49 THR C O 1
ATOM 5866 N N . LYS C 1 53 ? -2.078 21.695 55.230 1.00 44.78 50 LYS C N 1
ATOM 5867 C CA . LYS C 1 53 ? -1.649 20.405 54.750 1.00 45.43 50 LYS C CA 1
ATOM 5868 C C . LYS C 1 53 ? -2.746 19.354 54.839 1.00 46.39 50 LYS C C 1
ATOM 5869 O O . LYS C 1 53 ? -2.776 18.460 53.996 1.00 46.42 50 LYS C O 1
ATOM 5875 N N . GLU C 1 54 ? -3.598 19.435 55.865 1.00 45.71 51 GLU C N 1
ATOM 5876 C CA . GLU C 1 54 ? -4.717 18.502 55.995 1.00 47.60 51 GLU C CA 1
ATOM 5877 C C . GLU C 1 54 ? -5.753 18.733 54.918 1.00 47.75 51 GLU C C 1
ATOM 5878 O O . GLU C 1 54 ? -6.416 17.789 54.508 1.00 49.66 51 GLU C O 1
ATOM 5884 N N . ILE C 1 55 ? -5.889 19.980 54.475 1.00 46.79 52 ILE C N 1
ATOM 5885 C CA . ILE C 1 55 ? -6.768 20.319 53.362 1.00 47.36 52 ILE C CA 1
ATOM 5886 C C . ILE C 1 55 ? -6.104 19.886 52.059 1.00 48.45 52 ILE C C 1
ATOM 5887 O O . ILE C 1 55 ? -6.695 19.144 51.307 1.00 48.02 52 ILE C O 1
ATOM 5892 N N . PHE C 1 56 ? -4.847 20.309 51.845 1.00 49.05 53 PHE C N 1
ATOM 5893 C CA . PHE C 1 56 ? -4.104 20.054 50.592 1.00 49.66 53 PHE C CA 1
ATOM 5894 C C . PHE C 1 56 ? -4.080 18.570 50.168 1.00 51.96 53 PHE C C 1
ATOM 5895 O O . PHE C 1 56 ? -4.457 18.237 49.045 1.00 52.51 53 PHE C O 1
ATOM 5903 N N . LYS C 1 57 ? -3.690 17.681 51.082 1.00 52.60 54 LYS C N 1
ATOM 5904 C CA . LYS C 1 57 ? -3.604 16.252 50.765 1.00 53.74 54 LYS C CA 1
ATOM 5905 C C . LYS C 1 57 ? -4.917 15.534 50.499 1.00 54.61 54 LYS C C 1
ATOM 5906 O O . LYS C 1 57 ? -4.919 14.334 50.154 1.00 55.58 54 LYS C O 1
ATOM 5912 N N . ARG C 1 58 ? -6.021 16.270 50.650 1.00 54.90 55 ARG C N 1
ATOM 5913 C CA . ARG C 1 58 ? -7.371 15.776 50.423 1.00 55.16 55 ARG C CA 1
ATOM 5914 C C . ARG C 1 58 ? -8.001 16.401 49.168 1.00 56.13 55 ARG C C 1
ATOM 5915 O O . ARG C 1 58 ? -9.195 16.297 48.919 1.00 55.97 55 ARG C O 1
ATOM 5923 N N . ASN C 1 59 ? -7.159 17.061 48.388 1.00 57.03 56 ASN C N 1
ATOM 5924 C CA . ASN C 1 59 ? -7.483 17.502 47.033 1.00 58.21 56 ASN C CA 1
ATOM 5925 C C . ASN C 1 59 ? -8.669 18.404 46.980 1.00 57.26 56 ASN C C 1
ATOM 5926 O O . ASN C 1 59 ? -9.689 18.053 46.427 1.00 58.47 56 ASN C O 1
ATOM 5931 N N . PRO C 1 60 ? -8.525 19.596 47.546 1.00 56.02 57 PRO C N 1
ATOM 5932 C CA . PRO C 1 60 ? -9.602 20.539 47.583 1.00 55.49 57 PRO C CA 1
ATOM 5933 C C . PRO C 1 60 ? -9.812 21.225 46.235 1.00 55.42 57 PRO C C 1
ATOM 5934 O O . PRO C 1 60 ? -8.886 21.373 45.458 1.00 55.22 57 PRO C O 1
ATOM 5938 N N . GLN C 1 61 ? -11.030 21.680 45.993 1.00 55.64 58 GLN C N 1
ATOM 5939 C CA . GLN C 1 61 ? -11.326 22.417 44.790 1.00 55.59 58 GLN C CA 1
ATOM 5940 C C . GLN C 1 61 ? -10.574 23.744 44.740 1.00 53.69 58 GLN C C 1
ATOM 5941 O O . GLN C 1 61 ? -10.134 24.180 43.694 1.00 53.06 58 GLN C O 1
ATOM 5947 N N . LYS C 1 62 ? -10.434 24.400 45.885 1.00 52.93 59 LYS C N 1
ATOM 5948 C CA . LYS C 1 62 ? -9.782 25.711 45.935 1.00 51.18 59 LYS C CA 1
ATOM 5949 C C . LYS C 1 62 ? -9.212 25.921 47.323 1.00 49.30 59 LYS C C 1
ATOM 5950 O O . LYS C 1 62 ? -9.894 25.682 48.318 1.00 49.13 59 LYS C O 1
ATOM 5956 N N . LEU C 1 63 ? -7.963 26.383 47.380 1.00 47.58 60 LEU C N 1
ATOM 5957 C CA . LEU C 1 63 ? -7.281 26.567 48.635 1.00 45.44 60 LEU C CA 1
ATOM 5958 C C . LEU C 1 63 ? -6.423 27.800 48.542 1.00 44.77 60 LEU C C 1
ATOM 5959 O O . LEU C 1 63 ? -5.437 27.798 47.825 1.00 44.96 60 LEU C O 1
ATOM 5964 N N . HIS C 1 64 ? -6.820 28.875 49.220 1.00 43.80 61 HIS C N 1
ATOM 5965 C CA . HIS C 1 64 ? -5.988 30.053 49.257 1.00 43.96 61 HIS C CA 1
ATOM 5966 C C . HIS C 1 64 ? -5.458 30.301 50.664 1.00 44.21 61 HIS C C 1
ATOM 5967 O O . HIS C 1 64 ? -6.203 30.198 51.648 1.00 44.85 61 HIS C O 1
ATOM 5974 N N . VAL C 1 65 ? -4.189 30.681 50.749 1.00 43.98 62 VAL C N 1
ATOM 5975 C CA . VAL C 1 65 ? -3.506 30.767 52.016 1.00 43.57 62 VAL C CA 1
ATOM 5976 C C . VAL C 1 65 ? -2.964 32.160 52.153 1.00 43.45 62 VAL C C 1
ATOM 5977 O O . VAL C 1 65 ? -2.259 32.603 51.247 1.00 44.36 62 VAL C O 1
ATOM 5981 N N . VAL C 1 66 ? -3.290 32.844 53.264 1.00 42.53 63 VAL C N 1
ATOM 5982 C CA . VAL C 1 66 ? -2.921 34.237 53.473 1.00 41.63 63 VAL C CA 1
ATOM 5983 C C . VAL C 1 66 ? -2.160 34.400 54.797 1.00 41.79 63 VAL C C 1
ATOM 5984 O O . VAL C 1 66 ? -2.599 33.900 55.868 1.00 42.18 63 VAL C O 1
ATOM 5988 N N . ASP C 1 67 ? -1.002 35.062 54.726 1.00 39.78 64 ASP C N 1
ATOM 5989 C CA . ASP C 1 67 ? -0.145 35.183 55.888 1.00 38.97 64 ASP C CA 1
ATOM 5990 C C . ASP C 1 67 ? 0.835 36.294 55.655 1.00 38.08 64 ASP C C 1
ATOM 5991 O O . ASP C 1 67 ? 1.392 36.408 54.584 1.00 38.25 64 ASP C O 1
ATOM 5996 N N . ILE C 1 68 ? 1.024 37.106 56.684 1.00 37.44 65 ILE C N 1
ATOM 5997 C CA . ILE C 1 68 ? 1.790 38.328 56.597 1.00 36.81 65 ILE C CA 1
ATOM 5998 C C . ILE C 1 68 ? 3.288 38.003 56.409 1.00 36.33 65 ILE C C 1
ATOM 5999 O O . ILE C 1 68 ? 4.038 38.817 55.852 1.00 36.01 65 ILE C O 1
ATOM 6004 N N . SER C 1 69 ? 3.705 36.807 56.851 1.00 36.06 66 SER C N 1
ATOM 6005 C CA . SER C 1 69 ? 5.084 36.336 56.721 1.00 36.86 66 SER C CA 1
ATOM 6006 C C . SER C 1 69 ? 5.462 35.764 55.324 1.00 38.44 66 SER C C 1
ATOM 6007 O O . SER C 1 69 ? 5.184 34.582 54.990 1.00 39.62 66 SER C O 1
ATOM 6010 N N . GLU C 1 70 ? 6.079 36.619 54.518 1.00 39.17 67 GLU C N 1
ATOM 6011 C CA . GLU C 1 70 ? 6.646 36.224 53.215 1.00 40.99 67 GLU C CA 1
ATOM 6012 C C . GLU C 1 70 ? 7.519 34.994 53.333 1.00 40.25 67 GLU C C 1
ATOM 6013 O O . GLU C 1 70 ? 7.304 33.984 52.668 1.00 41.48 67 GLU C O 1
ATOM 6019 N N . ASN C 1 71 ? 8.519 35.067 54.204 1.00 39.67 68 ASN C N 1
ATOM 6020 C CA . ASN C 1 71 ? 9.457 33.962 54.321 1.00 38.71 68 ASN C CA 1
ATOM 6021 C C . ASN C 1 71 ? 8.779 32.672 54.697 1.00 38.73 68 ASN C C 1
ATOM 6022 O O . ASN C 1 71 ? 9.035 31.666 54.058 1.00 39.68 68 ASN C O 1
ATOM 6027 N N . ASN C 1 72 ? 7.893 32.684 55.685 1.00 37.64 69 ASN C N 1
ATOM 6028 C CA . ASN C 1 72 ? 7.316 31.419 56.148 1.00 38.65 69 ASN C CA 1
ATOM 6029 C C . ASN C 1 72 ? 6.305 30.783 55.154 1.00 39.27 69 ASN C C 1
ATOM 6030 O O . ASN C 1 72 ? 6.088 29.566 55.179 1.00 38.73 69 ASN C O 1
ATOM 6043 N N . VAL C 1 74 ? 6.817 31.007 51.853 1.00 42.86 71 VAL C N 1
ATOM 6044 C CA . VAL C 1 74 ? 7.750 30.334 50.957 1.00 42.88 71 VAL C CA 1
ATOM 6045 C C . VAL C 1 74 ? 8.071 28.960 51.501 1.00 43.26 71 VAL C C 1
ATOM 6046 O O . VAL C 1 74 ? 8.019 27.953 50.760 1.00 44.31 71 VAL C O 1
ATOM 6050 N N . GLU C 1 75 ? 8.404 28.876 52.782 1.00 41.80 72 GLU C N 1
ATOM 6051 C CA . GLU C 1 75 ? 8.708 27.561 53.355 1.00 42.00 72 GLU C CA 1
ATOM 6052 C C . GLU C 1 75 ? 7.478 26.655 53.309 1.00 42.69 72 GLU C C 1
ATOM 6053 O O . GLU C 1 75 ? 7.627 25.453 53.122 1.00 42.39 72 GLU C O 1
ATOM 6059 N N . LEU C 1 76 ? 6.275 27.214 53.536 1.00 42.42 73 LEU C N 1
ATOM 6060 C CA . LEU C 1 76 ? 5.043 26.382 53.446 1.00 43.41 73 LEU C CA 1
ATOM 6061 C C . LEU C 1 76 ? 4.908 25.739 52.040 1.00 43.55 73 LEU C C 1
ATOM 6062 O O . LEU C 1 76 ? 4.649 24.555 51.920 1.00 43.62 73 LEU C O 1
ATOM 6067 N N . VAL C 1 77 ? 5.081 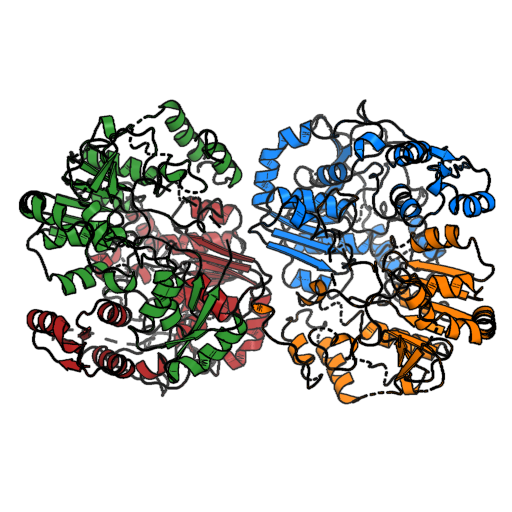26.537 50.998 1.00 43.78 74 VAL C N 1
ATOM 6068 C CA . VAL C 1 77 ? 4.982 26.030 49.621 1.00 45.32 74 VAL C CA 1
ATOM 6069 C C . VAL C 1 77 ? 6.052 24.937 49.354 1.00 46.09 74 VAL C C 1
ATOM 6070 O O . VAL C 1 77 ? 5.743 23.853 48.893 1.00 47.77 74 VAL C O 1
ATOM 6074 N N . ARG C 1 78 ? 7.293 25.205 49.710 1.00 46.40 75 ARG C N 1
ATOM 6075 C CA . ARG C 1 78 ? 8.346 24.208 49.633 1.00 46.39 75 ARG C CA 1
ATOM 6076 C C . ARG C 1 78 ? 7.976 22.923 50.337 1.00 47.54 75 ARG C C 1
ATOM 6077 O O . ARG C 1 78 ? 8.189 21.834 49.789 1.00 47.91 75 ARG C O 1
ATOM 6085 N N . ASP C 1 79 ? 7.450 23.037 51.554 1.00 47.41 76 ASP C N 1
ATOM 6086 C CA . ASP C 1 79 ? 7.065 21.860 52.360 1.00 48.26 76 ASP C CA 1
ATOM 6087 C C . ASP C 1 79 ? 5.903 21.107 51.721 1.00 49.53 76 ASP C C 1
ATOM 6088 O O . ASP C 1 79 ? 5.856 19.880 51.787 1.00 50.01 76 ASP C O 1
ATOM 6093 N N . ILE C 1 80 ? 4.953 21.832 51.126 1.00 50.55 77 ILE C N 1
ATOM 6094 C CA . ILE C 1 80 ? 3.834 21.177 50.451 1.00 52.18 77 ILE C CA 1
ATOM 6095 C C . ILE C 1 80 ? 4.312 20.453 49.193 1.00 53.05 77 ILE C C 1
ATOM 6096 O O . ILE C 1 80 ? 3.993 19.284 48.987 1.00 54.00 77 ILE C O 1
ATOM 6101 N N . ARG C 1 81 ? 5.042 21.166 48.340 1.00 53.45 78 ARG C N 1
ATOM 6102 C CA . ARG C 1 81 ? 5.643 20.560 47.149 1.00 54.79 78 ARG C CA 1
ATOM 6103 C C . ARG C 1 81 ? 6.430 19.296 47.523 1.00 54.84 78 ARG C C 1
ATOM 6104 O O . ARG C 1 81 ? 6.263 18.263 46.885 1.00 54.76 78 ARG C O 1
ATOM 6112 N N . SER C 1 82 ? 7.275 19.361 48.549 1.00 54.25 79 SER C N 1
ATOM 6113 C CA . SER C 1 82 ? 8.084 18.177 48.916 1.00 55.29 79 SER C CA 1
ATOM 6114 C C . SER C 1 82 ? 7.221 17.025 49.438 1.00 56.24 79 SER C C 1
ATOM 6115 O O . SER C 1 82 ? 7.426 15.876 49.074 1.00 56.77 79 SER C O 1
ATOM 6118 N N . SER C 1 83 ? 6.251 17.340 50.287 1.00 56.37 80 SER C N 1
ATOM 6119 C CA . SER C 1 83 ? 5.444 16.307 50.923 1.00 57.41 80 SER C CA 1
ATOM 6120 C C . SER C 1 83 ? 4.443 15.691 49.962 1.00 58.53 80 SER C C 1
ATOM 6121 O O . SER C 1 83 ? 4.237 14.498 49.989 1.00 59.49 80 SER C O 1
ATOM 6124 N N . PHE C 1 84 ? 3.785 16.512 49.145 1.00 59.26 81 PHE C N 1
ATOM 6125 C CA . PHE C 1 84 ? 2.611 16.048 48.376 1.00 60.32 81 PHE C CA 1
ATOM 6126 C C . PHE C 1 84 ? 2.686 16.298 46.871 1.00 61.09 81 PHE C C 1
ATOM 6127 O O . PHE C 1 84 ? 1.911 15.728 46.120 1.00 62.01 81 PHE C O 1
ATOM 6135 N N . GLY C 1 85 ? 3.604 17.139 46.426 1.00 60.86 82 GLY C N 1
ATOM 6136 C CA . GLY C 1 85 ? 3.652 17.508 45.032 1.00 61.60 82 GLY C CA 1
ATOM 6137 C C . GLY C 1 85 ? 2.611 18.564 44.752 1.00 61.86 82 GLY C C 1
ATOM 6138 O O . GLY C 1 85 ? 2.625 19.632 45.365 1.00 61.84 82 GLY C O 1
ATOM 6139 N N . TYR C 1 86 ? 1.705 18.280 43.827 1.00 62.83 83 TYR C N 1
ATOM 6140 C CA . TYR C 1 86 ? 0.800 19.305 43.313 1.00 63.08 83 TYR C CA 1
ATOM 6141 C C . TYR C 1 86 ? -0.605 18.764 43.269 1.00 62.80 83 TYR C C 1
ATOM 6142 O O . TYR C 1 86 ? -0.826 17.560 43.431 1.00 63.06 83 TYR C O 1
ATOM 6151 N N . ILE C 1 87 ? -1.550 19.680 43.074 1.00 61.90 84 ILE C N 1
ATOM 6152 C CA . ILE C 1 87 ? -2.959 19.341 42.953 1.00 61.72 84 ILE C CA 1
ATOM 6153 C C . ILE C 1 87 ? -3.557 20.067 41.728 1.00 62.25 84 ILE C C 1
ATOM 6154 O O . ILE C 1 87 ? -3.008 21.061 41.237 1.00 61.61 84 ILE C O 1
ATOM 6159 N N . ASN C 1 88 ? -4.680 19.554 41.235 1.00 62.83 85 ASN C N 1
ATOM 6160 C CA . ASN C 1 88 ? -5.323 20.122 40.055 1.00 63.23 85 ASN C CA 1
ATOM 6161 C C . ASN C 1 88 ? -6.290 21.247 40.364 1.00 62.48 85 ASN C C 1
ATOM 6162 O O . ASN C 1 88 ? -6.733 21.914 39.447 1.00 63.78 85 ASN C O 1
ATOM 6167 N N . GLY C 1 89 ? -6.616 21.464 41.642 1.00 61.14 86 GLY C N 1
ATOM 6168 C CA . GLY C 1 89 ? -7.354 22.656 42.039 1.00 59.69 86 GLY C CA 1
ATOM 6169 C C . GLY C 1 89 ? -6.557 23.966 42.013 1.00 58.33 86 GLY C C 1
ATOM 6170 O O . GLY C 1 89 ? -5.421 24.019 41.544 1.00 58.46 86 GLY C O 1
ATOM 6171 N N . ASP C 1 90 ? -7.162 25.014 42.571 1.00 56.86 87 ASP C N 1
ATOM 6172 C CA . ASP C 1 90 ? -6.632 26.359 42.545 1.00 55.63 87 ASP C CA 1
ATOM 6173 C C . ASP C 1 90 ? -6.013 26.619 43.931 1.00 54.50 87 ASP C C 1
ATOM 6174 O O . ASP C 1 90 ? -6.698 26.986 44.869 1.00 54.34 87 ASP C O 1
ATOM 6179 N N . PHE C 1 91 ? -4.718 26.358 44.043 1.00 53.74 88 PHE C N 1
ATOM 6180 C CA . PHE C 1 91 ? -3.958 26.559 45.251 1.00 52.82 88 PHE C CA 1
ATOM 6181 C C . PHE C 1 91 ? -3.149 27.810 45.055 1.00 51.78 88 PHE C C 1
ATOM 6182 O O . PHE C 1 91 ? -2.334 27.843 44.146 1.00 51.20 88 PHE C O 1
ATOM 6190 N N . GLN C 1 92 ? -3.363 28.825 45.888 1.00 50.41 89 GLN C N 1
ATOM 6191 C CA . GLN C 1 92 ? -2.567 30.039 45.801 1.00 50.59 89 GLN C CA 1
ATOM 6192 C C . GLN C 1 92 ? -2.219 30.591 47.196 1.00 49.05 89 GLN C C 1
ATOM 6193 O O . GLN C 1 92 ? -2.958 30.404 48.169 1.00 48.68 89 GLN C O 1
ATOM 6199 N N . THR C 1 93 ? -1.087 31.281 47.274 1.00 47.79 90 THR C N 1
ATOM 6200 C CA . THR C 1 93 ? -0.628 31.855 48.509 1.00 46.41 90 THR C CA 1
ATOM 6201 C C . THR C 1 93 ? -0.504 33.347 48.284 1.00 45.85 90 THR C C 1
ATOM 6202 O O . THR C 1 93 ? -0.161 33.771 47.164 1.00 45.87 90 THR C O 1
ATOM 6206 N N . PHE C 1 94 ? -0.823 34.123 49.332 1.00 44.03 91 PHE C N 1
ATOM 6207 C CA . PHE C 1 94 ? -0.757 35.585 49.314 1.00 43.44 91 PHE C CA 1
ATOM 6208 C C . PHE C 1 94 ? -0.149 36.078 50.632 1.00 42.15 91 PHE C C 1
ATOM 6209 O O . PHE C 1 94 ? -0.670 35.802 51.693 1.00 41.54 91 PHE C O 1
ATOM 6217 N N . ALA C 1 95 ? 0.960 36.797 50.553 1.00 40.77 92 ALA C N 1
ATOM 6218 C CA . ALA C 1 95 ? 1.695 37.175 51.716 1.00 39.87 92 ALA C CA 1
ATOM 6219 C C . ALA C 1 95 ? 1.138 38.544 52.170 1.00 39.67 92 ALA C C 1
ATOM 6220 O O . ALA C 1 95 ? 1.705 39.608 51.915 1.00 40.06 92 ALA C O 1
ATOM 6222 N N . LEU C 1 96 ? -0.023 38.505 52.796 1.00 39.70 93 LEU C N 1
ATOM 6223 C CA . LEU C 1 96 ? -0.801 39.712 53.023 1.00 40.30 93 LEU C CA 1
ATOM 6224 C C . LEU C 1 96 ? -1.149 39.940 54.500 1.00 38.89 93 LEU C C 1
ATOM 6225 O O . LEU C 1 96 ? -1.360 38.986 55.245 1.00 38.84 93 LEU C O 1
ATOM 6230 N N . ASP C 1 97 ? -1.183 41.197 54.908 1.00 38.31 94 ASP C N 1
ATOM 6231 C CA . ASP C 1 97 ? -1.727 41.590 56.233 1.00 38.12 94 ASP C CA 1
ATOM 6232 C C . ASP C 1 97 ? -3.271 41.635 56.172 1.00 38.37 94 ASP C C 1
ATOM 6233 O O . ASP C 1 97 ? -3.862 42.476 55.436 1.00 36.90 94 ASP C O 1
ATOM 6238 N N . ILE C 1 98 ? -3.909 40.751 56.947 1.00 37.91 95 ILE C N 1
ATOM 6239 C CA . ILE C 1 98 ? -5.368 40.667 57.010 1.00 40.10 95 ILE C CA 1
ATOM 6240 C C . ILE C 1 98 ? -6.046 42.016 57.347 1.00 40.75 95 ILE C C 1
ATOM 6241 O O . ILE C 1 98 ? -7.181 42.230 56.944 1.00 41.47 95 ILE C O 1
ATOM 6246 N N . GLY C 1 99 ? -5.356 42.911 58.061 1.00 39.86 96 GLY C N 1
ATOM 6247 C CA . GLY C 1 99 ? -5.924 44.206 58.461 1.00 40.81 96 GLY C CA 1
ATOM 6248 C C . GLY C 1 99 ? -5.817 45.281 57.382 1.00 41.82 96 GLY C C 1
ATOM 6249 O O . GLY C 1 99 ? -6.179 46.444 57.593 1.00 42.57 96 GLY C O 1
ATOM 6250 N N . SER C 1 100 ? -5.384 44.869 56.206 1.00 42.00 97 SER C N 1
ATOM 6251 C CA . SER C 1 100 ? -4.814 45.758 55.197 1.00 43.46 97 SER C CA 1
ATOM 6252 C C . SER C 1 100 ? -5.791 46.131 54.084 1.00 43.97 97 SER C C 1
ATOM 6253 O O . SER C 1 100 ? -6.715 45.384 53.833 1.00 43.86 97 SER C O 1
ATOM 6256 N N . ILE C 1 101 ? -5.545 47.241 53.384 1.00 45.18 98 ILE C N 1
ATOM 6257 C CA . ILE C 1 101 ? -6.321 47.580 52.184 1.00 46.92 98 ILE C CA 1
ATOM 6258 C C . ILE C 1 101 ? -6.048 46.526 51.119 1.00 47.23 98 ILE C C 1
ATOM 6259 O O . ILE C 1 101 ? -6.953 46.100 50.421 1.00 47.55 98 ILE C O 1
ATOM 6264 N N . GLU C 1 102 ? -4.788 46.102 51.022 1.00 47.18 99 GLU C N 1
ATOM 6265 C CA . GLU C 1 102 ? -4.372 45.115 50.038 1.00 47.71 99 GLU C CA 1
ATOM 6266 C C . GLU C 1 102 ? -5.247 43.887 50.167 1.00 48.44 99 GLU C C 1
ATOM 6267 O O . GLU C 1 102 ? -5.782 43.410 49.168 1.00 49.01 99 GLU C O 1
ATOM 6273 N N . TYR C 1 103 ? -5.414 43.406 51.403 1.00 47.82 100 TYR C N 1
ATOM 6274 C CA . TYR C 1 103 ? -6.274 42.262 51.698 1.00 47.90 100 TYR C CA 1
ATOM 6275 C C . TYR C 1 103 ? -7.745 42.493 51.376 1.00 49.52 100 TYR C C 1
ATOM 6276 O O . TYR C 1 103 ? -8.397 41.610 50.831 1.00 49.84 100 TYR C O 1
ATOM 6285 N N . ASP C 1 104 ? -8.285 43.651 51.746 1.00 51.10 101 ASP C N 1
ATOM 6286 C CA . ASP C 1 104 ? -9.693 43.954 51.448 1.00 52.06 101 ASP C CA 1
ATOM 6287 C C . ASP C 1 104 ? -9.942 43.846 49.956 1.00 53.38 101 ASP C C 1
ATOM 6288 O O . ASP C 1 104 ? -10.959 43.308 49.544 1.00 54.54 101 ASP C O 1
ATOM 6293 N N . ALA C 1 105 ? -8.992 44.343 49.160 1.00 53.62 102 ALA C N 1
ATOM 6294 C CA . ALA C 1 105 ? -9.060 44.277 47.697 1.00 54.27 102 ALA C CA 1
ATOM 6295 C C . ALA C 1 105 ? -8.940 42.858 47.123 1.00 54.07 102 ALA C C 1
ATOM 6296 O O . ALA C 1 105 ? -9.478 42.576 46.051 1.00 54.92 102 ALA C O 1
ATOM 6298 N N . PHE C 1 106 ? -8.193 42.000 47.812 1.00 52.32 103 PHE C N 1
ATOM 6299 C CA . PHE C 1 106 ? -8.098 40.591 47.483 1.00 51.90 103 PHE C CA 1
ATOM 6300 C C . PHE C 1 106 ? -9.470 39.933 47.659 1.00 52.62 103 PHE C C 1
ATOM 6301 O O . PHE C 1 106 ? -9.909 39.152 46.817 1.00 53.40 103 PHE C O 1
ATOM 6309 N N . ILE C 1 107 ? -10.158 40.283 48.737 1.00 52.26 104 ILE C N 1
ATOM 6310 C CA . ILE C 1 107 ? -11.488 39.769 49.009 1.00 53.06 104 ILE C CA 1
ATOM 6311 C C . ILE C 1 107 ? -12.523 40.388 48.045 1.00 54.91 104 ILE C C 1
ATOM 6312 O O . ILE C 1 107 ? -13.362 39.665 47.489 1.00 55.73 104 ILE C O 1
ATOM 6317 N N . LYS C 1 108 ? -12.444 41.702 47.829 1.00 55.28 105 LYS C N 1
ATOM 6318 C CA . LYS C 1 108 ? -13.303 42.390 46.864 1.00 56.79 105 LYS C CA 1
ATOM 6319 C C . LYS C 1 108 ? -13.194 41.784 45.449 1.00 57.68 105 LYS C C 1
ATOM 6320 O O . LYS C 1 108 ? -14.193 41.649 44.763 1.00 57.80 105 LYS C O 1
ATOM 6326 N N . ALA C 1 109 ? -11.989 41.411 45.017 1.00 57.71 106 ALA C N 1
ATOM 6327 C CA . ALA C 1 109 ? -11.818 40.833 43.667 1.00 58.45 106 ALA C CA 1
ATOM 6328 C C . ALA C 1 109 ? -12.395 39.417 43.564 1.00 58.72 106 ALA C C 1
ATOM 6329 O O . ALA C 1 109 ? -12.904 39.033 42.506 1.00 60.51 106 ALA C O 1
ATOM 6331 N N . ASP C 1 110 ? -12.354 38.652 44.655 1.00 57.06 107 ASP C N 1
ATOM 6332 C CA . ASP C 1 110 ? -12.846 37.273 44.623 1.00 56.68 107 ASP C CA 1
ATOM 6333 C C . ASP C 1 110 ? -13.722 37.042 45.849 1.00 55.48 107 ASP C C 1
ATOM 6334 O O . ASP C 1 110 ? -14.942 37.230 45.791 1.00 54.79 107 ASP C O 1
ATOM 6339 N N . GLY C 1 111 ? -13.088 36.644 46.954 1.00 53.36 108 GLY C N 1
ATOM 6340 C CA . GLY C 1 111 ? -13.786 36.364 48.187 1.00 52.26 108 GLY C CA 1
ATOM 6341 C C . GLY C 1 111 ? -14.643 35.119 48.241 1.00 52.30 108 GLY C C 1
ATOM 6342 O O . GLY C 1 111 ? -15.338 34.910 49.228 1.00 52.44 108 GLY C O 1
ATOM 6343 N N . GLN C 1 112 ? -14.646 34.288 47.206 1.00 52.56 109 GLN C N 1
ATOM 6344 C CA . GLN C 1 112 ? -15.633 33.205 47.143 1.00 52.93 109 GLN C CA 1
ATOM 6345 C C . GLN C 1 112 ? -15.143 31.877 47.756 1.00 51.64 109 GLN C C 1
ATOM 6346 O O . GLN C 1 112 ? -14.401 31.125 47.101 1.00 51.78 109 GLN C O 1
ATOM 6352 N N . TYR C 1 113 ? -15.571 31.588 48.993 1.00 50.09 110 TYR C N 1
ATOM 6353 C CA . TYR C 1 113 ? -15.166 30.358 49.734 1.00 49.28 110 TYR C CA 1
ATOM 6354 C C . TYR C 1 113 ? -16.335 29.721 50.487 1.00 49.30 110 TYR C C 1
ATOM 6355 O O . TYR C 1 113 ? -17.321 30.361 50.796 1.00 48.37 110 TYR C O 1
ATOM 6364 N N . ASP C 1 114 ? -16.216 28.430 50.759 1.00 49.42 111 ASP C N 1
ATOM 6365 C CA . ASP C 1 114 ? -17.215 27.716 51.548 1.00 49.45 111 ASP C CA 1
ATOM 6366 C C . ASP C 1 114 ? -16.821 27.714 53.023 1.00 48.64 111 ASP C C 1
ATOM 6367 O O . ASP C 1 114 ? -17.660 27.919 53.906 1.00 49.09 111 ASP C O 1
ATOM 6372 N N . TYR C 1 115 ? -15.535 27.488 53.271 1.00 47.49 112 TYR C N 1
ATOM 6373 C CA . TYR C 1 115 ? -14.995 27.397 54.592 1.00 46.87 112 TYR C CA 1
ATOM 6374 C C . TYR C 1 115 ? -13.862 28.402 54.734 1.00 45.95 112 TYR C C 1
ATOM 6375 O O . TYR C 1 115 ? -12.947 28.389 53.927 1.00 45.80 112 TYR C O 1
ATOM 6384 N N . VAL C 1 116 ? -13.929 29.266 55.750 1.00 45.72 113 VAL C N 1
ATOM 6385 C CA . VAL C 1 116 ? -12.837 30.193 56.040 1.00 44.16 113 VAL C CA 1
ATOM 6386 C C . VAL C 1 116 ? -12.260 29.888 57.403 1.00 44.06 113 VAL C C 1
ATOM 6387 O O . VAL C 1 116 ? -13.002 29.818 58.364 1.00 44.24 113 VAL C O 1
ATOM 6391 N N . LEU C 1 117 ? -10.932 29.690 57.489 1.00 43.78 114 LEU C N 1
ATOM 6392 C CA . LEU C 1 117 ? -10.286 29.290 58.722 1.00 42.81 114 LEU C CA 1
ATOM 6393 C C . LEU C 1 117 ? -9.248 30.307 59.128 1.00 41.95 114 LEU C C 1
ATOM 6394 O O . LEU C 1 117 ? -8.385 30.642 58.357 1.00 41.00 114 LEU C O 1
ATOM 6399 N N . ASN C 1 118 ? -9.315 30.762 60.375 1.00 42.22 115 ASN C N 1
ATOM 6400 C CA . ASN C 1 118 ? -8.412 31.782 60.856 1.00 41.55 115 ASN C CA 1
ATOM 6401 C C . ASN C 1 118 ? -7.510 31.232 61.925 1.00 41.19 115 ASN C C 1
ATOM 6402 O O . ASN C 1 118 ? -7.942 30.927 63.048 1.00 40.84 115 ASN C O 1
ATOM 6407 N N . LEU C 1 119 ? -6.238 31.106 61.565 1.00 40.70 116 LEU C N 1
ATOM 6408 C CA . LEU C 1 119 ? -5.234 30.657 62.498 1.00 40.42 116 LEU C CA 1
ATOM 6409 C C . LEU C 1 119 ? -4.217 31.796 62.758 1.00 39.61 116 LEU C C 1
ATOM 6410 O O . LEU C 1 119 ? -3.131 31.571 63.309 1.00 40.03 116 LEU C O 1
ATOM 6415 N N . SER C 1 120 ? -4.586 33.022 62.392 1.00 38.99 117 SER C N 1
ATOM 6416 C CA . SER C 1 120 ? -3.741 34.182 62.625 1.00 38.85 117 SER C CA 1
ATOM 6417 C C . SER C 1 120 ? -3.866 34.659 64.099 1.00 38.41 117 SER C C 1
ATOM 6418 O O . SER C 1 120 ? -4.923 34.504 64.700 1.00 40.17 117 SER C O 1
ATOM 6421 N N . ALA C 1 121 ? -2.773 35.170 64.686 1.00 36.71 118 ALA C N 1
ATOM 6422 C CA . ALA C 1 121 ? -2.735 35.665 66.056 1.00 36.09 118 ALA C CA 1
ATOM 6423 C C . ALA C 1 121 ? -1.459 36.394 66.360 1.00 35.75 118 ALA C C 1
ATOM 6424 O O . ALA C 1 121 ? -0.464 36.182 65.686 1.00 35.61 118 ALA C O 1
ATOM 6426 N N . LEU C 1 122 ? -1.490 37.234 67.394 1.00 36.90 119 LEU C N 1
ATOM 6427 C CA . LEU C 1 122 ? -0.323 37.534 68.217 1.00 38.43 119 LEU C CA 1
ATOM 6428 C C . LEU C 1 122 ? -0.533 36.792 69.533 1.00 39.87 119 LEU C C 1
ATOM 6429 O O . LEU C 1 122 ? -1.458 37.112 70.255 1.00 40.88 119 LEU C O 1
ATOM 6434 N N . LYS C 1 123 ? 0.312 35.812 69.835 1.00 40.54 120 LYS C N 1
ATOM 6435 C CA . LYS C 1 123 ? 0.087 34.885 70.943 1.00 41.68 120 LYS C CA 1
ATOM 6436 C C . LYS C 1 123 ? 1.111 34.971 72.096 1.00 43.14 120 LYS C C 1
ATOM 6437 O O . LYS C 1 123 ? 0.952 34.218 73.059 1.00 43.50 120 LYS C O 1
ATOM 6443 N N . HIS C 1 124 ? 2.121 35.847 72.009 1.00 43.91 121 HIS C N 1
ATOM 6444 C CA A HIS C 1 124 ? 3.246 35.865 72.979 0.60 45.19 121 HIS C CA 1
ATOM 6445 C CA B HIS C 1 124 ? 3.249 35.851 72.964 0.40 45.05 121 HIS C CA 1
ATOM 6446 C C . HIS C 1 124 ? 3.086 36.921 74.052 1.00 46.29 121 HIS C C 1
ATOM 6447 O O . HIS C 1 124 ? 2.820 38.069 73.758 1.00 46.19 121 HIS C O 1
ATOM 6460 N N . VAL C 1 125 ? 3.299 36.536 75.300 1.00 49.50 122 VAL C N 1
ATOM 6461 C CA . VAL C 1 125 ? 3.294 37.484 76.436 1.00 51.50 122 VAL C CA 1
ATOM 6462 C C . VAL C 1 125 ? 4.292 38.654 76.266 1.00 52.03 122 VAL C C 1
ATOM 6463 O O . VAL C 1 125 ? 4.043 39.770 76.651 1.00 53.29 122 VAL C O 1
ATOM 6467 N N . ARG C 1 126 ? 5.426 38.425 75.647 1.00 52.65 123 ARG C N 1
ATOM 6468 C CA . ARG C 1 126 ? 6.300 39.547 75.322 1.00 52.70 123 ARG C CA 1
ATOM 6469 C C . ARG C 1 126 ? 5.552 40.670 74.533 1.00 51.61 123 ARG C C 1
ATOM 6470 O O . ARG C 1 126 ? 6.087 41.768 74.327 1.00 52.12 123 ARG C O 1
ATOM 6478 N N . SER C 1 127 ? 4.336 40.372 74.064 1.00 49.21 124 SER C N 1
ATOM 6479 C CA . SER C 1 127 ? 3.596 41.276 73.213 1.00 46.20 124 SER C CA 1
ATOM 6480 C C . SER C 1 127 ? 2.624 42.137 74.068 1.00 44.16 124 SER C C 1
ATOM 6481 O O . SER C 1 127 ? 2.184 43.162 73.575 1.00 43.09 124 SER C O 1
ATOM 6484 N N . GLU C 1 128 ? 2.325 41.730 75.320 1.00 42.69 125 GLU C N 1
ATOM 6485 C CA A GLU C 1 128 ? 1.472 42.493 76.246 0.60 42.48 125 GLU C CA 1
ATOM 6486 C CA B GLU C 1 128 ? 1.451 42.520 76.231 0.40 42.20 125 GLU C CA 1
ATOM 6487 C C . GLU C 1 128 ? 2.218 43.655 76.910 1.00 41.84 125 GLU C C 1
ATOM 6488 O O . GLU C 1 128 ? 1.635 44.463 77.604 1.00 41.48 125 GLU C O 1
ATOM 6499 N N . LYS C 1 129 ? 3.523 43.692 76.700 1.00 40.77 126 LYS C N 1
ATOM 6500 C CA . LYS C 1 129 ? 4.466 44.423 77.523 1.00 40.36 126 LYS C CA 1
ATOM 6501 C C . LYS C 1 129 ? 4.351 45.915 77.358 1.00 38.49 126 LYS C C 1
ATOM 6502 O O . LYS C 1 129 ? 4.528 46.636 78.306 1.00 38.48 126 LYS C O 1
ATOM 6508 N N . ASP C 1 130 ? 4.032 46.362 76.149 1.00 35.44 127 ASP C N 1
ATOM 6509 C CA . ASP C 1 130 ? 3.952 47.758 75.860 1.00 33.75 127 ASP C CA 1
ATOM 6510 C C . ASP C 1 130 ? 2.621 48.065 75.163 1.00 31.92 127 ASP C C 1
ATOM 6511 O O . ASP C 1 130 ? 2.051 47.237 74.497 1.00 31.58 127 ASP C O 1
ATOM 6516 N N . PRO C 1 131 ? 2.154 49.297 75.287 1.00 30.56 128 PRO C N 1
ATOM 6517 C CA . PRO C 1 131 ? 0.817 49.586 74.778 1.00 30.44 128 PRO C CA 1
ATOM 6518 C C . PRO C 1 131 ? 0.674 49.566 73.275 1.00 29.94 128 PRO C C 1
ATOM 6519 O O . PRO C 1 131 ? -0.447 49.574 72.774 1.00 29.00 128 PRO C O 1
ATOM 6523 N N . PHE C 1 132 ? 1.788 49.629 72.548 1.00 29.54 129 PHE C N 1
ATOM 6524 C CA . PHE C 1 132 ? 1.727 49.610 71.078 1.00 30.06 129 PHE C CA 1
ATOM 6525 C C . PHE C 1 132 ? 1.522 48.218 70.543 1.00 29.81 129 PHE C C 1
ATOM 6526 O O . PHE C 1 132 ? 0.607 47.981 69.762 1.00 30.97 129 PHE C O 1
ATOM 6534 N N . THR C 1 133 ? 2.334 47.289 71.007 1.00 29.74 130 THR C N 1
ATOM 6535 C CA . THR C 1 133 ? 2.178 45.882 70.643 1.00 30.67 130 THR C CA 1
ATOM 6536 C C . THR C 1 133 ? 0.862 45.301 71.158 1.00 29.91 130 THR C C 1
ATOM 6537 O O . THR C 1 133 ? 0.224 44.496 70.464 1.00 31.46 130 THR C O 1
ATOM 6541 N N . LEU C 1 134 ? 0.446 45.731 72.346 1.00 28.89 131 LEU C N 1
ATOM 6542 C CA . LEU C 1 134 ? -0.856 45.411 72.908 1.00 29.05 131 LEU C CA 1
ATOM 6543 C C . LEU C 1 134 ? -1.985 45.866 71.986 1.00 28.74 131 LEU C C 1
ATOM 6544 O O . LEU C 1 134 ? -2.878 45.104 71.677 1.00 28.92 131 LEU C O 1
ATOM 6557 N N . ARG C 1 136 ? -1.730 46.399 68.758 1.00 29.56 133 ARG C N 1
ATOM 6558 C CA . ARG C 1 136 ? -1.617 45.464 67.597 1.00 30.09 133 ARG C CA 1
ATOM 6559 C C . ARG C 1 136 ? -2.314 44.131 67.858 1.00 30.40 133 ARG C C 1
ATOM 6560 O O . ARG C 1 136 ? -3.015 43.645 67.011 1.00 30.85 133 ARG C O 1
ATOM 6576 N N . ILE C 1 138 ? -4.775 43.344 69.817 1.00 32.79 135 ILE C N 1
ATOM 6577 C CA . ILE C 1 138 ? -6.193 43.568 69.764 1.00 33.11 135 ILE C CA 1
ATOM 6578 C C . ILE C 1 138 ? -6.629 43.670 68.288 1.00 33.19 135 ILE C C 1
ATOM 6579 O O . ILE C 1 138 ? -7.618 43.033 67.892 1.00 32.94 135 ILE C O 1
ATOM 6584 N N . ASP C 1 139 ? -5.941 44.489 67.494 1.00 33.14 136 ASP C N 1
ATOM 6585 C CA . ASP C 1 139 ? -6.220 44.541 66.054 1.00 34.69 136 ASP C CA 1
ATOM 6586 C C . ASP C 1 139 ? -6.236 43.131 65.438 1.00 34.34 136 ASP C C 1
ATOM 6587 O O . ASP C 1 139 ? -7.109 42.848 64.661 1.00 34.71 136 ASP C O 1
ATOM 6592 N N . VAL C 1 140 ? -5.297 42.256 65.826 1.00 33.25 137 VAL C N 1
ATOM 6593 C CA . VAL C 1 140 ? -5.048 41.011 65.106 1.00 32.16 137 VAL C CA 1
ATOM 6594 C C . VAL C 1 140 ? -5.964 39.934 65.667 1.00 32.65 137 VAL C C 1
ATOM 6595 O O . VAL C 1 140 ? -6.510 39.151 64.897 1.00 32.84 137 VAL C O 1
ATOM 6599 N N . ASN C 1 141 ? -6.173 39.910 66.987 1.00 31.31 138 ASN C N 1
ATOM 6600 C CA . ASN C 1 141 ? -6.975 38.835 67.602 1.00 32.09 138 ASN C CA 1
ATOM 6601 C C . ASN C 1 141 ? -8.447 39.124 67.584 1.00 33.04 138 ASN C C 1
ATOM 6602 O O . ASN C 1 141 ? -9.238 38.217 67.436 1.00 34.13 138 ASN C O 1
ATOM 6607 N N . VAL C 1 142 ? -8.825 40.388 67.728 1.00 34.20 139 VAL C N 1
ATOM 6608 C CA . VAL C 1 142 ? -10.238 40.767 67.855 1.00 33.63 139 VAL C CA 1
ATOM 6609 C C . VAL C 1 142 ? -10.829 41.351 66.557 1.00 34.44 139 VAL C C 1
ATOM 6610 O O . VAL C 1 142 ? -11.764 40.789 65.978 1.00 35.09 139 VAL C O 1
ATOM 6614 N N . PHE C 1 143 ? -10.319 42.496 66.129 1.00 34.28 140 PHE C N 1
ATOM 6615 C CA . PHE C 1 143 ? -10.897 43.223 65.000 1.00 35.63 140 PHE C CA 1
ATOM 6616 C C . PHE C 1 143 ? -10.650 42.635 63.618 1.00 36.72 140 PHE C C 1
ATOM 6617 O O . PHE C 1 143 ? -11.496 42.774 62.728 1.00 37.22 140 PHE C O 1
ATOM 6625 N N . ASN C 1 144 ? -9.498 42.017 63.412 1.00 36.18 141 ASN C N 1
ATOM 6626 C CA . ASN C 1 144 ? -9.292 41.331 62.171 1.00 36.77 141 ASN C CA 1
ATOM 6627 C C . ASN C 1 144 ? -10.249 40.149 62.052 1.00 38.27 141 ASN C C 1
ATOM 6628 O O . ASN C 1 144 ? -10.779 39.869 60.963 1.00 39.77 141 ASN C O 1
ATOM 6633 N N . THR C 1 145 ? -10.454 39.452 63.168 1.00 38.45 142 THR C N 1
ATOM 6634 C CA . THR C 1 145 ? -11.359 38.314 63.220 1.00 38.52 142 THR C CA 1
ATOM 6635 C C . THR C 1 145 ? -12.785 38.763 62.936 1.00 39.81 142 THR C C 1
ATOM 6636 O O . THR C 1 145 ? -13.441 38.225 62.085 1.00 41.14 142 THR C O 1
ATOM 6640 N N . ASP C 1 146 ? -13.261 39.767 63.646 1.00 40.45 143 ASP C N 1
ATOM 6641 C CA . ASP C 1 146 ? -14.585 40.308 63.403 1.00 40.86 143 ASP C CA 1
ATOM 6642 C C . ASP C 1 146 ? -14.778 40.717 61.935 1.00 41.50 143 ASP C C 1
ATOM 6643 O O . ASP C 1 146 ? -15.768 40.324 61.303 1.00 43.40 143 ASP C O 1
ATOM 6648 N N . LYS C 1 147 ? -13.855 41.488 61.379 1.00 40.75 144 LYS C N 1
ATOM 6649 C CA . LYS C 1 147 ? -13.957 41.895 59.983 1.00 42.21 144 LYS C CA 1
ATOM 6650 C C . LYS C 1 147 ? -13.977 40.698 59.018 1.00 42.74 144 LYS C C 1
ATOM 6651 O O . LYS C 1 147 ? -14.801 40.679 58.101 1.00 43.60 144 LYS C O 1
ATOM 6657 N N . THR C 1 148 ? -13.088 39.719 59.200 1.00 42.23 145 THR C N 1
ATOM 6658 C CA . THR C 1 148 ? -13.021 38.604 58.246 1.00 42.50 145 THR C CA 1
ATOM 6659 C C . THR C 1 148 ? -14.275 37.716 58.352 1.00 43.76 145 THR C C 1
ATOM 6660 O O . THR C 1 148 ? -14.651 37.089 57.363 1.00 43.38 145 THR C O 1
ATOM 6664 N N . ILE C 1 149 ? -14.953 37.701 59.512 1.00 43.92 146 ILE C N 1
ATOM 6665 C CA . ILE C 1 149 ? -16.223 36.998 59.606 1.00 44.74 146 ILE C CA 1
ATOM 6666 C C . ILE C 1 149 ? -17.278 37.742 58.773 1.00 46.63 146 ILE C C 1
ATOM 6667 O O . ILE C 1 149 ? -18.083 37.109 58.056 1.00 47.29 146 ILE C O 1
ATOM 6672 N N . GLN C 1 150 ? -17.238 39.068 58.820 1.00 46.79 147 GLN C N 1
ATOM 6673 C CA . GLN C 1 150 ? -18.182 39.895 58.049 1.00 48.28 147 GLN C CA 1
ATOM 6674 C C . GLN C 1 150 ? -17.970 39.647 56.557 1.00 48.92 147 GLN C C 1
ATOM 6675 O O . GLN C 1 150 ? -18.931 39.477 55.827 1.00 49.20 147 GLN C O 1
ATOM 6681 N N . GLN C 1 151 ? -16.717 39.571 56.121 1.00 48.56 148 GLN C N 1
ATOM 6682 C CA . GLN C 1 151 ? -16.433 39.330 54.690 1.00 48.99 148 GLN C CA 1
ATOM 6683 C C . GLN C 1 151 ? -16.901 37.977 54.200 1.00 49.81 148 GLN C C 1
ATOM 6684 O O . GLN C 1 151 ? -17.320 37.831 53.049 1.00 50.87 148 GLN C O 1
ATOM 6690 N N . SER C 1 152 ? -16.823 37.002 55.090 1.00 49.89 149 SER C N 1
ATOM 6691 C CA . SER C 1 152 ? -17.305 35.676 54.843 1.00 50.60 149 SER C CA 1
ATOM 6692 C C . SER C 1 152 ? -18.828 35.640 54.742 1.00 52.06 149 SER C C 1
ATOM 6693 O O . SER C 1 152 ? -19.381 34.990 53.860 1.00 52.85 149 SER C O 1
ATOM 6696 N N . ILE C 1 153 ? -19.494 36.309 55.679 1.00 52.88 150 ILE C N 1
ATOM 6697 C CA . ILE C 1 153 ? -20.936 36.461 55.647 1.00 53.54 150 ILE C CA 1
ATOM 6698 C C . ILE C 1 153 ? -21.324 37.101 54.328 1.00 54.77 150 ILE C C 1
ATOM 6699 O O . ILE C 1 153 ? -22.144 36.566 53.591 1.00 57.14 150 ILE C O 1
ATOM 6704 N N . ASP C 1 154 ? -20.702 38.221 54.014 1.00 54.51 151 ASP C N 1
ATOM 6705 C CA . ASP C 1 154 ? -20.888 38.870 52.714 1.00 55.37 151 ASP C CA 1
ATOM 6706 C C . ASP C 1 154 ? -20.641 37.967 51.489 1.00 56.10 151 ASP C C 1
ATOM 6707 O O . ASP C 1 154 ? -21.382 38.037 50.518 1.00 56.92 151 ASP C O 1
ATOM 6712 N N . ALA C 1 155 ? -19.622 37.123 51.534 1.00 55.57 152 ALA C N 1
ATOM 6713 C CA . ALA C 1 155 ? -19.360 36.202 50.408 1.00 56.11 152 ALA C CA 1
ATOM 6714 C C . ALA C 1 155 ? -20.305 34.968 50.322 1.00 56.13 152 ALA C C 1
ATOM 6715 O O . ALA C 1 155 ? -20.262 34.250 49.346 1.00 56.14 152 ALA C O 1
ATOM 6717 N N . GLY C 1 156 ? -21.125 34.735 51.351 1.00 56.09 153 GLY C N 1
ATOM 6718 C CA . GLY C 1 156 ? -21.930 33.520 51.460 1.00 56.23 153 GLY C CA 1
ATOM 6719 C C . GLY C 1 156 ? -21.201 32.240 51.859 1.00 55.73 153 GLY C C 1
ATOM 6720 O O . GLY C 1 156 ? -21.603 31.150 51.448 1.00 56.09 153 GLY C O 1
ATOM 6721 N N . ALA C 1 157 ? -20.161 32.346 52.686 1.00 53.95 154 ALA C N 1
ATOM 6722 C CA . ALA C 1 157 ? -19.501 31.164 53.266 1.00 53.66 154 ALA C CA 1
ATOM 6723 C C . ALA C 1 157 ? -20.444 30.366 54.134 1.00 53.95 154 ALA C C 1
ATOM 6724 O O . ALA C 1 157 ? -21.335 30.913 54.731 1.00 54.66 154 ALA C O 1
ATOM 6726 N N . LYS C 1 158 ? -20.250 29.063 54.198 1.00 55.06 155 LYS C N 1
ATOM 6727 C CA . LYS C 1 158 ? -21.059 28.196 55.057 1.00 55.75 155 LYS C CA 1
ATOM 6728 C C . LYS C 1 158 ? -20.494 28.147 56.471 1.00 54.34 155 LYS C C 1
ATOM 6729 O O . LYS C 1 158 ? -21.187 27.702 57.379 1.00 54.57 155 LYS C O 1
ATOM 6735 N N . LYS C 1 159 ? -19.209 28.488 56.638 1.00 52.48 156 LYS C N 1
ATOM 6736 C CA . LYS C 1 159 ? -18.510 28.219 57.901 1.00 51.03 156 LYS C CA 1
ATOM 6737 C C . LYS C 1 159 ? -17.222 29.013 58.108 1.00 49.10 156 LYS C C 1
ATOM 6738 O O . LYS C 1 159 ? -16.365 29.085 57.221 1.00 48.57 156 LYS C O 1
ATOM 6744 N N . TYR C 1 160 ? -17.119 29.605 59.298 1.00 47.63 157 TYR C N 1
ATOM 6745 C CA . TYR C 1 160 ? -15.919 30.273 59.769 1.00 45.84 157 TYR C CA 1
ATOM 6746 C C . TYR C 1 160 ? -15.353 29.519 60.970 1.00 45.29 157 TYR C C 1
ATOM 6747 O O . TYR C 1 160 ? -16.020 29.373 61.990 1.00 45.98 157 TYR C O 1
ATOM 6756 N N . PHE C 1 161 ? -14.120 29.051 60.842 1.00 44.51 158 PHE C N 1
ATOM 6757 C CA . PHE C 1 161 ? -13.398 28.424 61.930 1.00 43.57 158 PHE C CA 1
ATOM 6758 C C . PHE C 1 161 ? -12.334 29.400 62.463 1.00 43.48 158 PHE C C 1
ATOM 6759 O O . PHE C 1 161 ? -11.637 30.080 61.687 1.00 42.65 158 PHE C O 1
ATOM 6767 N N . CYS C 1 162 ? -12.206 29.466 63.786 1.00 43.62 159 CYS C N 1
ATOM 6768 C CA . CYS C 1 162 ? -11.020 30.059 64.408 1.00 43.84 159 CYS C CA 1
ATOM 6769 C C . CYS C 1 162 ? -10.712 29.330 65.707 1.00 44.14 159 CYS C C 1
ATOM 6770 O O . CYS C 1 162 ? -11.397 28.370 66.081 1.00 43.65 159 CYS C O 1
ATOM 6773 N N . VAL C 1 163 ? -9.687 29.793 66.397 1.00 44.33 160 VAL C N 1
ATOM 6774 C CA . VAL C 1 163 ? -9.190 29.087 67.567 1.00 45.60 160 VAL C CA 1
ATOM 6775 C C . VAL C 1 163 ? -9.791 29.714 68.805 1.00 46.52 160 VAL C C 1
ATOM 6776 O O . VAL C 1 163 ? -10.093 30.881 68.823 1.00 47.56 160 VAL C O 1
ATOM 6780 N N . SER C 1 164 ? -10.009 28.904 69.821 1.00 47.51 161 SER C N 1
ATOM 6781 C CA . SER C 1 164 ? -10.592 29.377 71.037 1.00 48.41 161 SER C CA 1
ATOM 6782 C C . SER C 1 164 ? -9.490 29.608 72.065 1.00 47.20 161 SER C C 1
ATOM 6783 O O . SER C 1 164 ? -8.362 29.206 71.845 1.00 45.95 161 SER C O 1
ATOM 6786 N N . THR C 1 165 ? -9.828 30.281 73.159 1.00 47.28 162 THR C N 1
ATOM 6787 C CA . THR C 1 165 ? -8.986 30.342 74.359 1.00 47.52 162 THR C CA 1
ATOM 6788 C C . THR C 1 165 ? -8.542 28.929 74.740 1.00 48.95 162 THR C C 1
ATOM 6789 O O . THR C 1 165 ? -9.263 27.970 74.509 1.00 49.23 162 THR C O 1
ATOM 6793 N N . ASP C 1 166 ? -7.355 28.800 75.318 1.00 50.00 163 ASP C N 1
ATOM 6794 C CA . ASP C 1 166 ? -6.767 27.477 75.590 1.00 52.09 163 ASP C CA 1
ATOM 6795 C C . ASP C 1 166 ? -7.385 26.768 76.778 1.00 53.65 163 ASP C C 1
ATOM 6796 O O . ASP C 1 166 ? -7.100 25.611 77.012 1.00 54.70 163 ASP C O 1
ATOM 6801 N N . LYS C 1 167 ? -8.142 27.486 77.583 1.00 55.06 164 LYS C N 1
ATOM 6802 C CA . LYS C 1 167 ? -8.704 26.919 78.810 1.00 56.50 164 LYS C CA 1
ATOM 6803 C C . LYS C 1 167 ? -10.052 27.565 79.101 1.00 56.55 164 LYS C C 1
ATOM 6804 O O . LYS C 1 167 ? -10.321 28.693 78.670 1.00 56.32 164 LYS C O 1
ATOM 6810 N N . ALA C 1 168 ? -10.897 26.828 79.804 1.00 57.23 165 ALA C N 1
ATOM 6811 C CA . ALA C 1 168 ? -12.221 27.302 80.153 1.00 57.91 165 ALA C CA 1
ATOM 6812 C C . ALA C 1 168 ? -12.104 28.393 81.225 1.00 57.92 165 ALA C C 1
ATOM 6813 O O . ALA C 1 168 ? -12.854 29.388 81.186 1.00 57.98 165 ALA C O 1
ATOM 6815 N N . ALA C 1 169 ? -11.166 28.194 82.164 1.00 57.45 166 ALA C N 1
ATOM 6816 C CA . ALA C 1 169 ? -10.950 29.100 83.302 1.00 57.54 166 ALA C CA 1
ATOM 6817 C C . ALA C 1 169 ? -10.734 30.575 82.880 1.00 56.05 166 ALA C C 1
ATOM 6818 O O . ALA C 1 169 ? -10.379 30.843 81.740 1.00 54.89 166 ALA C O 1
ATOM 6820 N N . ASN C 1 170 ? -10.945 31.515 83.804 1.00 55.35 167 ASN C N 1
ATOM 6821 C CA A ASN C 1 170 ? -10.701 32.958 83.600 0.60 54.46 167 ASN C CA 1
ATOM 6822 C CA B ASN C 1 170 ? -10.783 32.909 83.419 0.40 54.10 167 ASN C CA 1
ATOM 6823 C C . ASN C 1 170 ? -9.346 33.246 82.975 1.00 52.37 167 ASN C C 1
ATOM 6824 O O . ASN C 1 170 ? -8.364 32.671 83.408 1.00 51.97 167 ASN C O 1
ATOM 6833 N N . PRO C 1 171 ? -9.256 34.163 82.023 1.00 50.89 168 PRO C N 1
ATOM 6834 C CA . PRO C 1 171 ? -7.944 34.433 81.462 1.00 49.56 168 PRO C CA 1
ATOM 6835 C C . PRO C 1 171 ? -7.093 35.153 82.468 1.00 48.45 168 PRO C C 1
ATOM 6836 O O . PRO C 1 171 ? -7.626 35.896 83.264 1.00 48.09 168 PRO C O 1
ATOM 6840 N N . VAL C 1 172 ? -5.786 34.971 82.403 1.00 47.91 169 VAL C N 1
ATOM 6841 C CA . VAL C 1 172 ? -4.908 35.576 83.374 1.00 48.51 169 VAL C CA 1
ATOM 6842 C C . VAL C 1 172 ? -3.832 36.509 82.784 1.00 47.48 169 VAL C C 1
ATOM 6843 O O . VAL C 1 172 ? -3.048 37.129 83.530 1.00 48.97 169 VAL C O 1
ATOM 6847 N N . ASN C 1 173 ? -3.841 36.688 81.474 1.00 45.65 170 ASN C N 1
ATOM 6848 C CA . ASN C 1 173 ? -2.949 37.659 80.823 1.00 44.11 170 ASN C CA 1
ATOM 6849 C C . ASN C 1 173 ? -3.695 38.356 79.692 1.00 42.42 170 ASN C C 1
ATOM 6850 O O . ASN C 1 173 ? -4.794 37.924 79.321 1.00 42.52 170 ASN C O 1
ATOM 6871 N N . GLY C 1 176 ? -4.855 36.084 76.601 1.00 34.85 173 GLY C N 1
ATOM 6872 C CA . GLY C 1 176 ? -6.035 35.279 76.898 1.00 35.72 173 GLY C CA 1
ATOM 6873 C C . GLY C 1 176 ? -7.302 36.144 76.905 1.00 36.40 173 GLY C C 1
ATOM 6874 O O . GLY C 1 176 ? -8.276 35.854 76.231 1.00 36.26 173 GLY C O 1
ATOM 6875 N N . ALA C 1 177 ? -7.251 37.239 77.652 1.00 36.12 174 ALA C N 1
ATOM 6876 C CA . ALA C 1 177 ? -8.325 38.195 77.693 1.00 36.31 174 ALA C CA 1
ATOM 6877 C C . ALA C 1 177 ? -8.710 38.653 76.289 1.00 36.30 174 ALA C C 1
ATOM 6878 O O . ALA C 1 177 ? -9.899 38.642 75.957 1.00 37.99 174 ALA C O 1
ATOM 6880 N N . SER C 1 178 ? -7.741 39.006 75.446 1.00 35.84 175 SER C N 1
ATOM 6881 C CA . SER C 1 178 ? -8.057 39.421 74.071 1.00 35.78 175 SER C CA 1
ATOM 6882 C C . SER C 1 178 ? -8.831 38.350 73.287 1.00 36.93 175 SER C C 1
ATOM 6883 O O . SER C 1 178 ? -9.733 38.651 72.492 1.00 35.91 175 SER C O 1
ATOM 6886 N N . LYS C 1 179 ? -8.510 37.096 73.557 1.00 37.76 176 LYS C N 1
ATOM 6887 C CA . LYS C 1 179 ? -9.255 35.990 72.985 1.00 39.01 176 LYS C CA 1
ATOM 6888 C C . LYS C 1 179 ? -10.656 35.795 73.604 1.00 39.29 176 LYS C C 1
ATOM 6889 O O . LYS C 1 179 ? -11.541 35.294 72.921 1.00 38.33 176 LYS C O 1
ATOM 6895 N N . ARG C 1 180 ? -10.857 36.175 74.873 1.00 39.91 177 ARG C N 1
ATOM 6896 C CA . ARG C 1 180 ? -12.209 36.177 75.460 1.00 40.71 177 ARG C CA 1
ATOM 6897 C C . ARG C 1 180 ? -13.047 37.256 74.817 1.00 40.05 177 ARG C C 1
ATOM 6898 O O . ARG C 1 180 ? -14.211 37.051 74.461 1.00 41.45 177 ARG C O 1
ATOM 6906 N N . ILE C 1 181 ? -12.451 38.409 74.648 1.00 37.89 178 ILE C N 1
ATOM 6907 C CA . ILE C 1 181 ? -13.149 39.482 74.027 1.00 37.12 178 ILE C CA 1
ATOM 6908 C C . ILE C 1 181 ? -13.552 39.024 72.633 1.00 37.80 178 ILE C C 1
ATOM 6909 O O . ILE C 1 181 ? -14.689 39.233 72.235 1.00 36.16 178 ILE C O 1
ATOM 6927 N N . GLU C 1 183 ? -14.216 36.052 71.486 1.00 39.09 180 GLU C N 1
ATOM 6928 C CA . GLU C 1 183 ? -15.358 35.150 71.553 1.00 42.15 180 GLU C CA 1
ATOM 6929 C C . GLU C 1 183 ? -16.653 35.947 71.527 1.00 42.47 180 GLU C C 1
ATOM 6930 O O . GLU C 1 183 ? -17.570 35.597 70.810 1.00 42.72 180 GLU C O 1
ATOM 6944 N N . PHE C 1 185 ? -17.391 38.953 70.368 1.00 41.83 182 PHE C N 1
ATOM 6945 C CA . PHE C 1 185 ? -17.686 39.338 68.971 1.00 41.82 182 PHE C CA 1
ATOM 6946 C C . PHE C 1 185 ? -18.095 38.125 68.093 1.00 43.23 182 PHE C C 1
ATOM 6947 O O . PHE C 1 185 ? -18.973 38.272 67.214 1.00 43.50 182 PHE C O 1
ATOM 6955 N N . LEU C 1 186 ? -17.527 36.945 68.363 1.00 43.77 183 LEU C N 1
ATOM 6956 C CA . LEU C 1 186 ? -17.899 35.736 67.601 1.00 45.62 183 LEU C CA 1
ATOM 6957 C C . LEU C 1 186 ? -19.341 35.335 67.859 1.00 46.40 183 LEU C C 1
ATOM 6958 O O . LEU C 1 186 ? -20.044 34.959 66.921 1.00 46.47 183 LEU C O 1
ATOM 6971 N N . ARG C 1 188 ? -21.820 37.211 68.640 1.00 47.96 185 ARG C N 1
ATOM 6972 C CA . ARG C 1 188 ? -22.714 38.085 67.877 1.00 48.30 185 ARG C CA 1
ATOM 6973 C C . ARG C 1 188 ? -22.736 37.712 66.373 1.00 48.47 185 ARG C C 1
ATOM 6974 O O . ARG C 1 188 ? -23.819 37.738 65.738 1.00 49.60 185 ARG C O 1
ATOM 6982 N N . LYS C 1 189 ? -21.585 37.350 65.804 1.00 47.90 186 LYS C N 1
ATOM 6983 C CA . LYS C 1 189 ? -21.551 36.952 64.371 1.00 47.56 186 LYS C CA 1
ATOM 6984 C C . LYS C 1 189 ? -22.147 35.574 64.112 1.00 47.98 186 LYS C C 1
ATOM 6985 O O . LYS C 1 189 ? -22.499 35.267 62.978 1.00 48.34 186 LYS C O 1
ATOM 6991 N N . SER C 1 190 ? -22.219 34.732 65.137 1.00 47.80 187 SER C N 1
ATOM 6992 C CA . SER C 1 190 ? -22.754 33.386 64.986 1.00 48.70 187 SER C CA 1
ATOM 6993 C C . SER C 1 190 ? -24.286 33.391 64.731 1.00 50.40 187 SER C C 1
ATOM 6994 O O . SER C 1 190 ? -24.869 32.373 64.361 1.00 50.54 187 SER C O 1
ATOM 6997 N N . GLU C 1 191 ? -24.905 34.544 64.949 1.00 51.34 188 GLU C N 1
ATOM 6998 C CA . GLU C 1 191 ? -26.284 34.809 64.541 1.00 53.62 188 GLU C CA 1
ATOM 6999 C C . GLU C 1 191 ? -26.428 34.834 63.026 1.00 54.27 188 GLU C C 1
ATOM 7000 O O . GLU C 1 191 ? -27.495 34.517 62.527 1.00 54.90 188 GLU C O 1
ATOM 7006 N N . GLU C 1 192 ? -25.354 35.173 62.297 1.00 53.25 189 GLU C N 1
ATOM 7007 C CA . GLU C 1 192 ? -25.434 35.312 60.842 1.00 53.68 189 GLU C CA 1
ATOM 7008 C C . GLU C 1 192 ? -24.710 34.209 60.054 1.00 53.21 189 GLU C C 1
ATOM 7009 O O . GLU C 1 192 ? -24.918 34.080 58.851 1.00 53.92 189 GLU C O 1
ATOM 7015 N N . ILE C 1 193 ? -23.847 33.447 60.721 1.00 51.85 190 ILE C N 1
ATOM 7016 C CA . ILE C 1 193 ? -23.025 32.428 60.067 1.00 50.89 190 ILE C CA 1
ATOM 7017 C C . ILE C 1 193 ? -22.625 31.379 61.093 1.00 50.31 190 ILE C C 1
ATOM 7018 O O . ILE C 1 193 ? -22.443 31.694 62.277 1.00 50.58 190 ILE C O 1
ATOM 7023 N N . ALA C 1 194 ? -22.526 30.138 60.651 1.00 49.68 191 ALA C N 1
ATOM 7024 C CA . ALA C 1 194 ? -22.079 29.044 61.502 1.00 49.50 191 ALA C CA 1
ATOM 7025 C C . ALA C 1 194 ? -20.597 29.244 61.835 1.00 48.22 191 ALA C C 1
ATOM 7026 O O . ALA C 1 194 ? -19.775 29.490 60.953 1.00 48.20 191 ALA C O 1
ATOM 7028 N N . ILE C 1 195 ? -20.271 29.145 63.114 1.00 47.96 192 ILE C N 1
ATOM 7029 C CA . ILE C 1 195 ? -18.916 29.384 63.613 1.00 46.65 192 ILE C CA 1
ATOM 7030 C C . ILE C 1 195 ? -18.569 28.273 64.559 1.00 46.27 192 ILE C C 1
ATOM 7031 O O . ILE C 1 195 ? -19.341 28.001 65.476 1.00 47.08 192 ILE C O 1
ATOM 7036 N N . SER C 1 196 ? -17.418 27.644 64.380 1.00 44.67 193 SER C N 1
ATOM 7037 C CA . SER C 1 196 ? -16.901 26.759 65.421 1.00 44.40 193 SER C CA 1
ATOM 7038 C C . SER C 1 196 ? -15.408 26.968 65.587 1.00 43.05 193 SER C C 1
ATOM 7039 O O . SER C 1 196 ? -14.746 27.648 64.789 1.00 41.86 193 SER C O 1
ATOM 7042 N N . THR C 1 197 ? -14.903 26.404 66.663 1.00 42.76 194 THR C N 1
ATOM 7043 C CA . THR C 1 197 ? -13.600 26.707 67.128 1.00 42.70 194 THR C CA 1
ATOM 7044 C C . THR C 1 197 ? -12.962 25.421 67.636 1.00 43.29 194 THR C C 1
ATOM 7045 O O . THR C 1 197 ? -13.618 24.366 67.647 1.00 44.59 194 THR C O 1
ATOM 7049 N N . ALA C 1 198 ? -11.683 25.511 68.015 1.00 42.98 195 ALA C N 1
ATOM 7050 C CA . ALA C 1 198 ? -10.979 24.430 68.721 1.00 43.42 195 ALA C CA 1
ATOM 7051 C C . ALA C 1 198 ? -10.218 24.935 69.943 1.00 43.34 195 ALA C C 1
ATOM 7052 O O . ALA C 1 198 ? -9.757 26.086 70.020 1.00 42.55 195 ALA C O 1
ATOM 7054 N N . ARG C 1 199 ? -10.100 24.050 70.916 1.00 44.32 196 ARG C N 1
ATOM 7055 C CA . ARG C 1 199 ? -9.380 24.351 72.119 1.00 44.09 196 ARG C CA 1
ATOM 7056 C C . ARG C 1 199 ? -8.373 23.254 72.291 1.00 44.75 196 ARG C C 1
ATOM 7057 O O . ARG C 1 199 ? -8.706 22.084 72.244 1.00 46.00 196 ARG C O 1
ATOM 7065 N N . PHE C 1 200 ? -7.117 23.641 72.452 1.00 44.90 197 PHE C N 1
ATOM 7066 C CA . PHE C 1 200 ? -6.042 22.679 72.633 1.00 45.09 197 PHE C CA 1
ATOM 7067 C C . PHE C 1 200 ? -4.857 23.371 73.319 1.00 43.76 197 PHE C C 1
ATOM 7068 O O . PHE C 1 200 ? -4.920 24.534 73.636 1.00 43.25 197 PHE C O 1
ATOM 7076 N N . ALA C 1 201 ? -3.791 22.634 73.562 1.00 43.53 198 ALA C N 1
ATOM 7077 C CA . ALA C 1 201 ? -2.604 23.185 74.192 1.00 42.69 198 ALA C CA 1
ATOM 7078 C C . ALA C 1 201 ? -1.388 22.421 73.703 1.00 42.14 198 ALA C C 1
ATOM 7079 O O . ALA C 1 201 ? -1.504 21.257 73.315 1.00 43.13 198 ALA C O 1
ATOM 7081 N N . ASN C 1 202 ? -0.221 23.062 73.775 1.00 41.34 199 ASN C N 1
ATOM 7082 C CA . ASN C 1 202 ? 1.058 22.361 73.727 1.00 41.09 199 ASN C CA 1
ATOM 7083 C C . ASN C 1 202 ? 1.282 21.612 72.418 1.00 40.83 199 ASN C C 1
ATOM 7084 O O . ASN C 1 202 ? 1.567 20.408 72.414 1.00 42.53 199 ASN C O 1
ATOM 7089 N N . VAL C 1 203 ? 1.123 22.301 71.306 1.00 39.99 200 VAL C N 1
ATOM 7090 C CA . VAL C 1 203 ? 1.485 21.743 70.009 1.00 40.16 200 VAL C CA 1
ATOM 7091 C C . VAL C 1 203 ? 3.031 21.779 69.882 1.00 39.56 200 VAL C C 1
ATOM 7092 O O . VAL C 1 203 ? 3.625 22.850 69.750 1.00 38.74 200 VAL C O 1
ATOM 7096 N N . ALA C 1 204 ? 3.644 20.601 69.941 1.00 39.92 201 ALA C N 1
ATOM 7097 C CA . ALA C 1 204 ? 5.092 20.443 70.050 1.00 40.02 201 ALA C CA 1
ATOM 7098 C C . ALA C 1 204 ? 5.847 21.095 68.878 1.00 39.13 201 ALA C C 1
ATOM 7099 O O . ALA C 1 204 ? 5.433 21.012 67.721 1.00 39.04 201 ALA C O 1
ATOM 7101 N N . PHE C 1 205 ? 6.923 21.804 69.221 1.00 38.02 202 PHE C N 1
ATOM 7102 C CA . PHE C 1 205 ? 7.781 22.467 68.253 1.00 37.94 202 PHE C CA 1
ATOM 7103 C C . PHE C 1 205 ? 7.093 23.582 67.477 1.00 37.87 202 PHE C C 1
ATOM 7104 O O . PHE C 1 205 ? 7.518 23.910 66.409 1.00 38.43 202 PHE C O 1
ATOM 7112 N N . SER C 1 206 ? 6.046 24.172 68.034 1.00 37.34 203 SER C N 1
ATOM 7113 C CA . SER C 1 206 ? 5.446 25.367 67.426 1.00 37.75 203 SER C CA 1
ATOM 7114 C C . SER C 1 206 ? 6.446 26.535 67.425 1.00 35.92 203 SER C C 1
ATOM 7115 O O . SER C 1 206 ? 7.332 26.612 68.294 1.00 34.15 203 SER C O 1
ATOM 7118 N N . ASP C 1 207 ? 6.274 27.414 66.451 1.00 34.31 204 ASP C N 1
ATOM 7119 C CA . ASP C 1 207 ? 7.170 28.536 66.244 1.00 34.21 204 ASP C CA 1
ATOM 7120 C C . ASP C 1 207 ? 7.126 29.429 67.469 1.00 35.23 204 ASP C C 1
ATOM 7121 O O . ASP C 1 207 ? 6.055 29.698 68.024 1.00 35.71 204 ASP C O 1
ATOM 7126 N N . GLY C 1 208 ? 8.294 29.890 67.903 1.00 35.50 205 GLY C N 1
ATOM 7127 C CA . GLY C 1 208 ? 8.363 30.726 69.078 1.00 36.00 205 GLY C CA 1
ATOM 7128 C C . GLY C 1 208 ? 8.425 29.988 70.414 1.00 36.46 205 GLY C C 1
ATOM 7129 O O . GLY C 1 208 ? 8.748 30.602 71.409 1.00 36.40 205 GLY C O 1
ATOM 7130 N N . SER C 1 209 ? 8.108 28.694 70.450 1.00 36.58 206 SER C N 1
ATOM 7131 C CA . SER C 1 209 ? 8.118 27.944 71.696 1.00 36.82 206 SER C CA 1
ATOM 7132 C C . SER C 1 209 ? 9.515 27.541 72.183 1.00 37.75 206 SER C C 1
ATOM 7133 O O . SER C 1 209 ? 10.499 27.655 71.443 1.00 37.11 206 SER C O 1
ATOM 7136 N N . LEU C 1 210 ? 9.614 27.045 73.422 1.00 39.08 207 LEU C N 1
ATOM 7137 C CA . LEU C 1 210 ? 10.895 26.555 73.961 1.00 39.13 207 LEU C CA 1
ATOM 7138 C C . LEU C 1 210 ? 11.423 25.419 73.099 1.00 38.84 207 LEU C C 1
ATOM 7139 O O . LEU C 1 210 ? 12.605 25.354 72.782 1.00 38.27 207 LEU C O 1
ATOM 7144 N N . LEU C 1 211 ? 10.553 24.518 72.695 1.00 39.02 208 LEU C N 1
ATOM 7145 C CA . LEU C 1 211 ? 11.012 23.384 71.937 1.00 39.87 208 LEU C CA 1
ATOM 7146 C C . LEU C 1 211 ? 11.570 23.802 70.597 1.00 40.18 208 LEU C C 1
ATOM 7147 O O . LEU C 1 211 ? 12.534 23.190 70.107 1.00 40.27 208 LEU C O 1
ATOM 7152 N N . HIS C 1 212 ? 10.959 24.824 70.005 1.00 39.65 209 HIS C N 1
ATOM 7153 C CA . HIS C 1 212 ? 11.403 25.338 68.724 1.00 40.40 209 HIS C CA 1
ATOM 7154 C C . HIS C 1 212 ? 12.777 25.988 68.872 1.00 40.58 209 HIS C C 1
ATOM 7155 O O . HIS C 1 212 ? 13.552 25.964 67.955 1.00 41.52 209 HIS C O 1
ATOM 7162 N N . GLY C 1 213 ? 13.041 26.576 70.027 1.00 40.61 210 GLY C N 1
ATOM 7163 C CA . GLY C 1 213 ? 14.331 27.146 70.332 1.00 41.16 210 GLY C CA 1
ATOM 7164 C C . GLY C 1 213 ? 15.483 26.150 70.352 1.00 42.16 210 GLY C C 1
ATOM 7165 O O . GLY C 1 213 ? 16.630 26.522 70.050 1.00 40.68 210 GLY C O 1
ATOM 7166 N N . PHE C 1 214 ? 15.186 24.872 70.662 1.00 43.37 211 PHE C N 1
ATOM 7167 C CA . PHE C 1 214 ? 16.261 23.870 70.780 1.00 44.17 211 PHE C CA 1
ATOM 7168 C C . PHE C 1 214 ? 17.037 23.844 69.494 1.00 44.16 211 PHE C C 1
ATOM 7169 O O . PHE C 1 214 ? 18.255 23.913 69.481 1.00 45.04 211 PHE C O 1
ATOM 7177 N N . ASN C 1 215 ? 16.312 23.795 68.398 1.00 44.74 212 ASN C N 1
ATOM 7178 C CA . ASN C 1 215 ? 16.923 23.799 67.078 1.00 44.65 212 ASN C CA 1
ATOM 7179 C C . ASN C 1 215 ? 17.769 25.042 66.806 1.00 43.44 212 ASN C C 1
ATOM 7180 O O . ASN C 1 215 ? 18.864 24.969 66.197 1.00 43.19 212 ASN C O 1
ATOM 7185 N N . GLN C 1 216 ? 17.262 26.190 67.256 1.00 41.79 213 GLN C N 1
ATOM 7186 C CA . GLN C 1 216 ? 17.994 27.448 67.078 1.00 40.83 213 GLN C CA 1
ATOM 7187 C C . GLN C 1 216 ? 19.282 27.440 67.887 1.00 38.94 213 GLN C C 1
ATOM 7188 O O . GLN C 1 216 ? 20.330 27.835 67.416 1.00 38.15 213 GLN C O 1
ATOM 7194 N N . ARG C 1 217 ? 19.197 26.972 69.116 1.00 39.03 214 ARG C N 1
ATOM 7195 C CA . ARG C 1 217 ? 20.385 26.903 69.980 1.00 37.99 214 ARG C CA 1
ATOM 7196 C C . ARG C 1 217 ? 21.406 25.947 69.371 1.00 37.82 214 ARG C C 1
ATOM 7197 O O . ARG C 1 217 ? 22.604 26.225 69.334 1.00 36.89 214 ARG C O 1
ATOM 7205 N N . ILE C 1 218 ? 20.936 24.826 68.865 1.00 39.24 215 ILE C N 1
ATOM 7206 C CA . ILE C 1 218 ? 21.878 23.861 68.272 1.00 40.50 215 ILE C CA 1
ATOM 7207 C C . ILE C 1 218 ? 22.560 24.522 67.098 1.00 40.30 215 ILE C C 1
ATOM 7208 O O . ILE C 1 218 ? 23.754 24.493 67.003 1.00 40.21 215 ILE C O 1
ATOM 7213 N N . GLN C 1 219 ? 21.791 25.167 66.230 1.00 41.16 216 GLN C N 1
ATOM 7214 C CA . GLN C 1 219 ? 22.355 25.844 65.076 1.00 42.03 216 GLN C CA 1
ATOM 7215 C C . GLN C 1 219 ? 23.392 26.875 65.459 1.00 41.78 216 GLN C C 1
ATOM 7216 O O . GLN C 1 219 ? 24.326 27.099 64.689 1.00 42.76 216 GLN C O 1
ATOM 7222 N N . LYS C 1 220 ? 23.240 27.530 66.626 1.00 40.52 217 LYS C N 1
ATOM 7223 C CA . LYS C 1 220 ? 24.108 28.646 66.957 1.00 38.78 217 LYS C CA 1
ATOM 7224 C C . LYS C 1 220 ? 25.161 28.294 67.943 1.00 38.60 217 LYS C C 1
ATOM 7225 O O . LYS C 1 220 ? 25.906 29.155 68.376 1.00 39.42 217 LYS C O 1
ATOM 7231 N N . ASN C 1 221 ? 25.261 27.021 68.301 1.00 39.07 218 ASN C N 1
ATOM 7232 C CA . ASN C 1 221 ? 26.310 26.548 69.211 1.00 38.68 218 ASN C CA 1
ATOM 7233 C C . ASN C 1 221 ? 26.184 27.162 70.596 1.00 36.77 218 ASN C C 1
ATOM 7234 O O . ASN C 1 221 ? 27.150 27.631 71.182 1.00 37.15 218 ASN C O 1
ATOM 7239 N N . GLN C 1 222 ? 24.966 27.133 71.112 1.00 35.37 219 GLN C N 1
ATOM 7240 C CA . GLN C 1 222 ? 24.626 27.712 72.392 1.00 33.41 219 GLN C CA 1
ATOM 7241 C C . GLN C 1 222 ? 24.001 26.625 73.248 1.00 33.89 219 GLN C C 1
ATOM 7242 O O . GLN C 1 222 ? 23.368 25.706 72.717 1.00 32.37 219 GLN C O 1
ATOM 7248 N N . PRO C 1 223 ? 24.141 26.751 74.563 1.00 34.00 220 PRO C N 1
ATOM 7249 C CA . PRO C 1 223 ? 23.543 25.816 75.498 1.00 35.49 220 PRO C CA 1
ATOM 7250 C C . PRO C 1 223 ? 22.032 25.625 75.357 1.00 36.08 220 PRO C C 1
ATOM 7251 O O . PRO C 1 223 ? 21.311 26.534 74.970 1.00 34.62 220 PRO C O 1
ATOM 7255 N N . ILE C 1 224 ? 21.552 24.435 75.667 1.00 37.11 221 ILE C N 1
ATOM 7256 C CA . ILE C 1 224 ? 20.109 24.247 75.769 1.00 38.07 221 ILE C CA 1
ATOM 7257 C C . ILE C 1 224 ? 19.764 24.433 77.203 1.00 38.05 221 ILE C C 1
ATOM 7258 O O . ILE C 1 224 ? 20.406 23.843 78.070 1.00 39.98 221 ILE C O 1
ATOM 7263 N N . VAL C 1 225 ? 18.789 25.282 77.476 1.00 37.80 222 VAL C N 1
ATOM 7264 C CA . VAL C 1 225 ? 18.325 25.519 78.831 1.00 39.04 222 VAL C CA 1
ATOM 7265 C C . VAL C 1 225 ? 16.880 25.033 78.887 1.00 40.45 222 VAL C C 1
ATOM 7266 O O . VAL C 1 225 ? 16.071 25.376 78.016 1.00 38.81 222 VAL C O 1
ATOM 7270 N N . ALA C 1 226 ? 16.539 24.206 79.877 1.00 42.31 223 ALA C N 1
ATOM 7271 C CA . ALA C 1 226 ? 15.160 23.657 79.899 1.00 43.95 223 ALA C CA 1
ATOM 7272 C C . ALA C 1 226 ? 14.737 23.192 81.263 1.00 46.37 223 ALA C C 1
ATOM 7273 O O . ALA C 1 226 ? 15.531 22.578 81.975 1.00 47.34 223 ALA C O 1
ATOM 7275 N N . PRO C 1 227 ? 13.485 23.471 81.638 1.00 48.51 224 PRO C N 1
ATOM 7276 C CA . PRO C 1 227 ? 13.000 23.004 82.940 1.00 50.51 224 PRO C CA 1
ATOM 7277 C C . PRO C 1 227 ? 12.829 21.498 82.964 1.00 52.54 224 PRO C C 1
ATOM 7278 O O . PRO C 1 227 ? 12.324 20.918 82.003 1.00 52.47 224 PRO C O 1
ATOM 7282 N N . ASN C 1 228 ? 13.261 20.860 84.040 1.00 54.99 225 ASN C N 1
ATOM 7283 C CA . ASN C 1 228 ? 13.041 19.417 84.154 1.00 57.78 225 ASN C CA 1
ATOM 7284 C C . ASN C 1 228 ? 11.901 19.048 85.091 1.00 59.51 225 ASN C C 1
ATOM 7285 O O . ASN C 1 228 ? 11.572 17.878 85.241 1.00 60.05 225 ASN C O 1
ATOM 7290 N N . ASP C 1 229 ? 11.291 20.071 85.681 1.00 60.74 226 ASP C N 1
ATOM 7291 C CA . ASP C 1 229 ? 10.185 19.913 86.616 1.00 62.64 226 ASP C CA 1
ATOM 7292 C C . ASP C 1 229 ? 8.827 20.278 85.988 1.00 62.71 226 ASP C C 1
ATOM 7293 O O . ASP C 1 229 ? 7.795 19.747 86.387 1.00 64.67 226 ASP C O 1
ATOM 7298 N N . ILE C 1 230 ? 8.817 21.156 85.002 1.00 61.71 227 ILE C N 1
ATOM 7299 C CA . ILE C 1 230 ? 7.578 21.488 84.310 1.00 62.14 227 ILE C CA 1
ATOM 7300 C C . ILE C 1 230 ? 7.230 20.375 83.305 1.00 61.98 227 ILE C C 1
ATOM 7301 O O . ILE C 1 230 ? 7.926 20.229 82.294 1.00 61.69 227 ILE C O 1
ATOM 7306 N N . LYS C 1 231 ? 6.179 19.593 83.581 1.00 62.12 228 LYS C N 1
ATOM 7307 C CA . LYS C 1 231 ? 5.728 18.504 82.674 1.00 61.60 228 LYS C CA 1
ATOM 7308 C C . LYS C 1 231 ? 4.380 18.834 81.969 1.00 60.79 228 LYS C C 1
ATOM 7309 O O . LYS C 1 231 ? 3.590 19.649 82.463 1.00 61.43 228 LYS C O 1
ATOM 7315 N N . ARG C 1 232 ? 4.145 18.250 80.797 1.00 58.84 229 ARG C N 1
ATOM 7316 C CA . ARG C 1 232 ? 2.934 18.529 80.019 1.00 57.50 229 ARG C CA 1
ATOM 7317 C C . ARG C 1 232 ? 2.601 17.353 79.128 1.00 56.18 229 ARG C C 1
ATOM 7318 O O . ARG C 1 232 ? 3.428 16.477 78.884 1.00 56.28 229 ARG C O 1
ATOM 7326 N N . TYR C 1 233 ? 1.382 17.373 78.620 1.00 54.45 230 TYR C N 1
ATOM 7327 C CA . TYR C 1 233 ? 0.952 16.499 77.550 1.00 53.80 230 TYR C CA 1
ATOM 7328 C C . TYR C 1 233 ? 1.096 17.302 76.287 1.00 51.00 230 TYR C C 1
ATOM 7329 O O . TYR C 1 233 ? 0.488 18.350 76.187 1.00 50.10 230 TYR C O 1
ATOM 7338 N N . PHE C 1 234 ? 1.905 16.823 75.343 1.00 48.86 231 PHE C N 1
ATOM 7339 C CA . PHE C 1 234 ? 2.036 17.473 74.048 1.00 46.63 231 PHE C CA 1
ATOM 7340 C C . PHE C 1 234 ? 1.257 16.747 72.983 1.00 45.57 231 PHE C C 1
ATOM 7341 O O . PHE C 1 234 ? 1.086 15.538 73.035 1.00 45.99 231 PHE C O 1
ATOM 7349 N N . VAL C 1 235 ? 0.816 17.519 72.001 1.00 44.43 232 VAL C N 1
ATOM 7350 C CA . VAL C 1 235 ? 0.264 16.997 70.770 1.00 44.52 232 VAL C CA 1
ATOM 7351 C C . VAL C 1 235 ? 1.159 17.398 69.610 1.00 43.95 232 VAL C C 1
ATOM 7352 O O . VAL C 1 235 ? 1.999 18.278 69.749 1.00 43.55 232 VAL C O 1
ATOM 7356 N N . THR C 1 236 ? 0.966 16.760 68.459 1.00 44.40 233 THR C N 1
ATOM 7357 C CA . THR C 1 236 ? 1.802 17.009 67.281 1.00 43.71 233 THR C CA 1
ATOM 7358 C C . THR C 1 236 ? 1.137 18.032 66.344 1.00 43.33 233 THR C C 1
ATOM 7359 O O . THR C 1 236 ? -0.087 18.199 66.356 1.00 43.63 233 THR C O 1
ATOM 7363 N N . PRO C 1 237 ? 1.935 18.704 65.503 1.00 42.78 234 PRO C N 1
ATOM 7364 C CA . PRO C 1 237 ? 1.370 19.644 64.557 1.00 42.36 234 PRO C CA 1
ATOM 7365 C C . PRO C 1 237 ? 0.270 19.043 63.711 1.00 43.63 234 PRO C C 1
ATOM 7366 O O . PRO C 1 237 ? -0.746 19.714 63.471 1.00 43.50 234 PRO C O 1
ATOM 7370 N N . GLN C 1 238 ? 0.454 17.796 63.274 1.00 44.60 235 GLN C N 1
ATOM 7371 C CA . GLN C 1 238 ? -0.578 17.113 62.479 1.00 45.60 235 GLN C CA 1
ATOM 7372 C C . GLN C 1 238 ? -1.862 16.922 63.295 1.00 45.51 235 GLN C C 1
ATOM 7373 O O . GLN C 1 238 ? -2.964 17.155 62.800 1.00 45.67 235 GLN C O 1
ATOM 7379 N N . GLU C 1 239 ? -1.729 16.494 64.544 1.00 45.35 236 GLU C N 1
ATOM 7380 C CA . GLU C 1 239 ? -2.907 16.407 65.418 1.00 46.20 236 GLU C CA 1
ATOM 7381 C C . GLU C 1 239 ? -3.646 17.754 65.471 1.00 45.08 236 GLU C C 1
ATOM 7382 O O . GLU C 1 239 ? -4.868 17.821 65.293 1.00 45.53 236 GLU C O 1
ATOM 7388 N N . SER C 1 240 ? -2.897 18.830 65.659 1.00 43.52 237 SER C N 1
ATOM 7389 C CA . SER C 1 240 ? -3.514 20.149 65.693 1.00 42.91 237 SER C CA 1
ATOM 7390 C C . SER C 1 240 ? -4.253 20.455 64.394 1.00 42.65 237 SER C C 1
ATOM 7391 O O . SER C 1 240 ? -5.327 21.033 64.421 1.00 43.07 237 SER C O 1
ATOM 7394 N N . GLY C 1 241 ? -3.690 20.060 63.266 1.00 42.82 238 GLY C N 1
ATOM 7395 C CA . GLY C 1 241 ? -4.317 20.326 61.967 1.00 43.59 238 GLY C CA 1
ATOM 7396 C C . GLY C 1 241 ? -5.584 19.509 61.782 1.00 44.95 238 GLY C C 1
ATOM 7397 O O . GLY C 1 241 ? -6.566 19.994 61.217 1.00 44.78 238 GLY C O 1
ATOM 7398 N N . GLU C 1 242 ? -5.569 18.281 62.295 1.00 46.32 239 GLU C N 1
ATOM 7399 C CA . GLU C 1 242 ? -6.722 17.370 62.175 1.00 48.30 239 GLU C CA 1
ATOM 7400 C C . GLU C 1 242 ? -7.930 17.883 62.987 1.00 48.15 239 GLU C C 1
ATOM 7401 O O . GLU C 1 242 ? -9.066 17.958 62.487 1.00 48.95 239 GLU C O 1
ATOM 7407 N N . LEU C 1 243 ? -7.654 18.273 64.229 1.00 47.15 240 LEU C N 1
ATOM 7408 C CA . LEU C 1 243 ? -8.655 18.804 65.156 1.00 46.42 240 LEU C CA 1
ATOM 7409 C C . LEU C 1 243 ? -9.343 20.001 64.534 1.00 45.53 240 LEU C C 1
ATOM 7410 O O . LEU C 1 243 ? -10.565 20.113 64.545 1.00 44.80 240 LEU C O 1
ATOM 7415 N N . CYS C 1 244 ? -8.532 20.869 63.958 1.00 44.43 241 CYS C N 1
ATOM 7416 C CA . CYS C 1 244 ? -9.022 22.088 63.337 1.00 44.50 241 CYS C CA 1
ATOM 7417 C C . CYS C 1 244 ? -9.911 21.789 62.143 1.00 44.70 241 CYS C C 1
ATOM 7418 O O . CYS C 1 244 ? -11.024 22.297 62.057 1.00 44.45 241 CYS C O 1
ATOM 7421 N N . LEU C 1 245 ? -9.433 20.943 61.235 1.00 45.32 242 LEU C N 1
ATOM 7422 C CA . LEU C 1 245 ? -10.209 20.569 60.074 1.00 45.65 242 LEU C CA 1
ATOM 7423 C C . LEU C 1 245 ? -11.492 19.840 60.484 1.00 46.95 242 LEU C C 1
ATOM 7424 O O . LEU C 1 245 ? -12.547 20.086 59.902 1.00 47.01 242 LEU C O 1
ATOM 7437 N N . SER C 1 247 ? -13.216 20.357 63.204 1.00 48.30 244 SER C N 1
ATOM 7438 C CA . SER C 1 247 ? -14.155 21.321 63.728 1.00 48.65 244 SER C CA 1
ATOM 7439 C C . SER C 1 247 ? -14.733 22.117 62.580 1.00 48.84 244 SER C C 1
ATOM 7440 O O . SER C 1 247 ? -15.940 22.320 62.490 1.00 49.74 244 SER C O 1
ATOM 7443 N N . CYS C 1 248 ? -13.872 22.532 61.675 1.00 48.82 245 CYS C N 1
ATOM 7444 C CA . CYS C 1 248 ? -14.309 23.281 60.516 1.00 49.64 245 CYS C CA 1
ATOM 7445 C C . CYS C 1 248 ? -15.412 22.521 59.778 1.00 51.02 245 CYS C C 1
ATOM 7446 O O . CYS C 1 248 ? -16.474 23.089 59.522 1.00 52.29 245 CYS C O 1
ATOM 7449 N N . ILE C 1 249 ? -15.170 21.249 59.443 1.00 51.43 246 ILE C N 1
ATOM 7450 C CA . ILE C 1 249 ? -16.116 20.491 58.615 1.00 52.30 246 ILE C CA 1
ATOM 7451 C C . ILE C 1 249 ? -17.317 19.953 59.402 1.00 53.61 246 ILE C C 1
ATOM 7452 O O . ILE C 1 249 ? -18.461 20.013 58.928 1.00 55.07 246 ILE C O 1
ATOM 7457 N N . PHE C 1 250 ? -17.066 19.410 60.588 1.00 53.20 247 PHE C N 1
ATOM 7458 C CA . PHE C 1 250 ? -18.096 18.677 61.314 1.00 53.81 247 PHE C CA 1
ATOM 7459 C C . PHE C 1 250 ? -18.757 19.411 62.467 1.00 53.71 247 PHE C C 1
ATOM 7460 O O . PHE C 1 250 ? -19.799 18.976 62.937 1.00 54.05 247 PHE C O 1
ATOM 7468 N N . GLY C 1 251 ? -18.156 20.508 62.920 1.00 52.57 248 GLY C N 1
ATOM 7469 C CA . GLY C 1 251 ? -18.690 21.255 64.053 1.00 52.39 248 GLY C CA 1
ATOM 7470 C C . GLY C 1 251 ? -19.970 21.979 63.726 1.00 52.50 248 GLY C C 1
ATOM 7471 O O . GLY C 1 251 ? -20.104 22.548 62.649 1.00 51.68 248 GLY C O 1
ATOM 7472 N N . GLU C 1 252 ? -20.914 21.969 64.656 1.00 53.17 249 GLU C N 1
ATOM 7473 C CA . GLU C 1 252 ? -22.132 22.762 64.495 1.00 54.31 249 GLU C CA 1
ATOM 7474 C C . GLU C 1 252 ? -21.852 24.157 65.044 1.00 53.09 249 GLU C C 1
ATOM 7475 O O . GLU C 1 252 ? -20.777 24.405 65.609 1.00 51.80 249 GLU C O 1
ATOM 7481 N N . ASN C 1 253 ? -22.806 25.067 64.872 1.00 52.73 250 ASN C N 1
ATOM 7482 C CA . ASN C 1 253 ? -22.631 26.452 65.329 1.00 51.74 250 ASN C CA 1
ATOM 7483 C C . ASN C 1 253 ? -22.348 26.551 66.823 1.00 52.11 250 ASN C C 1
ATOM 7484 O O . ASN C 1 253 ? -22.997 25.887 67.661 1.00 51.50 250 ASN C O 1
ATOM 7489 N N . ARG C 1 254 ? -21.354 27.383 67.134 1.00 51.88 251 ARG C N 1
ATOM 7490 C CA . ARG C 1 254 ? -20.821 27.559 68.498 1.00 52.77 251 ARG C CA 1
ATOM 7491 C C . ARG C 1 254 ? -20.190 26.318 69.114 1.00 52.74 251 ARG C C 1
ATOM 7492 O O . ARG C 1 254 ? -19.953 26.308 70.316 1.00 54.01 251 ARG C O 1
ATOM 7500 N N . ASP C 1 255 ? -19.921 25.291 68.310 1.00 52.34 252 ASP C N 1
ATOM 7501 C CA . ASP C 1 255 ? -19.180 24.116 68.769 1.00 52.36 252 ASP C CA 1
ATOM 7502 C C . ASP C 1 255 ? -17.715 24.520 69.066 1.00 51.12 252 ASP C C 1
ATOM 7503 O O . ASP C 1 255 ? -17.118 25.257 68.304 1.00 48.98 252 ASP C O 1
ATOM 7508 N N . ILE C 1 256 ? -17.184 24.061 70.196 1.00 51.02 253 ILE C N 1
ATOM 7509 C CA . ILE C 1 256 ? -15.765 24.138 70.479 1.00 50.24 253 ILE C CA 1
ATOM 7510 C C . ILE C 1 256 ? -15.237 22.728 70.619 1.00 50.07 253 ILE C C 1
ATOM 7511 O O . ILE C 1 256 ? -15.550 22.040 71.582 1.00 50.60 253 ILE C O 1
ATOM 7516 N N . PHE C 1 257 ? -14.432 22.320 69.650 1.00 49.32 254 PHE C N 1
ATOM 7517 C CA . PHE C 1 257 ? -13.826 21.003 69.628 1.00 49.92 254 PHE C CA 1
ATOM 7518 C C . PHE C 1 257 ? -12.520 20.987 70.450 1.00 49.65 254 PHE C C 1
ATOM 7519 O O . PHE C 1 257 ? -11.749 21.953 70.452 1.00 48.30 254 PHE C O 1
ATOM 7527 N N . PHE C 1 258 ? -12.245 19.876 71.105 1.00 50.75 255 PHE C N 1
ATOM 7528 C CA . PHE C 1 258 ? -11.015 19.743 71.879 1.00 51.10 255 PHE C CA 1
ATOM 7529 C C . PHE C 1 258 ? -10.600 18.285 71.982 1.00 52.29 255 PHE C C 1
ATOM 7530 O O . PHE C 1 258 ? -11.429 17.399 71.791 1.00 53.75 255 PHE C O 1
ATOM 7538 N N . PRO C 1 259 ? -9.315 18.028 72.294 1.00 53.09 256 PRO C N 1
ATOM 7539 C CA . PRO C 1 259 ? -8.806 16.684 72.468 1.00 54.35 256 PRO C CA 1
ATOM 7540 C C . PRO C 1 259 ? -9.215 16.066 73.776 1.00 56.54 256 PRO C C 1
ATOM 7541 O O . PRO C 1 259 ? -8.977 16.637 74.832 1.00 56.37 256 PRO C O 1
ATOM 7545 N N . LYS C 1 260 ? -9.786 14.878 73.704 1.00 59.24 257 LYS C N 1
ATOM 7546 C CA . LYS C 1 260 ? -10.159 14.135 74.900 1.00 61.88 257 LYS C CA 1
ATOM 7547 C C . LYS C 1 260 ? -8.896 13.663 75.603 1.00 62.40 257 LYS C C 1
ATOM 7548 O O . LYS C 1 260 ? -7.957 13.223 74.954 1.00 62.05 257 LYS C O 1
ATOM 7554 N N . LEU C 1 261 ? -8.895 13.708 76.930 1.00 64.08 258 LEU C N 1
ATOM 7555 C CA . LEU C 1 261 ? -7.878 13.007 77.707 1.00 65.20 258 LEU C CA 1
ATOM 7556 C C . LEU C 1 261 ? -7.853 11.558 77.208 1.00 66.51 258 LEU C C 1
ATOM 7557 O O . LEU C 1 261 ? -8.907 10.928 77.065 1.00 67.63 258 LEU C O 1
ATOM 7562 N N . SER C 1 262 ? -6.666 11.036 76.932 1.00 66.55 259 SER C N 1
ATOM 7563 C CA . SER C 1 262 ? -6.546 9.725 76.294 1.00 67.42 259 SER C CA 1
ATOM 7564 C C . SER C 1 262 ? -5.275 9.012 76.734 1.00 67.94 259 SER C C 1
ATOM 7565 O O . SER C 1 262 ? -4.297 9.649 77.137 1.00 66.93 259 SER C O 1
ATOM 7568 N N . GLU C 1 263 ? -5.295 7.689 76.643 1.00 69.14 260 GLU C N 1
ATOM 7569 C CA . GLU C 1 263 ? -4.154 6.855 77.037 1.00 70.01 260 GLU C CA 1
ATOM 7570 C C . GLU C 1 263 ? -2.921 7.119 76.163 1.00 68.22 260 GLU C C 1
ATOM 7571 O O . GLU C 1 263 ? -1.790 6.828 76.580 1.00 67.72 260 GLU C O 1
ATOM 7577 N N . ALA C 1 264 ? -3.151 7.651 74.955 1.00 66.57 261 ALA C N 1
ATOM 7578 C CA . ALA C 1 264 ? -2.079 7.883 73.976 1.00 65.22 261 ALA C CA 1
ATOM 7579 C C . ALA C 1 264 ? -1.238 9.103 74.329 1.00 63.69 261 ALA C C 1
ATOM 7580 O O . ALA C 1 264 ? -0.144 9.250 73.815 1.00 63.07 261 ALA C O 1
ATOM 7582 N N . LEU C 1 265 ? -1.772 9.978 75.180 1.00 63.27 262 LEU C N 1
ATOM 7583 C CA . LEU C 1 265 ? -1.026 11.108 75.739 1.00 62.03 262 LEU C CA 1
ATOM 7584 C C . LEU C 1 265 ? -0.165 10.667 76.930 1.00 62.89 262 LEU C C 1
ATOM 7585 O O . LEU C 1 265 ? -0.565 9.793 77.707 1.00 63.91 262 LEU C O 1
ATOM 7590 N N . HIS C 1 266 ? 1.020 11.267 77.063 1.00 62.24 263 HIS C N 1
ATOM 7591 C CA . HIS C 1 266 ? 1.871 11.037 78.234 1.00 62.69 263 HIS C CA 1
ATOM 7592 C C . HIS C 1 266 ? 2.583 12.318 78.674 1.00 60.40 263 HIS C C 1
ATOM 7593 O O . HIS C 1 266 ? 3.048 13.108 77.846 1.00 58.87 263 HIS C O 1
ATOM 7600 N N . LEU C 1 267 ? 2.609 12.511 79.992 1.00 59.87 264 LEU C N 1
ATOM 7601 C CA . LEU C 1 267 ? 3.360 13.570 80.652 1.00 58.44 264 LEU C CA 1
ATOM 7602 C C . LEU C 1 267 ? 4.829 13.444 80.289 1.00 56.86 264 LEU C C 1
ATOM 7603 O O . LEU C 1 267 ? 5.396 12.346 80.328 1.00 57.31 264 LEU C O 1
ATOM 7608 N N . ILE C 1 268 ? 5.442 14.565 79.932 1.00 54.24 265 ILE C N 1
ATOM 7609 C CA . ILE C 1 268 ? 6.871 14.580 79.641 1.00 52.73 265 ILE C CA 1
ATOM 7610 C C . ILE C 1 268 ? 7.415 15.977 79.891 1.00 50.72 265 ILE C C 1
ATOM 7611 O O . ILE C 1 268 ? 6.777 16.967 79.556 1.00 49.64 265 ILE C O 1
ATOM 7616 N N . SER C 1 269 ? 8.608 16.059 80.465 1.00 49.70 266 SER C N 1
ATOM 7617 C CA . SER C 1 269 ? 9.198 17.366 80.757 1.00 47.94 266 SER C CA 1
ATOM 7618 C C . SER C 1 269 ? 9.895 17.963 79.549 1.00 45.67 266 SER C C 1
ATOM 7619 O O . SER C 1 269 ? 10.321 17.272 78.643 1.00 45.45 266 SER C O 1
ATOM 7622 N N . PHE C 1 270 ? 10.039 19.274 79.544 1.00 44.96 267 PHE C N 1
ATOM 7623 C CA . PHE C 1 270 ? 10.836 19.934 78.496 1.00 42.86 267 PHE C CA 1
ATOM 7624 C C . PHE C 1 270 ? 12.238 19.336 78.426 1.00 42.30 267 PHE C C 1
ATOM 7625 O O . PHE C 1 270 ? 12.719 18.991 77.352 1.00 40.39 267 PHE C O 1
ATOM 7633 N N . ALA C 1 271 ? 12.862 19.164 79.594 1.00 43.15 268 ALA C N 1
ATOM 7634 C CA . ALA C 1 271 ? 14.222 18.644 79.693 1.00 43.47 268 ALA C CA 1
ATOM 7635 C C . ALA C 1 271 ? 14.362 17.298 79.002 1.00 44.23 268 ALA C C 1
ATOM 7636 O O . ALA C 1 271 ? 15.251 17.118 78.177 1.00 43.76 268 ALA C O 1
ATOM 7638 N N . ASP C 1 272 ? 13.446 16.376 79.293 1.00 45.85 269 ASP C N 1
ATOM 7639 C CA . ASP C 1 272 ? 13.455 15.055 78.650 1.00 47.15 269 ASP C CA 1
ATOM 7640 C C . ASP C 1 272 ? 13.272 15.092 77.134 1.00 45.90 269 ASP C C 1
ATOM 7641 O O . ASP C 1 272 ? 13.921 14.306 76.413 1.00 46.93 269 ASP C O 1
ATOM 7646 N N . ILE C 1 273 ? 12.406 15.977 76.638 1.00 43.37 270 ILE C N 1
ATOM 7647 C CA . ILE C 1 273 ? 12.298 16.161 75.184 1.00 42.63 270 ILE C CA 1
ATOM 7648 C C . ILE C 1 273 ? 13.635 16.652 74.594 1.00 42.24 270 ILE C C 1
ATOM 7649 O O . ILE C 1 273 ? 14.060 16.206 73.518 1.00 42.39 270 ILE C O 1
ATOM 7654 N N . ALA C 1 274 ? 14.300 17.562 75.301 1.00 41.66 271 ALA C N 1
ATOM 7655 C CA . ALA C 1 274 ? 15.619 18.018 74.893 1.00 41.40 271 ALA C CA 1
ATOM 7656 C C . ALA C 1 274 ? 16.616 16.855 74.824 1.00 42.08 271 ALA C C 1
ATOM 7657 O O . ALA C 1 274 ? 17.312 16.682 73.832 1.00 41.66 271 ALA C O 1
ATOM 7659 N N . VAL C 1 275 ? 16.670 16.031 75.870 1.00 43.36 272 VAL C N 1
ATOM 7660 C CA . VAL C 1 275 ? 17.553 14.885 75.846 1.00 42.90 272 VAL C CA 1
ATOM 7661 C C . VAL C 1 275 ? 17.248 14.086 74.578 1.00 44.31 272 VAL C C 1
ATOM 7662 O O . VAL C 1 275 ? 18.144 13.802 73.808 1.00 44.60 272 VAL C O 1
ATOM 7666 N N . LYS C 1 276 ? 15.975 13.779 74.327 1.00 46.03 273 LYS C N 1
ATOM 7667 C CA . LYS C 1 276 ? 15.595 12.969 73.166 1.00 47.04 273 LYS C CA 1
ATOM 7668 C C . LYS C 1 276 ? 15.902 13.665 71.872 1.00 46.04 273 LYS C C 1
ATOM 7669 O O . LYS C 1 276 ? 16.278 13.043 70.891 1.00 45.94 273 LYS C O 1
ATOM 7675 N N . TYR C 1 277 ? 15.731 14.973 71.851 1.00 45.68 274 TYR C N 1
ATOM 7676 C CA . TYR C 1 277 ? 16.028 15.701 70.634 1.00 45.10 274 TYR C CA 1
ATOM 7677 C C . TYR C 1 277 ? 17.526 15.664 70.336 1.00 43.92 274 TYR C C 1
ATOM 7678 O O . TYR C 1 277 ? 17.913 15.466 69.193 1.00 43.35 274 TYR C O 1
ATOM 7687 N N . LEU C 1 278 ? 18.364 15.800 71.358 1.00 43.68 275 LEU C N 1
ATOM 7688 C CA . LEU C 1 278 ? 19.809 15.737 71.147 1.00 43.62 275 LEU C CA 1
ATOM 7689 C C . LEU C 1 278 ? 20.281 14.362 70.693 1.00 45.74 275 LEU C C 1
ATOM 7690 O O . LEU C 1 278 ? 21.169 14.276 69.837 1.00 45.44 275 LEU C O 1
ATOM 7695 N N . LYS C 1 279 ? 19.710 13.280 71.240 1.00 47.69 276 LYS C N 1
ATOM 7696 C CA A LYS C 1 279 ? 20.109 11.923 70.827 0.60 49.11 276 LYS C CA 1
ATOM 7697 C CA B LYS C 1 279 ? 20.109 11.930 70.830 0.40 48.72 276 LYS C CA 1
ATOM 7698 C C . LYS C 1 279 ? 19.859 11.760 69.339 1.00 49.11 276 LYS C C 1
ATOM 7699 O O . LYS C 1 279 ? 20.678 11.237 68.618 1.00 48.73 276 LYS C O 1
ATOM 7710 N N . GLN C 1 280 ? 18.704 12.225 68.905 1.00 49.94 277 GLN C N 1
ATOM 7711 C CA . GLN C 1 280 ? 18.294 12.112 67.535 1.00 51.45 277 GLN C CA 1
ATOM 7712 C C . GLN C 1 280 ? 19.325 12.751 66.631 1.00 50.70 277 GLN C C 1
ATOM 7713 O O . GLN C 1 280 ? 19.618 12.233 65.564 1.00 51.19 277 GLN C O 1
ATOM 7719 N N . LEU C 1 281 ? 19.878 13.877 67.075 1.00 50.06 278 LEU C N 1
ATOM 7720 C CA . LEU C 1 281 ? 20.917 14.593 66.340 1.00 49.33 278 LEU C CA 1
ATOM 7721 C C . LEU C 1 281 ? 22.312 14.028 66.564 1.00 48.77 278 LEU C C 1
ATOM 7722 O O . LEU C 1 281 ? 23.264 14.460 65.929 1.00 48.20 278 LEU C O 1
ATOM 7727 N N . GLY C 1 282 ? 22.450 13.092 67.496 1.00 48.65 279 GLY C N 1
ATOM 7728 C CA . GLY C 1 282 ? 23.724 12.402 67.708 1.00 48.21 279 GLY C CA 1
ATOM 7729 C C . GLY C 1 282 ? 24.613 12.965 68.796 1.00 47.05 279 GLY C C 1
ATOM 7730 O O . GLY C 1 282 ? 25.815 12.679 68.821 1.00 46.68 279 GLY C O 1
ATOM 7731 N N . TYR C 1 283 ? 24.007 13.729 69.707 1.00 45.40 280 TYR C N 1
ATOM 7732 C CA . TYR C 1 283 ? 24.710 14.339 70.836 1.00 44.32 280 TYR C CA 1
ATOM 7733 C C . TYR C 1 283 ? 24.177 13.771 72.124 1.00 43.57 280 TYR C C 1
ATOM 7734 O O . TYR C 1 283 ? 22.976 13.583 72.265 1.00 44.96 280 TYR C O 1
ATOM 7743 N N . GLU C 1 284 ? 25.071 13.518 73.062 1.00 43.46 281 GLU C N 1
ATOM 7744 C CA . GLU C 1 284 ? 24.722 13.287 74.451 1.00 43.53 281 GLU C CA 1
ATOM 7745 C C . GLU C 1 284 ? 24.743 14.593 75.293 1.00 42.12 281 GLU C C 1
ATOM 7746 O O . GLU C 1 284 ? 25.627 15.459 75.129 1.00 40.26 281 GLU C O 1
ATOM 7752 N N . PRO C 1 285 ? 23.791 14.744 76.210 1.00 42.17 282 PRO C N 1
ATOM 7753 C CA . PRO C 1 285 ? 23.829 15.925 77.051 1.00 42.08 282 PRO C CA 1
ATOM 7754 C C . PRO C 1 285 ? 24.963 15.877 78.064 1.00 42.24 282 PRO C C 1
ATOM 7755 O O . PRO C 1 285 ? 25.272 14.805 78.600 1.00 43.22 282 PRO C O 1
ATOM 7759 N N . HIS C 1 286 ? 25.568 17.029 78.317 1.00 40.71 283 HIS C N 1
ATOM 7760 C CA . HIS C 1 286 ? 26.407 17.242 79.471 1.00 41.35 283 HIS C CA 1
ATOM 7761 C C . HIS C 1 286 ? 25.733 18.265 80.364 1.00 41.40 283 HIS C C 1
ATOM 7762 O O . HIS C 1 286 ? 25.466 19.435 79.927 1.00 38.85 283 HIS C O 1
ATOM 7769 N N . LEU C 1 287 ? 25.465 17.854 81.601 1.00 42.15 284 LEU C N 1
ATOM 7770 C CA . LEU C 1 287 ? 24.780 18.725 82.558 1.00 43.81 284 LEU C CA 1
ATOM 7771 C C . LEU C 1 287 ? 25.743 19.726 83.211 1.00 43.50 284 LEU C C 1
ATOM 7772 O O . LEU C 1 287 ? 26.733 19.330 83.805 1.00 43.16 284 LEU C O 1
ATOM 7777 N N . CYS C 1 288 ? 25.407 21.003 83.134 1.00 43.91 285 CYS C N 1
ATOM 7778 C CA . CYS C 1 288 ? 26.282 22.084 83.574 1.00 45.37 285 CYS C CA 1
ATOM 7779 C C . CYS C 1 288 ? 25.817 22.724 84.872 1.00 47.63 285 CYS C C 1
ATOM 7780 O O . CYS C 1 288 ? 24.651 22.653 85.195 1.00 48.49 285 CYS C O 1
ATOM 7783 N N . GLU C 1 289 ? 26.736 23.369 85.600 1.00 49.65 286 GLU C N 1
ATOM 7784 C CA A GLU C 1 289 ? 26.443 24.014 86.892 0.60 51.03 286 GLU C CA 1
ATOM 7785 C CA B GLU C 1 289 ? 26.400 23.995 86.891 0.40 50.61 286 GLU C CA 1
ATOM 7786 C C . GLU C 1 289 ? 25.699 25.353 86.771 1.00 50.32 286 GLU C C 1
ATOM 7787 O O . GLU C 1 289 ? 25.013 25.784 87.699 1.00 51.23 286 GLU C O 1
ATOM 7798 N N . SER C 1 290 ? 25.848 26.011 85.637 1.00 49.01 287 SER C N 1
ATOM 7799 C CA . SER C 1 290 ? 25.345 27.357 85.479 1.00 48.58 287 SER C CA 1
ATOM 7800 C C . SER C 1 290 ? 25.484 27.775 84.031 1.00 47.82 287 SER C C 1
ATOM 7801 O O . SER C 1 290 ? 26.180 27.118 83.246 1.00 46.03 287 SER C O 1
ATOM 7804 N N . GLU C 1 291 ? 24.874 28.900 83.686 1.00 48.09 288 GLU C N 1
ATOM 7805 C CA . GLU C 1 291 ? 24.920 29.364 82.312 1.00 48.46 288 GLU C CA 1
ATOM 7806 C C . GLU C 1 291 ? 26.333 29.717 81.876 1.00 47.73 288 GLU C C 1
ATOM 7807 O O . GLU C 1 291 ? 26.721 29.460 80.755 1.00 47.44 288 GLU C O 1
ATOM 7813 N N . ASP C 1 292 ? 27.119 30.286 82.754 1.00 48.35 289 ASP C N 1
ATOM 7814 C CA . ASP C 1 292 ? 28.456 30.669 82.353 1.00 49.16 289 ASP C CA 1
ATOM 7815 C C . ASP C 1 292 ? 29.340 29.436 82.028 1.00 48.72 289 ASP C C 1
ATOM 7816 O O . ASP C 1 292 ? 30.111 29.470 81.063 1.00 47.58 289 ASP C O 1
ATOM 7821 N N . GLU C 1 293 ? 29.212 28.347 82.797 1.00 48.61 290 GLU C N 1
ATOM 7822 C CA . GLU C 1 293 ? 29.931 27.135 82.451 1.00 48.40 290 GLU C CA 1
ATOM 7823 C C . GLU C 1 293 ? 29.432 26.601 81.107 1.00 47.38 290 GLU C C 1
ATOM 7824 O O . GLU C 1 293 ? 30.217 26.221 80.255 1.00 46.42 290 GLU C O 1
ATOM 7830 N N . ALA C 1 294 ? 28.126 26.589 80.921 1.00 46.96 291 ALA C N 1
ATOM 7831 C CA . ALA C 1 294 ? 27.538 26.077 79.694 1.00 47.03 291 ALA C CA 1
ATOM 7832 C C . ALA C 1 294 ? 28.062 26.777 78.449 1.00 46.74 291 ALA C C 1
ATOM 7833 O O . ALA C 1 294 ? 28.431 26.119 77.490 1.00 46.58 291 ALA C O 1
ATOM 7835 N N . ARG C 1 295 ? 28.076 28.106 78.471 1.00 47.07 292 ARG C N 1
ATOM 7836 C CA . ARG C 1 295 ? 28.615 28.920 77.379 1.00 47.78 292 ARG C CA 1
ATOM 7837 C C . ARG C 1 295 ? 30.044 28.554 77.031 1.00 46.79 292 ARG C C 1
ATOM 7838 O O . ARG C 1 295 ? 30.410 28.466 75.873 1.00 46.67 292 ARG C O 1
ATOM 7846 N N . GLU C 1 296 ? 30.862 28.401 78.044 1.00 46.61 293 GLU C N 1
ATOM 7847 C CA . GLU C 1 296 ? 32.244 28.077 77.840 1.00 47.08 293 GLU C CA 1
ATOM 7848 C C . GLU C 1 296 ? 32.362 26.699 77.224 1.00 46.09 293 GLU C C 1
ATOM 7849 O O . GLU C 1 296 ? 33.145 26.476 76.325 1.00 45.66 293 GLU C O 1
ATOM 7855 N N . LEU C 1 297 ? 31.569 25.762 77.720 1.00 45.35 294 LEU C N 1
ATOM 7856 C CA . LEU C 1 297 ? 31.687 24.390 77.285 1.00 44.52 294 LEU C CA 1
ATOM 7857 C C . LEU C 1 297 ? 31.138 24.218 75.865 1.00 43.48 294 LEU C C 1
ATOM 7858 O O . LEU C 1 297 ? 31.593 23.324 75.145 1.00 43.25 294 LEU C O 1
ATOM 7863 N N . ALA C 1 298 ? 30.189 25.068 75.463 1.00 41.97 295 ALA C N 1
ATOM 7864 C CA . ALA C 1 298 ? 29.637 25.050 74.085 1.00 42.49 295 ALA C CA 1
ATOM 7865 C C . ALA C 1 298 ? 30.687 25.247 72.987 1.00 43.28 295 ALA C C 1
ATOM 7866 O O . ALA C 1 298 ? 30.464 24.906 71.815 1.00 43.03 295 ALA C O 1
ATOM 7868 N N . LYS C 1 299 ? 31.830 25.812 73.363 1.00 44.67 296 LYS C N 1
ATOM 7869 C CA . LYS C 1 299 ? 32.854 26.143 72.397 1.00 46.14 296 LYS C CA 1
ATOM 7870 C C . LYS C 1 299 ? 33.610 24.931 71.928 1.00 47.02 296 LYS C C 1
ATOM 7871 O O . LYS C 1 299 ? 34.054 24.957 70.787 1.00 46.86 296 LYS C O 1
ATOM 7877 N N . THR C 1 300 ? 33.770 23.928 72.817 1.00 47.23 297 THR C N 1
ATOM 7878 C CA . THR C 1 300 ? 34.472 22.676 72.573 1.00 47.98 297 THR C CA 1
ATOM 7879 C C . THR C 1 300 ? 33.617 21.383 72.570 1.00 48.35 297 THR C C 1
ATOM 7880 O O . THR C 1 300 ? 33.903 20.450 71.813 1.00 48.59 297 THR C O 1
ATOM 7884 N N . LEU C 1 301 ? 32.585 21.316 73.410 1.00 47.81 298 LEU C N 1
ATOM 7885 C CA . LEU C 1 301 ? 31.874 20.066 73.628 1.00 47.63 298 LEU C CA 1
ATOM 7886 C C . LEU C 1 301 ? 31.175 19.442 72.430 1.00 48.16 298 LEU C C 1
ATOM 7887 O O . LEU C 1 301 ? 31.211 18.207 72.314 1.00 48.25 298 LEU C O 1
ATOM 7892 N N . PRO C 1 302 ? 30.495 20.254 71.579 1.00 47.63 299 PRO C N 1
ATOM 7893 C CA . PRO C 1 302 ? 29.791 19.669 70.423 1.00 48.40 299 PRO C CA 1
ATOM 7894 C C . PRO C 1 302 ? 30.698 18.880 69.463 1.00 49.73 299 PRO C C 1
ATOM 7895 O O . PRO C 1 302 ? 30.247 17.889 68.869 1.00 50.75 299 PRO C O 1
ATOM 7899 N N . ALA C 1 303 ? 31.965 19.280 69.332 1.00 50.12 300 ALA C N 1
ATOM 7900 C CA . ALA C 1 303 ? 32.893 18.565 68.433 1.00 50.65 300 ALA C CA 1
ATOM 7901 C C . ALA C 1 303 ? 33.252 17.181 68.969 1.00 50.85 300 ALA C C 1
ATOM 7902 O O . ALA C 1 303 ? 33.671 16.320 68.202 1.00 52.64 300 ALA C O 1
ATOM 7904 N N . GLN C 1 304 ? 33.105 16.982 70.278 1.00 49.92 301 GLN C N 1
ATOM 7905 C CA . GLN C 1 304 ? 33.260 15.665 70.916 1.00 49.45 301 GLN C CA 1
ATOM 7906 C C . GLN C 1 304 ? 31.941 14.896 71.071 1.00 48.13 301 GLN C C 1
ATOM 7907 O O . GLN C 1 304 ? 31.887 13.906 71.775 1.00 48.41 301 GLN C O 1
ATOM 7913 N N . GLY C 1 305 ? 30.855 15.358 70.462 1.00 46.15 302 GLY C N 1
ATOM 7914 C CA . GLY C 1 305 ? 29.563 14.638 70.582 1.00 45.08 302 GLY C CA 1
ATOM 7915 C C . GLY C 1 305 ? 28.710 14.920 71.817 1.00 43.56 302 GLY C C 1
ATOM 7916 O O . GLY C 1 305 ? 27.739 14.203 72.083 1.00 43.42 302 GLY C O 1
ATOM 7917 N N . LYS C 1 306 ? 29.053 15.969 72.562 1.00 41.55 303 LYS C N 1
ATOM 7918 C CA . LYS C 1 306 ? 28.330 16.345 73.774 1.00 41.14 303 LYS C CA 1
ATOM 7919 C C . LYS C 1 306 ? 27.722 17.721 73.581 1.00 39.98 303 LYS C C 1
ATOM 7920 O O . LYS C 1 306 ? 28.307 18.543 72.892 1.00 39.87 303 LYS C O 1
ATOM 7926 N N . TRP C 1 307 ? 26.550 17.957 74.173 1.00 39.12 304 TRP C N 1
ATOM 7927 C CA . TRP C 1 307 ? 25.918 19.264 74.171 1.00 38.00 304 TRP C CA 1
ATOM 7928 C C . TRP C 1 307 ? 25.668 19.795 75.593 1.00 38.17 304 TRP C C 1
ATOM 7929 O O . TRP C 1 307 ? 25.054 19.127 76.424 1.00 37.96 304 TRP C O 1
ATOM 7940 N N . PRO C 1 308 ? 26.174 21.005 75.893 1.00 37.06 305 PRO C N 1
ATOM 7941 C CA . PRO C 1 308 ? 25.960 21.486 77.266 1.00 37.44 305 PRO C CA 1
ATOM 7942 C C . PRO C 1 308 ? 24.504 21.865 77.501 1.00 37.69 305 PRO C C 1
ATOM 7943 O O . PRO C 1 308 ? 23.900 22.603 76.699 1.00 37.83 305 PRO C O 1
ATOM 7947 N N . CYS C 1 309 ? 23.937 21.346 78.573 1.00 38.05 306 CYS C N 1
ATOM 7948 C CA . CYS C 1 309 ? 22.572 21.655 78.952 1.00 38.81 306 CYS C CA 1
ATOM 7949 C C . CYS C 1 309 ? 22.518 22.099 80.378 1.00 40.20 306 CYS C C 1
ATOM 7950 O O . CYS C 1 309 ? 23.332 21.688 81.213 1.00 41.15 306 CYS C O 1
ATOM 7953 N N . LEU C 1 310 ? 21.533 22.938 80.650 1.00 41.59 307 LEU C N 1
ATOM 7954 C CA . LEU C 1 310 ? 21.189 23.353 81.993 1.00 43.35 307 LEU C CA 1
ATOM 7955 C C . LEU C 1 310 ? 19.720 22.995 82.195 1.00 45.34 307 LEU C C 1
ATOM 7956 O O . LEU C 1 310 ? 18.834 23.570 81.564 1.00 45.24 307 LEU C O 1
ATOM 7961 N N . PHE C 1 311 ? 19.481 22.004 83.045 1.00 48.38 308 PHE C N 1
ATOM 7962 C CA . PHE C 1 311 ? 18.134 21.565 83.380 1.00 50.68 308 PHE C CA 1
ATOM 7963 C C . PHE C 1 311 ? 17.709 22.114 84.750 1.00 53.53 308 PHE C C 1
ATOM 7964 O O . PHE C 1 311 ? 18.182 21.659 85.778 1.00 54.20 308 PHE C O 1
ATOM 7972 N N . THR C 1 312 ? 16.813 23.101 84.726 1.00 56.39 309 THR C N 1
ATOM 7973 C CA . THR C 1 312 ? 16.491 23.956 85.881 1.00 59.58 309 THR C CA 1
ATOM 7974 C C . THR C 1 312 ? 15.314 23.449 86.710 1.00 62.79 309 THR C C 1
ATOM 7975 O O . THR C 1 312 ? 14.749 22.406 86.392 1.00 63.93 309 THR C O 1
ATOM 7979 N N . SER C 1 313 ? 14.944 24.233 87.739 1.00 65.94 310 SER C N 1
ATOM 7980 C CA . SER C 1 313 ? 13.950 23.864 88.784 1.00 68.84 310 SER C CA 1
ATOM 7981 C C . SER C 1 313 ? 13.278 25.099 89.446 1.00 70.37 310 SER C C 1
ATOM 7982 O O . SER C 1 313 ? 13.971 26.026 89.868 1.00 70.35 310 SER C O 1
ATOM 7985 N N . SER C 1 314 ? 11.942 25.092 89.540 1.00 72.38 311 SER C N 1
ATOM 7986 C CA . SER C 1 314 ? 11.151 26.114 90.275 1.00 73.83 311 SER C CA 1
ATOM 7987 C C . SER C 1 314 ? 9.788 26.375 89.617 1.00 74.17 311 SER C C 1
ATOM 7988 O O . SER C 1 314 ? 8.821 26.743 90.308 1.00 75.43 311 SER C O 1
ATOM 7991 N N . GLU C 1 324 ? -7.264 21.855 82.091 1.00 67.21 321 GLU C N 1
ATOM 7992 C CA . GLU C 1 324 ? -8.711 21.745 82.021 1.00 67.87 321 GLU C CA 1
ATOM 7993 C C . GLU C 1 324 ? -9.283 22.544 80.841 1.00 66.04 321 GLU C C 1
ATOM 7994 O O . GLU C 1 324 ? -9.307 23.786 80.857 1.00 64.77 321 GLU C O 1
ATOM 8000 N N . PHE C 1 325 ? -9.751 21.805 79.836 1.00 64.96 322 PHE C N 1
ATOM 8001 C CA . PHE C 1 325 ? -10.416 22.376 78.670 1.00 63.69 322 PHE C CA 1
ATOM 8002 C C . PHE C 1 325 ? -11.889 22.753 78.929 1.00 64.41 322 PHE C C 1
ATOM 8003 O O . PHE C 1 325 ? -12.487 23.526 78.170 1.00 62.70 322 PHE C O 1
ATOM 8011 N N . PHE C 1 326 ? -12.452 22.204 80.003 1.00 66.10 323 PHE C N 1
ATOM 8012 C CA . PHE C 1 326 ? -13.838 22.444 80.390 1.00 67.89 323 PHE C CA 1
ATOM 8013 C C . PHE C 1 326 ? -13.974 22.417 81.913 1.00 69.94 323 PHE C C 1
ATOM 8014 O O . PHE C 1 326 ? -13.125 21.847 82.605 1.00 70.42 323 PHE C O 1
ATOM 8022 N N . THR C 1 327 ? -15.045 23.032 82.420 1.00 71.79 324 THR C N 1
ATOM 8023 C CA . THR C 1 327 ? -15.415 22.983 83.842 1.00 73.72 324 THR C CA 1
ATOM 8024 C C . THR C 1 327 ? -16.677 22.140 84.038 1.00 75.58 324 THR C C 1
ATOM 8025 O O . THR C 1 327 ? -17.180 21.545 83.082 1.00 75.90 324 THR C O 1
ATOM 8029 N N . ASP C 1 328 ? -17.191 22.098 85.272 1.00 77.27 325 ASP C N 1
ATOM 8030 C CA . ASP C 1 328 ? -18.516 21.508 85.547 1.00 79.01 325 ASP C CA 1
ATOM 8031 C C . ASP C 1 328 ? -19.655 22.278 84.852 1.00 78.40 325 ASP C C 1
ATOM 8032 O O . ASP C 1 328 ? -20.690 21.696 84.543 1.00 79.26 325 ASP C O 1
ATOM 8037 N N . LYS C 1 329 ? -19.419 23.562 84.568 1.00 77.06 326 LYS C N 1
ATOM 8038 C CA A LYS C 1 329 ? -20.457 24.458 84.048 0.60 76.85 326 LYS C CA 1
ATOM 8039 C CA B LYS C 1 329 ? -20.435 24.490 84.047 0.40 76.68 326 LYS C CA 1
ATOM 8040 C C . LYS C 1 329 ? -20.493 24.556 82.509 1.00 75.72 326 LYS C C 1
ATOM 8041 O O . LYS C 1 329 ? -20.929 25.567 81.943 1.00 75.48 326 LYS C O 1
ATOM 8052 N N . GLU C 1 330 ? -20.057 23.505 81.815 1.00 74.81 327 GLU C N 1
ATOM 8053 C CA . GLU C 1 330 ? -20.181 23.467 80.351 1.00 73.19 327 GLU C CA 1
ATOM 8054 C C . GLU C 1 330 ? -21.045 22.286 79.959 1.00 73.36 327 GLU C C 1
ATOM 8055 O O . GLU C 1 330 ? -20.935 21.216 80.552 1.00 73.54 327 GLU C O 1
ATOM 8061 N N . THR C 1 331 ? -21.893 22.476 78.956 1.00 72.36 328 THR C N 1
ATOM 8062 C CA . THR C 1 331 ? -22.586 21.346 78.367 1.00 72.96 328 THR C CA 1
ATOM 8063 C C . THR C 1 331 ? -21.645 20.736 77.322 1.00 71.09 328 THR C C 1
ATOM 8064 O O . THR C 1 331 ? -21.125 21.419 76.431 1.00 70.04 328 THR C O 1
ATOM 8068 N N . LEU C 1 332 ? -21.404 19.443 77.488 1.00 70.55 329 LEU C N 1
ATOM 8069 C CA . LEU C 1 332 ? -20.529 18.693 76.633 1.00 69.25 329 LEU C CA 1
ATOM 8070 C C . LEU C 1 332 ? -21.337 17.756 75.750 1.00 69.45 329 LEU C C 1
ATOM 8071 O O . LEU C 1 332 ? -22.462 17.374 76.096 1.00 70.00 329 LEU C O 1
ATOM 8076 N N . ASP C 1 333 ? -20.751 17.407 74.608 1.00 67.86 330 ASP C N 1
ATOM 8077 C CA . ASP C 1 333 ? -21.129 16.209 73.871 1.00 68.16 330 ASP C CA 1
ATOM 8078 C C . ASP C 1 333 ? -19.875 15.352 73.743 1.00 67.35 330 ASP C C 1
ATOM 8079 O O . ASP C 1 333 ? -18.979 15.660 72.950 1.00 65.80 330 ASP C O 1
ATOM 8092 N N . ALA C 1 335 ? -20.330 12.077 73.085 1.00 66.50 332 ALA C N 1
ATOM 8093 C CA . ALA C 1 335 ? -20.862 10.910 72.410 1.00 67.39 332 ALA C CA 1
ATOM 8094 C C . ALA C 1 335 ? -20.456 10.852 70.950 1.00 66.38 332 ALA C C 1
ATOM 8095 O O . ALA C 1 335 ? -20.267 9.759 70.421 1.00 67.68 332 ALA C O 1
ATOM 8097 N N . ARG C 1 336 ? -20.321 12.000 70.289 1.00 64.55 333 ARG C N 1
ATOM 8098 C CA . ARG C 1 336 ? -20.182 12.005 68.826 1.00 63.82 333 ARG C CA 1
ATOM 8099 C C . ARG C 1 336 ? -18.918 11.306 68.340 1.00 63.38 333 ARG C C 1
ATOM 8100 O O . ARG C 1 336 ? -18.945 10.574 67.343 1.00 63.62 333 ARG C O 1
ATOM 8108 N N . PHE C 1 337 ? -17.825 11.517 69.069 1.00 62.69 334 PHE C N 1
ATOM 8109 C CA . PHE C 1 337 ? -16.498 11.092 68.645 1.00 61.77 334 PHE C CA 1
ATOM 8110 C C . PHE C 1 337 ? -15.795 10.351 69.764 1.00 61.97 334 PHE C C 1
ATOM 8111 O O . PHE C 1 337 ? -16.049 10.592 70.937 1.00 61.82 334 PHE C O 1
ATOM 8119 N N . ASP C 1 338 ? -14.911 9.433 69.408 1.00 62.46 335 ASP C N 1
ATOM 8120 C CA . ASP C 1 338 ? -14.196 8.681 70.430 1.00 63.50 335 ASP C CA 1
ATOM 8121 C C . ASP C 1 338 ? -13.062 9.483 71.038 1.00 62.86 335 ASP C C 1
ATOM 8122 O O . ASP C 1 338 ? -12.795 9.322 72.219 1.00 63.49 335 ASP C O 1
ATOM 8127 N N . ASN C 1 339 ? -12.445 10.366 70.238 1.00 62.20 336 ASN C N 1
ATOM 8128 C CA . ASN C 1 339 ? -11.207 11.091 70.586 1.00 61.05 336 ASN C CA 1
ATOM 8129 C C . ASN C 1 339 ? -11.335 12.620 70.743 1.00 60.28 336 ASN C C 1
ATOM 8130 O O . ASN C 1 339 ? -10.436 13.281 71.280 1.00 58.84 336 ASN C O 1
ATOM 8135 N N . LEU C 1 340 ? -12.419 13.171 70.208 1.00 60.45 337 LEU C N 1
ATOM 8136 C CA . LEU C 1 340 ? -12.672 14.603 70.179 1.00 59.55 337 LEU C CA 1
ATOM 8137 C C . LEU C 1 340 ? -13.857 14.907 71.088 1.00 60.10 337 LEU C C 1
ATOM 8138 O O . LEU C 1 340 ? -14.940 14.319 70.923 1.00 60.87 337 LEU C O 1
ATOM 8143 N N . GLY C 1 341 ? -13.657 15.816 72.043 1.00 59.33 338 GLY C N 1
ATOM 8144 C CA . GLY C 1 341 ? -14.745 16.292 72.913 1.00 59.20 338 GLY C CA 1
ATOM 8145 C C . GLY C 1 341 ? -15.375 17.526 72.296 1.00 58.24 338 GLY C C 1
ATOM 8146 O O . GLY C 1 341 ? -14.778 18.176 71.422 1.00 57.22 338 GLY C O 1
ATOM 8147 N N . ILE C 1 342 ? -16.585 17.854 72.720 1.00 58.45 339 ILE C N 1
ATOM 8148 C CA . ILE C 1 342 ? -17.263 19.015 72.171 1.00 57.93 339 ILE C CA 1
ATOM 8149 C C . ILE C 1 342 ? -17.973 19.828 73.234 1.00 58.45 339 ILE C C 1
ATOM 8150 O O . ILE C 1 342 ? -18.743 19.277 74.026 1.00 59.15 339 ILE C O 1
ATOM 8155 N N . ILE C 1 343 ? -17.705 21.137 73.233 1.00 57.57 340 ILE C N 1
ATOM 8156 C CA . ILE C 1 343 ? -18.443 22.093 74.050 1.00 58.02 340 ILE C CA 1
ATOM 8157 C C . ILE C 1 343 ? -19.523 22.767 73.220 1.00 58.88 340 ILE C C 1
ATOM 8158 O O . ILE C 1 343 ? -19.213 23.437 72.220 1.00 57.29 340 ILE C O 1
ATOM 8163 N N . LYS C 1 344 ? -20.778 22.608 73.656 1.00 60.91 341 LYS C N 1
ATOM 8164 C CA . LYS C 1 344 ? -21.910 23.333 73.062 1.00 62.34 341 LYS C CA 1
ATOM 8165 C C . LYS C 1 344 ? -21.989 24.699 73.741 1.00 62.96 341 LYS C C 1
ATOM 8166 O O . LYS C 1 344 ? -21.933 24.789 74.957 1.00 63.53 341 LYS C O 1
ATOM 8172 N N . ASN C 1 345 ? -22.133 25.766 72.971 1.00 63.97 342 ASN C N 1
ATOM 8173 C CA . ASN C 1 345 ? -21.735 27.103 73.479 1.00 64.46 342 ASN C CA 1
ATOM 8174 C C . ASN C 1 345 ? -22.669 28.204 72.971 1.00 64.32 342 ASN C C 1
ATOM 8175 O O . ASN C 1 345 ? -23.682 27.917 72.322 1.00 65.87 342 ASN C O 1
ATOM 8180 N N . LEU C 1 348 ? -22.473 33.778 75.649 1.00 61.74 345 LEU C N 1
ATOM 8181 C CA . LEU C 1 348 ? -23.262 35.017 75.699 1.00 62.05 345 LEU C CA 1
ATOM 8182 C C . LEU C 1 348 ? -22.520 36.221 75.088 1.00 59.75 345 LEU C C 1
ATOM 8183 O O . LE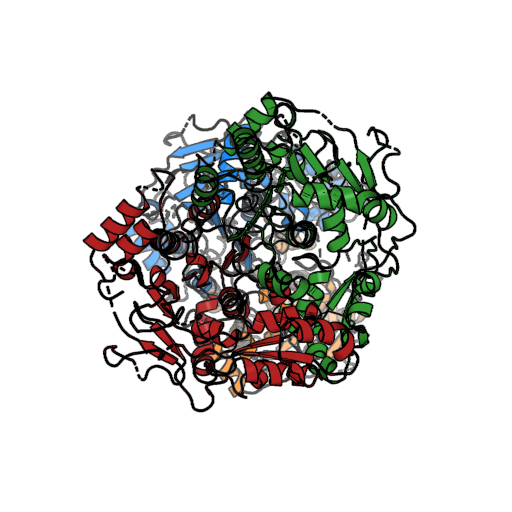U C 1 348 ? -21.312 36.158 74.868 1.00 60.61 345 LEU C O 1
ATOM 8188 N N . TYR C 1 349 ? -23.244 37.309 74.822 1.00 57.70 346 TYR C N 1
ATOM 8189 C CA . TYR C 1 349 ? -22.607 38.626 74.631 1.00 54.78 346 TYR C CA 1
ATOM 8190 C C . TYR C 1 349 ? -23.506 39.760 75.110 1.00 53.67 346 TYR C C 1
ATOM 8191 O O . TYR C 1 349 ? -24.689 39.551 75.337 1.00 54.40 346 TYR C O 1
ATOM 8200 N N . GLN C 1 350 ? -22.938 40.961 75.254 1.00 51.25 347 GLN C N 1
ATOM 8201 C CA . GLN C 1 350 ? -23.740 42.148 75.553 1.00 49.59 347 GLN C CA 1
ATOM 8202 C C . GLN C 1 350 ? -23.426 43.222 74.507 1.00 47.38 347 GLN C C 1
ATOM 8203 O O . GLN C 1 350 ? -22.320 43.746 74.443 1.00 44.91 347 GLN C O 1
ATOM 8209 N N . GLN C 1 351 ? -24.420 43.549 73.695 1.00 46.34 348 GLN C N 1
ATOM 8210 C CA . GLN C 1 351 ? -24.222 44.488 72.597 1.00 45.76 348 GLN C CA 1
ATOM 8211 C C . GLN C 1 351 ? -23.500 45.759 73.065 1.00 44.86 348 GLN C C 1
ATOM 8212 O O . GLN C 1 351 ? -22.667 46.284 72.351 1.00 42.50 348 GLN C O 1
ATOM 8218 N N . GLU C 1 352 ? -23.844 46.254 74.255 1.00 45.21 349 GLU C N 1
ATOM 8219 C CA . GLU C 1 352 ? -23.326 47.523 74.736 1.00 45.05 349 GLU C CA 1
ATOM 8220 C C . GLU C 1 352 ? -21.850 47.455 75.180 1.00 43.47 349 GLU C C 1
ATOM 8221 O O . GLU C 1 352 ? -21.160 48.466 75.151 1.00 42.14 349 GLU C O 1
ATOM 8227 N N . LEU C 1 353 ? -21.402 46.297 75.666 1.00 42.35 350 LEU C N 1
ATOM 8228 C CA . LEU C 1 353 ? -19.995 46.078 75.959 1.00 41.79 350 LEU C CA 1
ATOM 8229 C C . LEU C 1 353 ? -19.196 46.097 74.676 1.00 40.79 350 LEU C C 1
ATOM 8230 O O . LEU C 1 353 ? -18.089 46.665 74.629 1.00 40.05 350 LEU C O 1
ATOM 8235 N N . LEU C 1 354 ? -19.738 45.450 73.654 1.00 40.43 351 LEU C N 1
ATOM 8236 C CA . LEU C 1 354 ? -19.092 45.401 72.369 1.00 39.99 351 LEU C CA 1
ATOM 8237 C C . LEU C 1 354 ? -18.957 46.810 71.777 1.00 40.74 351 LEU C C 1
ATOM 8238 O O . LEU C 1 354 ? -17.898 47.142 71.257 1.00 40.48 351 LEU C O 1
ATOM 8243 N N . GLU C 1 355 ? -20.001 47.631 71.887 1.00 40.97 352 GLU C N 1
ATOM 8244 C CA . GLU C 1 355 ? -19.975 48.989 71.371 1.00 41.82 352 GLU C CA 1
ATOM 8245 C C . GLU C 1 355 ? -19.022 49.859 72.135 1.00 41.15 352 GLU C C 1
ATOM 8246 O O . GLU C 1 355 ? -18.426 50.774 71.595 1.00 41.91 352 GLU C O 1
ATOM 8252 N N . LEU C 1 356 ? -18.955 49.625 73.432 1.00 41.91 353 LEU C N 1
ATOM 8253 C CA . LEU C 1 356 ? -18.077 50.375 74.309 1.00 41.89 353 LEU C CA 1
ATOM 8254 C C . LEU C 1 356 ? -16.647 50.062 73.957 1.00 39.65 353 LEU C C 1
ATOM 8255 O O . LEU C 1 356 ? -15.809 50.957 73.902 1.00 39.72 353 LEU C O 1
ATOM 8260 N N . PHE C 1 357 ? -16.369 48.786 73.758 1.00 38.96 354 PHE C N 1
ATOM 8261 C CA . PHE C 1 357 ? -15.050 48.358 73.275 1.00 38.53 354 PHE C CA 1
ATOM 8262 C C . PHE C 1 357 ? -14.650 49.061 72.008 1.00 38.78 354 PHE C C 1
ATOM 8263 O O . PHE C 1 357 ? -13.545 49.611 71.904 1.00 37.31 354 PHE C O 1
ATOM 8271 N N . GLU C 1 358 ? -15.576 49.057 71.066 1.00 40.13 355 GLU C N 1
ATOM 8272 C CA . GLU C 1 358 ? -15.338 49.616 69.744 1.00 42.11 355 GLU C CA 1
ATOM 8273 C C . GLU C 1 358 ? -15.092 51.129 69.837 1.00 42.23 355 GLU C C 1
ATOM 8274 O O . GLU C 1 358 ? -14.202 51.666 69.206 1.00 41.51 355 GLU C O 1
ATOM 8280 N N . GLN C 1 359 ? -15.865 51.817 70.657 1.00 43.68 356 GLN C N 1
ATOM 8281 C CA . GLN C 1 359 ? -15.706 53.262 70.780 1.00 44.28 356 GLN C CA 1
ATOM 8282 C C . GLN C 1 359 ? -14.418 53.666 71.538 1.00 43.14 356 GLN C C 1
ATOM 8283 O O . GLN C 1 359 ? -13.682 54.553 71.080 1.00 42.07 356 GLN C O 1
ATOM 8289 N N . LYS C 1 360 ? -14.133 52.997 72.657 1.00 42.02 357 LYS C N 1
ATOM 8290 C CA . LYS C 1 360 ? -12.940 53.309 73.459 1.00 40.99 357 LYS C CA 1
ATOM 8291 C C . LYS C 1 360 ? -11.650 53.072 72.675 1.00 38.46 357 LYS C C 1
ATOM 8292 O O . LYS C 1 360 ? -10.781 53.935 72.614 1.00 38.74 357 LYS C O 1
ATOM 8298 N N . ILE C 1 361 ? -11.514 51.913 72.065 1.00 38.05 358 ILE C N 1
ATOM 8299 C CA . ILE C 1 361 ? -10.314 51.621 71.247 1.00 35.97 358 ILE C CA 1
ATOM 8300 C C . ILE C 1 361 ? -10.222 52.644 70.095 1.00 36.17 358 ILE C C 1
ATOM 8301 O O . ILE C 1 361 ? -9.169 53.267 69.850 1.00 35.34 358 ILE C O 1
ATOM 8306 N N . GLY C 1 362 ? -11.358 52.877 69.459 1.00 35.61 359 GLY C N 1
ATOM 8307 C CA . GLY C 1 362 ? -11.439 53.845 68.388 1.00 36.49 359 GLY C CA 1
ATOM 8308 C C . GLY C 1 362 ? -10.967 55.215 68.803 1.00 36.17 359 GLY C C 1
ATOM 8309 O O . GLY C 1 362 ? -10.189 55.838 68.081 1.00 35.69 359 GLY C O 1
ATOM 8310 N N . GLN C 1 363 ? -11.408 55.667 69.970 1.00 37.03 360 GLN C N 1
ATOM 8311 C CA . GLN C 1 363 ? -10.991 56.975 70.496 1.00 38.72 360 GLN C CA 1
ATOM 8312 C C . GLN C 1 363 ? -9.504 57.011 70.822 1.00 38.73 360 GLN C C 1
ATOM 8313 O O . GLN C 1 363 ? -8.852 58.019 70.544 1.00 38.08 360 GLN C O 1
ATOM 8327 N N . LYS C 1 365 ? -7.161 55.278 69.261 1.00 40.22 362 LYS C N 1
ATOM 8328 C CA . LYS C 1 365 ? -6.527 55.385 67.953 1.00 41.38 362 LYS C CA 1
ATOM 8329 C C . LYS C 1 365 ? -6.594 56.830 67.450 1.00 42.85 362 LYS C C 1
ATOM 8330 O O . LYS C 1 365 ? -5.596 57.407 67.067 1.00 43.50 362 LYS C O 1
ATOM 8336 N N . THR C 1 366 ? -7.769 57.419 67.494 1.00 44.59 363 THR C N 1
ATOM 8337 C CA . THR C 1 366 ? -7.960 58.803 67.063 1.00 46.22 363 THR C CA 1
ATOM 8338 C C . THR C 1 366 ? -7.057 59.808 67.777 1.00 46.41 363 THR C C 1
ATOM 8339 O O . THR C 1 366 ? -6.491 60.707 67.139 1.00 45.81 363 THR C O 1
ATOM 8343 N N . ASP C 1 367 ? -6.905 59.660 69.095 1.00 46.18 364 ASP C N 1
ATOM 8344 C CA . ASP C 1 367 ? -6.002 60.530 69.845 1.00 45.98 364 ASP C CA 1
ATOM 8345 C C . ASP C 1 367 ? -4.525 60.276 69.526 1.00 44.71 364 ASP C C 1
ATOM 8346 O O . ASP C 1 367 ? -3.666 61.109 69.853 1.00 46.14 364 ASP C O 1
ATOM 8351 N N . ARG C 1 368 ? -4.201 59.143 68.925 1.00 42.91 365 ARG C N 1
ATOM 8352 C CA . ARG C 1 368 ? -2.797 58.792 68.625 1.00 42.33 365 ARG C CA 1
ATOM 8353 C C . ARG C 1 368 ? -1.925 58.546 69.848 1.00 39.83 365 ARG C C 1
ATOM 8354 O O . ARG C 1 368 ? -0.692 58.579 69.753 1.00 39.75 365 ARG C O 1
ATOM 8362 N N . GLN C 1 369 ? -2.531 58.336 70.998 1.00 36.82 366 GLN C N 1
ATOM 8363 C CA . GLN C 1 369 ? -1.734 58.065 72.195 1.00 34.54 366 GLN C CA 1
ATOM 8364 C C . GLN C 1 369 ? -2.608 57.314 73.144 1.00 32.77 366 GLN C C 1
ATOM 8365 O O . GLN C 1 369 ? -3.821 57.579 73.203 1.00 30.42 366 GLN C O 1
ATOM 8371 N N . TRP C 1 370 ? -1.993 56.445 73.938 1.00 30.56 367 TRP C N 1
ATOM 8372 C CA . TRP C 1 370 ? -2.738 55.721 74.931 1.00 30.29 367 TRP C CA 1
ATOM 8373 C C . TRP C 1 370 ? -1.743 54.980 75.803 1.00 30.82 367 TRP C C 1
ATOM 8374 O O . TRP C 1 370 ? -0.601 54.785 75.421 1.00 30.81 367 TRP C O 1
ATOM 8385 N N . THR C 1 371 ? -2.175 54.596 76.992 1.00 31.17 368 THR C N 1
ATOM 8386 C CA . THR C 1 371 ? -1.344 53.884 77.921 1.00 29.80 368 THR C CA 1
ATOM 8387 C C . THR C 1 371 ? -1.790 52.478 77.989 1.00 30.46 368 THR C C 1
ATOM 8388 O O . THR C 1 371 ? -2.895 52.163 77.616 1.00 30.03 368 THR C O 1
ATOM 8392 N N . LYS C 1 372 ? -0.898 51.623 78.454 1.00 31.38 369 LYS C N 1
ATOM 8393 C CA . LYS C 1 372 ? -1.222 50.257 78.757 1.00 31.73 369 LYS C CA 1
ATOM 8394 C C . LYS C 1 372 ? -2.284 50.205 79.782 1.00 32.32 369 LYS C C 1
ATOM 8395 O O . LYS C 1 372 ? -3.221 49.402 79.652 1.00 32.65 369 LYS C O 1
ATOM 8401 N N . GLU C 1 373 ? -2.179 51.041 80.802 1.00 33.42 370 GLU C N 1
ATOM 8402 C CA . GLU C 1 373 ? -3.228 51.098 81.837 1.00 35.66 370 GLU C CA 1
ATOM 8403 C C . GLU C 1 373 ? -4.622 51.358 81.310 1.00 35.25 370 GLU C C 1
ATOM 8404 O O . GLU C 1 373 ? -5.578 50.699 81.747 1.00 34.48 370 GLU C O 1
ATOM 8410 N N . GLU C 1 374 ? -4.756 52.293 80.375 1.00 35.13 371 GLU C N 1
ATOM 8411 C CA . GLU C 1 374 ? -6.047 52.532 79.748 1.00 35.93 371 GLU C CA 1
ATOM 8412 C C . GLU C 1 374 ? -6.593 51.238 79.192 1.00 34.83 371 GLU C C 1
ATOM 8413 O O . GLU C 1 374 ? -7.785 50.939 79.351 1.00 37.60 371 GLU C O 1
ATOM 8419 N N . ILE C 1 375 ? -5.773 50.478 78.495 1.00 32.21 372 ILE C N 1
ATOM 8420 C CA . ILE C 1 375 ? -6.302 49.252 77.888 1.00 32.06 372 ILE C CA 1
ATOM 8421 C C . ILE C 1 375 ? -6.698 48.193 78.946 1.00 32.98 372 ILE C C 1
ATOM 8422 O O . ILE C 1 375 ? -7.751 47.535 78.800 1.00 33.11 372 ILE C O 1
ATOM 8427 N N . VAL C 1 376 ? -5.850 48.013 79.970 1.00 32.36 373 VAL C N 1
ATOM 8428 C CA . VAL C 1 376 ? -6.099 47.033 81.039 1.00 33.43 373 VAL C CA 1
ATOM 8429 C C . VAL C 1 376 ? -7.452 47.375 81.749 1.00 35.52 373 VAL C C 1
ATOM 8430 O O . VAL C 1 376 ? -8.294 46.461 82.011 1.00 35.97 373 VAL C O 1
ATOM 8434 N N . GLN C 1 377 ? -7.668 48.666 82.039 1.00 35.45 374 GLN C N 1
ATOM 8435 C CA . GLN C 1 377 ? -8.906 49.092 82.690 1.00 37.26 374 GLN C CA 1
ATOM 8436 C C . GLN C 1 377 ? -10.136 48.763 81.805 1.00 36.93 374 GLN C C 1
ATOM 8437 O O . GLN C 1 377 ? -11.152 48.303 82.324 1.00 36.87 374 GLN C O 1
ATOM 8443 N N . LEU C 1 378 ? -9.999 48.894 80.484 1.00 35.68 375 LEU C N 1
ATOM 8444 C CA . LEU C 1 378 ? -11.058 48.535 79.560 1.00 35.20 375 LEU C CA 1
ATOM 8445 C C . LEU C 1 378 ? -11.311 47.056 79.640 1.00 36.19 375 LEU C C 1
ATOM 8446 O O . LEU C 1 378 ? -12.474 46.609 79.665 1.00 36.41 375 LEU C O 1
ATOM 8451 N N . PHE C 1 379 ? -10.233 46.287 79.658 1.00 35.79 376 PHE C N 1
ATOM 8452 C CA . PHE C 1 379 ? -10.368 44.838 79.717 1.00 36.87 376 PHE C CA 1
ATOM 8453 C C . PHE C 1 379 ? -11.133 44.414 80.991 1.00 38.40 376 PHE C C 1
ATOM 8454 O O . PHE C 1 379 ? -11.898 43.447 80.985 1.00 39.82 376 PHE C O 1
ATOM 8462 N N . PHE C 1 380 ? -10.946 45.143 82.075 1.00 39.79 377 PHE C N 1
ATOM 8463 C CA . PHE C 1 380 ? -11.576 44.790 83.349 1.00 41.74 377 PHE C CA 1
ATOM 8464 C C . PHE C 1 380 ? -13.090 45.029 83.296 1.00 42.14 377 PHE C C 1
ATOM 8465 O O . PHE C 1 380 ? -13.851 44.297 83.902 1.00 43.01 377 PHE C O 1
ATOM 8473 N N . ILE C 1 381 ? -13.517 46.037 82.549 1.00 41.55 378 ILE C N 1
ATOM 8474 C CA . ILE C 1 381 ? -14.940 46.262 82.292 1.00 41.27 378 ILE C CA 1
ATOM 8475 C C . ILE C 1 381 ? -15.472 45.188 81.383 1.00 41.04 378 ILE C C 1
ATOM 8476 O O . ILE C 1 381 ? -16.553 44.681 81.611 1.00 42.70 378 ILE C O 1
ATOM 8489 N N . ILE C 1 383 ? -14.319 42.078 81.027 1.00 42.71 380 ILE C N 1
ATOM 8490 C CA . ILE C 1 383 ? -14.237 40.718 81.580 1.00 45.06 380 ILE C CA 1
ATOM 8491 C C . ILE C 1 383 ? -14.201 40.780 83.090 1.00 47.21 380 ILE C C 1
ATOM 8492 O O . ILE C 1 383 ? -13.166 40.975 83.669 1.00 46.74 380 ILE C O 1
ATOM 8497 N N . PRO C 1 384 ? -15.346 40.589 83.722 1.00 51.43 381 PRO C N 1
ATOM 8498 C CA . PRO C 1 384 ? -15.552 40.822 85.151 1.00 54.23 381 PRO C CA 1
ATOM 8499 C C . PRO C 1 384 ? -14.592 40.052 86.065 1.00 56.01 381 PRO C C 1
ATOM 8500 O O . PRO C 1 384 ? -14.022 40.632 87.003 1.00 55.63 381 PRO C O 1
ATOM 8504 N N . ASP C 1 385 ? -14.424 38.761 85.772 1.00 58.16 382 ASP C N 1
ATOM 8505 C CA . ASP C 1 385 ? -13.561 37.864 86.583 1.00 60.55 382 ASP C CA 1
ATOM 8506 C C . ASP C 1 385 ? -12.053 37.979 86.258 1.00 60.30 382 ASP C C 1
ATOM 8507 O O . ASP C 1 385 ? -11.223 37.289 86.877 1.00 60.60 382 ASP C O 1
ATOM 8512 N N . PHE C 1 386 ? -11.710 38.833 85.292 1.00 59.92 383 PHE C N 1
ATOM 8513 C CA . PHE C 1 386 ? -10.326 39.005 84.847 1.00 59.74 383 PHE C CA 1
ATOM 8514 C C . PHE C 1 386 ? -9.522 39.704 85.918 1.00 60.88 383 PHE C C 1
ATOM 8515 O O . PHE C 1 386 ? -9.887 40.783 86.341 1.00 61.13 383 PHE C O 1
ATOM 8523 N N . GLY C 1 387 ? -8.439 39.071 86.361 1.00 62.27 384 GLY C N 1
ATOM 8524 C CA . GLY C 1 387 ? -7.577 39.625 87.417 1.00 63.12 384 GLY C CA 1
ATOM 8525 C C . GLY C 1 387 ? -8.086 39.264 88.804 1.00 64.51 384 GLY C C 1
ATOM 8526 O O . GLY C 1 387 ? -7.910 40.029 89.751 1.00 65.39 384 GLY C O 1
ATOM 8527 N N . SER D 1 6 ? 31.973 27.848 60.724 1.00 55.34 3 SER D N 1
ATOM 8528 C CA . SER D 1 6 ? 31.240 26.704 60.129 1.00 55.50 3 SER D CA 1
ATOM 8529 C C . SER D 1 6 ? 30.560 27.150 58.880 1.00 54.98 3 SER D C 1
ATOM 8530 O O . SER D 1 6 ? 30.784 26.584 57.819 1.00 56.18 3 SER D O 1
ATOM 8533 N N . ILE D 1 7 ? 29.712 28.158 58.999 1.00 53.91 4 ILE D N 1
ATOM 8534 C CA . ILE D 1 7 ? 29.152 28.777 57.826 1.00 53.88 4 ILE D CA 1
ATOM 8535 C C . ILE D 1 7 ? 30.277 29.186 56.848 1.00 54.41 4 ILE D C 1
ATOM 8536 O O . ILE D 1 7 ? 30.139 29.032 55.647 1.00 53.80 4 ILE D O 1
ATOM 8541 N N . LEU D 1 8 ? 31.404 29.653 57.377 1.00 54.38 5 LEU D N 1
ATOM 8542 C CA . LEU D 1 8 ? 32.517 30.066 56.532 1.00 54.91 5 LEU D CA 1
ATOM 8543 C C . LEU D 1 8 ? 33.020 28.894 55.670 1.00 56.06 5 LEU D C 1
ATOM 8544 O O . LEU D 1 8 ? 33.138 29.010 54.440 1.00 56.51 5 LEU D O 1
ATOM 8549 N N . SER D 1 9 ? 33.263 27.754 56.316 1.00 56.04 6 SER D N 1
ATOM 8550 C CA . SER D 1 9 ? 33.679 26.539 55.620 1.00 56.69 6 SER D CA 1
ATOM 8551 C C . SER D 1 9 ? 32.693 26.119 54.538 1.00 56.24 6 SER D C 1
ATOM 8552 O O . SER D 1 9 ? 33.092 25.718 53.468 1.00 56.91 6 SER D O 1
ATOM 8555 N N . LEU D 1 10 ? 31.401 26.231 54.810 1.00 55.42 7 LEU D N 1
ATOM 8556 C CA . LEU D 1 10 ? 30.386 25.877 53.826 1.00 55.36 7 LEU D CA 1
ATOM 8557 C C . LEU D 1 10 ? 30.395 26.763 52.557 1.00 56.17 7 LEU D C 1
ATOM 8558 O O . LEU D 1 10 ? 29.922 26.334 51.502 1.00 57.26 7 LEU D O 1
ATOM 8563 N N . ILE D 1 11 ? 30.882 27.997 52.658 1.00 55.90 8 ILE D N 1
ATOM 8564 C CA . ILE D 1 11 ? 30.937 28.907 51.497 1.00 55.98 8 ILE D CA 1
ATOM 8565 C C . ILE D 1 11 ? 32.391 29.154 51.058 1.00 57.03 8 ILE D C 1
ATOM 8566 O O . ILE D 1 11 ? 32.721 30.198 50.471 1.00 57.74 8 ILE D O 1
ATOM 8571 N N . GLY D 1 12 ? 33.259 28.199 51.386 1.00 57.62 9 GLY D N 1
ATOM 8572 C CA . GLY D 1 12 ? 34.537 28.036 50.706 1.00 58.83 9 GLY D CA 1
ATOM 8573 C C . GLY D 1 12 ? 35.582 29.026 51.133 1.00 59.54 9 GLY D C 1
ATOM 8574 O O . GLY D 1 12 ? 36.412 29.435 50.323 1.00 60.84 9 GLY D O 1
ATOM 8575 N N . ARG D 1 13 ? 35.543 29.401 52.407 1.00 59.44 10 ARG D N 1
ATOM 8576 C CA . ARG D 1 13 ? 36.405 30.432 52.940 1.00 59.86 10 ARG D CA 1
ATOM 8577 C C . ARG D 1 13 ? 36.885 30.049 54.315 1.00 60.90 10 ARG D C 1
ATOM 8578 O O . ARG D 1 13 ? 36.336 29.143 54.934 1.00 60.48 10 ARG D O 1
ATOM 8586 N N . ASP D 1 14 ? 37.872 30.806 54.791 1.00 62.10 11 ASP D N 1
ATOM 8587 C CA A ASP D 1 14 ? 38.398 30.529 56.124 0.50 62.22 11 ASP D CA 1
ATOM 8588 C CA B ASP D 1 14 ? 38.692 30.555 55.979 0.50 62.48 11 ASP D CA 1
ATOM 8589 C C . ASP D 1 14 ? 38.645 31.766 56.934 1.00 62.00 11 ASP D C 1
ATOM 8590 O O . ASP D 1 14 ? 38.784 31.661 58.170 1.00 62.08 11 ASP D O 1
ATOM 8599 N N . THR D 1 15 ? 38.555 32.933 56.313 1.00 61.79 12 THR D N 1
ATOM 8600 C CA . THR D 1 15 ? 38.721 34.170 57.031 1.00 61.16 12 THR D CA 1
ATOM 8601 C C . THR D 1 15 ? 37.551 35.127 56.821 1.00 59.63 12 THR D C 1
ATOM 8602 O O . THR D 1 15 ? 36.997 35.223 55.718 1.00 59.84 12 THR D O 1
ATOM 8606 N N . GLU D 1 16 ? 37.192 35.812 57.901 1.00 57.80 13 GLU D N 1
ATOM 8607 C CA . GLU D 1 16 ? 36.375 37.029 57.864 1.00 57.09 13 GLU D CA 1
ATOM 8608 C C . GLU D 1 16 ? 36.691 37.928 56.676 1.00 55.03 13 GLU D C 1
ATOM 8609 O O . GLU D 1 16 ? 37.808 37.976 56.229 1.00 56.67 13 GLU D O 1
ATOM 8615 N N . LEU D 1 17 ? 35.689 38.613 56.159 1.00 51.95 14 LEU D N 1
ATOM 8616 C CA . LEU D 1 17 ? 35.877 39.562 55.097 1.00 50.73 14 LEU D CA 1
ATOM 8617 C C . LEU D 1 17 ? 36.360 40.922 55.618 1.00 48.88 14 LEU D C 1
ATOM 8618 O O . LEU D 1 17 ? 37.244 41.535 55.019 1.00 49.13 14 LEU D O 1
ATOM 8623 N N . PHE D 1 18 ? 35.832 41.387 56.752 1.00 46.13 15 PHE D N 1
ATOM 8624 C CA . PHE D 1 18 ? 36.100 42.749 57.189 1.00 44.80 15 PHE D CA 1
ATOM 8625 C C . PHE D 1 18 ? 36.989 42.848 58.417 1.00 45.09 15 PHE D C 1
ATOM 8626 O O . PHE D 1 18 ? 36.977 43.868 59.099 1.00 44.13 15 PHE D O 1
ATOM 8634 N N . HIS D 1 19 ? 37.776 41.811 58.685 1.00 45.52 16 HIS D N 1
ATOM 8635 C CA . HIS D 1 19 ? 38.603 41.756 59.889 1.00 46.05 16 HIS D CA 1
ATOM 8636 C C . HIS D 1 19 ? 39.519 42.972 60.064 1.00 45.73 16 HIS D C 1
ATOM 8637 O O . HIS D 1 19 ? 39.641 43.512 61.176 1.00 44.66 16 HIS D O 1
ATOM 8644 N N . GLN D 1 20 ? 40.122 43.429 58.976 1.00 45.72 17 GLN D N 1
ATOM 8645 C CA A GLN D 1 20 ? 41.028 44.578 59.021 0.60 46.33 17 GLN D CA 1
ATOM 8646 C CA B GLN D 1 20 ? 41.025 44.589 59.036 0.40 46.04 17 GLN D CA 1
ATOM 8647 C C . GLN D 1 20 ? 40.271 45.899 59.310 1.00 45.63 17 GLN D C 1
ATOM 8648 O O . GLN D 1 20 ? 40.674 46.692 60.164 1.00 44.73 17 GLN D O 1
ATOM 8659 N N . ASP D 1 21 ? 39.171 46.143 58.599 1.00 45.00 18 ASP D N 1
ATOM 8660 C CA . ASP D 1 21 ? 38.442 47.414 58.777 1.00 44.24 18 ASP D CA 1
ATOM 8661 C C . ASP D 1 21 ? 37.719 47.465 60.149 1.00 41.78 18 ASP D C 1
ATOM 8662 O O . ASP D 1 21 ? 37.727 48.492 60.846 1.00 40.89 18 ASP D O 1
ATOM 8667 N N . ILE D 1 22 ? 37.120 46.350 60.546 1.00 39.82 19 ILE D N 1
ATOM 8668 C CA . ILE D 1 22 ? 36.450 46.291 61.839 1.00 38.68 19 ILE D CA 1
ATOM 8669 C C . ILE D 1 22 ? 37.486 46.553 62.936 1.00 38.44 19 ILE D C 1
ATOM 8670 O O . ILE D 1 22 ? 37.271 47.444 63.774 1.00 37.57 19 ILE D O 1
ATOM 8675 N N . ASN D 1 23 ? 38.619 45.851 62.902 1.00 38.11 20 ASN D N 1
ATOM 8676 C CA . ASN D 1 23 ? 39.641 46.089 63.913 1.00 39.50 20 ASN D CA 1
ATOM 8677 C C . ASN D 1 23 ? 40.259 47.484 63.940 1.00 39.14 20 ASN D C 1
ATOM 8678 O O . ASN D 1 23 ? 40.442 48.054 64.998 1.00 38.95 20 ASN D O 1
ATOM 8683 N N . ALA D 1 24 ? 40.511 48.047 62.785 1.00 39.03 21 ALA D N 1
ATOM 8684 C CA . ALA D 1 24 ? 41.032 49.406 62.699 1.00 39.11 21 ALA D CA 1
ATOM 8685 C C . ALA D 1 24 ? 40.047 50.427 63.286 1.00 39.02 21 ALA D C 1
ATOM 8686 O O . ALA D 1 24 ? 40.447 51.512 63.697 1.00 39.38 21 ALA D O 1
ATOM 8688 N N . ASN D 1 25 ? 38.759 50.090 63.310 1.00 38.07 22 ASN D N 1
ATOM 8689 C CA . ASN D 1 25 ? 37.755 51.036 63.720 1.00 37.27 22 ASN D CA 1
ATOM 8690 C C . ASN D 1 25 ? 37.032 50.646 64.991 1.00 36.07 22 ASN D C 1
ATOM 8691 O O . ASN D 1 25 ? 36.159 51.387 65.423 1.00 35.52 22 ASN D O 1
ATOM 8696 N N . GLU D 1 26 ? 37.393 49.517 65.594 1.00 35.71 23 GLU D N 1
ATOM 8697 C CA . GLU D 1 26 ? 36.695 49.018 66.779 1.00 34.52 23 GLU D CA 1
ATOM 8698 C C . GLU D 1 26 ? 36.553 50.104 67.842 1.00 34.64 23 GLU D C 1
ATOM 8699 O O . GLU D 1 26 ? 35.465 50.372 68.327 1.00 34.19 23 GLU D O 1
ATOM 8705 N N . LYS D 1 27 ? 37.647 50.776 68.163 1.00 34.97 24 LYS D N 1
ATOM 8706 C CA . LYS D 1 27 ? 37.641 51.738 69.229 1.00 35.69 24 LYS D CA 1
ATOM 8707 C C . LYS D 1 27 ? 36.587 52.826 68.998 1.00 34.08 24 LYS D C 1
ATOM 8708 O O . LYS D 1 27 ? 35.791 53.128 69.876 1.00 32.59 24 LYS D O 1
ATOM 8714 N N . GLU D 1 28 ? 36.571 53.394 67.813 1.00 32.93 25 GLU D N 1
ATOM 8715 C CA . GLU D 1 28 ? 35.581 54.407 67.496 1.00 32.66 25 GLU D CA 1
ATOM 8716 C C . GLU D 1 28 ? 34.150 53.823 67.383 1.00 30.63 25 GLU D C 1
ATOM 8717 O O . GLU D 1 28 ? 33.208 54.452 67.815 1.00 28.69 25 GLU D O 1
ATOM 8723 N N . LEU D 1 29 ? 33.986 52.626 66.836 1.00 30.04 26 LEU D N 1
ATOM 8724 C CA . LEU D 1 29 ? 32.659 51.988 66.857 1.00 30.59 26 LEU D CA 1
ATOM 8725 C C . LEU D 1 29 ? 32.126 51.959 68.293 1.00 29.20 26 LEU D C 1
ATOM 8726 O O . LEU D 1 29 ? 30.980 52.310 68.548 1.00 29.51 26 LEU D O 1
ATOM 8731 N N . GLN D 1 30 ? 32.974 51.549 69.223 1.00 29.25 27 GLN D N 1
ATOM 8732 C CA . GLN D 1 30 ? 32.555 51.394 70.587 1.00 29.96 27 GLN D CA 1
ATOM 8733 C C . GLN D 1 30 ? 32.261 52.777 71.190 1.00 28.86 27 GLN D C 1
ATOM 8734 O O . GLN D 1 30 ? 31.347 52.938 71.960 1.00 25.99 27 GLN D O 1
ATOM 8740 N N . SER D 1 31 ? 33.085 53.766 70.859 1.00 29.30 28 SER D N 1
ATOM 8741 C CA . SER D 1 31 ? 32.893 55.086 71.400 1.00 29.64 28 SER D CA 1
ATOM 8742 C C . SER D 1 31 ? 31.547 55.600 70.917 1.00 29.07 28 SER D C 1
ATOM 8743 O O . SER D 1 31 ? 30.735 56.104 71.711 1.00 29.76 28 SER D O 1
ATOM 8746 N N . VAL D 1 32 ? 31.270 55.480 69.637 1.00 29.36 29 VAL D N 1
ATOM 8747 C CA . VAL D 1 32 ? 30.017 56.057 69.090 1.00 28.74 29 VAL D CA 1
ATOM 8748 C C . VAL D 1 32 ? 28.795 55.218 69.629 1.00 27.98 29 VAL D C 1
ATOM 8749 O O . VAL D 1 32 ? 27.813 55.755 70.148 1.00 27.03 29 VAL D O 1
ATOM 8753 N N . VAL D 1 33 ? 28.856 53.909 69.539 1.00 26.40 30 VAL D N 1
ATOM 8754 C CA . VAL D 1 33 ? 27.685 53.123 69.960 1.00 25.99 30 VAL D CA 1
ATOM 8755 C C . VAL D 1 33 ? 27.385 53.449 71.410 1.00 25.28 30 VAL D C 1
ATOM 8756 O O . VAL D 1 33 ? 26.226 53.618 71.791 1.00 24.58 30 VAL D O 1
ATOM 8760 N N . SER D 1 34 ? 28.409 53.617 72.217 1.00 26.49 31 SER D N 1
ATOM 8761 C CA . SER D 1 34 ? 28.175 53.793 73.632 1.00 28.09 31 SER D CA 1
ATOM 8762 C C . SER D 1 34 ? 27.439 55.044 73.939 1.00 28.32 31 SER D C 1
ATOM 8763 O O . SER D 1 34 ? 26.894 55.166 75.016 1.00 26.63 31 SER D O 1
ATOM 8766 N N . GLN D 1 35 ? 27.425 56.015 73.028 1.00 28.71 32 GLN D N 1
ATOM 8767 C CA . GLN D 1 35 ? 26.806 57.230 73.390 1.00 28.90 32 GLN D CA 1
ATOM 8768 C C . GLN D 1 35 ? 25.715 57.596 72.364 1.00 28.88 32 GLN D C 1
ATOM 8769 O O . GLN D 1 35 ? 25.392 58.764 72.202 1.00 28.38 32 GLN D O 1
ATOM 8775 N N . SER D 1 36 ? 25.138 56.596 71.699 1.00 27.21 33 SER D N 1
ATOM 8776 C CA . SER D 1 36 ? 24.139 56.888 70.668 1.00 26.15 33 SER D CA 1
ATOM 8777 C C . SER D 1 36 ? 22.931 55.991 70.869 1.00 25.32 33 SER D C 1
ATOM 8778 O O . SER D 1 36 ? 22.975 54.964 71.601 1.00 21.78 33 SER D O 1
ATOM 8781 N N . ARG D 1 37 ? 21.833 56.476 70.302 1.00 24.10 34 ARG D N 1
ATOM 8782 C CA . ARG D 1 37 ? 20.553 55.817 70.359 1.00 24.10 34 ARG D CA 1
ATOM 8783 C C . ARG D 1 37 ? 20.211 55.201 69.009 1.00 25.73 34 ARG D C 1
ATOM 8784 O O . ARG D 1 37 ? 20.293 55.880 67.951 1.00 26.39 34 ARG D O 1
ATOM 8792 N N . PHE D 1 38 ? 19.722 53.961 69.024 1.00 24.14 35 PHE D N 1
ATOM 8793 C CA . PHE D 1 38 ? 19.482 53.225 67.785 1.00 24.90 35 PHE D CA 1
ATOM 8794 C C . PHE D 1 38 ? 18.034 52.683 67.647 1.00 24.67 35 PHE D C 1
ATOM 8795 O O . PHE D 1 38 ? 17.525 52.029 68.540 1.00 26.06 35 PHE D O 1
ATOM 8803 N N . LEU D 1 39 ? 17.438 52.833 66.475 1.00 25.55 36 LEU D N 1
ATOM 8804 C CA . LEU D 1 39 ? 16.203 52.144 66.080 1.00 25.91 36 LEU D CA 1
ATOM 8805 C C . LEU D 1 39 ? 16.499 51.220 64.888 1.00 26.39 36 LEU D C 1
ATOM 8806 O O . LEU D 1 39 ? 16.972 51.662 63.881 1.00 25.56 36 LEU D O 1
ATOM 8811 N N . VAL D 1 40 ? 16.171 49.942 64.991 1.00 25.56 37 VAL D N 1
ATOM 8812 C CA . VAL D 1 40 ? 16.401 48.983 63.919 1.00 25.14 37 VAL D CA 1
ATOM 8813 C C . VAL D 1 40 ? 15.049 48.446 63.466 1.00 27.03 37 VAL D C 1
ATOM 8814 O O . VAL D 1 40 ? 14.359 47.668 64.179 1.00 26.32 37 VAL D O 1
ATOM 8818 N N . LEU D 1 41 ? 14.627 48.882 62.275 1.00 27.11 38 LEU D N 1
ATOM 8819 C CA . LEU D 1 41 ? 13.393 48.401 61.707 1.00 27.76 38 LEU D CA 1
ATOM 8820 C C . LEU D 1 41 ? 13.664 47.097 60.889 1.00 28.79 38 LEU D C 1
ATOM 8821 O O . LEU D 1 41 ? 14.715 46.915 60.286 1.00 28.20 38 LEU D O 1
ATOM 8826 N N . GLY D 1 42 ? 12.704 46.177 60.884 1.00 28.94 39 GLY D N 1
ATOM 8827 C CA . GLY D 1 42 ? 12.963 44.839 60.375 1.00 28.88 39 GLY D CA 1
ATOM 8828 C C . GLY D 1 42 ? 14.073 44.099 61.098 1.00 27.96 39 GLY D C 1
ATOM 8829 O O . GLY D 1 42 ? 14.765 43.270 60.516 1.00 29.60 39 GLY D O 1
ATOM 8830 N N . GLY D 1 43 ? 14.242 44.409 62.366 1.00 27.21 40 GLY D N 1
ATOM 8831 C CA . GLY D 1 43 ? 15.367 43.951 63.125 1.00 26.24 40 GLY D CA 1
ATOM 8832 C C . GLY D 1 43 ? 15.274 42.506 63.592 1.00 26.28 40 GLY D C 1
ATOM 8833 O O . GLY D 1 43 ? 16.217 42.027 64.150 1.00 23.99 40 GLY D O 1
ATOM 8834 N N . ALA D 1 44 ? 14.143 41.854 63.340 1.00 27.09 41 ALA D N 1
ATOM 8835 C CA . ALA D 1 44 ? 13.960 40.417 63.537 1.00 28.68 41 ALA D CA 1
ATOM 8836 C C . ALA D 1 44 ? 14.324 39.576 62.288 1.00 29.71 41 ALA D C 1
ATOM 8837 O O . ALA D 1 44 ? 14.377 38.352 62.359 1.00 28.78 41 ALA D O 1
ATOM 8839 N N . GLY D 1 45 ? 14.545 40.256 61.164 1.00 31.99 42 GLY D N 1
ATOM 8840 C CA . GLY D 1 45 ? 15.031 39.670 59.898 1.00 32.65 42 GLY D CA 1
ATOM 8841 C C . GLY D 1 45 ? 16.468 39.213 59.963 1.00 32.72 42 GLY D C 1
ATOM 8842 O O . GLY D 1 45 ? 17.137 39.426 60.970 1.00 33.28 42 GLY D O 1
ATOM 8843 N N . SER D 1 46 ? 16.952 38.555 58.910 1.00 32.89 43 SER D N 1
ATOM 8844 C CA . SER D 1 46 ? 18.288 37.947 58.954 1.00 32.13 43 SER D CA 1
ATOM 8845 C C . SER D 1 46 ? 19.381 39.029 58.992 1.00 31.71 43 SER D C 1
ATOM 8846 O O . SER D 1 46 ? 20.262 38.981 59.833 1.00 30.13 43 SER D O 1
ATOM 8849 N N . ILE D 1 47 ? 19.323 40.016 58.110 1.00 30.49 44 ILE D N 1
ATOM 8850 C CA . ILE D 1 47 ? 20.315 41.115 58.208 1.00 29.91 44 ILE D CA 1
ATOM 8851 C C . ILE D 1 47 ? 20.011 42.003 59.455 1.00 29.60 44 ILE D C 1
ATOM 8852 O O . ILE D 1 47 ? 20.915 42.379 60.223 1.00 30.08 44 ILE D O 1
ATOM 8857 N N . GLY D 1 48 ? 18.738 42.217 59.743 1.00 30.36 45 GLY D N 1
ATOM 8858 C CA . GLY D 1 48 ? 18.335 43.005 60.943 1.00 30.47 45 GLY D CA 1
ATOM 8859 C C . GLY D 1 48 ? 18.893 42.433 62.221 1.00 30.89 45 GLY D C 1
ATOM 8860 O O . GLY D 1 48 ? 19.522 43.151 62.997 1.00 32.49 45 GLY D O 1
ATOM 8861 N N . GLN D 1 49 ? 18.679 41.142 62.444 1.00 29.36 46 GLN D N 1
ATOM 8862 C CA . GLN D 1 49 ? 19.184 40.508 63.657 1.00 28.90 46 GLN D CA 1
ATOM 8863 C C . GLN D 1 49 ? 20.678 40.655 63.734 1.00 27.48 46 GLN D C 1
ATOM 8864 O O . GLN D 1 49 ? 21.202 40.911 64.792 1.00 27.02 46 GLN D O 1
ATOM 8870 N N . ALA D 1 50 ? 21.368 40.465 62.614 1.00 28.06 47 ALA D N 1
ATOM 8871 C CA . ALA D 1 50 ? 22.840 40.530 62.606 1.00 28.21 47 ALA D CA 1
ATOM 8872 C C . ALA D 1 50 ? 23.355 41.921 62.944 1.00 27.89 47 ALA D C 1
ATOM 8873 O O . ALA D 1 50 ? 24.282 42.039 63.696 1.00 28.11 47 ALA D O 1
ATOM 8875 N N . VAL D 1 51 ? 22.783 42.955 62.332 1.00 28.72 48 VAL D N 1
ATOM 8876 C CA . VAL D 1 51 ? 23.130 44.317 62.692 1.00 28.52 48 VAL D CA 1
ATOM 8877 C C . VAL D 1 51 ? 22.669 44.655 64.109 1.00 27.92 48 VAL D C 1
ATOM 8878 O O . VAL D 1 51 ? 23.422 45.296 64.860 1.00 27.53 48 VAL D O 1
ATOM 8882 N N . THR D 1 52 ? 21.509 44.135 64.535 1.00 26.07 49 THR D N 1
ATOM 8883 C CA . THR D 1 52 ? 21.076 44.403 65.895 1.00 26.43 49 THR D CA 1
ATOM 8884 C C . THR D 1 52 ? 22.093 43.819 66.907 1.00 26.36 49 THR D C 1
ATOM 8885 O O . THR D 1 52 ? 22.391 44.461 67.928 1.00 25.72 49 THR D O 1
ATOM 8889 N N . LYS D 1 53 ? 22.655 42.655 66.595 1.00 25.77 50 LYS D N 1
ATOM 8890 C CA . LYS D 1 53 ? 23.668 42.062 67.458 1.00 26.60 50 LYS D CA 1
ATOM 8891 C C . LYS D 1 53 ? 25.002 42.847 67.401 1.00 27.66 50 LYS D C 1
ATOM 8892 O O . LYS D 1 53 ? 25.605 43.084 68.457 1.00 27.25 50 LYS D O 1
ATOM 8898 N N . GLU D 1 54 ? 25.400 43.354 66.224 1.00 27.67 51 GLU D N 1
ATOM 8899 C CA . GLU D 1 54 ? 26.622 44.173 66.179 1.00 28.45 51 GLU D CA 1
ATOM 8900 C C . GLU D 1 54 ? 26.539 45.417 67.007 1.00 26.75 51 GLU D C 1
ATOM 8901 O O . GLU D 1 54 ? 27.541 45.892 67.448 1.00 26.75 51 GLU D O 1
ATOM 8907 N N . ILE D 1 55 ? 25.342 45.931 67.211 1.00 28.20 52 ILE D N 1
ATOM 8908 C CA . ILE D 1 55 ? 25.107 47.103 68.050 1.00 27.87 52 ILE D CA 1
ATOM 8909 C C . ILE D 1 55 ? 25.076 46.697 69.520 1.00 27.56 52 ILE D C 1
ATOM 8910 O O . ILE D 1 55 ? 25.812 47.236 70.327 1.00 26.36 52 ILE D O 1
ATOM 8915 N N . PHE D 1 56 ? 24.232 45.720 69.852 1.00 27.24 53 PHE D N 1
ATOM 8916 C CA . PHE D 1 56 ? 24.052 45.325 71.206 1.00 26.80 53 PHE D CA 1
ATOM 8917 C C . PHE D 1 56 ? 25.422 44.991 71.851 1.00 27.71 53 PHE D C 1
ATOM 8918 O O . PHE D 1 56 ? 25.709 45.407 72.962 1.00 26.42 53 PHE D O 1
ATOM 8926 N N . LYS D 1 57 ? 26.250 44.230 71.153 1.00 27.74 54 LYS D N 1
ATOM 8927 C CA . LYS D 1 57 ? 27.494 43.781 71.758 1.00 28.97 54 LYS D CA 1
ATOM 8928 C C . LYS D 1 57 ? 28.468 44.939 71.992 1.00 27.74 54 LYS D C 1
ATOM 8929 O O . LYS D 1 57 ? 29.438 44.764 72.674 1.00 25.95 54 LYS D O 1
ATOM 8935 N N . ARG D 1 58 ? 28.212 46.108 71.414 1.00 27.98 55 ARG D N 1
ATOM 8936 C CA . ARG D 1 58 ? 29.066 47.285 71.670 1.00 27.82 55 ARG D CA 1
ATOM 8937 C C . ARG D 1 58 ? 28.418 48.241 72.704 1.00 28.27 55 ARG D C 1
ATOM 8938 O O . ARG D 1 58 ? 28.842 49.392 72.871 1.00 25.98 55 ARG D O 1
ATOM 8946 N N . ASN D 1 59 ? 27.409 47.729 73.415 1.00 28.13 56 ASN D N 1
ATOM 8947 C CA . ASN D 1 59 ? 26.834 48.405 74.591 1.00 28.90 56 ASN D CA 1
ATOM 8948 C C . ASN D 1 59 ? 26.152 49.759 74.350 1.00 27.56 56 ASN D C 1
ATOM 8949 O O . ASN D 1 59 ? 26.555 50.752 74.901 1.00 28.71 56 ASN D O 1
ATOM 8954 N N . PRO D 1 60 ? 25.110 49.793 73.526 1.00 26.62 57 PRO D N 1
ATOM 8955 C CA . PRO D 1 60 ? 24.450 51.021 73.095 1.00 27.39 57 PRO D CA 1
ATOM 8956 C C . PRO D 1 60 ? 23.688 51.754 74.199 1.00 27.29 57 PRO D C 1
ATOM 8957 O O . PRO D 1 60 ? 23.170 51.147 75.113 1.00 26.91 57 PRO D O 1
ATOM 8961 N N . GLN D 1 61 ? 23.579 53.062 74.086 1.00 27.57 58 GLN D N 1
ATOM 8962 C CA . GLN D 1 61 ? 22.832 53.821 75.092 1.00 27.85 58 GLN D CA 1
ATOM 8963 C C . GLN D 1 61 ? 21.356 53.388 75.016 1.00 26.96 58 GLN D C 1
ATOM 8964 O O . GLN D 1 61 ? 20.699 53.117 76.042 1.00 27.78 58 GLN D O 1
ATOM 8970 N N . LYS D 1 62 ? 20.864 53.292 73.784 1.00 24.78 59 LYS D N 1
ATOM 8971 C CA . LYS D 1 62 ? 19.519 52.868 73.508 1.00 24.33 59 LYS D CA 1
ATOM 8972 C C . LYS D 1 62 ? 19.485 52.012 72.226 1.00 23.52 59 LYS D C 1
ATOM 8973 O O . LYS D 1 62 ? 20.133 52.339 71.230 1.00 20.96 59 LYS D O 1
ATOM 8979 N N . LEU D 1 63 ? 18.745 50.895 72.284 1.00 22.44 60 LEU D N 1
ATOM 8980 C CA . LEU D 1 63 ? 18.531 50.068 71.119 1.00 22.12 60 LEU D CA 1
ATOM 8981 C C . LEU D 1 63 ? 17.119 49.567 71.098 1.00 22.30 60 LEU D C 1
ATOM 8982 O O . LEU D 1 63 ? 16.729 48.667 71.922 1.00 21.09 60 LEU D O 1
ATOM 8987 N N . HIS D 1 64 ? 16.341 50.121 70.186 1.00 20.72 61 HIS D N 1
ATOM 8988 C CA . HIS D 1 64 ? 14.964 49.661 69.967 1.00 22.68 61 HIS D CA 1
ATOM 8989 C C . HIS D 1 64 ? 14.837 48.845 68.659 1.00 23.46 61 HIS D C 1
ATOM 8990 O O . HIS D 1 64 ? 15.374 49.230 67.656 1.00 23.91 61 HIS D O 1
ATOM 8997 N N . VAL D 1 65 ? 14.154 47.695 68.714 1.00 22.77 62 VAL D N 1
ATOM 8998 C CA . VAL D 1 65 ? 14.009 46.806 67.573 1.00 23.89 62 VAL D CA 1
ATOM 8999 C C . VAL D 1 65 ? 12.529 46.575 67.272 1.00 24.11 62 VAL D C 1
ATOM 9000 O O . VAL D 1 65 ? 11.744 46.301 68.148 1.00 24.82 62 VAL D O 1
ATOM 9004 N N . VAL D 1 66 ? 12.152 46.742 66.028 1.00 25.18 63 VAL D N 1
ATOM 9005 C CA . VAL D 1 66 ? 10.803 46.707 65.600 1.00 25.72 63 VAL D CA 1
ATOM 9006 C C . VAL D 1 66 ? 10.681 45.741 64.450 1.00 26.77 63 VAL D C 1
ATOM 9007 O O . VAL D 1 66 ? 11.456 45.792 63.512 1.00 28.87 63 VAL D O 1
ATOM 9011 N N . ASP D 1 67 ? 9.694 44.845 64.499 1.00 27.89 64 ASP D N 1
ATOM 9012 C CA . ASP D 1 67 ? 9.511 43.889 63.405 1.00 28.88 64 ASP D CA 1
ATOM 9013 C C . ASP D 1 67 ? 8.142 43.312 63.569 1.00 30.33 64 ASP D C 1
ATOM 9014 O O . ASP D 1 67 ? 7.671 43.191 64.716 1.00 30.91 64 ASP D O 1
ATOM 9019 N N . ILE D 1 68 ? 7.474 42.974 62.470 1.00 30.72 65 ILE D N 1
ATOM 9020 C CA A ILE D 1 68 ? 6.163 42.361 62.640 0.50 31.74 65 ILE D CA 1
ATOM 9021 C CA B ILE D 1 68 ? 6.171 42.309 62.511 0.50 32.20 65 ILE D CA 1
ATOM 9022 C C . ILE D 1 68 ? 6.252 40.945 63.200 1.00 32.32 65 ILE D C 1
ATOM 9023 O O . ILE D 1 68 ? 5.281 40.478 63.773 1.00 31.66 65 ILE D O 1
ATOM 9032 N N . SER D 1 69 ? 7.405 40.274 63.065 1.00 32.11 66 SER D N 1
ATOM 9033 C CA . SER D 1 69 ? 7.488 38.897 63.522 1.00 32.38 66 SER D CA 1
ATOM 9034 C C . SER D 1 69 ? 7.778 38.835 65.009 1.00 31.99 66 SER D C 1
ATOM 9035 O O . SER D 1 69 ? 8.900 39.044 65.462 1.00 32.78 66 SER D O 1
ATOM 9038 N N . GLU D 1 70 ? 6.716 38.537 65.729 1.00 32.23 67 GLU D N 1
ATOM 9039 C CA . GLU D 1 70 ? 6.708 38.203 67.149 1.00 33.40 67 GLU D CA 1
ATOM 9040 C C . GLU D 1 70 ? 7.657 37.050 67.419 1.00 32.30 67 GLU D C 1
ATOM 9041 O O . GLU D 1 70 ? 8.540 37.110 68.292 1.00 32.35 67 GLU D O 1
ATOM 9047 N N . ASN D 1 71 ? 7.483 35.988 66.653 1.00 33.00 68 ASN D N 1
ATOM 9048 C CA . ASN D 1 71 ? 8.290 34.768 66.844 1.00 32.55 68 ASN D CA 1
ATOM 9049 C C . ASN D 1 71 ? 9.784 34.928 66.599 1.00 32.61 68 ASN D C 1
ATOM 9050 O O . ASN D 1 71 ? 10.601 34.440 67.388 1.00 31.03 68 ASN D O 1
ATOM 9055 N N . ASN D 1 72 ? 10.148 35.604 65.513 1.00 32.88 69 ASN D N 1
ATOM 9056 C CA . ASN D 1 72 ? 11.567 35.848 65.221 1.00 31.75 69 ASN D CA 1
ATOM 9057 C C . ASN D 1 72 ? 12.126 36.902 66.187 1.00 30.89 69 ASN D C 1
ATOM 9058 O O . ASN D 1 72 ? 13.317 36.901 66.476 1.00 31.06 69 ASN D O 1
ATOM 9071 N N . VAL D 1 74 ? 11.368 36.862 69.503 1.00 28.33 71 VAL D N 1
ATOM 9072 C CA . VAL D 1 74 ? 11.707 36.012 70.604 1.00 29.64 71 VAL D CA 1
ATOM 9073 C C . VAL D 1 74 ? 13.027 35.346 70.323 1.00 28.77 71 VAL D C 1
ATOM 9074 O O . VAL D 1 74 ? 13.869 35.353 71.186 1.00 29.93 71 VAL D O 1
ATOM 9078 N N . GLU D 1 75 ? 13.264 34.807 69.117 1.00 29.11 72 GLU D N 1
ATOM 9079 C CA . GLU D 1 75 ? 14.548 34.182 68.860 1.00 29.11 72 GLU D CA 1
ATOM 9080 C C . GLU D 1 75 ? 15.723 35.180 68.911 1.00 29.53 72 GLU D C 1
ATOM 9081 O O . GLU D 1 75 ? 16.813 34.883 69.426 1.00 28.79 72 GLU D O 1
ATOM 9087 N N . LEU D 1 76 ? 15.531 36.354 68.338 1.00 28.61 73 LEU D N 1
ATOM 9088 C CA . LEU D 1 76 ? 16.601 37.379 68.415 1.00 28.56 73 LEU D CA 1
ATOM 9089 C C . LEU D 1 76 ? 17.014 37.613 69.872 1.00 27.41 73 LEU D C 1
ATOM 9090 O O . LEU D 1 76 ? 18.201 37.711 70.191 1.00 29.49 73 LEU D O 1
ATOM 9095 N N . VAL D 1 77 ? 16.034 37.726 70.737 1.00 27.58 74 VAL D N 1
ATOM 9096 C CA . VAL D 1 77 ? 16.272 38.007 72.138 1.00 28.26 74 VAL D CA 1
ATOM 9097 C C . VAL D 1 77 ? 16.986 36.808 72.830 1.00 29.21 74 VAL D C 1
ATOM 9098 O O . VAL D 1 77 ? 17.958 37.032 73.557 1.00 28.11 74 VAL D O 1
ATOM 9102 N N . ARG D 1 78 ? 16.522 35.570 72.587 1.00 30.36 75 ARG D N 1
ATOM 9103 C CA . ARG D 1 78 ? 17.219 34.341 73.086 1.00 32.02 75 ARG D CA 1
ATOM 9104 C C . ARG D 1 78 ? 18.664 34.316 72.642 1.00 32.48 75 ARG D C 1
ATOM 9105 O O . ARG D 1 78 ? 19.545 34.060 73.430 1.00 33.10 75 ARG D O 1
ATOM 9113 N N . ASP D 1 79 ? 18.896 34.594 71.366 1.00 32.75 76 ASP D N 1
ATOM 9114 C CA . ASP D 1 79 ? 20.232 34.639 70.807 1.00 32.97 76 ASP D CA 1
ATOM 9115 C C . ASP D 1 79 ? 21.102 35.687 71.530 1.00 31.81 76 ASP D C 1
ATOM 9116 O O . ASP D 1 79 ? 22.238 35.401 71.904 1.00 31.54 76 ASP D O 1
ATOM 9121 N N . ILE D 1 80 ? 20.586 36.906 71.666 1.00 31.20 77 ILE D N 1
ATOM 9122 C CA . ILE D 1 80 ? 21.300 37.991 72.378 1.00 30.04 77 ILE D CA 1
ATOM 9123 C C . ILE D 1 80 ? 21.545 37.633 73.836 1.00 30.82 77 ILE D C 1
ATOM 9124 O O . ILE D 1 80 ? 22.664 37.801 74.329 1.00 30.34 77 ILE D O 1
ATOM 9129 N N . ARG D 1 81 ? 20.547 37.121 74.544 1.00 32.39 78 ARG D N 1
ATOM 9130 C CA . ARG D 1 81 ? 20.803 36.736 75.933 1.00 33.24 78 ARG D CA 1
ATOM 9131 C C . ARG D 1 81 ? 21.900 35.694 76.007 1.00 33.97 78 ARG D C 1
ATOM 9132 O O . ARG D 1 81 ? 22.742 35.729 76.873 1.00 33.37 78 ARG D O 1
ATOM 9140 N N . SER D 1 82 ? 21.924 34.773 75.062 1.00 35.52 79 SER D N 1
ATOM 9141 C CA . SER D 1 82 ? 22.891 33.704 75.134 1.00 36.60 79 SER D CA 1
ATOM 9142 C C . SER D 1 82 ? 24.295 34.211 74.721 1.00 36.12 79 SER D C 1
ATOM 9143 O O . SER D 1 82 ? 25.299 33.968 75.400 1.00 35.34 79 SER D O 1
ATOM 9146 N N . SER D 1 83 ? 24.345 34.997 73.655 1.00 35.30 80 SER D N 1
ATOM 9147 C CA . SER D 1 83 ? 25.609 35.473 73.126 1.00 35.02 80 SER D CA 1
ATOM 9148 C C . SER D 1 83 ? 26.266 36.556 74.004 1.00 34.95 80 SER D C 1
ATOM 9149 O O . SER D 1 83 ? 27.470 36.613 74.129 1.00 35.61 80 SER D O 1
ATOM 9152 N N . PHE D 1 84 ? 25.479 37.448 74.581 1.00 34.38 81 PHE D N 1
ATOM 9153 C CA . PHE D 1 84 ? 26.024 38.667 75.177 1.00 33.72 81 PHE D CA 1
ATOM 9154 C C . PHE D 1 84 ? 25.484 38.991 76.545 1.00 32.86 81 PHE D C 1
ATOM 9155 O O . PHE D 1 84 ? 26.138 39.696 77.281 1.00 33.39 81 PHE D O 1
ATOM 9163 N N . GLY D 1 85 ? 24.298 38.507 76.900 1.00 31.70 82 GLY D N 1
ATOM 9164 C CA . GLY D 1 85 ? 23.692 38.894 78.171 1.00 31.95 82 GLY D CA 1
ATOM 9165 C C . GLY D 1 85 ? 22.835 40.162 78.169 1.00 31.48 82 GLY D C 1
ATOM 9166 O O . GLY D 1 85 ? 21.917 40.304 77.400 1.00 33.18 82 GLY D O 1
ATOM 9167 N N . TYR D 1 86 ? 23.141 41.078 79.059 1.00 32.03 83 TYR D N 1
ATOM 9168 C CA . TYR D 1 86 ? 22.311 42.229 79.352 1.00 32.55 83 TYR D CA 1
ATOM 9169 C C . TYR D 1 86 ? 23.175 43.465 79.258 1.00 31.54 83 TYR D C 1
ATOM 9170 O O . TYR D 1 86 ? 24.387 43.386 79.442 1.00 30.88 83 TYR D O 1
ATOM 9179 N N . ILE D 1 87 ? 22.542 44.582 78.901 1.00 30.40 84 ILE D N 1
ATOM 9180 C CA . ILE D 1 87 ? 23.170 45.885 78.953 1.00 29.30 84 ILE D CA 1
ATOM 9181 C C . ILE D 1 87 ? 22.431 46.858 79.923 1.00 28.77 84 ILE D C 1
ATOM 9182 O O . ILE D 1 87 ? 21.261 46.745 80.189 1.00 26.96 84 ILE D O 1
ATOM 9187 N N . ASN D 1 88 ? 23.118 47.856 80.439 1.00 29.85 85 ASN D N 1
ATOM 9188 C CA . ASN D 1 88 ? 22.428 48.830 81.296 1.00 30.79 85 ASN D CA 1
ATOM 9189 C C . ASN D 1 88 ? 21.487 49.822 80.536 1.00 30.48 85 ASN D C 1
ATOM 9190 O O . ASN D 1 88 ? 20.642 50.452 81.138 1.00 30.43 85 ASN D O 1
ATOM 9195 N N . GLY D 1 89 ? 21.642 49.891 79.229 1.00 29.61 86 GLY D N 1
ATOM 9196 C CA . GLY D 1 89 ? 20.980 50.915 78.370 1.00 30.30 86 GLY D CA 1
ATOM 9197 C C . GLY D 1 89 ? 19.598 50.443 78.002 1.00 29.94 86 GLY D C 1
ATOM 9198 O O . GLY D 1 89 ? 19.140 49.410 78.460 1.00 29.66 86 GLY D O 1
ATOM 9199 N N . ASP D 1 90 ? 18.916 51.222 77.184 1.00 28.71 87 ASP D N 1
ATOM 9200 C CA . ASP D 1 90 ? 17.516 50.981 76.900 1.00 27.60 87 ASP D CA 1
ATOM 9201 C C . ASP D 1 90 ? 17.316 50.020 75.674 1.00 26.01 87 ASP D C 1
ATOM 9202 O O . ASP D 1 90 ? 17.255 50.477 74.532 1.00 28.14 87 ASP D O 1
ATOM 9207 N N . PHE D 1 91 ? 17.203 48.733 75.944 1.00 25.07 88 PHE D N 1
ATOM 9208 C CA . PHE D 1 91 ? 17.009 47.693 74.965 1.00 26.26 88 PHE D CA 1
ATOM 9209 C C . PHE D 1 91 ? 15.548 47.208 75.037 1.00 26.52 88 PHE D C 1
ATOM 9210 O O . PHE D 1 91 ? 15.122 46.586 76.022 1.00 25.43 88 PHE D O 1
ATOM 9218 N N . GLN D 1 92 ? 14.783 47.479 73.972 1.00 27.10 89 GLN D N 1
ATOM 9219 C CA . GLN D 1 92 ? 13.389 47.067 73.923 1.00 27.06 89 GLN D CA 1
ATOM 9220 C C . GLN D 1 92 ? 13.016 46.583 72.532 1.00 25.87 89 GLN D C 1
ATOM 9221 O O . GLN D 1 92 ? 13.596 47.032 71.547 1.00 21.62 89 GLN D O 1
ATOM 9227 N N . THR D 1 93 ? 12.089 45.623 72.471 1.00 25.10 90 THR D N 1
ATOM 9228 C CA . THR D 1 93 ? 11.627 45.073 71.191 1.00 26.11 90 THR D CA 1
ATOM 9229 C C . THR D 1 93 ? 10.109 45.266 71.077 1.00 27.09 90 THR D C 1
ATOM 9230 O O . THR D 1 93 ? 9.372 45.165 72.060 1.00 26.11 90 THR D O 1
ATOM 9234 N N . PHE D 1 94 ? 9.667 45.632 69.878 1.00 27.43 91 PHE D N 1
ATOM 9235 C CA . PHE D 1 94 ? 8.291 45.995 69.618 1.00 27.15 91 PHE D CA 1
ATOM 9236 C C . PHE D 1 94 ? 7.872 45.267 68.346 1.00 27.09 91 PHE D C 1
ATOM 9237 O O . PHE D 1 94 ? 8.460 45.465 67.281 1.00 28.27 91 PHE D O 1
ATOM 9245 N N . ALA D 1 95 ? 6.854 44.452 68.456 1.00 26.72 92 ALA D N 1
ATOM 9246 C CA . ALA D 1 95 ? 6.415 43.632 67.338 1.00 27.86 92 ALA D CA 1
ATOM 9247 C C . ALA D 1 95 ? 5.345 44.333 66.501 1.00 27.79 92 ALA D C 1
ATOM 9248 O O . ALA D 1 95 ? 4.176 43.930 66.484 1.00 29.17 92 ALA D O 1
ATOM 9250 N N . LEU D 1 96 ? 5.752 45.405 65.863 1.00 28.12 93 LEU D N 1
ATOM 9251 C CA . LEU D 1 96 ? 4.852 46.322 65.152 1.00 29.32 93 LEU D CA 1
ATOM 9252 C C . LEU D 1 96 ? 5.120 46.306 63.649 1.00 30.72 93 LEU D C 1
ATOM 9253 O O . LEU D 1 96 ? 6.224 45.982 63.183 1.00 30.90 93 LEU D O 1
ATOM 9258 N N . ASP D 1 97 ? 4.069 46.648 62.914 1.00 32.76 94 ASP D N 1
ATOM 9259 C CA . ASP D 1 97 ? 4.115 46.859 61.523 1.00 34.33 94 ASP D CA 1
ATOM 9260 C C . ASP D 1 97 ? 4.339 48.328 61.291 1.00 34.65 94 ASP D C 1
ATOM 9261 O O . ASP D 1 97 ? 3.550 49.128 61.723 1.00 35.33 94 ASP D O 1
ATOM 9266 N N . ILE D 1 98 ? 5.406 48.656 60.576 1.00 34.25 95 ILE D N 1
ATOM 9267 C CA . ILE D 1 98 ? 5.860 50.019 60.411 1.00 34.18 95 ILE D CA 1
ATOM 9268 C C . ILE D 1 98 ? 4.785 50.868 59.704 1.00 36.00 95 ILE D C 1
ATOM 9269 O O . ILE D 1 98 ? 4.744 52.082 59.890 1.00 35.86 95 ILE D O 1
ATOM 9274 N N . GLY D 1 99 ? 3.915 50.230 58.914 1.00 36.30 96 GLY D N 1
ATOM 9275 C CA . GLY D 1 99 ? 2.779 50.927 58.247 1.00 37.97 96 GLY D CA 1
ATOM 9276 C C . GLY D 1 99 ? 1.611 51.360 59.149 1.00 37.92 96 GLY D C 1
ATOM 9277 O O . GLY D 1 99 ? 0.736 52.170 58.746 1.00 39.60 96 GLY D O 1
ATOM 9278 N N . SER D 1 100 ? 1.580 50.870 60.377 1.00 35.78 97 SER D N 1
ATOM 9279 C CA . SER D 1 100 ? 0.359 50.936 61.165 1.00 34.75 97 SER D CA 1
ATOM 9280 C C . SER D 1 100 ? 0.245 52.220 62.019 1.00 35.39 97 SER D C 1
ATOM 9281 O O . SER D 1 100 ? 1.211 52.982 62.176 1.00 34.74 97 SER D O 1
ATOM 9284 N N . ILE D 1 101 ? -0.952 52.404 62.584 1.00 35.98 98 ILE D N 1
ATOM 9285 C CA . ILE D 1 101 ? -1.308 53.449 63.577 1.00 35.70 98 ILE D CA 1
ATOM 9286 C C . ILE D 1 101 ? -0.521 53.246 64.857 1.00 32.41 98 ILE D C 1
ATOM 9287 O O . ILE D 1 101 ? -0.059 54.203 65.508 1.00 31.26 98 ILE D O 1
ATOM 9292 N N . GLU D 1 102 ? -0.357 51.986 65.213 1.00 31.36 99 GLU D N 1
ATOM 9293 C CA . GLU D 1 102 ? 0.404 51.613 66.373 1.00 29.50 99 GLU D CA 1
ATOM 9294 C C . GLU D 1 102 ? 1.855 52.032 66.284 1.00 28.67 99 GLU D C 1
ATOM 9295 O O . GLU D 1 102 ? 2.394 52.537 67.248 1.00 28.09 99 GLU D O 1
ATOM 9301 N N . TYR D 1 103 ? 2.504 51.782 65.149 1.00 28.57 100 TYR D N 1
ATOM 9302 C CA . TYR D 1 103 ? 3.859 52.245 64.931 1.00 27.08 100 TYR D CA 1
ATOM 9303 C C . TYR D 1 103 ? 3.922 53.780 64.961 1.00 28.39 100 TYR D C 1
ATOM 9304 O O . TYR D 1 103 ? 4.833 54.361 65.542 1.00 27.90 100 TYR D O 1
ATOM 9313 N N . ASP D 1 104 ? 2.952 54.416 64.326 1.00 29.32 101 ASP D N 1
ATOM 9314 C CA . ASP D 1 104 ? 2.847 55.875 64.304 1.00 31.03 101 ASP D CA 1
ATOM 9315 C C . ASP D 1 104 ? 2.692 56.490 65.712 1.00 30.54 101 ASP D C 1
ATOM 9316 O O . ASP D 1 104 ? 3.360 57.474 66.062 1.00 29.16 101 ASP D O 1
ATOM 9321 N N . ALA D 1 105 ? 1.869 55.847 66.531 1.00 30.96 102 ALA D N 1
ATOM 9322 C CA . ALA D 1 105 ? 1.718 56.230 67.916 1.00 30.53 102 ALA D CA 1
ATOM 9323 C C . ALA D 1 105 ? 3.041 55.988 68.703 1.00 30.34 102 ALA D C 1
ATOM 9324 O O . ALA D 1 105 ? 3.433 56.801 69.520 1.00 29.51 102 ALA D O 1
ATOM 9326 N N . PHE D 1 106 ? 3.733 54.889 68.410 1.00 29.88 103 PHE D N 1
ATOM 9327 C CA . PHE D 1 106 ? 5.055 54.590 68.982 1.00 29.68 103 PHE D CA 1
ATOM 9328 C C . PHE D 1 106 ? 6.103 55.721 68.670 1.00 30.13 103 PHE D C 1
ATOM 9329 O O . PHE D 1 106 ? 6.854 56.189 69.547 1.00 29.31 103 PHE D O 1
ATOM 9337 N N . ILE D 1 107 ? 6.075 56.224 67.443 1.00 31.20 104 ILE D N 1
ATOM 9338 C CA . ILE D 1 107 ? 7.026 57.241 67.036 1.00 31.13 104 ILE D CA 1
ATOM 9339 C C . ILE D 1 107 ? 6.621 58.538 67.733 1.00 32.42 104 ILE D C 1
ATOM 9340 O O . ILE D 1 107 ? 7.446 59.143 68.371 1.00 33.51 104 ILE D O 1
ATOM 9345 N N . LYS D 1 108 ? 5.353 58.908 67.687 1.00 33.55 105 LYS D N 1
ATOM 9346 C CA . LYS D 1 108 ? 4.820 60.129 68.380 1.00 34.11 105 LYS D CA 1
ATOM 9347 C C . LYS D 1 108 ? 5.129 60.210 69.904 1.00 31.90 105 LYS D C 1
ATOM 9348 O O . LYS D 1 108 ? 5.562 61.265 70.447 1.00 31.69 105 LYS D O 1
ATOM 9354 N N . ALA D 1 109 ? 4.917 59.100 70.586 1.00 29.34 106 ALA D N 1
ATOM 9355 C CA . ALA D 1 109 ? 5.314 58.949 71.995 1.00 27.40 106 ALA D CA 1
ATOM 9356 C C . ALA D 1 109 ? 6.840 59.191 72.214 1.00 24.38 106 ALA D C 1
ATOM 9357 O O . ALA D 1 109 ? 7.240 59.741 73.222 1.00 23.42 106 ALA D O 1
ATOM 9359 N N . ASP D 1 110 ? 7.666 58.692 71.325 1.00 23.93 107 ASP D N 1
ATOM 9360 C CA . ASP D 1 110 ? 9.124 58.693 71.514 1.00 25.31 107 ASP D CA 1
ATOM 9361 C C . ASP D 1 110 ? 9.735 59.295 70.262 1.00 26.93 107 ASP D C 1
ATOM 9362 O O . ASP D 1 110 ? 9.642 60.523 70.124 1.00 26.90 107 ASP D O 1
ATOM 9367 N N . GLY D 1 111 ? 10.246 58.453 69.351 1.00 26.85 108 GLY D N 1
ATOM 9368 C CA . GLY D 1 111 ? 10.904 58.893 68.133 1.00 29.38 108 GLY D CA 1
ATOM 9369 C C . GLY D 1 111 ? 12.339 59.353 68.248 1.00 29.34 108 GLY D C 1
ATOM 9370 O O . GLY D 1 111 ? 12.938 59.730 67.278 1.00 31.14 108 GLY D O 1
ATOM 9371 N N . GLN D 1 112 ? 12.880 59.265 69.436 1.00 29.86 109 GLN D N 1
ATOM 9372 C CA . GLN D 1 112 ? 14.146 59.837 69.804 1.00 30.17 109 GLN D CA 1
ATOM 9373 C C . GLN D 1 112 ? 15.330 58.885 69.622 1.00 29.05 109 GLN D C 1
ATOM 9374 O O . GLN D 1 112 ? 15.690 58.149 70.533 1.00 29.46 109 GLN D O 1
ATOM 9380 N N . TYR D 1 113 ? 15.943 58.977 68.444 1.00 29.61 110 TYR D N 1
ATOM 9381 C CA . TYR D 1 113 ? 17.048 58.143 67.996 1.00 29.00 110 TYR D CA 1
ATOM 9382 C C . TYR D 1 113 ? 18.088 58.962 67.271 1.00 29.17 110 TYR D C 1
ATOM 9383 O O . TYR D 1 113 ? 17.768 59.998 66.626 1.00 31.49 110 TYR D O 1
ATOM 9392 N N . ASP D 1 114 ? 19.347 58.518 67.354 1.00 29.60 111 ASP D N 1
ATOM 9393 C CA . ASP D 1 114 ? 20.440 59.165 66.560 1.00 31.30 111 ASP D CA 1
ATOM 9394 C C . ASP D 1 114 ? 20.593 58.442 65.249 1.00 31.80 111 ASP D C 1
ATOM 9395 O O . ASP D 1 114 ? 20.794 59.083 64.205 1.00 30.44 111 ASP D O 1
ATOM 9400 N N . TYR D 1 115 ? 20.467 57.105 65.293 1.00 29.73 112 TYR D N 1
ATOM 9401 C CA . TYR D 1 115 ? 20.660 56.308 64.079 1.00 30.87 112 TYR D CA 1
ATOM 9402 C C . TYR D 1 115 ? 19.436 55.454 63.824 1.00 30.73 112 TYR D C 1
ATOM 9403 O O . TYR D 1 115 ? 19.019 54.652 64.723 1.00 30.00 112 TYR D O 1
ATOM 9412 N N . VAL D 1 116 ? 18.866 55.592 62.617 1.00 31.39 113 VAL D N 1
ATOM 9413 C CA . VAL D 1 116 ? 17.707 54.783 62.221 1.00 31.93 113 VAL D CA 1
ATOM 9414 C C . VAL D 1 116 ? 18.143 53.864 61.086 1.00 32.65 113 VAL D C 1
ATOM 9415 O O . VAL D 1 116 ? 18.593 54.337 60.058 1.00 33.77 113 VAL D O 1
ATOM 9419 N N . LEU D 1 117 ? 18.036 52.558 61.313 1.00 31.70 114 LEU D N 1
ATOM 9420 C CA . LEU D 1 117 ? 18.422 51.530 60.351 1.00 32.74 114 LEU D CA 1
ATOM 9421 C C . LEU D 1 117 ? 17.205 50.770 59.869 1.00 32.72 114 LEU D C 1
ATOM 9422 O O . LEU D 1 117 ? 16.461 50.281 60.685 1.00 35.10 114 LEU D O 1
ATOM 9427 N N . ASN D 1 118 ? 16.991 50.659 58.572 1.00 32.76 115 ASN D N 1
ATOM 9428 C CA . ASN D 1 118 ? 15.806 49.992 58.049 1.00 33.05 115 ASN D CA 1
ATOM 9429 C C . ASN D 1 118 ? 16.211 48.794 57.217 1.00 32.89 115 ASN D C 1
ATOM 9430 O O . ASN D 1 118 ? 16.694 48.928 56.109 1.00 33.61 115 ASN D O 1
ATOM 9435 N N . LEU D 1 119 ? 16.004 47.621 57.774 1.00 31.61 116 LEU D N 1
ATOM 9436 C CA . LEU D 1 119 ? 16.289 46.369 57.105 1.00 31.82 116 LEU D CA 1
ATOM 9437 C C . LEU D 1 119 ? 14.982 45.606 56.873 1.00 33.51 116 LEU D C 1
ATOM 9438 O O . LEU D 1 119 ? 15.002 44.366 56.775 1.00 34.31 116 LEU D O 1
ATOM 9443 N N . SER D 1 120 ? 13.858 46.341 56.802 1.00 33.36 117 SER D N 1
ATOM 9444 C CA . SER D 1 120 ? 12.551 45.753 56.596 1.00 33.91 117 SER D CA 1
ATOM 9445 C C . SER D 1 120 ? 12.324 45.738 55.102 1.00 35.91 117 SER D C 1
ATOM 9446 O O . SER D 1 120 ? 12.844 46.588 54.400 1.00 37.37 117 SER D O 1
ATOM 9449 N N . ALA D 1 121 ? 11.559 44.765 54.629 1.00 36.88 118 ALA D N 1
ATOM 9450 C CA . ALA D 1 121 ? 11.259 44.632 53.199 1.00 38.82 118 ALA D CA 1
ATOM 9451 C C . ALA D 1 121 ? 10.469 43.407 52.920 1.00 39.12 118 ALA D C 1
ATOM 9452 O O . ALA D 1 121 ? 10.355 42.515 53.777 1.00 38.96 118 ALA D O 1
ATOM 9454 N N . LEU D 1 122 ? 9.909 43.401 51.716 1.00 40.10 119 LEU D N 1
ATOM 9455 C CA . LEU D 1 122 ? 9.516 42.190 51.015 1.00 41.27 119 LEU D CA 1
ATOM 9456 C C . LEU D 1 122 ? 10.538 41.986 49.911 1.00 43.17 119 LEU D C 1
ATOM 9457 O O . LEU D 1 122 ? 10.696 42.863 49.062 1.00 43.24 119 LEU D O 1
ATOM 9462 N N . LYS D 1 123 ? 11.225 40.838 49.934 1.00 43.74 120 LYS D N 1
ATOM 9463 C CA . LYS D 1 123 ? 12.342 40.575 49.036 1.00 44.70 120 LYS D CA 1
ATOM 9464 C C . LYS D 1 123 ? 12.115 39.421 48.058 1.00 46.75 120 LYS D C 1
ATOM 9465 O O . LYS D 1 123 ? 12.986 39.196 47.231 1.00 47.44 120 LYS D O 1
ATOM 9471 N N . HIS D 1 124 ? 11.011 38.663 48.125 1.00 47.97 121 HIS D N 1
ATOM 9472 C CA . HIS D 1 124 ? 10.901 37.493 47.189 1.00 49.76 121 HIS D CA 1
ATOM 9473 C C . HIS D 1 124 ? 10.346 37.860 45.853 1.00 51.99 121 HIS D C 1
ATOM 9474 O O . HIS D 1 124 ? 9.248 38.415 45.790 1.00 51.05 121 HIS D O 1
ATOM 9481 N N . VAL D 1 125 ? 11.094 37.507 44.789 1.00 53.99 122 VAL D N 1
ATOM 9482 C CA . VAL D 1 125 ? 10.768 37.907 43.430 1.00 56.29 122 VAL D CA 1
ATOM 9483 C C . VAL D 1 125 ? 9.304 37.578 43.104 1.00 58.00 122 VAL D C 1
ATOM 9484 O O . VAL D 1 125 ? 8.615 38.385 42.475 1.00 58.10 122 VAL D O 1
ATOM 9488 N N . ARG D 1 126 ? 8.848 36.407 43.570 1.00 59.22 123 ARG D N 1
ATOM 9489 C CA . ARG D 1 126 ? 7.482 35.909 43.327 1.00 61.77 123 ARG D CA 1
ATOM 9490 C C . ARG D 1 126 ? 6.379 36.732 43.981 1.00 62.03 123 ARG D C 1
ATOM 9491 O O . ARG D 1 126 ? 5.206 36.620 43.604 1.00 63.22 123 ARG D O 1
ATOM 9499 N N . SER D 1 127 ? 6.745 37.561 44.958 1.00 60.82 124 SER D N 1
ATOM 9500 C CA . SER D 1 127 ? 5.789 38.477 45.547 1.00 60.68 124 SER D CA 1
ATOM 9501 C C . SER D 1 127 ? 5.193 39.425 44.503 1.00 61.58 124 SER D C 1
ATOM 9502 O O . SER D 1 127 ? 4.256 40.136 44.807 1.00 61.96 124 SER D O 1
ATOM 9505 N N . GLU D 1 128 ? 5.701 39.403 43.271 1.00 62.22 125 GLU D N 1
ATOM 9506 C CA . GLU D 1 128 ? 5.095 40.161 42.176 1.00 63.37 125 GLU D CA 1
ATOM 9507 C C . GLU D 1 128 ? 3.961 39.411 41.468 1.00 63.66 125 GLU D C 1
ATOM 9508 O O . GLU D 1 128 ? 3.239 40.015 40.674 1.00 65.21 125 GLU D O 1
ATOM 9514 N N . LYS D 1 129 ? 3.793 38.120 41.759 1.00 62.11 126 LYS D N 1
ATOM 9515 C CA . LYS D 1 129 ? 2.902 37.250 40.968 1.00 62.28 126 LYS D CA 1
ATOM 9516 C C . LYS D 1 129 ? 1.444 37.734 40.939 1.00 61.16 126 LYS D C 1
ATOM 9517 O O . LYS D 1 129 ? 0.727 37.452 40.001 1.00 62.36 126 LYS D O 1
ATOM 9523 N N . ASP D 1 130 ? 1.002 38.441 41.972 1.00 59.01 127 ASP D N 1
ATOM 9524 C CA . ASP D 1 130 ? -0.374 38.995 42.005 1.00 58.77 127 ASP D CA 1
ATOM 9525 C C . ASP D 1 130 ? -0.379 40.473 42.367 1.00 57.54 127 ASP D C 1
ATOM 9526 O O . ASP D 1 130 ? 0.572 40.962 42.946 1.00 56.24 127 ASP D O 1
ATOM 9531 N N . PRO D 1 131 ? -1.470 41.183 42.048 1.00 57.78 128 PRO D N 1
ATOM 9532 C CA . PRO D 1 131 ? -1.527 42.625 42.346 1.00 57.32 128 PRO D CA 1
ATOM 9533 C C . PRO D 1 131 ? -1.547 43.036 43.844 1.00 54.78 128 PRO D C 1
ATOM 9534 O O . PRO D 1 131 ? -1.176 44.148 44.179 1.00 53.75 128 PRO D O 1
ATOM 9538 N N . PHE D 1 132 ? -1.985 42.157 44.718 1.00 53.42 129 PHE D N 1
ATOM 9539 C CA . PHE D 1 132 ? -2.233 42.540 46.103 1.00 52.76 129 PHE D CA 1
ATOM 9540 C C . PHE D 1 132 ? -0.910 42.445 46.844 1.00 51.23 129 PHE D C 1
ATOM 9541 O O . PHE D 1 132 ? -0.497 43.389 47.504 1.00 50.78 129 PHE D O 1
ATOM 9549 N N . THR D 1 133 ? -0.203 41.343 46.669 1.00 50.65 130 THR D N 1
ATOM 9550 C CA . THR D 1 133 ? 1.129 41.252 47.222 1.00 49.71 130 THR D CA 1
ATOM 9551 C C . THR D 1 133 ? 2.042 42.267 46.566 1.00 50.35 130 THR D C 1
ATOM 9552 O O . THR D 1 133 ? 2.933 42.810 47.212 1.00 49.75 130 THR D O 1
ATOM 9556 N N . LEU D 1 134 ? 1.838 42.542 45.283 1.00 51.99 131 LEU D N 1
ATOM 9557 C CA A LEU D 1 134 ? 2.653 43.549 44.624 0.60 52.60 131 LEU D CA 1
ATOM 9558 C CA B LEU D 1 134 ? 2.639 43.553 44.610 0.40 52.34 131 LEU D CA 1
ATOM 9559 C C . LEU D 1 134 ? 2.466 44.900 45.313 1.00 51.98 131 LEU D C 1
ATOM 9560 O O . LEU D 1 134 ? 3.434 45.598 45.581 1.00 51.24 131 LEU D O 1
ATOM 9577 N N . ARG D 1 136 ? 1.492 45.464 48.419 1.00 47.20 133 ARG D N 1
ATOM 9578 C CA . ARG D 1 136 ? 2.129 45.411 49.725 1.00 45.37 133 ARG D CA 1
ATOM 9579 C C . ARG D 1 136 ? 3.628 45.611 49.605 1.00 44.32 133 ARG D C 1
ATOM 9580 O O . ARG D 1 136 ? 4.232 46.267 50.426 1.00 42.74 133 ARG D O 1
ATOM 9596 N N . ILE D 1 138 ? 5.122 47.396 47.521 1.00 45.83 135 ILE D N 1
ATOM 9597 C CA . ILE D 1 138 ? 5.351 48.826 47.269 1.00 46.63 135 ILE D CA 1
ATOM 9598 C C . ILE D 1 138 ? 5.186 49.602 48.553 1.00 46.12 135 ILE D C 1
ATOM 9599 O O . ILE D 1 138 ? 5.972 50.495 48.863 1.00 45.45 135 ILE D O 1
ATOM 9604 N N . ASP D 1 139 ? 4.160 49.240 49.313 1.00 46.77 136 ASP D N 1
ATOM 9605 C CA . ASP D 1 139 ? 3.914 49.914 50.558 1.00 46.80 136 ASP D CA 1
ATOM 9606 C C . ASP D 1 139 ? 5.105 49.700 51.495 1.00 44.65 136 ASP D C 1
ATOM 9607 O O . ASP D 1 139 ? 5.594 50.643 52.107 1.00 43.54 136 ASP D O 1
ATOM 9612 N N . VAL D 1 140 ? 5.635 48.485 51.541 1.00 43.92 137 VAL D N 1
ATOM 9613 C CA . VAL D 1 140 ? 6.699 48.178 52.509 1.00 41.77 137 VAL D CA 1
ATOM 9614 C C . VAL D 1 140 ? 8.057 48.691 52.012 1.00 42.19 137 VAL D C 1
ATOM 9615 O O . VAL D 1 140 ? 8.786 49.394 52.735 1.00 42.20 137 VAL D O 1
ATOM 9619 N N . ASN D 1 141 ? 8.382 48.380 50.770 1.00 42.19 138 ASN D N 1
ATOM 9620 C CA . ASN D 1 141 ? 9.686 48.772 50.252 1.00 42.81 138 ASN D CA 1
ATOM 9621 C C . ASN D 1 141 ? 9.802 50.267 49.996 1.00 43.01 138 ASN D C 1
ATOM 9622 O O . ASN D 1 141 ? 10.828 50.842 50.316 1.00 43.86 138 ASN D O 1
ATOM 9627 N N . VAL D 1 142 ? 8.738 50.908 49.529 1.00 43.83 139 VAL D N 1
ATOM 9628 C CA . VAL D 1 142 ? 8.824 52.316 49.118 1.00 43.93 139 VAL D CA 1
ATOM 9629 C C . VAL D 1 142 ? 8.234 53.320 50.126 1.00 43.72 139 VAL D C 1
ATOM 9630 O O . VAL D 1 142 ? 8.948 54.183 50.606 1.00 42.78 139 VAL D O 1
ATOM 9634 N N . PHE D 1 143 ? 6.941 53.212 50.442 1.00 44.09 140 PHE D N 1
ATOM 9635 C CA . PHE D 1 143 ? 6.252 54.223 51.291 1.00 43.84 140 PHE D CA 1
ATOM 9636 C C . PHE D 1 143 ? 6.586 54.169 52.777 1.00 41.70 140 PHE D C 1
ATOM 9637 O O . PHE D 1 143 ? 6.871 55.207 53.406 1.00 41.58 140 PHE D O 1
ATOM 9645 N N . ASN D 1 144 ? 6.617 52.974 53.350 1.00 39.59 141 ASN D N 1
ATOM 9646 C CA . ASN D 1 144 ? 7.165 52.846 54.720 1.00 38.12 141 ASN D CA 1
ATOM 9647 C C . ASN D 1 144 ? 8.538 53.471 54.868 1.00 37.56 141 ASN D C 1
ATOM 9648 O O . ASN D 1 144 ? 8.797 54.198 55.844 1.00 37.11 141 ASN D O 1
ATOM 9653 N N . THR D 1 145 ? 9.405 53.188 53.908 1.00 37.76 142 THR D N 1
ATOM 9654 C CA . THR D 1 145 ? 10.751 53.784 53.858 1.00 38.21 142 THR D CA 1
ATOM 9655 C C . THR D 1 145 ? 10.726 55.319 53.870 1.00 38.52 142 THR D C 1
ATOM 9656 O O . THR D 1 145 ? 11.354 55.949 54.686 1.00 39.16 142 THR D O 1
ATOM 9660 N N . ASP D 1 146 ? 9.906 55.910 53.034 1.00 40.01 143 ASP D N 1
ATOM 9661 C CA . ASP D 1 146 ? 9.798 57.372 52.943 1.00 40.52 143 ASP D CA 1
ATOM 9662 C C . ASP D 1 146 ? 9.237 57.962 54.264 1.00 39.24 143 ASP D C 1
ATOM 9663 O O . ASP D 1 146 ? 9.768 58.933 54.818 1.00 39.00 143 ASP D O 1
ATOM 9668 N N . LYS D 1 147 ? 8.168 57.363 54.784 1.00 37.81 144 LYS D N 1
ATOM 9669 C CA . LYS D 1 147 ? 7.543 57.878 56.007 1.00 36.48 144 LYS D CA 1
ATOM 9670 C C . LYS D 1 147 ? 8.546 57.785 57.163 1.00 34.44 144 LYS D C 1
ATOM 9671 O O . LYS D 1 147 ? 8.746 58.735 57.917 1.00 33.47 144 LYS D O 1
ATOM 9677 N N . THR D 1 148 ? 9.228 56.665 57.284 1.00 33.58 145 THR D N 1
ATOM 9678 C CA . THR D 1 148 ? 10.090 56.512 58.473 1.00 33.46 145 THR D CA 1
ATOM 9679 C C . THR D 1 148 ? 11.317 57.469 58.373 1.00 35.08 145 THR D C 1
ATOM 9680 O O . THR D 1 148 ? 11.852 57.858 59.390 1.00 36.24 145 THR D O 1
ATOM 9684 N N . ILE D 1 149 ? 11.749 57.837 57.161 1.00 36.83 146 ILE D N 1
ATOM 9685 C CA . ILE D 1 149 ? 12.782 58.889 57.004 1.00 37.73 146 ILE D CA 1
ATOM 9686 C C . ILE D 1 149 ? 12.235 60.279 57.413 1.00 37.94 146 ILE D C 1
ATOM 9687 O O . ILE D 1 149 ? 12.923 61.046 58.102 1.00 36.37 146 ILE D O 1
ATOM 9692 N N . GLN D 1 150 ? 11.011 60.600 56.989 1.00 39.13 147 GLN D N 1
ATOM 9693 C CA . GLN D 1 150 ? 10.329 61.832 57.486 1.00 39.49 147 GLN D CA 1
ATOM 9694 C C . GLN D 1 150 ? 10.280 61.809 59.009 1.00 37.60 147 GLN D C 1
ATOM 9695 O O . GLN D 1 150 ? 10.632 62.782 59.664 1.00 36.45 147 GLN D O 1
ATOM 9701 N N . GLN D 1 151 ? 9.887 60.666 59.577 1.00 35.41 148 GLN D N 1
ATOM 9702 C CA . GLN D 1 151 ? 9.789 60.593 61.005 1.00 33.99 148 GLN D CA 1
ATOM 9703 C C . GLN D 1 151 ? 11.151 60.886 61.612 1.00 33.70 148 GLN D C 1
ATOM 9704 O O . GLN D 1 151 ? 11.235 61.511 62.653 1.00 34.81 148 GLN D O 1
ATOM 9710 N N . SER D 1 152 ? 12.208 60.428 60.972 1.00 34.26 149 SER D N 1
ATOM 9711 C CA . SER D 1 152 ? 13.566 60.580 61.512 1.00 34.17 149 SER D CA 1
ATOM 9712 C C . SER D 1 152 ? 14.066 62.046 61.427 1.00 35.61 149 SER D C 1
ATOM 9713 O O . SER D 1 152 ? 14.727 62.571 62.366 1.00 36.75 149 SER D O 1
ATOM 9716 N N . ILE D 1 153 ? 13.768 62.697 60.299 1.00 35.39 150 ILE D N 1
ATOM 9717 C CA . ILE D 1 153 ? 13.987 64.140 60.146 1.00 36.16 150 ILE D CA 1
ATOM 9718 C C . ILE D 1 153 ? 13.232 64.906 61.200 1.00 36.82 150 ILE D C 1
ATOM 9719 O O . ILE D 1 153 ? 13.798 65.745 61.876 1.00 36.47 150 ILE D O 1
ATOM 9724 N N . ASP D 1 154 ? 11.954 64.577 61.380 1.00 38.34 151 ASP D N 1
ATOM 9725 C CA . ASP D 1 154 ? 11.129 65.278 62.347 1.00 39.16 151 ASP D CA 1
ATOM 9726 C C . ASP D 1 154 ? 11.737 65.225 63.741 1.00 38.91 151 ASP D C 1
ATOM 9727 O O . ASP D 1 154 ? 11.624 66.187 64.497 1.00 39.37 151 ASP D O 1
ATOM 9732 N N . ALA D 1 155 ? 12.411 64.122 64.072 1.00 37.60 152 ALA D N 1
ATOM 9733 C CA . ALA D 1 155 ? 12.923 63.924 65.416 1.00 37.70 152 ALA D CA 1
ATOM 9734 C C . ALA D 1 155 ? 14.367 64.396 65.561 1.00 37.74 152 ALA D C 1
ATOM 9735 O O . ALA D 1 155 ? 14.891 64.318 66.651 1.00 36.87 152 ALA D O 1
ATOM 9737 N N . GLY D 1 156 ? 14.998 64.842 64.464 1.00 39.31 153 GLY D N 1
ATOM 9738 C CA . GLY D 1 156 ? 16.454 65.146 64.441 1.00 39.61 153 GLY D CA 1
ATOM 9739 C C . GLY D 1 156 ? 17.445 63.979 64.587 1.00 39.11 153 GLY D C 1
ATOM 9740 O O . GLY D 1 156 ? 18.564 64.163 65.084 1.00 40.23 153 GLY D O 1
ATOM 9741 N N . ALA D 1 157 ? 17.077 62.770 64.159 1.00 37.92 154 ALA D N 1
ATOM 9742 C CA . ALA D 1 157 ? 18.104 61.718 63.891 1.00 35.59 154 ALA D CA 1
ATOM 9743 C C . ALA D 1 157 ? 19.218 62.282 63.015 1.00 36.17 154 ALA D C 1
ATOM 9744 O O . ALA D 1 157 ? 18.963 63.123 62.165 1.00 33.72 154 ALA D O 1
ATOM 9746 N N . LYS D 1 158 ? 20.455 61.816 63.163 1.00 36.04 155 LYS D N 1
ATOM 9747 C CA . LYS D 1 158 ? 21.504 62.398 62.308 1.00 37.59 155 LYS D CA 1
ATOM 9748 C C . LYS D 1 158 ? 21.837 61.500 61.112 1.00 37.61 155 LYS D C 1
ATOM 9749 O O . LYS D 1 158 ? 22.445 61.967 60.157 1.00 36.64 155 LYS D O 1
ATOM 9755 N N . LYS D 1 159 ? 21.440 60.222 61.183 1.00 36.79 156 LYS D N 1
ATOM 9756 C CA . LYS D 1 159 ? 21.610 59.294 60.057 1.00 37.66 156 LYS D CA 1
ATOM 9757 C C . LYS D 1 159 ? 20.492 58.267 59.924 1.00 37.09 156 LYS D C 1
ATOM 9758 O O . LYS D 1 159 ? 20.022 57.672 60.910 1.00 35.61 156 LYS D O 1
ATOM 9764 N N . TYR D 1 160 ? 20.111 58.032 58.676 1.00 37.09 157 TYR D N 1
ATOM 9765 C CA . TYR D 1 160 ? 19.224 56.951 58.318 1.00 36.53 157 TYR D CA 1
ATOM 9766 C C . TYR D 1 160 ? 19.995 55.993 57.443 1.00 37.01 157 TYR D C 1
ATOM 9767 O O . TYR D 1 160 ? 20.644 56.427 56.520 1.00 38.75 157 TYR D O 1
ATOM 9776 N N . PHE D 1 161 ? 19.927 54.700 57.731 1.00 36.72 158 PHE D N 1
ATOM 9777 C CA . PHE D 1 161 ? 20.601 53.689 56.924 1.00 36.96 158 PHE D CA 1
ATOM 9778 C C . PHE D 1 161 ? 19.549 52.732 56.357 1.00 37.68 158 PHE D C 1
ATOM 9779 O O . PHE D 1 161 ? 18.603 52.384 57.051 1.00 36.31 158 PHE D O 1
ATOM 9787 N N . CYS D 1 162 ? 19.710 52.301 55.109 1.00 39.56 159 CYS D N 1
ATOM 9788 C CA . CYS D 1 162 ? 18.820 51.259 54.541 1.00 41.03 159 CYS D CA 1
ATOM 9789 C C . CYS D 1 162 ? 19.523 50.527 53.391 1.00 41.13 159 CYS D C 1
ATOM 9790 O O . CYS D 1 162 ? 20.638 50.875 53.081 1.00 40.09 159 CYS D O 1
ATOM 9793 N N . VAL D 1 163 ? 18.881 49.515 52.796 1.00 42.02 160 VAL D N 1
ATOM 9794 C CA . VAL D 1 163 ? 19.539 48.669 51.791 1.00 43.46 160 VAL D CA 1
ATOM 9795 C C . VAL D 1 163 ? 19.326 49.166 50.372 1.00 46.10 160 VAL D C 1
ATOM 9796 O O . VAL D 1 163 ? 18.208 49.486 50.002 1.00 46.57 160 VAL D O 1
ATOM 9800 N N . SER D 1 164 ? 20.393 49.204 49.568 1.00 47.85 161 SER D N 1
ATOM 9801 C CA . SER D 1 164 ? 20.259 49.529 48.142 1.00 50.20 161 SER D CA 1
ATOM 9802 C C . SER D 1 164 ? 19.798 48.323 47.342 1.00 51.54 161 SER D C 1
ATOM 9803 O O . SER D 1 164 ? 19.829 47.178 47.844 1.00 51.20 161 SER D O 1
ATOM 9806 N N . THR D 1 165 ? 19.421 48.588 46.085 1.00 53.47 162 THR D N 1
ATOM 9807 C CA . THR D 1 165 ? 19.220 47.544 45.078 1.00 55.17 162 THR D CA 1
ATOM 9808 C C . THR D 1 165 ? 20.394 46.570 45.090 1.00 55.99 162 THR D C 1
ATOM 9809 O O . THR D 1 165 ? 21.539 46.970 45.274 1.00 54.96 162 THR D O 1
ATOM 9813 N N . ASP D 1 166 ? 20.088 45.287 44.927 1.00 57.59 163 ASP D N 1
ATOM 9814 C CA . ASP D 1 166 ? 21.109 44.248 44.878 1.00 59.24 163 ASP D CA 1
ATOM 9815 C C . ASP D 1 166 ? 22.176 44.515 43.810 1.00 61.27 163 ASP D C 1
ATOM 9816 O O . ASP D 1 166 ? 23.333 44.155 44.000 1.00 60.69 163 ASP D O 1
ATOM 9821 N N . LYS D 1 167 ? 21.794 45.128 42.689 1.00 63.99 164 LYS D N 1
ATOM 9822 C CA . LYS D 1 167 ? 22.760 45.376 41.627 1.00 66.39 164 LYS D CA 1
ATOM 9823 C C . LYS D 1 167 ? 22.666 46.756 40.978 1.00 67.85 164 LYS D C 1
ATOM 9824 O O . LYS D 1 167 ? 21.607 47.382 40.916 1.00 68.26 164 LYS D O 1
ATOM 9830 N N . ALA D 1 168 ? 23.811 47.223 40.498 1.00 68.90 165 ALA D N 1
ATOM 9831 C CA . ALA D 1 168 ? 23.931 48.577 39.992 1.00 70.57 165 ALA D CA 1
ATOM 9832 C C . ALA D 1 168 ? 23.163 48.759 38.679 1.00 72.52 165 ALA D C 1
ATOM 9833 O O . ALA D 1 168 ? 22.705 49.858 38.379 1.00 73.21 165 ALA D O 1
ATOM 9835 N N . ALA D 1 169 ? 22.991 47.659 37.941 1.00 73.58 166 ALA D N 1
ATOM 9836 C CA . ALA D 1 169 ? 22.325 47.646 36.634 1.00 75.67 166 ALA D CA 1
ATOM 9837 C C . ALA D 1 169 ? 20.835 47.973 36.670 1.00 76.41 166 ALA D C 1
ATOM 9838 O O . ALA D 1 169 ? 20.212 48.019 37.740 1.00 75.33 166 ALA D O 1
ATOM 9840 N N . ASN D 1 170 ? 20.282 48.187 35.476 1.00 78.18 167 ASN D N 1
ATOM 9841 C CA . ASN D 1 170 ? 18.840 48.244 35.252 1.00 79.28 167 ASN D CA 1
ATOM 9842 C C . ASN D 1 170 ? 18.193 47.042 35.931 1.00 78.01 167 ASN D C 1
ATOM 9843 O O . ASN D 1 170 ? 18.740 45.937 35.902 1.00 77.82 167 ASN D O 1
ATOM 9848 N N . PRO D 1 171 ? 17.046 47.258 36.590 1.00 77.36 168 PRO D N 1
ATOM 9849 C CA . PRO D 1 171 ? 16.344 46.158 37.260 1.00 75.87 168 PRO D CA 1
ATOM 9850 C C . PRO D 1 171 ? 15.651 45.199 36.284 1.00 76.13 168 PRO D C 1
ATOM 9851 O O . PRO D 1 171 ? 15.296 45.607 35.180 1.00 77.56 168 PRO D O 1
ATOM 9855 N N . VAL D 1 172 ? 15.462 43.947 36.708 1.00 74.65 169 VAL D N 1
ATOM 9856 C CA . VAL D 1 172 ? 14.772 42.917 35.906 1.00 75.27 169 VAL D CA 1
ATOM 9857 C C . VAL D 1 172 ? 13.509 42.296 36.549 1.00 74.25 169 VAL D C 1
ATOM 9858 O O . VAL D 1 172 ? 12.750 41.603 35.869 1.00 75.70 169 VAL D O 1
ATOM 9862 N N . ASN D 1 173 ? 13.307 42.553 37.841 1.00 72.26 170 ASN D N 1
ATOM 9863 C CA . ASN D 1 173 ? 12.167 42.096 38.639 1.00 70.77 170 ASN D CA 1
ATOM 9864 C C . ASN D 1 173 ? 11.244 43.264 38.908 1.00 70.11 170 ASN D C 1
ATOM 9865 O O . ASN D 1 173 ? 11.624 44.400 38.666 1.00 71.32 170 ASN D O 1
ATOM 9886 N N . GLY D 1 176 ? 13.150 44.323 42.264 1.00 57.03 173 GLY D N 1
ATOM 9887 C CA . GLY D 1 176 ? 14.277 45.175 41.937 1.00 56.22 173 GLY D CA 1
ATOM 9888 C C . GLY D 1 176 ? 13.827 46.567 41.551 1.00 56.06 173 GLY D C 1
ATOM 9889 O O . GLY D 1 176 ? 14.471 47.555 41.908 1.00 55.87 173 GLY D O 1
ATOM 9890 N N . ALA D 1 177 ? 12.702 46.650 40.848 1.00 55.56 174 ALA D N 1
ATOM 9891 C CA . ALA D 1 177 ? 12.145 47.927 40.440 1.00 56.14 174 ALA D CA 1
ATOM 9892 C C . ALA D 1 177 ? 11.566 48.709 41.638 1.00 55.10 174 ALA D C 1
ATOM 9893 O O . ALA D 1 177 ? 11.742 49.933 41.735 1.00 55.32 174 ALA D O 1
ATOM 9895 N N . SER D 1 178 ? 10.921 48.003 42.570 1.00 53.63 175 SER D N 1
ATOM 9896 C CA . SER D 1 178 ? 10.371 48.648 43.773 1.00 52.17 175 SER D CA 1
ATOM 9897 C C . SER D 1 178 ? 11.503 49.367 44.516 1.00 51.61 175 SER D C 1
ATOM 9898 O O . SER D 1 178 ? 11.406 50.571 44.828 1.00 51.89 175 SER D O 1
ATOM 9901 N N . LYS D 1 179 ? 12.610 48.660 44.700 1.00 50.70 176 LYS D N 1
ATOM 9902 C CA . LYS D 1 179 ? 13.785 49.238 45.343 1.00 50.44 176 LYS D CA 1
ATOM 9903 C C . LYS D 1 179 ? 14.514 50.318 44.555 1.00 51.71 176 LYS D C 1
ATOM 9904 O O . LYS D 1 179 ? 15.085 51.211 45.164 1.00 50.49 176 LYS D O 1
ATOM 9910 N N . ARG D 1 180 ? 14.492 50.268 43.221 1.00 53.83 177 ARG D N 1
ATOM 9911 C CA . ARG D 1 180 ? 15.008 51.417 42.433 1.00 55.89 177 ARG D CA 1
ATOM 9912 C C . ARG D 1 180 ? 14.129 52.668 42.624 1.00 55.45 177 ARG D C 1
ATOM 9913 O O . ARG D 1 180 ? 14.628 53.791 42.750 1.00 56.19 177 ARG D O 1
ATOM 9921 N N . ILE D 1 181 ? 12.816 52.477 42.638 1.00 54.90 178 ILE D N 1
ATOM 9922 C CA . ILE D 1 181 ? 11.899 53.593 42.883 1.00 53.96 178 ILE D CA 1
ATOM 9923 C C . ILE D 1 181 ? 12.144 54.099 44.305 1.00 52.01 178 ILE D C 1
ATOM 9924 O O . ILE D 1 181 ? 12.173 55.295 44.549 1.00 51.39 178 ILE D O 1
ATOM 9937 N N . GLU D 1 183 ? 14.921 54.112 45.836 1.00 48.96 180 GLU D N 1
ATOM 9938 C CA . GLU D 1 183 ? 16.107 54.956 45.726 1.00 50.36 180 GLU D CA 1
ATOM 9939 C C . GLU D 1 183 ? 15.829 56.406 45.329 1.00 51.55 180 GLU D C 1
ATOM 9940 O O . GLU D 1 183 ? 16.515 57.316 45.812 1.00 51.08 180 GLU D O 1
ATOM 9954 N N . PHE D 1 185 ? 13.186 58.153 46.108 1.00 51.93 182 PHE D N 1
ATOM 9955 C CA . PHE D 1 185 ? 12.682 58.799 47.300 1.00 50.97 182 PHE D CA 1
ATOM 9956 C C . PHE D 1 185 ? 13.826 59.049 48.265 1.00 50.15 182 PHE D C 1
ATOM 9957 O O . PHE D 1 185 ? 13.912 60.124 48.862 1.00 50.20 182 PHE D O 1
ATOM 9965 N N . LEU D 1 186 ? 14.707 58.062 48.423 1.00 49.38 183 LEU D N 1
ATOM 9966 C CA . LEU D 1 186 ? 15.930 58.261 49.222 1.00 48.89 183 LEU D CA 1
ATOM 9967 C C . LEU D 1 186 ? 16.614 59.544 48.762 1.00 50.07 183 LEU D C 1
ATOM 9968 O O . LEU D 1 186 ? 16.763 60.489 49.518 1.00 50.03 183 LEU D O 1
ATOM 9981 N N . ARG D 1 188 ? 15.787 62.170 47.315 1.00 52.99 185 ARG D N 1
ATOM 9982 C CA . ARG D 1 188 ? 15.134 63.459 47.654 1.00 53.66 185 ARG D CA 1
ATOM 9983 C C . ARG D 1 188 ? 15.200 63.746 49.130 1.00 51.99 185 ARG D C 1
ATOM 9984 O O . ARG D 1 188 ? 15.486 64.870 49.547 1.00 51.61 185 ARG D O 1
ATOM 9992 N N . LYS D 1 189 ? 14.928 62.716 49.932 1.00 51.30 186 LYS D N 1
ATOM 9993 C CA . LYS D 1 189 ? 15.053 62.829 51.386 1.00 49.38 186 LYS D CA 1
ATOM 9994 C C . LYS D 1 189 ? 16.499 63.090 51.820 1.00 49.25 186 LYS D C 1
ATOM 9995 O O . LYS D 1 189 ? 16.762 63.711 52.871 1.00 48.82 186 LYS D O 1
ATOM 10001 N N . SER D 1 190 ? 17.444 62.620 51.023 1.00 49.84 187 SER D N 1
ATOM 10002 C CA . SER D 1 190 ? 18.870 62.872 51.326 1.00 50.66 187 SER D CA 1
ATOM 10003 C C . SER D 1 190 ? 19.268 64.370 51.367 1.00 51.35 187 SER D C 1
ATOM 10004 O O . SER D 1 190 ? 20.302 64.717 51.917 1.00 50.91 187 SER D O 1
ATOM 10007 N N . GLU D 1 191 ? 18.424 65.244 50.828 1.00 52.80 188 GLU D N 1
ATOM 10008 C CA . GLU D 1 191 ? 18.595 66.687 51.008 1.00 53.90 188 GLU D CA 1
ATOM 10009 C C . GLU D 1 191 ? 18.355 67.194 52.426 1.00 52.78 188 GLU D C 1
ATOM 10010 O O . GLU D 1 191 ? 18.839 68.275 52.771 1.00 52.94 188 GLU D O 1
ATOM 10016 N N . GLU D 1 192 ? 17.614 66.430 53.248 1.00 50.80 189 GLU D N 1
ATOM 10017 C CA . GLU D 1 192 ? 17.215 66.885 54.555 1.00 49.27 189 GLU D CA 1
ATOM 10018 C C . GLU D 1 192 ? 17.945 66.141 55.647 1.00 47.68 189 GLU D C 1
ATOM 10019 O O . GLU D 1 192 ? 18.052 66.657 56.731 1.00 47.51 189 GLU D O 1
ATOM 10025 N N . ILE D 1 193 ? 18.407 64.917 55.371 1.00 45.32 190 ILE D N 1
ATOM 10026 C CA . ILE D 1 193 ? 19.139 64.118 56.338 1.00 42.61 190 ILE D CA 1
ATOM 10027 C C . ILE D 1 193 ? 20.134 63.212 55.624 1.00 41.97 190 ILE D C 1
ATOM 10028 O O . ILE D 1 193 ? 19.961 62.895 54.445 1.00 42.68 190 ILE D O 1
ATOM 10033 N N . ALA D 1 194 ? 21.183 62.826 56.347 1.00 40.42 191 ALA D N 1
ATOM 10034 C CA . ALA D 1 194 ? 22.189 61.938 55.843 1.00 39.74 191 ALA D CA 1
ATOM 10035 C C . ALA D 1 194 ? 21.655 60.525 55.758 1.00 39.30 191 ALA D C 1
ATOM 10036 O O . ALA D 1 194 ? 21.205 59.959 56.784 1.00 39.78 191 ALA D O 1
ATOM 10038 N N . ILE D 1 195 ? 21.746 59.957 54.559 1.00 39.86 192 ILE D N 1
ATOM 10039 C CA . ILE D 1 195 ? 21.334 58.609 54.257 1.00 40.60 192 ILE D CA 1
ATOM 10040 C C . ILE D 1 195 ? 22.488 57.783 53.664 1.00 40.87 192 ILE D C 1
ATOM 10041 O O . ILE D 1 195 ? 23.159 58.177 52.710 1.00 43.26 192 ILE D O 1
ATOM 10046 N N . SER D 1 196 ? 22.743 56.616 54.228 1.00 39.64 193 SER D N 1
ATOM 10047 C CA . SER D 1 196 ? 23.721 55.742 53.633 1.00 40.47 193 SER D CA 1
ATOM 10048 C C . SER D 1 196 ? 23.117 54.371 53.503 1.00 40.55 193 SER D C 1
ATOM 10049 O O . SER D 1 196 ? 22.112 54.062 54.151 1.00 38.09 193 SER D O 1
ATOM 10052 N N . THR D 1 197 ? 23.674 53.599 52.572 1.00 41.39 194 THR D N 1
ATOM 10053 C CA . THR D 1 197 ? 23.174 52.271 52.318 1.00 41.23 194 THR D CA 1
ATOM 10054 C C . THR D 1 197 ? 24.275 51.218 52.181 1.00 40.68 194 THR D C 1
ATOM 10055 O O . THR D 1 197 ? 25.473 51.484 52.369 1.00 39.49 194 THR D O 1
ATOM 10059 N N . ALA D 1 198 ? 23.820 50.008 51.879 1.00 41.17 195 ALA D N 1
ATOM 10060 C CA . ALA D 1 198 ? 24.677 48.856 51.625 1.00 41.97 195 ALA D CA 1
ATOM 10061 C C . ALA D 1 198 ? 24.093 48.022 50.491 1.00 43.04 195 ALA D C 1
ATOM 10062 O O . ALA D 1 198 ? 22.876 47.934 50.342 1.00 44.31 195 ALA D O 1
ATOM 10064 N N . ARG D 1 199 ? 24.973 47.426 49.697 1.00 43.95 196 ARG D N 1
ATOM 10065 C CA . ARG D 1 199 ? 24.594 46.448 48.691 1.00 44.19 196 ARG D CA 1
ATOM 10066 C C . ARG D 1 199 ? 25.319 45.177 49.054 1.00 43.68 196 ARG D C 1
ATOM 10067 O O . ARG D 1 199 ? 26.534 45.202 49.207 1.00 42.85 196 ARG D O 1
ATOM 10075 N N . PHE D 1 200 ? 24.555 44.095 49.227 1.00 43.64 197 PHE D N 1
ATOM 10076 C CA . PHE D 1 200 ? 25.049 42.834 49.735 1.00 43.79 197 PHE D CA 1
ATOM 10077 C C . PHE D 1 200 ? 25.110 41.744 48.657 1.00 45.19 197 PHE D C 1
ATOM 10078 O O . PHE D 1 200 ? 24.358 41.772 47.700 1.00 46.27 197 PHE D O 1
ATOM 10086 N N . ALA D 1 201 ? 26.051 40.819 48.822 1.00 45.16 198 ALA D N 1
ATOM 10087 C CA . ALA D 1 201 ? 26.021 39.503 48.223 1.00 46.34 198 ALA D CA 1
ATOM 10088 C C . ALA D 1 201 ? 24.927 38.651 48.880 1.00 45.39 198 ALA D C 1
ATOM 10089 O O . ALA D 1 201 ? 24.184 39.113 49.718 1.00 45.29 198 ALA D O 1
ATOM 10091 N N . ASN D 1 202 ? 24.876 37.386 48.516 1.00 44.14 199 ASN D N 1
ATOM 10092 C CA . ASN D 1 202 ? 23.984 36.462 49.153 1.00 42.68 199 ASN D CA 1
ATOM 10093 C C . ASN D 1 202 ? 24.430 36.195 50.591 1.00 41.63 199 ASN D C 1
ATOM 10094 O O . ASN D 1 202 ? 25.543 35.695 50.817 1.00 40.48 199 ASN D O 1
ATOM 10099 N N . VAL D 1 203 ? 23.547 36.509 51.551 1.00 39.20 200 VAL D N 1
ATOM 10100 C CA . VAL D 1 203 ? 23.844 36.316 52.914 1.00 38.09 200 VAL D CA 1
ATOM 10101 C C . VAL D 1 203 ? 23.461 34.879 53.272 1.00 38.09 200 VAL D C 1
ATOM 10102 O O . VAL D 1 203 ? 22.285 34.522 53.305 1.00 35.75 200 VAL D O 1
ATOM 10106 N N . ALA D 1 204 ? 24.484 34.062 53.531 1.00 38.39 201 ALA D N 1
ATOM 10107 C CA . ALA D 1 204 ? 24.293 32.612 53.656 1.00 39.04 201 ALA D CA 1
ATOM 10108 C C . ALA D 1 204 ? 23.284 32.297 54.720 1.00 38.03 201 ALA D C 1
ATOM 10109 O O . ALA D 1 204 ? 23.343 32.841 55.793 1.00 36.92 201 ALA D O 1
ATOM 10111 N N . PHE D 1 205 ? 22.361 31.400 54.399 1.00 39.07 202 PHE D N 1
ATOM 10112 C CA . PHE D 1 205 ? 21.347 30.939 55.338 1.00 39.58 202 PHE D CA 1
ATOM 10113 C C . PHE D 1 205 ? 20.323 32.010 55.811 1.00 38.64 202 PHE D C 1
ATOM 10114 O O . PHE D 1 205 ? 19.566 31.777 56.740 1.00 36.57 202 PHE D O 1
ATOM 10122 N N . SER D 1 206 ? 20.283 33.147 55.124 1.00 38.75 203 SER D N 1
ATOM 10123 C CA . SER D 1 206 ? 19.192 34.103 55.258 1.00 39.22 203 SER D CA 1
ATOM 10124 C C . SER D 1 206 ? 17.852 33.404 55.165 1.00 39.86 203 SER D C 1
ATOM 10125 O O . SER D 1 206 ? 17.661 32.523 54.315 1.00 40.92 203 SER D O 1
ATOM 10128 N N . ASP D 1 207 ? 16.922 33.858 55.981 1.00 39.05 204 ASP D N 1
ATOM 10129 C CA . ASP D 1 207 ? 15.542 33.380 55.954 1.00 40.04 204 ASP D CA 1
ATOM 10130 C C . ASP D 1 207 ? 14.952 33.440 54.546 1.00 40.35 204 ASP D C 1
ATOM 10131 O O . ASP D 1 207 ? 15.178 34.397 53.790 1.00 40.71 204 ASP D O 1
ATOM 10136 N N . GLY D 1 208 ? 14.203 32.396 54.209 1.00 40.69 205 GLY D N 1
ATOM 10137 C CA . GLY D 1 208 ? 13.554 32.287 52.936 1.00 41.70 205 GLY D CA 1
ATOM 10138 C C . GLY D 1 208 ? 14.472 31.926 51.782 1.00 42.53 205 GLY D C 1
ATOM 10139 O O . GLY D 1 208 ? 13.989 31.700 50.697 1.00 43.40 205 GLY D O 1
ATOM 10140 N N . SER D 1 209 ? 15.790 31.863 52.011 1.00 41.92 206 SER D N 1
ATOM 10141 C CA . SER D 1 209 ? 16.726 31.514 50.950 1.00 41.50 206 SER D CA 1
ATOM 10142 C C . SER D 1 209 ? 16.784 30.013 50.729 1.00 42.39 206 SER D C 1
ATOM 10143 O O . SER D 1 209 ? 16.365 29.198 51.580 1.00 40.19 206 SER D O 1
ATOM 10146 N N . LEU D 1 210 ? 17.332 29.662 49.573 1.00 43.38 207 LEU D N 1
ATOM 10147 C CA . LEU D 1 210 ? 17.533 28.276 49.200 1.00 44.59 207 LEU D CA 1
ATOM 10148 C C . LEU D 1 210 ? 18.333 27.541 50.281 1.00 43.24 207 LEU D C 1
ATOM 10149 O O . LEU D 1 210 ? 18.008 26.418 50.677 1.00 43.73 207 LEU D O 1
ATOM 10154 N N . LEU D 1 211 ? 19.337 28.199 50.816 1.00 41.91 208 LEU D N 1
ATOM 10155 C CA . LEU D 1 211 ? 20.155 27.604 51.856 1.00 41.54 208 LEU D CA 1
ATOM 10156 C C . LEU D 1 211 ? 19.413 27.415 53.170 1.00 41.06 208 LEU D C 1
ATOM 10157 O O . LEU D 1 211 ? 19.628 26.420 53.854 1.00 40.64 208 LEU D O 1
ATOM 10162 N N . HIS D 1 212 ? 18.572 28.387 53.547 1.00 41.03 209 HIS D N 1
ATOM 10163 C CA . HIS D 1 212 ? 17.700 28.212 54.698 1.00 41.05 209 HIS D CA 1
ATOM 10164 C C . HIS D 1 212 ? 16.754 27.017 54.428 1.00 40.56 209 HIS D C 1
ATOM 10165 O O . HIS D 1 212 ? 16.517 26.168 55.307 1.00 40.07 209 HIS D O 1
ATOM 10172 N N . GLY D 1 213 ? 16.270 26.942 53.208 1.00 40.50 210 GLY D N 1
ATOM 10173 C CA . GLY D 1 213 ? 15.546 25.767 52.729 1.00 42.49 210 GLY D CA 1
ATOM 10174 C C . GLY D 1 213 ? 16.248 24.425 52.952 1.00 43.09 210 GLY D C 1
ATOM 10175 O O . GLY D 1 213 ? 15.607 23.473 53.421 1.00 42.51 210 GLY D O 1
ATOM 10176 N N . PHE D 1 214 ? 17.557 24.363 52.679 1.00 43.61 211 PHE D N 1
ATOM 10177 C CA . PHE D 1 214 ? 18.324 23.135 52.946 1.00 44.98 211 PHE D CA 1
ATOM 10178 C C . PHE D 1 214 ? 18.118 22.632 54.348 1.00 44.57 211 PHE D C 1
ATOM 10179 O O . PHE D 1 214 ? 17.936 21.448 54.556 1.00 44.68 211 PHE D O 1
ATOM 10187 N N . ASN D 1 215 ? 18.120 23.542 55.304 1.00 45.36 212 ASN D N 1
ATOM 10188 C CA . ASN D 1 215 ? 17.963 23.181 56.705 1.00 45.61 212 ASN D CA 1
ATOM 10189 C C . ASN D 1 215 ? 16.543 22.617 57.016 1.00 45.92 212 ASN D C 1
ATOM 10190 O O . ASN D 1 215 ? 16.370 21.592 57.709 1.00 45.60 212 ASN D O 1
ATOM 10195 N N . GLN D 1 216 ? 15.532 23.242 56.427 1.00 45.65 213 GLN D N 1
ATOM 10196 C CA . GLN D 1 216 ? 14.167 22.795 56.592 1.00 45.78 213 GLN D CA 1
ATOM 10197 C C . GLN D 1 216 ? 13.988 21.376 56.007 1.00 46.57 213 GLN D C 1
ATOM 10198 O O . GLN D 1 216 ? 13.419 20.478 56.655 1.00 45.88 213 GLN D O 1
ATOM 10204 N N . ARG D 1 217 ? 14.482 21.187 54.777 1.00 47.39 214 ARG D N 1
ATOM 10205 C CA . ARG D 1 217 ? 14.416 19.884 54.111 1.00 47.52 214 ARG D CA 1
ATOM 10206 C C . ARG D 1 217 ? 15.063 18.823 55.024 1.00 47.88 214 ARG D C 1
ATOM 10207 O O . ARG D 1 217 ? 14.493 17.753 55.246 1.00 47.57 214 ARG D O 1
ATOM 10215 N N . ILE D 1 218 ? 16.245 19.132 55.560 1.00 47.87 215 ILE D N 1
ATOM 10216 C CA . ILE D 1 218 ? 16.903 18.233 56.500 1.00 49.00 215 ILE D CA 1
ATOM 10217 C C . ILE D 1 218 ? 16.061 17.970 57.756 1.00 49.62 215 ILE D C 1
ATOM 10218 O O . ILE D 1 218 ? 15.910 16.814 58.155 1.00 51.08 215 ILE D O 1
ATOM 10223 N N . GLN D 1 219 ? 15.502 19.013 58.360 1.00 49.83 216 GLN D N 1
ATOM 10224 C CA . GLN D 1 219 ? 14.629 18.826 59.531 1.00 51.32 216 GLN D CA 1
ATOM 10225 C C . GLN D 1 219 ? 13.313 18.081 59.222 1.00 52.41 216 GLN D C 1
ATOM 10226 O O . GLN D 1 219 ? 12.707 17.443 60.108 1.00 52.02 216 GLN D O 1
ATOM 10232 N N . LYS D 1 220 ? 12.854 18.167 57.976 1.00 53.00 217 LYS D N 1
ATOM 10233 C CA . LYS D 1 220 ? 11.590 17.531 57.619 1.00 54.20 217 LYS D CA 1
ATOM 10234 C C . LYS D 1 220 ? 11.782 16.209 56.854 1.00 55.01 217 LYS D C 1
ATOM 10235 O O . LYS D 1 220 ? 10.835 15.718 56.255 1.00 55.74 217 LYS D O 1
ATOM 10241 N N . ASN D 1 221 ? 12.998 15.634 56.901 1.00 54.87 218 ASN D N 1
ATOM 10242 C CA . ASN D 1 221 ? 13.365 14.418 56.149 1.00 55.69 218 ASN D CA 1
ATOM 10243 C C . ASN D 1 221 ? 13.001 14.448 54.656 1.00 54.92 218 ASN D C 1
ATOM 10244 O O . ASN D 1 221 ? 12.513 13.459 54.125 1.00 56.27 218 ASN D O 1
ATOM 10249 N N . GLN D 1 222 ? 13.266 15.570 53.987 1.00 53.14 219 GLN D N 1
ATOM 10250 C CA . GLN D 1 222 ? 12.836 15.810 52.602 1.00 52.33 219 GLN D CA 1
ATOM 10251 C C . GLN D 1 222 ? 14.046 16.030 51.710 1.00 52.13 219 GLN D C 1
ATOM 10252 O O . GLN D 1 222 ? 15.114 16.429 52.192 1.00 51.53 219 GLN D O 1
ATOM 10258 N N . PRO D 1 223 ? 13.890 15.776 50.398 1.00 51.76 220 PRO D N 1
ATOM 10259 C CA . PRO D 1 223 ? 15.034 15.902 49.504 1.00 51.28 220 PRO D CA 1
ATOM 10260 C C . PRO D 1 223 ? 15.564 17.326 49.399 1.00 49.82 220 PRO D C 1
ATOM 10261 O O . PRO D 1 223 ? 14.802 18.285 49.532 1.00 49.14 220 PRO D O 1
ATOM 10265 N N . ILE D 1 224 ? 16.868 17.442 49.190 1.00 48.74 221 ILE D N 1
ATOM 10266 C CA . ILE D 1 224 ? 17.489 18.711 48.895 1.00 48.28 221 ILE D CA 1
ATOM 10267 C C . ILE D 1 224 ? 17.406 18.977 47.382 1.00 49.22 221 ILE D C 1
ATOM 10268 O O . ILE D 1 224 ? 17.722 18.097 46.553 1.00 49.10 221 ILE D O 1
ATOM 10273 N N . VAL D 1 225 ? 16.951 20.178 47.037 1.00 48.77 222 VAL D N 1
ATOM 10274 C CA . VAL D 1 225 ? 16.775 20.615 45.651 1.00 49.64 222 VAL D CA 1
ATOM 10275 C C . VAL D 1 225 ? 17.569 21.912 45.481 1.00 49.07 222 VAL D C 1
ATOM 10276 O O . VAL D 1 225 ? 17.463 22.813 46.299 1.00 48.92 222 VAL D O 1
ATOM 10280 N N . ALA D 1 226 ? 18.403 21.995 44.460 1.00 49.64 223 ALA D N 1
ATOM 10281 C CA . ALA D 1 226 ? 19.344 23.104 44.331 1.00 49.59 223 ALA D CA 1
ATOM 10282 C C . ALA D 1 226 ? 19.838 23.226 42.901 1.00 51.57 223 ALA D C 1
ATOM 10283 O O . ALA D 1 226 ? 20.235 22.209 42.292 1.00 52.75 223 ALA D O 1
ATOM 10285 N N . PRO D 1 227 ? 19.839 24.455 42.350 1.00 51.94 224 PRO D N 1
ATOM 10286 C CA . PRO D 1 227 ? 20.380 24.636 41.014 1.00 52.64 224 PRO D CA 1
ATOM 10287 C C . PRO D 1 227 ? 21.875 24.388 40.965 1.00 52.39 224 PRO D C 1
ATOM 10288 O O . PRO D 1 227 ? 22.584 24.791 41.894 1.00 52.05 224 PRO D O 1
ATOM 10292 N N . ASN D 1 228 ? 22.351 23.705 39.915 1.00 52.04 225 ASN D N 1
ATOM 10293 C CA . ASN D 1 228 ? 23.761 23.474 39.776 1.00 51.42 225 ASN D CA 1
ATOM 10294 C C . ASN D 1 228 ? 24.381 24.388 38.748 1.00 51.61 225 ASN D C 1
ATOM 10295 O O . ASN D 1 228 ? 25.592 24.386 38.610 1.00 51.22 225 ASN D O 1
ATOM 10300 N N . ASP D 1 229 ? 23.566 25.180 38.053 1.00 51.11 226 ASP D N 1
ATOM 10301 C CA . ASP D 1 229 ? 24.102 26.076 37.016 1.00 51.95 226 ASP D CA 1
ATOM 10302 C C . ASP D 1 229 ? 24.053 27.543 37.463 1.00 51.65 226 ASP D C 1
ATOM 10303 O O . ASP D 1 229 ? 24.235 28.444 36.656 1.00 52.50 226 ASP D O 1
ATOM 10308 N N . ILE D 1 230 ? 23.816 27.779 38.748 1.00 50.74 227 ILE D N 1
ATOM 10309 C CA . ILE D 1 230 ? 23.786 29.143 39.290 1.00 50.62 227 ILE D CA 1
ATOM 10310 C C . ILE D 1 230 ? 24.844 29.321 40.406 1.00 49.63 227 ILE D C 1
ATOM 10311 O O . ILE D 1 230 ? 24.849 28.583 41.412 1.00 47.97 227 ILE D O 1
ATOM 10316 N N . LYS D 1 231 ? 25.747 30.278 40.184 1.00 49.92 228 LYS D N 1
ATOM 10317 C CA . LYS D 1 231 ? 26.857 30.582 41.082 1.00 49.64 228 LYS D CA 1
ATOM 10318 C C . LYS D 1 231 ? 26.660 31.968 41.736 1.00 49.51 228 LYS D C 1
ATOM 10319 O O . LYS D 1 231 ? 26.198 32.906 41.088 1.00 50.74 228 LYS D O 1
ATOM 10325 N N . ARG D 1 232 ? 26.966 32.082 43.031 1.00 48.00 229 ARG D N 1
ATOM 10326 C CA . ARG D 1 232 ? 26.891 33.379 43.714 1.00 46.88 229 ARG D CA 1
ATOM 10327 C C . ARG D 1 232 ? 28.083 33.599 44.596 1.00 44.88 229 ARG D C 1
ATOM 10328 O O . ARG D 1 232 ? 28.811 32.668 44.902 1.00 44.27 229 ARG D O 1
ATOM 10336 N N . TYR D 1 233 ? 28.276 34.840 45.016 1.00 44.53 230 TYR D N 1
ATOM 10337 C CA . TYR D 1 233 ? 29.168 35.170 46.165 1.00 43.42 230 TYR D CA 1
ATOM 10338 C C . TYR D 1 233 ? 28.356 35.135 47.445 1.00 41.80 230 TYR D C 1
ATOM 10339 O O . TYR D 1 233 ? 27.194 35.527 47.446 1.00 42.08 230 TYR D O 1
ATOM 10348 N N . PHE D 1 234 ? 28.964 34.652 48.521 1.00 40.25 231 PHE D N 1
ATOM 10349 C CA . PHE D 1 234 ? 28.301 34.476 49.778 1.00 39.30 231 PHE D CA 1
ATOM 10350 C C . PHE D 1 234 ? 29.046 35.167 50.904 1.00 39.38 231 PHE D C 1
ATOM 10351 O O . PHE D 1 234 ? 30.279 35.134 50.982 1.00 39.65 231 PHE D O 1
ATOM 10359 N N . VAL D 1 235 ? 28.278 35.783 51.789 1.00 38.51 232 VAL D N 1
ATOM 10360 C CA . VAL D 1 235 ? 28.792 36.338 53.037 1.00 38.01 232 VAL D CA 1
ATOM 10361 C C . VAL D 1 235 ? 28.102 35.673 54.199 1.00 37.50 232 VAL D C 1
ATOM 10362 O O . VAL D 1 235 ? 27.038 35.059 54.044 1.00 36.87 232 VAL D O 1
ATOM 10366 N N . THR D 1 236 ? 28.699 35.797 55.374 1.00 37.05 233 THR D N 1
ATOM 10367 C CA . THR D 1 236 ? 28.044 35.310 56.575 1.00 36.35 233 THR D CA 1
ATOM 10368 C C . THR D 1 236 ? 27.078 36.331 57.101 1.00 36.00 233 THR D C 1
ATOM 10369 O O . THR D 1 236 ? 27.202 37.517 56.808 1.00 35.90 233 THR D O 1
ATOM 10373 N N . PRO D 1 237 ? 26.104 35.869 57.888 1.00 37.00 234 PRO D N 1
ATOM 10374 C CA . PRO D 1 237 ? 25.209 36.778 58.609 1.00 36.88 234 PRO D CA 1
ATOM 10375 C C . PRO D 1 237 ? 25.968 37.901 59.292 1.00 35.97 234 PRO D C 1
ATOM 10376 O O . PRO D 1 237 ? 25.640 39.054 59.023 1.00 35.22 234 PRO D O 1
ATOM 10380 N N . GLN D 1 238 ? 27.037 37.559 60.030 1.00 35.70 235 GLN D N 1
ATOM 10381 C CA . GLN D 1 238 ? 27.819 38.537 60.782 1.00 36.20 235 GLN D CA 1
ATOM 10382 C C . GLN D 1 238 ? 28.451 39.580 59.900 1.00 35.58 235 GLN D C 1
ATOM 10383 O O . GLN D 1 238 ? 28.499 40.762 60.261 1.00 36.49 235 GLN D O 1
ATOM 10389 N N . GLU D 1 239 ? 28.920 39.167 58.742 1.00 34.16 236 GLU D N 1
ATOM 10390 C CA . GLU D 1 239 ? 29.507 40.082 57.782 1.00 33.95 236 GLU D CA 1
ATOM 10391 C C . GLU D 1 239 ? 28.464 41.072 57.265 1.00 32.93 236 GLU D C 1
ATOM 10392 O O . GLU D 1 239 ? 28.774 42.239 57.056 1.00 31.78 236 GLU D O 1
ATOM 10398 N N . SER D 1 240 ? 27.223 40.617 57.078 1.00 32.56 237 SER D N 1
ATOM 10399 C CA . SER D 1 240 ? 26.144 41.531 56.673 1.00 32.79 237 SER D CA 1
ATOM 10400 C C . SER D 1 240 ? 25.871 42.555 57.777 1.00 31.36 237 SER D C 1
ATOM 10401 O O . SER D 1 240 ? 25.576 43.683 57.511 1.00 31.56 237 SER D O 1
ATOM 10404 N N . GLY D 1 241 ? 26.064 42.166 59.019 1.00 31.44 238 GLY D N 1
ATOM 10405 C CA . GLY D 1 241 ? 25.794 43.047 60.161 1.00 31.71 238 GLY D CA 1
ATOM 10406 C C . GLY D 1 241 ? 26.867 44.121 60.303 1.00 32.90 238 GLY D C 1
ATOM 10407 O O . GLY D 1 241 ? 26.560 45.323 60.548 1.00 33.86 238 GLY D O 1
ATOM 10408 N N . GLU D 1 242 ? 28.117 43.705 60.131 1.00 33.24 239 GLU D N 1
ATOM 10409 C CA . GLU D 1 242 ? 29.244 44.654 60.112 1.00 34.08 239 GLU D CA 1
ATOM 10410 C C . GLU D 1 242 ? 29.159 45.626 58.940 1.00 34.56 239 GLU D C 1
ATOM 10411 O O . GLU D 1 242 ? 29.363 46.798 59.103 1.00 35.62 239 GLU D O 1
ATOM 10417 N N . LEU D 1 243 ? 28.840 45.158 57.754 1.00 35.09 240 LEU D N 1
ATOM 10418 C CA . LEU D 1 243 ? 28.637 46.095 56.653 1.00 35.65 240 LEU D CA 1
ATOM 10419 C C . LEU D 1 243 ? 27.575 47.160 56.966 1.00 35.34 240 LEU D C 1
ATOM 10420 O O . LEU D 1 243 ? 27.787 48.361 56.709 1.00 34.52 240 LEU D O 1
ATOM 10425 N N . CYS D 1 244 ? 26.427 46.717 57.499 1.00 35.48 241 CYS D N 1
ATOM 10426 C CA . CYS D 1 244 ? 25.382 47.637 57.984 1.00 35.60 241 CYS D CA 1
ATOM 10427 C C . CYS D 1 244 ? 25.929 48.607 59.010 1.00 34.92 241 CYS D C 1
ATOM 10428 O O . CYS D 1 244 ? 25.750 49.792 58.879 1.00 35.67 241 CYS D O 1
ATOM 10431 N N . LEU D 1 245 ? 26.605 48.118 60.039 1.00 34.75 242 LEU D N 1
ATOM 10432 C CA . LEU D 1 245 ? 27.087 49.026 61.055 1.00 34.26 242 LEU D CA 1
ATOM 10433 C C . LEU D 1 245 ? 28.093 50.034 60.506 1.00 34.08 242 LEU D C 1
ATOM 10434 O O . LEU D 1 245 ? 28.038 51.194 60.877 1.00 33.43 242 LEU D O 1
ATOM 10447 N N . SER D 1 247 ? 28.461 51.126 57.404 1.00 34.57 244 SER D N 1
ATOM 10448 C CA . SER D 1 247 ? 27.804 52.137 56.557 1.00 35.27 244 SER D CA 1
ATOM 10449 C C . SER D 1 247 ? 27.043 53.119 57.455 1.00 35.83 244 SER D C 1
ATOM 10450 O O . SER D 1 247 ? 27.069 54.332 57.255 1.00 33.92 244 SER D O 1
ATOM 10453 N N . CYS D 1 248 ? 26.425 52.570 58.506 1.00 35.37 245 CYS D N 1
ATOM 10454 C CA . CYS D 1 248 ? 25.611 53.388 59.393 1.00 35.93 245 CYS D CA 1
ATOM 10455 C C . CYS D 1 248 ? 26.437 54.445 60.137 1.00 35.71 245 CYS D C 1
ATOM 10456 O O . CYS D 1 248 ? 26.126 55.631 60.116 1.00 35.41 245 CYS D O 1
ATOM 10459 N N . ILE D 1 249 ? 27.495 53.986 60.786 1.00 34.84 246 ILE D N 1
ATOM 10460 C CA . ILE D 1 249 ? 28.317 54.847 61.583 1.00 34.94 246 ILE D CA 1
ATOM 10461 C C . ILE D 1 249 ? 29.193 55.725 60.714 1.00 36.08 246 ILE D C 1
ATOM 10462 O O . ILE D 1 249 ? 29.270 56.916 60.970 1.00 36.49 246 ILE D O 1
ATOM 10467 N N . PHE D 1 250 ? 29.850 55.139 59.704 1.00 37.21 247 PHE D N 1
ATOM 10468 C CA . PHE D 1 250 ? 30.859 55.872 58.889 1.00 39.40 247 PHE D CA 1
ATOM 10469 C C . PHE D 1 250 ? 30.433 56.405 57.513 1.00 39.99 247 PHE D C 1
ATOM 10470 O O . PHE D 1 250 ? 31.172 57.143 56.902 1.00 41.54 247 PHE D O 1
ATOM 10478 N N . GLY D 1 251 ? 29.272 56.029 57.023 1.00 40.21 248 GLY D N 1
ATOM 10479 C CA . GLY D 1 251 ? 28.870 56.434 55.682 1.00 41.84 248 GLY D CA 1
ATOM 10480 C C . GLY D 1 251 ? 28.573 57.918 55.612 1.00 42.29 248 GLY D C 1
ATOM 10481 O O . GLY D 1 251 ? 27.961 58.483 56.517 1.00 41.16 248 GLY D O 1
ATOM 10482 N N . GLU D 1 252 ? 29.067 58.568 54.559 1.00 44.90 249 GLU D N 1
ATOM 10483 C CA . GLU D 1 252 ? 28.661 59.951 54.275 1.00 46.05 249 GLU D CA 1
ATOM 10484 C C . GLU D 1 252 ? 27.358 59.929 53.516 1.00 45.55 249 GLU D C 1
ATOM 10485 O O . GLU D 1 252 ? 26.951 58.898 52.974 1.00 44.16 249 GLU D O 1
ATOM 10491 N N . ASN D 1 253 ? 26.699 61.080 53.453 1.00 46.34 250 ASN D N 1
ATOM 10492 C CA . ASN D 1 253 ? 25.452 61.158 52.708 1.00 46.55 250 ASN D CA 1
ATOM 10493 C C . ASN D 1 253 ? 25.588 60.567 51.310 1.00 46.93 250 ASN D C 1
ATOM 10494 O O . ASN D 1 253 ? 26.446 60.964 50.536 1.00 49.30 250 ASN D O 1
ATOM 10499 N N . ARG D 1 254 ? 24.693 59.641 51.018 1.00 45.75 251 ARG D N 1
ATOM 10500 C CA . ARG D 1 254 ? 24.550 58.976 49.744 1.00 46.25 251 ARG D CA 1
ATOM 10501 C C . ARG D 1 254 ? 25.498 57.843 49.427 1.00 45.73 251 ARG D C 1
ATOM 10502 O O . ARG D 1 254 ? 25.362 57.228 48.351 1.00 48.15 251 ARG D O 1
ATOM 10510 N N . ASP D 1 255 ? 26.467 57.576 50.295 1.00 44.62 252 ASP D N 1
ATOM 10511 C CA . ASP D 1 255 ? 27.368 56.446 50.106 1.00 44.32 252 ASP D CA 1
ATOM 10512 C C . ASP D 1 255 ? 26.558 55.166 49.977 1.00 43.94 252 ASP D C 1
ATOM 10513 O O . ASP D 1 255 ? 25.561 55.014 50.676 1.00 44.72 252 ASP D O 1
ATOM 10518 N N . ILE D 1 256 ? 26.962 54.281 49.076 1.00 44.27 253 ILE D N 1
ATOM 10519 C CA . ILE D 1 256 ? 26.628 52.864 49.133 1.00 44.20 253 ILE D CA 1
ATOM 10520 C C . ILE D 1 256 ? 27.922 52.054 49.451 1.00 44.29 253 ILE D C 1
ATOM 10521 O O . ILE D 1 256 ? 28.876 52.091 48.696 1.00 46.12 253 ILE D O 1
ATOM 10526 N N . PHE D 1 257 ? 27.929 51.350 50.580 1.00 44.01 254 PHE D N 1
ATOM 10527 C CA . PHE D 1 257 ? 29.012 50.455 51.020 1.00 43.08 254 PHE D CA 1
ATOM 10528 C C . PHE D 1 257 ? 28.770 49.063 50.507 1.00 42.96 254 PHE D C 1
ATOM 10529 O O . PHE D 1 257 ? 27.645 48.601 50.451 1.00 42.28 254 PHE D O 1
ATOM 10537 N N . PHE D 1 258 ? 29.843 48.368 50.180 1.00 44.23 255 PHE D N 1
ATOM 10538 C CA . PHE D 1 258 ? 29.739 47.030 49.574 1.00 44.49 255 PHE D CA 1
ATOM 10539 C C . PHE D 1 258 ? 31.030 46.267 49.819 1.00 44.34 255 PHE D C 1
ATOM 10540 O O . PHE D 1 258 ? 32.060 46.863 50.054 1.00 43.81 255 PHE D O 1
ATOM 10548 N N . PRO D 1 259 ? 30.968 44.947 49.824 1.00 44.68 256 PRO D N 1
ATOM 10549 C CA . PRO D 1 259 ? 32.204 44.204 50.074 1.00 45.97 256 PRO D CA 1
ATOM 10550 C C . PRO D 1 259 ? 33.107 44.118 48.863 1.00 48.60 256 PRO D C 1
ATOM 10551 O O . PRO D 1 259 ? 32.689 43.610 47.824 1.00 49.76 256 PRO D O 1
ATOM 10555 N N . LYS D 1 260 ? 34.337 44.604 48.988 1.00 51.19 257 LYS D N 1
ATOM 10556 C CA . LYS D 1 260 ? 35.325 44.438 47.927 1.00 54.37 257 LYS D CA 1
ATOM 10557 C C . LYS D 1 260 ? 35.450 42.972 47.535 1.00 56.14 257 LYS D C 1
ATOM 10558 O O . LYS D 1 260 ? 35.392 42.064 48.382 1.00 55.39 257 LYS D O 1
ATOM 10564 N N . LEU D 1 261 ? 35.609 42.742 46.243 1.00 59.70 258 LEU D N 1
ATOM 10565 C CA . LEU D 1 261 ? 35.841 41.404 45.779 1.00 61.81 258 LEU D CA 1
ATOM 10566 C C . LEU D 1 261 ? 37.283 41.064 46.128 1.00 63.23 258 LEU D C 1
ATOM 10567 O O . LEU D 1 261 ? 38.206 41.656 45.590 1.00 65.34 258 LEU D O 1
ATOM 10572 N N . SER D 1 262 ? 37.457 40.149 47.072 1.00 63.76 259 SER D N 1
ATOM 10573 C CA . SER D 1 262 ? 38.765 39.794 47.603 1.00 64.62 259 SER D CA 1
ATOM 10574 C C . SER D 1 262 ? 39.128 38.426 47.119 1.00 65.74 259 SER D C 1
ATOM 10575 O O . SER D 1 262 ? 38.302 37.688 46.566 1.00 65.95 259 SER D O 1
ATOM 10578 N N . GLU D 1 263 ? 40.376 38.082 47.385 1.00 67.01 260 GLU D N 1
ATOM 10579 C CA . GLU D 1 263 ? 40.936 36.815 46.976 1.00 68.23 260 GLU D CA 1
ATOM 10580 C C . GLU D 1 263 ? 40.106 35.638 47.471 1.00 67.14 260 GLU D C 1
ATOM 10581 O O . GLU D 1 263 ? 39.796 34.715 46.692 1.00 68.72 260 GLU D O 1
ATOM 10587 N N . ALA D 1 264 ? 39.767 35.681 48.756 1.00 64.94 261 ALA D N 1
ATOM 10588 C CA . ALA D 1 264 ? 38.985 34.635 49.411 1.00 64.25 261 ALA D CA 1
ATOM 10589 C C . ALA D 1 264 ? 37.663 34.300 48.678 1.00 63.66 261 ALA D C 1
ATOM 10590 O O . ALA D 1 264 ? 37.393 33.116 48.419 1.00 63.69 261 ALA D O 1
ATOM 10592 N N . LEU D 1 265 ? 36.876 35.353 48.372 1.00 62.59 262 LEU D N 1
ATOM 10593 C CA . LEU D 1 265 ? 35.514 35.261 47.824 1.00 61.37 262 LEU D CA 1
ATOM 10594 C C . LEU D 1 265 ? 35.465 34.595 46.464 1.00 61.80 262 LEU D C 1
ATOM 10595 O O . LEU D 1 265 ? 35.969 35.137 45.451 1.00 63.17 262 LEU D O 1
ATOM 10600 N N . HIS D 1 266 ? 34.836 33.428 46.427 1.00 60.11 263 HIS D N 1
ATOM 10601 C CA . HIS D 1 266 ? 34.719 32.686 45.190 1.00 59.97 263 HIS D CA 1
ATOM 10602 C C . HIS D 1 266 ? 33.255 32.445 44.885 1.00 57.46 263 HIS D C 1
ATOM 10603 O O . HIS D 1 266 ? 32.434 32.251 45.784 1.00 55.73 263 HIS D O 1
ATOM 10610 N N . LEU D 1 267 ? 32.945 32.524 43.602 1.00 55.97 264 LEU D N 1
ATOM 10611 C CA . LEU D 1 267 ? 31.680 32.097 43.089 1.00 54.86 264 LEU D CA 1
ATOM 10612 C C . LEU D 1 267 ? 31.502 30.605 43.339 1.00 53.29 264 LEU D C 1
ATOM 10613 O O . LEU D 1 267 ? 32.285 29.818 42.842 1.00 54.21 264 LEU D O 1
ATOM 10618 N N . ILE D 1 268 ? 30.469 30.244 44.100 1.00 50.68 265 ILE D N 1
ATOM 10619 C CA . ILE D 1 268 ? 30.076 28.864 44.394 1.00 49.71 265 ILE D CA 1
ATOM 10620 C C . ILE D 1 268 ? 28.633 28.666 43.961 1.00 48.56 265 ILE D C 1
ATOM 10621 O O . ILE D 1 268 ? 27.815 29.567 44.103 1.00 47.84 265 ILE D O 1
ATOM 10626 N N . SER D 1 269 ? 28.310 27.467 43.491 1.00 47.65 266 SER D N 1
ATOM 10627 C CA . SER D 1 269 ? 26.949 27.144 43.102 1.00 46.93 266 SER D CA 1
ATOM 10628 C C . SER D 1 269 ? 26.110 26.677 44.274 1.00 44.66 266 SER D C 1
ATOM 10629 O O . SER D 1 269 ? 26.614 26.145 45.236 1.00 43.27 266 SER D O 1
ATOM 10632 N N . PHE D 1 270 ? 24.804 26.815 44.156 1.00 44.80 267 PHE D N 1
ATOM 10633 C CA . PHE D 1 270 ? 23.931 26.344 45.199 1.00 44.26 267 PHE D CA 1
ATOM 10634 C C . PHE D 1 270 ? 24.112 24.862 45.426 1.00 44.24 267 PHE D C 1
ATOM 10635 O O . PHE D 1 270 ? 24.132 24.447 46.577 1.00 43.60 267 PHE D O 1
ATOM 10643 N N . ALA D 1 271 ? 24.243 24.072 44.345 1.00 44.53 268 ALA D N 1
ATOM 10644 C CA . ALA D 1 271 ? 24.471 22.640 44.487 1.00 44.46 268 ALA D CA 1
ATOM 10645 C C . ALA D 1 271 ? 25.775 22.299 45.214 1.00 44.06 268 ALA D C 1
ATOM 10646 O O . ALA D 1 271 ? 25.807 21.386 46.030 1.00 44.47 268 ALA D O 1
ATOM 10648 N N . ASP D 1 272 ? 26.852 23.018 44.950 1.00 44.73 269 ASP D N 1
ATOM 10649 C CA . ASP D 1 272 ? 28.087 22.737 45.660 1.00 44.92 269 ASP D CA 1
ATOM 10650 C C . ASP D 1 272 ? 28.020 23.080 47.138 1.00 44.01 269 ASP D C 1
ATOM 10651 O O . ASP D 1 272 ? 28.615 22.399 47.955 1.00 44.73 269 ASP D O 1
ATOM 10656 N N . ILE D 1 273 ? 27.272 24.113 47.501 1.00 43.29 270 ILE D N 1
ATOM 10657 C CA . ILE D 1 273 ? 26.974 24.351 48.917 1.00 42.04 270 ILE D CA 1
ATOM 10658 C C . ILE D 1 273 ? 26.149 23.180 49.489 1.00 41.71 270 ILE D C 1
ATOM 10659 O O . ILE D 1 273 ? 26.473 22.689 50.552 1.00 40.04 270 ILE D O 1
ATOM 10664 N N . ALA D 1 274 ? 25.156 22.659 48.763 1.00 42.26 271 ALA D N 1
ATOM 10665 C CA . ALA D 1 274 ? 24.352 21.569 49.344 1.00 42.82 271 ALA D CA 1
ATOM 10666 C C . ALA D 1 274 ? 25.231 20.348 49.661 1.00 43.74 271 ALA D C 1
ATOM 10667 O O . ALA D 1 274 ? 25.125 19.757 50.742 1.00 43.12 271 ALA D O 1
ATOM 10669 N N . VAL D 1 275 ? 26.114 20.011 48.740 1.00 44.55 272 VAL D N 1
ATOM 10670 C CA . VAL D 1 275 ? 27.025 18.905 48.952 1.00 46.57 272 VAL D CA 1
ATOM 10671 C C . VAL D 1 275 ? 27.896 19.055 50.203 1.00 47.31 272 VAL D C 1
ATOM 10672 O O . VAL D 1 275 ? 28.006 18.116 50.993 1.00 46.61 272 VAL D O 1
ATOM 10676 N N . LYS D 1 276 ? 28.508 20.231 50.359 1.00 48.88 273 LYS D N 1
ATOM 10677 C CA . LYS D 1 276 ? 29.354 20.540 51.512 1.00 49.77 273 LYS D CA 1
ATOM 10678 C C . LYS D 1 276 ? 28.573 20.499 52.808 1.00 49.24 273 LYS D C 1
ATOM 10679 O O . LYS D 1 276 ? 29.051 20.002 53.827 1.00 48.53 273 LYS D O 1
ATOM 10685 N N . TYR D 1 277 ? 27.381 21.070 52.761 1.00 49.43 274 TYR D N 1
ATOM 10686 C CA . TYR D 1 277 ? 26.515 21.125 53.911 1.00 49.36 274 TYR D CA 1
ATOM 10687 C C . TYR D 1 277 ? 26.133 19.712 54.338 1.00 49.68 274 TYR D C 1
ATOM 10688 O O . TYR D 1 277 ? 26.219 19.395 55.517 1.00 48.72 274 TYR D O 1
ATOM 10697 N N . LEU D 1 278 ? 25.756 18.861 53.382 1.00 50.51 275 LEU D N 1
ATOM 10698 C CA . LEU D 1 278 ? 25.373 17.504 53.712 1.00 51.76 275 LEU D CA 1
ATOM 10699 C C . LEU D 1 278 ? 26.547 16.771 54.315 1.00 53.71 275 LEU D C 1
ATOM 10700 O O . LEU D 1 278 ? 26.362 15.994 55.247 1.00 53.38 275 LEU D O 1
ATOM 10705 N N . LYS D 1 279 ? 27.752 17.053 53.807 1.00 56.16 276 LYS D N 1
ATOM 10706 C CA . LYS D 1 279 ? 28.982 16.396 54.281 1.00 58.25 276 LYS D CA 1
ATOM 10707 C C . LYS D 1 279 ? 29.299 16.795 55.710 1.00 58.45 276 LYS D C 1
ATOM 10708 O O . LYS D 1 279 ? 29.683 15.932 56.479 1.00 59.28 276 LYS D O 1
ATOM 10714 N N . GLN D 1 280 ? 29.119 18.073 56.068 1.00 59.08 277 GLN D N 1
ATOM 10715 C CA . GLN D 1 280 ? 29.257 18.522 57.464 1.00 59.42 277 GLN D CA 1
ATOM 10716 C C . GLN D 1 280 ? 28.356 17.713 58.390 1.00 59.27 277 GLN D C 1
ATOM 10717 O O . GLN D 1 280 ? 28.753 17.362 59.479 1.00 59.53 277 GLN D O 1
ATOM 10723 N N . LEU D 1 281 ? 27.138 17.440 57.947 1.00 59.22 278 LEU D N 1
ATOM 10724 C CA . LEU D 1 281 ? 26.160 16.689 58.733 1.00 59.22 278 LEU D CA 1
ATOM 10725 C C . LEU D 1 281 ? 26.416 15.166 58.744 1.00 59.65 278 LEU D C 1
ATOM 10726 O O . LEU D 1 281 ? 25.710 14.424 59.434 1.00 60.17 278 LEU D O 1
ATOM 10731 N N . GLY D 1 282 ? 27.398 14.701 57.978 1.00 59.54 279 GLY D N 1
ATOM 10732 C CA . GLY D 1 282 ? 27.753 13.287 57.960 1.00 60.23 279 GLY D CA 1
ATOM 10733 C C . GLY D 1 282 ? 27.034 12.429 56.926 1.00 60.63 279 GLY D C 1
ATOM 10734 O O . GLY D 1 282 ? 27.063 11.197 57.023 1.00 61.30 279 GLY D O 1
ATOM 10735 N N . TYR D 1 283 ? 26.401 13.075 55.937 1.00 60.10 280 TYR D N 1
ATOM 10736 C CA . TYR D 1 283 ? 25.729 12.392 54.825 1.00 59.83 280 TYR D CA 1
ATOM 10737 C C . TYR D 1 283 ? 26.456 12.617 53.506 1.00 60.01 280 TYR D C 1
ATOM 10738 O O . TYR D 1 283 ? 27.070 13.660 53.290 1.00 59.86 280 TYR D O 1
ATOM 10747 N N . GLU D 1 284 ? 26.341 11.631 52.623 1.00 60.75 281 GLU D N 1
ATOM 10748 C CA A GLU D 1 284 ? 26.792 11.762 51.249 0.60 61.00 281 GLU D CA 1
ATOM 10749 C CA B GLU D 1 284 ? 26.788 11.748 51.243 0.40 60.97 281 GLU D CA 1
ATOM 10750 C C . GLU D 1 284 ? 25.572 11.974 50.354 1.00 60.97 281 GLU D C 1
ATOM 10751 O O . GLU D 1 284 ? 24.490 11.463 50.647 1.00 60.22 281 GLU D O 1
ATOM 10762 N N . PRO D 1 285 ? 25.733 12.753 49.268 1.00 60.75 282 PRO D N 1
ATOM 10763 C CA . PRO D 1 285 ? 24.603 12.960 48.380 1.00 61.26 282 PRO D CA 1
ATOM 10764 C C . PRO D 1 285 ? 24.311 11.746 47.518 1.00 62.67 282 PRO D C 1
ATOM 10765 O O . PRO D 1 285 ? 25.210 11.010 47.163 1.00 62.56 282 PRO D O 1
ATOM 10769 N N . HIS D 1 286 ? 23.044 11.535 47.207 1.00 63.56 283 HIS D N 1
ATOM 10770 C CA . HIS D 1 286 ? 22.655 10.557 46.238 1.00 64.81 283 HIS D CA 1
ATOM 10771 C C . HIS D 1 286 ? 21.891 11.358 45.215 1.00 65.66 283 HIS D C 1
ATOM 10772 O O . HIS D 1 286 ? 20.851 11.938 45.525 1.00 64.80 283 HIS D O 1
ATOM 10779 N N . LEU D 1 287 ? 22.415 11.421 44.000 1.00 67.05 284 LEU D N 1
ATOM 10780 C CA . LEU D 1 287 ? 21.802 12.242 42.966 1.00 68.17 284 LEU D CA 1
ATOM 10781 C C . LEU D 1 287 ? 20.639 11.472 42.379 1.00 69.75 284 LEU D C 1
ATOM 10782 O O . LEU D 1 287 ? 20.793 10.327 41.992 1.00 70.50 284 LEU D O 1
ATOM 10787 N N . CYS D 1 288 ? 19.467 12.093 42.355 1.00 70.94 285 CYS D N 1
ATOM 10788 C CA . CYS D 1 288 ? 18.257 11.457 41.857 1.00 72.60 285 CYS D CA 1
ATOM 10789 C C . CYS D 1 288 ? 17.888 12.047 40.524 1.00 74.16 285 CYS D C 1
ATOM 10790 O O . CYS D 1 288 ? 18.338 13.135 40.182 1.00 73.47 285 CYS D O 1
ATOM 10793 N N . GLU D 1 289 ? 17.016 11.336 39.812 1.00 76.32 286 GLU D N 1
ATOM 10794 C CA . GLU D 1 289 ? 16.552 11.749 38.491 1.00 78.38 286 GLU D CA 1
ATOM 10795 C C . GLU D 1 289 ? 15.298 12.614 38.593 1.00 78.76 286 GLU D C 1
ATOM 10796 O O . GLU D 1 289 ? 15.233 13.660 37.959 1.00 79.33 286 GLU D O 1
ATOM 10802 N N . SER D 1 290 ? 14.312 12.187 39.381 1.00 79.04 287 SER D N 1
ATOM 10803 C CA . SER D 1 290 ? 13.035 12.918 39.481 1.00 79.57 287 SER D CA 1
ATOM 10804 C C . SER D 1 290 ? 12.610 13.196 40.928 1.00 78.77 287 SER D C 1
ATOM 10805 O O . SER D 1 290 ? 13.198 12.670 41.868 1.00 77.97 287 SER D O 1
ATOM 10808 N N . GLU D 1 291 ? 11.579 14.021 41.093 1.00 79.31 288 GLU D N 1
ATOM 10809 C CA . GLU D 1 291 ? 10.992 14.256 42.413 1.00 78.89 288 GLU D CA 1
ATOM 10810 C C . GLU D 1 291 ? 10.385 12.980 42.998 1.00 79.10 288 GLU D C 1
ATOM 10811 O O . GLU D 1 291 ? 10.502 12.735 44.198 1.00 78.21 288 GLU D O 1
ATOM 10817 N N . ASP D 1 292 ? 9.734 12.178 42.160 1.00 79.86 289 ASP D N 1
ATOM 10818 C CA . ASP D 1 292 ? 9.001 11.009 42.652 1.00 80.49 289 ASP D CA 1
ATOM 10819 C C . ASP D 1 292 ? 9.989 10.051 43.314 1.00 79.26 289 ASP D C 1
ATOM 10820 O O . ASP D 1 292 ? 9.795 9.622 44.452 1.00 78.26 289 ASP D O 1
ATOM 10825 N N . GLU D 1 293 ? 11.039 9.720 42.569 1.00 79.08 290 GLU D N 1
ATOM 10826 C CA . GLU D 1 293 ? 12.167 8.937 43.068 1.00 78.53 290 GLU D CA 1
ATOM 10827 C C . GLU D 1 293 ? 12.711 9.608 44.328 1.00 76.79 290 GLU D C 1
ATOM 10828 O O . GLU D 1 293 ? 12.756 8.984 45.388 1.00 76.05 290 GLU D O 1
ATOM 10834 N N . ALA D 1 294 ? 13.077 10.885 44.214 1.00 75.66 291 ALA D N 1
ATOM 10835 C CA . ALA D 1 294 ? 13.650 11.642 45.348 1.00 74.21 291 ALA D CA 1
ATOM 10836 C C . ALA D 1 294 ? 12.832 11.470 46.637 1.00 73.47 291 ALA D C 1
ATOM 10837 O O . ALA D 1 294 ? 13.379 11.165 47.700 1.00 71.85 291 ALA D O 1
ATOM 10839 N N . ARG D 1 295 ? 11.519 11.650 46.516 1.00 74.15 292 ARG D N 1
ATOM 10840 C CA . ARG D 1 295 ? 10.599 11.508 47.633 1.00 74.27 292 ARG D CA 1
ATOM 10841 C C . ARG D 1 295 ? 10.652 10.091 48.187 1.00 74.95 292 ARG D C 1
ATOM 10842 O O . ARG D 1 295 ? 10.782 9.902 49.393 1.00 74.16 292 ARG D O 1
ATOM 10850 N N . GLU D 1 296 ? 10.586 9.098 47.302 1.00 76.62 293 GLU D N 1
ATOM 10851 C CA . GLU D 1 296 ? 10.604 7.698 47.732 1.00 77.55 293 GLU D CA 1
ATOM 10852 C C . GLU D 1 296 ? 11.923 7.333 48.424 1.00 76.89 293 GLU D C 1
ATOM 10853 O O . GLU D 1 296 ? 11.938 6.574 49.403 1.00 76.90 293 GLU D O 1
ATOM 10859 N N . LEU D 1 297 ? 13.025 7.895 47.938 1.00 76.29 294 LEU D N 1
ATOM 10860 C CA . LEU D 1 297 ? 14.324 7.609 48.526 1.00 75.66 294 LEU D CA 1
ATOM 10861 C C . LEU D 1 297 ? 14.514 8.341 49.863 1.00 74.47 294 LEU D C 1
ATOM 10862 O O . LEU D 1 297 ? 15.285 7.878 50.711 1.00 74.15 294 LEU D O 1
ATOM 10867 N N . ALA D 1 298 ? 13.802 9.449 50.079 1.00 73.74 295 ALA D N 1
ATOM 10868 C CA . ALA D 1 298 ? 13.910 10.187 51.364 1.00 72.72 295 ALA D CA 1
ATOM 10869 C C . ALA D 1 298 ? 13.395 9.373 52.560 1.00 72.70 295 ALA D C 1
ATOM 10870 O O . ALA D 1 298 ? 13.730 9.659 53.713 1.00 71.27 295 ALA D O 1
ATOM 10872 N N . LYS D 1 299 ? 12.593 8.354 52.271 1.00 74.03 296 LYS D N 1
ATOM 10873 C CA . LYS D 1 299 ? 12.032 7.488 53.303 1.00 74.82 296 LYS D CA 1
ATOM 10874 C C . LYS D 1 299 ? 13.081 6.543 53.892 1.00 74.54 296 LYS D C 1
ATOM 10875 O O . LYS D 1 299 ? 13.125 6.341 55.107 1.00 74.60 296 LYS D O 1
ATOM 10881 N N . THR D 1 300 ? 13.927 5.980 53.041 1.00 74.60 297 THR D N 1
ATOM 10882 C CA . THR D 1 300 ? 14.903 4.993 53.489 1.00 74.45 297 THR D CA 1
ATOM 10883 C C . T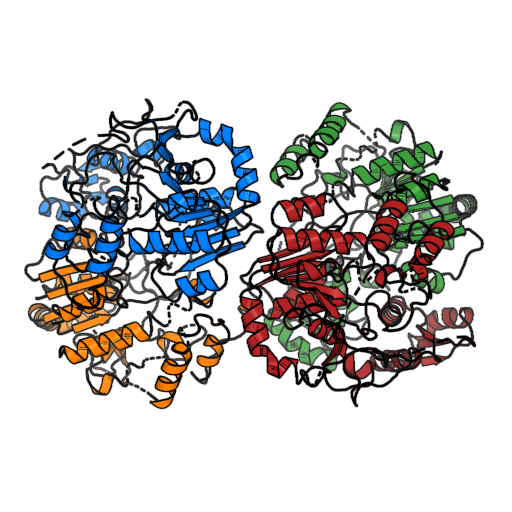HR D 1 300 ? 16.362 5.471 53.492 1.00 73.45 297 THR D C 1
ATOM 10884 O O . THR D 1 300 ? 17.144 4.994 54.313 1.00 73.55 297 THR D O 1
ATOM 10888 N N . LEU D 1 301 ? 16.741 6.393 52.606 1.00 72.18 298 LEU D N 1
ATOM 10889 C CA . LEU D 1 301 ? 18.175 6.690 52.418 1.00 71.37 298 LEU D CA 1
ATOM 10890 C C . LEU D 1 301 ? 18.863 7.371 53.602 1.00 70.35 298 LEU D C 1
ATOM 10891 O O . LEU D 1 301 ? 19.972 6.994 53.948 1.00 70.27 298 LEU D O 1
ATOM 10896 N N . PRO D 1 302 ? 18.227 8.378 54.222 1.00 69.57 299 PRO D N 1
ATOM 10897 C CA . PRO D 1 302 ? 18.868 9.065 55.321 1.00 68.99 299 PRO D CA 1
ATOM 10898 C C . PRO D 1 302 ? 19.339 8.144 56.421 1.00 69.86 299 PRO D C 1
ATOM 10899 O O . PRO D 1 302 ? 20.483 8.258 56.863 1.00 70.23 299 PRO D O 1
ATOM 10903 N N . ALA D 1 303 ? 18.476 7.226 56.849 1.00 70.96 300 ALA D N 1
ATOM 10904 C CA . ALA D 1 303 ? 18.811 6.282 57.926 1.00 71.24 300 ALA D CA 1
ATOM 10905 C C . ALA D 1 303 ? 20.123 5.513 57.679 1.00 71.33 300 ALA D C 1
ATOM 10906 O O . ALA D 1 303 ? 20.840 5.201 58.648 1.00 71.65 300 ALA D O 1
ATOM 10908 N N . GLN D 1 304 ? 20.436 5.223 56.408 1.00 70.90 301 GLN D N 1
ATOM 10909 C CA . GLN D 1 304 ? 21.736 4.625 56.041 1.00 70.84 301 GLN D CA 1
ATOM 10910 C C . GLN D 1 304 ? 22.751 5.640 55.465 1.00 69.39 301 GLN D C 1
ATOM 10911 O O . GLN D 1 304 ? 23.563 5.311 54.591 1.00 69.59 301 GLN D O 1
ATOM 10917 N N . GLY D 1 305 ? 22.707 6.873 55.970 1.00 67.08 302 GLY D N 1
ATOM 10918 C CA . GLY D 1 305 ? 23.801 7.847 55.768 1.00 65.63 302 GLY D CA 1
ATOM 10919 C C . GLY D 1 305 ? 23.917 8.565 54.429 1.00 64.16 302 GLY D C 1
ATOM 10920 O O . GLY D 1 305 ? 24.952 9.149 54.139 1.00 64.40 302 GLY D O 1
ATOM 10921 N N . LYS D 1 306 ? 22.856 8.531 53.627 1.00 62.54 303 LYS D N 1
ATOM 10922 C CA . LYS D 1 306 ? 22.818 9.150 52.293 1.00 61.05 303 LYS D CA 1
ATOM 10923 C C . LYS D 1 306 ? 21.641 10.117 52.223 1.00 58.67 303 LYS D C 1
ATOM 10924 O O . LYS D 1 306 ? 20.682 9.956 52.967 1.00 57.91 303 LYS D O 1
ATOM 10930 N N . TRP D 1 307 ? 21.716 11.116 51.347 1.00 56.09 304 TRP D N 1
ATOM 10931 C CA . TRP D 1 307 ? 20.634 12.071 51.216 1.00 54.52 304 TRP D CA 1
ATOM 10932 C C . TRP D 1 307 ? 20.278 12.367 49.765 1.00 54.06 304 TRP D C 1
ATOM 10933 O O . TRP D 1 307 ? 21.131 12.776 48.998 1.00 53.00 304 TRP D O 1
ATOM 10944 N N . PRO D 1 308 ? 18.999 12.169 49.403 1.00 53.54 305 PRO D N 1
ATOM 10945 C CA . PRO D 1 308 ? 18.529 12.363 48.042 1.00 54.10 305 PRO D CA 1
ATOM 10946 C C . PRO D 1 308 ? 18.585 13.822 47.620 1.00 53.25 305 PRO D C 1
ATOM 10947 O O . PRO D 1 308 ? 17.935 14.669 48.227 1.00 52.72 305 PRO D O 1
ATOM 10951 N N . CYS D 1 309 ? 19.389 14.104 46.609 1.00 53.37 306 CYS D N 1
ATOM 10952 C CA . CYS D 1 309 ? 19.494 15.427 46.059 1.00 53.46 306 CYS D CA 1
ATOM 10953 C C . CYS D 1 309 ? 18.993 15.467 44.644 1.00 54.43 306 CYS D C 1
ATOM 10954 O O . CYS D 1 309 ? 19.170 14.524 43.860 1.00 55.28 306 CYS D O 1
ATOM 10957 N N . LEU D 1 310 ? 18.377 16.583 44.315 1.00 54.47 307 LEU D N 1
ATOM 10958 C CA . LEU D 1 310 ? 17.920 16.831 42.987 1.00 55.75 307 LEU D CA 1
ATOM 10959 C C . LEU D 1 310 ? 18.596 18.107 42.526 1.00 55.42 307 LEU D C 1
ATOM 10960 O O . LEU D 1 310 ? 18.179 19.200 42.872 1.00 54.11 307 LEU D O 1
ATOM 10965 N N . PHE D 1 311 ? 19.681 17.954 41.782 1.00 56.09 308 PHE D N 1
ATOM 10966 C CA . PHE D 1 311 ? 20.466 19.089 41.321 1.00 56.65 308 PHE D CA 1
ATOM 10967 C C . PHE D 1 311 ? 20.082 19.460 39.902 1.00 58.68 308 PHE D C 1
ATOM 10968 O O . PHE D 1 311 ? 20.205 18.674 38.977 1.00 59.80 308 PHE D O 1
ATOM 10976 N N . THR D 1 312 ? 19.653 20.697 39.749 1.00 59.81 309 THR D N 1
ATOM 10977 C CA . THR D 1 312 ? 18.774 21.098 38.676 1.00 62.05 309 THR D CA 1
ATOM 10978 C C . THR D 1 312 ? 19.456 22.107 37.787 1.00 62.84 309 THR D C 1
ATOM 10979 O O . THR D 1 312 ? 20.391 22.759 38.216 1.00 62.30 309 THR D O 1
ATOM 10983 N N . SER D 1 313 ? 18.986 22.243 36.556 1.00 65.02 310 SER D N 1
ATOM 10984 C CA . SER D 1 313 ? 19.505 23.275 35.636 1.00 66.44 310 SER D CA 1
ATOM 10985 C C . SER D 1 313 ? 18.416 23.782 34.681 1.00 68.84 310 SER D C 1
ATOM 10986 O O . SER D 1 313 ? 17.341 23.177 34.562 1.00 69.37 310 SER D O 1
ATOM 10989 N N . SER D 1 314 ? 18.694 24.898 34.013 1.00 70.61 311 SER D N 1
ATOM 10990 C CA . SER D 1 314 ? 17.769 25.465 33.030 1.00 72.87 311 SER D CA 1
ATOM 10991 C C . SER D 1 314 ? 18.554 26.214 31.957 1.00 75.05 311 SER D C 1
ATOM 10992 O O . SER D 1 314 ? 19.558 26.852 32.259 1.00 75.08 311 SER D O 1
ATOM 10995 N N . ASP D 1 315 ? 18.097 26.128 30.706 1.00 77.82 312 ASP D N 1
ATOM 10996 C CA . ASP D 1 315 ? 18.805 26.736 29.564 1.00 79.97 312 ASP D CA 1
ATOM 10997 C C . ASP D 1 315 ? 18.911 28.282 29.660 1.00 80.86 312 ASP D C 1
ATOM 10998 O O . ASP D 1 315 ? 19.870 28.877 29.135 1.00 81.43 312 ASP D O 1
ATOM 11003 N N . THR D 1 316 ? 17.952 28.909 30.354 1.00 81.38 313 THR D N 1
ATOM 11004 C CA . THR D 1 316 ? 17.895 30.372 30.513 1.00 82.07 313 THR D CA 1
ATOM 11005 C C . THR D 1 316 ? 19.078 30.906 31.322 1.00 81.12 313 THR D C 1
ATOM 11006 O O . THR D 1 316 ? 20.060 31.380 30.745 1.00 81.87 313 THR D O 1
ATOM 11010 N N . GLU D 1 324 ? 29.303 41.894 40.015 1.00 88.16 321 GLU D N 1
ATOM 11011 C CA . GLU D 1 324 ? 28.534 43.059 39.576 1.00 88.96 321 GLU D CA 1
ATOM 11012 C C . GLU D 1 324 ? 27.871 43.839 40.744 1.00 87.13 321 GLU D C 1
ATOM 11013 O O . GLU D 1 324 ? 26.640 43.841 40.888 1.00 86.47 321 GLU D O 1
ATOM 11019 N N . PHE D 1 325 ? 28.709 44.493 41.565 1.00 85.79 322 PHE D N 1
ATOM 11020 C CA . PHE D 1 325 ? 28.250 45.470 42.576 1.00 84.21 322 PHE D CA 1
ATOM 11021 C C . PHE D 1 325 ? 28.255 46.885 42.036 1.00 84.43 322 PHE D C 1
ATOM 11022 O O . PHE D 1 325 ? 27.483 47.710 42.502 1.00 83.91 322 PHE D O 1
ATOM 11030 N N . PHE D 1 326 ? 29.150 47.178 41.095 1.00 85.02 323 PHE D N 1
ATOM 11031 C CA . PHE D 1 326 ? 29.201 48.502 40.447 1.00 85.86 323 PHE D CA 1
ATOM 11032 C C . PHE D 1 326 ? 29.408 48.401 38.925 1.00 87.37 323 PHE D C 1
ATOM 11033 O O . PHE D 1 326 ? 29.788 47.347 38.416 1.00 87.28 323 PHE D O 1
ATOM 11041 N N . THR D 1 327 ? 29.136 49.510 38.228 1.00 88.33 324 THR D N 1
ATOM 11042 C CA . THR D 1 327 ? 29.369 49.666 36.794 1.00 90.04 324 THR D CA 1
ATOM 11043 C C . THR D 1 327 ? 30.501 50.672 36.551 1.00 90.75 324 THR D C 1
ATOM 11044 O O . THR D 1 327 ? 30.980 51.332 37.489 1.00 90.18 324 THR D O 1
ATOM 11048 N N . ASP D 1 328 ? 30.919 50.758 35.285 1.00 91.80 325 ASP D N 1
ATOM 11049 C CA . ASP D 1 328 ? 31.833 51.794 34.774 1.00 92.76 325 ASP D CA 1
ATOM 11050 C C . ASP D 1 328 ? 31.437 53.203 35.182 1.00 92.06 325 ASP D C 1
ATOM 11051 O O . ASP D 1 328 ? 32.296 54.054 35.409 1.00 92.25 325 ASP D O 1
ATOM 11056 N N . LYS D 1 329 ? 30.133 53.458 35.214 1.00 91.06 326 LYS D N 1
ATOM 11057 C CA . LYS D 1 329 ? 29.631 54.817 35.374 1.00 90.90 326 LYS D CA 1
ATOM 11058 C C . LYS D 1 329 ? 29.785 55.360 36.798 1.00 88.16 326 LYS D C 1
ATOM 11059 O O . LYS D 1 329 ? 29.857 56.573 36.997 1.00 88.82 326 LYS D O 1
ATOM 11065 N N . GLU D 1 330 ? 29.838 54.483 37.790 1.00 84.59 327 GLU D N 1
ATOM 11066 C CA . GLU D 1 330 ? 29.821 54.966 39.173 1.00 81.77 327 GLU D CA 1
ATOM 11067 C C . GLU D 1 330 ? 31.166 55.529 39.600 1.00 79.68 327 GLU D C 1
ATOM 11068 O O . GLU D 1 330 ? 32.231 55.022 39.206 1.00 79.65 327 GLU D O 1
ATOM 11074 N N . THR D 1 331 ? 31.083 56.611 40.372 1.00 76.59 328 THR D N 1
ATOM 11075 C CA . THR D 1 331 ? 32.213 57.148 41.087 1.00 74.40 328 THR D CA 1
ATOM 11076 C C . THR D 1 331 ? 32.433 56.344 42.390 1.00 71.26 328 THR D C 1
ATOM 11077 O O . THR D 1 331 ? 31.505 56.112 43.172 1.00 69.31 328 THR D O 1
ATOM 11081 N N . LEU D 1 332 ? 33.683 55.956 42.602 1.00 68.98 329 LEU D N 1
ATOM 11082 C CA . LEU D 1 332 ? 34.083 55.066 43.645 1.00 66.17 329 LEU D CA 1
ATOM 11083 C C . LEU D 1 332 ? 35.041 55.769 44.593 1.00 64.83 329 LEU D C 1
ATOM 11084 O O . LEU D 1 332 ? 35.718 56.723 44.208 1.00 65.32 329 LEU D O 1
ATOM 11089 N N . ASP D 1 333 ? 35.049 55.312 45.847 1.00 62.03 330 ASP D N 1
ATOM 11090 C CA . ASP D 1 333 ? 36.150 55.545 46.766 1.00 60.85 330 ASP D CA 1
ATOM 11091 C C . ASP D 1 333 ? 36.571 54.156 47.257 1.00 59.03 330 ASP D C 1
ATOM 11092 O O . ASP D 1 333 ? 35.861 53.527 48.065 1.00 57.45 330 ASP D O 1
ATOM 11105 N N . ALA D 1 335 ? 39.743 53.871 48.372 1.00 57.12 332 ALA D N 1
ATOM 11106 C CA . ALA D 1 335 ? 40.900 54.278 49.173 1.00 57.28 332 ALA D CA 1
ATOM 11107 C C . ALA D 1 335 ? 40.596 54.210 50.656 1.00 55.74 332 ALA D C 1
ATOM 11108 O O . ALA D 1 335 ? 41.430 53.798 51.461 1.00 55.94 332 ALA D O 1
ATOM 11110 N N . ARG D 1 336 ? 39.398 54.630 51.020 1.00 54.93 333 ARG D N 1
ATOM 11111 C CA . ARG D 1 336 ? 39.049 54.800 52.424 1.00 53.14 333 ARG D CA 1
ATOM 11112 C C . ARG D 1 336 ? 39.198 53.533 53.254 1.00 51.23 333 ARG D C 1
ATOM 11113 O O . ARG D 1 336 ? 39.758 53.579 54.326 1.00 50.20 333 ARG D O 1
ATOM 11121 N N . PHE D 1 337 ? 38.706 52.409 52.761 1.00 50.66 334 PHE D N 1
ATOM 11122 C CA . PHE D 1 337 ? 38.754 51.166 53.537 1.00 49.93 334 PHE D CA 1
ATOM 11123 C C . PHE D 1 337 ? 39.479 50.086 52.757 1.00 51.20 334 PHE D C 1
ATOM 11124 O O . PHE D 1 337 ? 39.467 50.113 51.537 1.00 53.12 334 PHE D O 1
ATOM 11132 N N . ASP D 1 338 ? 40.083 49.141 53.472 1.00 50.96 335 ASP D N 1
ATOM 11133 C CA . ASP D 1 338 ? 40.724 47.966 52.889 1.00 52.33 335 ASP D CA 1
ATOM 11134 C C . ASP D 1 338 ? 39.793 46.895 52.320 1.00 50.97 335 ASP D C 1
ATOM 11135 O O . ASP D 1 338 ? 40.116 46.264 51.319 1.00 51.55 335 ASP D O 1
ATOM 11140 N N . ASN D 1 339 ? 38.668 46.664 52.978 1.00 49.36 336 ASN D N 1
ATOM 11141 C CA . ASN D 1 339 ? 37.773 45.565 52.634 1.00 48.42 336 ASN D CA 1
ATOM 11142 C C . ASN D 1 339 ? 36.425 46.026 52.102 1.00 47.60 336 ASN D C 1
ATOM 11143 O O . ASN D 1 339 ? 35.640 45.208 51.642 1.00 46.95 336 ASN D O 1
ATOM 11148 N N . LEU D 1 340 ? 36.150 47.324 52.191 1.00 46.48 337 LEU D N 1
ATOM 11149 C CA . LEU D 1 340 ? 34.834 47.869 51.890 1.00 46.45 337 LEU D CA 1
ATOM 11150 C C . LEU D 1 340 ? 34.974 48.864 50.752 1.00 46.48 337 LEU D C 1
ATOM 11151 O O . LEU D 1 340 ? 35.852 49.718 50.782 1.00 45.76 337 LEU D O 1
ATOM 11156 N N . GLY D 1 341 ? 34.110 48.754 49.757 1.00 46.72 338 GLY D N 1
ATOM 11157 C CA . GLY D 1 341 ? 34.061 49.740 48.672 1.00 47.82 338 GLY D CA 1
ATOM 11158 C C . GLY D 1 341 ? 32.953 50.725 48.973 1.00 47.55 338 GLY D C 1
ATOM 11159 O O . GLY D 1 341 ? 31.993 50.381 49.670 1.00 46.87 338 GLY D O 1
ATOM 11160 N N . ILE D 1 342 ? 33.100 51.946 48.488 1.00 48.26 339 ILE D N 1
ATOM 11161 C CA . ILE D 1 342 ? 32.072 52.962 48.624 1.00 48.85 339 ILE D CA 1
ATOM 11162 C C . ILE D 1 342 ? 31.699 53.507 47.259 1.00 50.62 339 ILE D C 1
ATOM 11163 O O . ILE D 1 342 ? 32.569 54.030 46.551 1.00 52.24 339 ILE D O 1
ATOM 11168 N N . ILE D 1 343 ? 30.422 53.383 46.884 1.00 51.41 340 ILE D N 1
ATOM 11169 C CA . ILE D 1 343 ? 29.896 54.097 45.707 1.00 52.83 340 ILE D CA 1
ATOM 11170 C C . ILE D 1 343 ? 29.387 55.457 46.140 1.00 54.47 340 ILE D C 1
ATOM 11171 O O . ILE D 1 343 ? 28.586 55.556 47.053 1.00 53.40 340 ILE D O 1
ATOM 11176 N N . LYS D 1 344 ? 29.854 56.501 45.482 1.00 57.06 341 LYS D N 1
ATOM 11177 C CA . LYS D 1 344 ? 29.445 57.869 45.801 1.00 59.38 341 LYS D CA 1
ATOM 11178 C C . LYS D 1 344 ? 28.331 58.295 44.857 1.00 61.22 341 LYS D C 1
ATOM 11179 O O . LYS D 1 344 ? 28.397 57.991 43.691 1.00 62.96 341 LYS D O 1
ATOM 11185 N N . ASN D 1 345 ? 27.276 58.926 45.366 1.00 62.62 342 ASN D N 1
ATOM 11186 C CA . ASN D 1 345 ? 26.330 59.683 44.514 1.00 64.77 342 ASN D CA 1
ATOM 11187 C C . ASN D 1 345 ? 26.060 61.007 45.198 1.00 64.71 342 ASN D C 1
ATOM 11188 O O . ASN D 1 345 ? 26.683 61.316 46.215 1.00 63.21 342 ASN D O 1
ATOM 11193 N N . TYR D 1 349 ? 16.908 62.224 40.876 1.00 67.38 346 TYR D N 1
ATOM 11194 C CA . TYR D 1 349 ? 15.455 62.060 40.902 1.00 66.93 346 TYR D CA 1
ATOM 11195 C C . TYR D 1 349 ? 14.695 63.245 40.296 1.00 69.28 346 TYR D C 1
ATOM 11196 O O . TYR D 1 349 ? 15.102 64.405 40.418 1.00 69.30 346 TYR D O 1
ATOM 11205 N N . GLN D 1 350 ? 13.547 62.920 39.719 1.00 70.38 347 GLN D N 1
ATOM 11206 C CA . GLN D 1 350 ? 12.614 63.891 39.208 1.00 72.52 347 GLN D CA 1
ATOM 11207 C C . GLN D 1 350 ? 11.383 64.045 40.096 1.00 72.29 347 GLN D C 1
ATOM 11208 O O . GLN D 1 350 ? 10.574 63.122 40.218 1.00 71.86 347 GLN D O 1
ATOM 11214 N N . GLN D 1 351 ? 11.241 65.220 40.701 1.00 72.90 348 GLN D N 1
ATOM 11215 C CA . GLN D 1 351 ? 10.113 65.516 41.579 1.00 72.62 348 GLN D CA 1
ATOM 11216 C C . GLN D 1 351 ? 8.798 65.093 40.925 1.00 73.64 348 GLN D C 1
ATOM 11217 O O . GLN D 1 351 ? 8.027 64.326 41.500 1.00 73.06 348 GLN D O 1
ATOM 11223 N N . GLU D 1 352 ? 8.557 65.553 39.711 1.00 75.50 349 GLU D N 1
ATOM 11224 C CA . GLU D 1 352 ? 7.294 65.250 39.045 1.00 76.71 349 GLU D CA 1
ATOM 11225 C C . GLU D 1 352 ? 7.014 63.736 39.041 1.00 75.00 349 GLU D C 1
ATOM 11226 O O . GLU D 1 352 ? 5.868 63.316 39.173 1.00 74.46 349 GLU D O 1
ATOM 11232 N N . LEU D 1 353 ? 8.066 62.933 38.874 1.00 74.10 350 LEU D N 1
ATOM 11233 C CA . LEU D 1 353 ? 7.938 61.460 38.801 1.00 73.29 350 LEU D CA 1
ATOM 11234 C C . LEU D 1 353 ? 7.570 60.826 40.147 1.00 70.76 350 LEU D C 1
ATOM 11235 O O . LEU D 1 353 ? 6.872 59.812 40.184 1.00 70.58 350 LEU D O 1
ATOM 11240 N N . LEU D 1 354 ? 8.041 61.428 41.236 1.00 69.31 351 LEU D N 1
ATOM 11241 C CA . LEU D 1 354 ? 7.674 61.002 42.602 1.00 67.20 351 LEU D CA 1
ATOM 11242 C C . LEU D 1 354 ? 6.215 61.346 42.918 1.00 67.68 351 LEU D C 1
ATOM 11243 O O . LEU D 1 354 ? 5.511 60.552 43.525 1.00 66.98 351 LEU D O 1
ATOM 11248 N N . GLU D 1 355 ? 5.766 62.519 42.484 1.00 69.32 352 GLU D N 1
ATOM 11249 C CA . GLU D 1 355 ? 4.363 62.935 42.666 1.00 70.02 352 GLU D CA 1
ATOM 11250 C C . GLU D 1 355 ? 3.391 62.015 41.946 1.00 69.99 352 GLU D C 1
ATOM 11251 O O . GLU D 1 355 ? 2.430 61.515 42.549 1.00 69.63 352 GLU D O 1
ATOM 11257 N N . LEU D 1 356 ? 3.681 61.765 40.678 1.00 69.95 353 LEU D N 1
ATOM 11258 C CA . LEU D 1 356 ? 2.925 60.826 39.880 1.00 70.53 353 LEU D CA 1
ATOM 11259 C C . LEU D 1 356 ? 2.760 59.489 40.566 1.00 68.81 353 LEU D C 1
ATOM 11260 O O . LEU D 1 356 ? 1.676 58.916 40.558 1.00 69.89 353 LEU D O 1
ATOM 11265 N N . PHE D 1 357 ? 3.842 58.990 41.158 1.00 66.39 354 PHE D N 1
ATOM 11266 C CA . PHE D 1 357 ? 3.833 57.699 41.814 1.00 64.09 354 PHE D CA 1
ATOM 11267 C C . PHE D 1 357 ? 2.941 57.752 43.055 1.00 62.81 354 PHE D C 1
ATOM 11268 O O . PHE D 1 357 ? 2.058 56.919 43.219 1.00 62.67 354 PHE D O 1
ATOM 11276 N N . GLU D 1 358 ? 3.143 58.765 43.892 1.00 61.72 355 GLU D N 1
ATOM 11277 C CA . GLU D 1 358 ? 2.285 58.996 45.047 1.00 60.96 355 GLU D CA 1
ATOM 11278 C C . GLU D 1 358 ? 0.825 59.106 44.664 1.00 62.23 355 GLU D C 1
ATOM 11279 O O . GLU D 1 358 ? -0.011 58.401 45.211 1.00 61.38 355 GLU D O 1
ATOM 11285 N N . GLN D 1 359 ? 0.524 59.989 43.708 1.00 64.18 356 GLN D N 1
ATOM 11286 C CA . GLN D 1 359 ? -0.847 60.199 43.257 1.00 65.66 356 GLN D CA 1
ATOM 11287 C C . GLN D 1 359 ? -1.471 58.929 42.673 1.00 65.40 356 GLN D C 1
ATOM 11288 O O . GLN D 1 359 ? -2.593 58.566 43.004 1.00 65.27 356 GLN D O 1
ATOM 11294 N N . LYS D 1 360 ? -0.744 58.255 41.797 1.00 65.43 357 LYS D N 1
ATOM 11295 C CA . LYS D 1 360 ? -1.287 57.083 41.125 1.00 65.78 357 LYS D CA 1
ATOM 11296 C C . LYS D 1 360 ? -1.592 55.951 42.079 1.00 63.85 357 LYS D C 1
ATOM 11297 O O . LYS D 1 360 ? -2.673 55.369 42.015 1.00 63.27 357 LYS D O 1
ATOM 11303 N N . ILE D 1 361 ? -0.637 55.641 42.967 1.00 62.62 358 ILE D N 1
ATOM 11304 C CA . ILE D 1 361 ? -0.807 54.530 43.902 1.00 60.53 358 ILE D CA 1
ATOM 11305 C C . ILE D 1 361 ? -1.936 54.877 44.860 1.00 61.07 358 ILE D C 1
ATOM 11306 O O . ILE D 1 361 ? -2.835 54.062 45.086 1.00 61.10 358 ILE D O 1
ATOM 11311 N N . GLY D 1 362 ? -1.902 56.098 45.388 1.00 62.08 359 GLY D N 1
ATOM 11312 C CA . GLY D 1 362 ? -2.972 56.611 46.255 1.00 63.00 359 GLY D CA 1
ATOM 11313 C C . GLY D 1 362 ? -4.373 56.392 45.695 1.00 65.12 359 GLY D C 1
ATOM 11314 O O . GLY D 1 362 ? -5.292 56.058 46.441 1.00 64.80 359 GLY D O 1
ATOM 11315 N N . GLN D 1 363 ? -4.512 56.554 44.381 1.00 67.66 360 GLN D N 1
ATOM 11316 C CA . GLN D 1 363 ? -5.788 56.381 43.677 1.00 70.32 360 GLN D CA 1
ATOM 11317 C C . GLN D 1 363 ? -6.233 54.921 43.553 1.00 70.34 360 GLN D C 1
ATOM 11318 O O . GLN D 1 363 ? -7.406 54.608 43.707 1.00 70.95 360 GLN D O 1
ATOM 11332 N N . LYS D 1 365 ? -5.538 52.710 45.686 1.00 68.55 362 LYS D N 1
ATOM 11333 C CA . LYS D 1 365 ? -6.013 52.480 47.048 1.00 68.41 362 LYS D CA 1
ATOM 11334 C C . LYS D 1 365 ? -7.405 53.050 47.224 1.00 70.09 362 LYS D C 1
ATOM 11335 O O . LYS D 1 365 ? -8.331 52.330 47.589 1.00 71.10 362 LYS D O 1
ATOM 11341 N N . THR D 1 366 ? -7.549 54.343 46.968 1.00 71.32 363 THR D N 1
ATOM 11342 C CA . THR D 1 366 ? -8.850 54.995 47.007 1.00 72.56 363 THR D CA 1
ATOM 11343 C C . THR D 1 366 ? -9.912 54.144 46.296 1.00 74.11 363 THR D C 1
ATOM 11344 O O . THR D 1 366 ? -10.973 53.911 46.854 1.00 74.77 363 THR D O 1
ATOM 11348 N N . ASP D 1 367 ? -9.610 53.654 45.093 1.00 74.84 364 ASP D N 1
ATOM 11349 C CA . ASP D 1 367 ? -10.559 52.853 44.297 1.00 75.83 364 ASP D CA 1
ATOM 11350 C C . ASP D 1 367 ? -10.739 51.401 44.764 1.00 74.54 364 ASP D C 1
ATOM 11351 O O . ASP D 1 367 ? -11.600 50.696 44.229 1.00 75.33 364 ASP D O 1
ATOM 11356 N N . ARG D 1 368 ? -9.887 50.950 45.690 1.00 72.19 365 ARG D N 1
ATOM 11357 C CA A ARG D 1 368 ? -10.012 49.607 46.288 0.60 71.18 365 ARG D CA 1
ATOM 11358 C CA B ARG D 1 368 ? -9.934 49.607 46.298 0.40 70.62 365 ARG D CA 1
ATOM 11359 C C . ARG D 1 368 ? -9.901 48.460 45.279 1.00 71.02 365 ARG D C 1
ATOM 11360 O O . ARG D 1 368 ? -10.366 47.340 45.539 1.00 71.04 365 ARG D O 1
ATOM 11375 N N . GLN D 1 369 ? -9.292 48.725 44.135 1.00 70.77 366 GLN D N 1
ATOM 11376 C CA . GLN D 1 369 ? -9.080 47.694 43.129 1.00 70.61 366 GLN D CA 1
ATOM 11377 C C . GLN D 1 369 ? -8.046 48.221 42.156 1.00 69.81 366 GLN D C 1
ATOM 11378 O O . GLN D 1 369 ? -8.024 49.408 41.836 1.00 70.84 366 GLN D O 1
ATOM 11384 N N . TRP D 1 370 ? -7.182 47.329 41.706 1.00 67.64 367 TRP D N 1
ATOM 11385 C CA . TRP D 1 370 ? -6.171 47.659 40.738 1.00 67.09 367 TRP D CA 1
ATOM 11386 C C . TRP D 1 370 ? -5.704 46.339 40.138 1.00 67.25 367 TRP D C 1
ATOM 11387 O O . TRP D 1 370 ? -6.056 45.251 40.632 1.00 66.39 367 TRP D O 1
ATOM 11398 N N . THR D 1 371 ? -4.927 46.441 39.067 1.00 68.01 368 THR D N 1
ATOM 11399 C CA . THR D 1 371 ? -4.439 45.280 38.343 1.00 68.10 368 THR D CA 1
ATOM 11400 C C . THR D 1 371 ? -2.909 45.346 38.322 1.00 67.73 368 THR D C 1
ATOM 11401 O O . THR D 1 371 ? -2.328 46.438 38.402 1.00 67.82 368 THR D O 1
ATOM 11405 N N . LYS D 1 372 ? -2.262 44.187 38.218 1.00 67.36 369 LYS D N 1
ATOM 11406 C CA . LYS D 1 372 ? -0.807 44.125 38.062 1.00 67.02 369 LYS D CA 1
ATOM 11407 C C . LYS D 1 372 ? -0.374 45.016 36.900 1.00 68.46 369 LYS D C 1
ATOM 11408 O O . LYS D 1 372 ? 0.573 45.793 36.996 1.00 67.73 369 LYS D O 1
ATOM 11414 N N . GLU D 1 373 ? -1.123 44.904 35.812 1.00 70.53 370 GLU D N 1
ATOM 11415 C CA . GLU D 1 373 ? -0.816 45.552 34.540 1.00 72.22 370 GLU D CA 1
ATOM 11416 C C . GLU D 1 373 ? -0.704 47.075 34.721 1.00 71.86 370 GLU D C 1
ATOM 11417 O O . GLU D 1 373 ? 0.249 47.699 34.270 1.00 71.60 370 GLU D O 1
ATOM 11423 N N . GLU D 1 374 ? -1.674 47.653 35.418 1.00 71.47 371 GLU D N 1
ATOM 11424 C CA . GLU D 1 374 ? -1.667 49.077 35.778 1.00 71.89 371 GLU D CA 1
ATOM 11425 C C . GLU D 1 374 ? -0.407 49.469 36.591 1.00 69.94 371 GLU D C 1
ATOM 11426 O O . GLU D 1 374 ? 0.155 50.555 36.389 1.00 70.05 371 GLU D O 1
ATOM 11432 N N . ILE D 1 375 ? 0.022 48.591 37.510 1.00 67.35 372 ILE D N 1
ATOM 11433 C CA . ILE D 1 375 ? 1.209 48.852 38.350 1.00 65.77 372 ILE D CA 1
ATOM 11434 C C . ILE D 1 375 ? 2.465 48.856 37.505 1.00 65.87 372 ILE D C 1
ATOM 11435 O O . ILE D 1 375 ? 3.269 49.808 37.559 1.00 65.06 372 ILE D O 1
ATOM 11440 N N . VAL D 1 376 ? 2.627 47.759 36.755 1.00 66.47 373 VAL D N 1
ATOM 11441 C CA . VAL D 1 376 ? 3.696 47.612 35.752 1.00 67.35 373 VAL D CA 1
ATOM 11442 C C . VAL D 1 376 ? 3.794 48.836 34.846 1.00 68.84 373 VAL D C 1
ATOM 11443 O O . VAL D 1 376 ? 4.877 49.333 34.599 1.00 68.89 373 VAL D O 1
ATOM 11447 N N . GLN D 1 377 ? 2.666 49.335 34.373 1.00 70.96 374 GLN D N 1
ATOM 11448 C CA . GLN D 1 377 ? 2.674 50.512 33.495 1.00 73.47 374 GLN D CA 1
ATOM 11449 C C . GLN D 1 377 ? 3.160 51.759 34.218 1.00 72.82 374 GLN D C 1
ATOM 11450 O O . GLN D 1 377 ? 3.805 52.617 33.624 1.00 72.68 374 GLN D O 1
ATOM 11456 N N . LEU D 1 378 ? 2.841 51.858 35.507 1.00 71.66 375 LEU D N 1
ATOM 11457 C CA . LEU D 1 378 ? 3.301 52.988 36.289 1.00 71.50 375 LEU D CA 1
ATOM 11458 C C . LEU D 1 378 ? 4.806 52.864 36.454 1.00 71.29 375 LEU D C 1
ATOM 11459 O O . LEU D 1 378 ? 5.520 53.855 36.385 1.00 71.41 375 LEU D O 1
ATOM 11464 N N . PHE D 1 379 ? 5.278 51.634 36.628 1.00 71.17 376 PHE D N 1
ATOM 11465 C CA . PHE D 1 379 ? 6.709 51.363 36.778 1.00 71.37 376 PHE D CA 1
ATOM 11466 C C . PHE D 1 379 ? 7.535 51.760 35.542 1.00 73.54 376 PHE D C 1
ATOM 11467 O O . PHE D 1 379 ? 8.651 52.259 35.680 1.00 73.23 376 PHE D O 1
ATOM 11475 N N . PHE D 1 380 ? 6.995 51.541 34.347 1.00 76.26 377 PHE D N 1
ATOM 11476 C CA . PHE D 1 380 ? 7.690 51.940 33.115 1.00 78.87 377 PHE D CA 1
ATOM 11477 C C . PHE D 1 380 ? 7.937 53.452 33.055 1.00 79.88 377 PHE D C 1
ATOM 11478 O O . PHE D 1 380 ? 9.036 53.876 32.734 1.00 80.87 377 PHE D O 1
ATOM 11486 N N . ILE D 1 381 ? 6.928 54.260 33.375 1.00 80.40 378 ILE D N 1
ATOM 11487 C CA . ILE D 1 381 ? 7.105 55.723 33.463 1.00 81.03 378 ILE D CA 1
ATOM 11488 C C . ILE D 1 381 ? 8.232 56.083 34.457 1.00 79.57 378 ILE D C 1
ATOM 11489 O O . ILE D 1 381 ? 8.981 57.036 34.272 1.00 80.30 378 ILE D O 1
ATOM 11502 N N . ILE D 1 383 ? 10.869 54.040 35.486 1.00 77.77 380 ILE D N 1
ATOM 11503 C CA . ILE D 1 383 ? 12.153 53.536 34.998 1.00 78.42 380 ILE D CA 1
ATOM 11504 C C . ILE D 1 383 ? 12.066 53.261 33.485 1.00 81.06 380 ILE D C 1
ATOM 11505 O O . ILE D 1 383 ? 11.873 52.113 33.064 1.00 80.36 380 ILE D O 1
ATOM 11510 N N . PRO D 1 384 ? 12.180 54.324 32.660 1.00 84.34 381 PRO D N 1
ATOM 11511 C CA . PRO D 1 384 ? 12.099 54.208 31.198 1.00 87.07 381 PRO D CA 1
ATOM 11512 C C . PRO D 1 384 ? 12.732 52.926 30.632 1.00 88.17 381 PRO D C 1
ATOM 11513 O O . PRO D 1 384 ? 12.079 52.191 29.889 1.00 88.57 381 PRO D O 1
ATOM 11517 N N . ASP D 1 385 ? 13.972 52.646 31.033 1.00 88.87 382 ASP D N 1
ATOM 11518 C CA . ASP D 1 385 ? 14.723 51.478 30.541 1.00 89.90 382 ASP D CA 1
ATOM 11519 C C . ASP D 1 385 ? 14.171 50.113 30.985 1.00 89.14 382 ASP D C 1
ATOM 11520 O O . ASP D 1 385 ? 14.516 49.093 30.389 1.00 89.45 382 ASP D O 1
ATOM 11525 N N . PHE D 1 386 ? 13.328 50.088 32.017 1.00 88.60 383 PHE D N 1
ATOM 11526 C CA . PHE D 1 386 ? 12.798 48.823 32.555 1.00 87.74 383 PHE D CA 1
ATOM 11527 C C . PHE D 1 386 ? 11.977 48.049 31.512 1.00 89.31 383 PHE D C 1
ATOM 11528 O O . PHE D 1 386 ? 12.078 46.820 31.425 1.00 89.17 383 PHE D O 1
#

Nearest PDB structures (foldseek):
  3pvz-assembly1_A  TM=1.000E+00  e=2.366E-71  Aliivibrio fischeri ES114
  3pvz-assembly2_D  TM=9.910E-01  e=1.979E-67  Aliivibrio fischeri ES114
  3pvz-assembly2_C  TM=9.823E-01  e=7.424E-66  Aliivibrio fischeri ES114
  3pvz-assembly1_B  TM=9.403E-01  e=9.981E-42  Aliivibrio fischeri ES114
  7xpq-assembly1_B  TM=7.356E-01  e=1.916E-09  Zea mays